Protein 2YJN (pdb70)

InterPro domains:
  IPR002213 UDP-glucuronosyl/UDP-glucosyltransferase [cd03784] (1-407)
  IPR010610 Erythromycin biosynthesis protein CIII-like, C-terminal domain [PF06722] (270-413)
  IPR030953 Glycosyltransferase, activator-dependent family [TIGR04516] (1-418)
  IPR048284 Erythromycin biosynthesis protein CIII-like, N-terminal domain [PF21036] (22-255)
  IPR050426 Glycosyltransferase 28 [PTHR48050] (201-407)

Structure (mmCIF, N/CA/C/O backbone):
data_2YJN
#
_entry.id   2YJN
#
_cell.length_a   141.891
_cell.length_b   141.891
_cell.length_c   141.891
_cell.angle_alpha   90.00
_cell.angle_beta   90.00
_cell.angle_gamma   90.00
#
_symmetry.space_group_name_H-M   'P 2 3'
#
loop_
_entity.id
_entity.type
_entity.pdbx_description
1 polymer GLYCOSYLTRANSFERASE
2 polymer 'DTDP-4-KETO-6-DEOXY-HEXOSE 3,4-ISOMERASE'
#
loop_
_atom_site.group_PDB
_atom_site.id
_atom_site.type_symbol
_atom_site.label_atom_id
_atom_site.label_alt_id
_atom_site.label_comp_id
_atom_site.label_asym_id
_atom_site.label_entity_id
_atom_site.label_seq_id
_atom_site.pdbx_PDB_ins_code
_atom_site.Cartn_x
_atom_site.Cartn_y
_atom_site.Cartn_z
_atom_site.occupancy
_atom_site.B_iso_or_equiv
_atom_site.auth_seq_id
_atom_site.auth_comp_id
_atom_site.auth_asym_id
_atom_site.auth_atom_id
_atom_site.pdbx_PDB_model_num
ATOM 1 N N . SER A 1 19 ? 71.233 -47.679 -82.526 1.00 115.69 19 SER A N 1
ATOM 2 C CA . SER A 1 19 ? 71.504 -46.980 -83.787 1.00 119.39 19 SER A CA 1
ATOM 3 C C . SER A 1 19 ? 71.113 -45.500 -83.720 1.00 119.98 19 SER A C 1
ATOM 4 O O . SER A 1 19 ? 70.036 -45.157 -83.211 1.00 116.18 19 SER A O 1
ATOM 6 N N . HIS A 1 20 ? 71.991 -44.645 -84.298 1.00 76.11 20 HIS A N 1
ATOM 7 C CA . HIS A 1 20 ? 71.921 -43.182 -84.394 1.00 73.79 20 HIS A CA 1
ATOM 8 C C . HIS A 1 20 ? 70.631 -42.662 -85.089 1.00 70.47 20 HIS A C 1
ATOM 9 O O . HIS A 1 20 ? 70.236 -43.139 -86.160 1.00 72.13 20 HIS A O 1
ATOM 16 N N . MET A 1 21 ? 70.008 -41.653 -84.452 1.00 61.64 21 MET A N 1
ATOM 17 C CA . MET A 1 21 ? 68.771 -41.001 -84.868 1.00 58.44 21 MET A CA 1
ATOM 18 C C . MET A 1 21 ? 68.871 -39.497 -84.898 1.00 57.98 21 MET A C 1
ATOM 19 O O . MET A 1 21 ? 69.651 -38.903 -84.150 1.00 55.68 21 MET A O 1
ATOM 24 N N . ARG A 1 22 ? 67.993 -38.892 -85.725 1.00 55.87 22 ARG A N 1
ATOM 25 C CA . ARG A 1 22 ? 67.765 -37.467 -85.899 1.00 52.74 22 ARG A CA 1
ATOM 26 C C . ARG A 1 22 ? 66.403 -37.182 -85.258 1.00 54.60 22 ARG A C 1
ATOM 27 O O . ARG A 1 22 ? 65.373 -37.615 -85.776 1.00 54.20 22 ARG A O 1
ATOM 35 N N . VAL A 1 23 ? 66.406 -36.569 -84.071 1.00 54.51 23 VAL A N 1
ATOM 36 C CA . VAL A 1 23 ? 65.167 -36.338 -83.345 1.00 50.14 23 VAL A CA 1
ATOM 37 C C . VAL A 1 23 ? 64.848 -34.848 -83.349 1.00 55.96 23 VAL A C 1
ATOM 38 O O . VAL A 1 23 ? 65.724 -34.014 -83.085 1.00 58.56 23 VAL A O 1
ATOM 42 N N . VAL A 1 24 ? 63.581 -34.520 -83.647 1.00 42.83 24 VAL A N 1
ATOM 43 C CA . VAL A 1 24 ? 63.073 -33.153 -83.610 1.00 41.81 24 VAL A CA 1
ATOM 44 C C . VAL A 1 24 ? 62.128 -33.069 -82.441 1.00 43.62 24 VAL A C 1
ATOM 45 O O . VAL A 1 24 ? 61.311 -33.968 -82.230 1.00 41.62 24 VAL A O 1
ATOM 49 N N . PHE A 1 25 ? 62.262 -31.999 -81.675 1.00 42.04 25 PHE A N 1
ATOM 50 C CA . PHE A 1 25 ? 61.401 -31.647 -80.564 1.00 41.42 25 PHE A CA 1
ATOM 51 C C . PHE A 1 25 ? 60.749 -30.358 -80.913 1.00 51.02 25 PHE A C 1
ATOM 52 O O . PHE A 1 25 ? 61.449 -29.402 -81.279 1.00 53.11 25 PHE A O 1
ATOM 60 N N . SER A 1 26 ? 59.421 -30.304 -80.831 1.00 49.84 26 SER A N 1
ATOM 61 C CA . SER A 1 26 ? 58.756 -29.054 -81.141 1.00 51.89 26 SER A CA 1
ATOM 62 C C . SER A 1 26 ? 57.799 -28.634 -80.041 1.00 58.53 26 SER A C 1
ATOM 63 O O . SER A 1 26 ? 57.006 -29.431 -79.545 1.00 58.26 26 SER A O 1
ATOM 66 N N . SER A 1 27 ? 57.894 -27.357 -79.672 1.00 54.65 27 SER A N 1
ATOM 67 C CA . SER A 1 27 ? 57.028 -26.675 -78.713 1.00 55.57 27 SER A CA 1
ATOM 68 C C . SER A 1 27 ? 56.557 -25.332 -79.319 1.00 58.73 27 SER A C 1
ATOM 69 O O . SER A 1 27 ? 57.092 -24.866 -80.328 1.00 57.55 27 SER A O 1
ATOM 72 N N . MET A 1 28 ? 55.472 -24.820 -78.769 1.00 60.24 28 MET A N 1
ATOM 73 C CA . MET A 1 28 ? 54.911 -23.554 -79.177 1.00 61.89 28 MET A CA 1
ATOM 74 C C . MET A 1 28 ? 55.684 -22.536 -78.417 1.00 64.46 28 MET A C 1
ATOM 75 O O . MET A 1 28 ? 56.368 -22.878 -77.487 1.00 62.74 28 MET A O 1
ATOM 80 N N . ALA A 1 29 ? 55.573 -21.276 -78.771 1.00 63.48 29 ALA A N 1
ATOM 81 C CA . ALA A 1 29 ? 56.469 -20.327 -78.185 1.00 64.95 29 ALA A CA 1
ATOM 82 C C . ALA A 1 29 ? 56.058 -19.979 -76.792 1.00 73.50 29 ALA A C 1
ATOM 83 O O . ALA A 1 29 ? 55.721 -18.849 -76.512 1.00 77.64 29 ALA A O 1
ATOM 85 N N . SER A 1 30 ? 56.107 -20.965 -75.908 1.00 63.72 30 SER A N 1
ATOM 86 C CA . SER A 1 30 ? 55.883 -20.711 -74.501 1.00 66.11 30 SER A CA 1
ATOM 87 C C . SER A 1 30 ? 56.907 -21.366 -73.581 1.00 69.40 30 SER A C 1
ATOM 88 O O . SER A 1 30 ? 57.074 -22.567 -73.577 1.00 64.92 30 SER A O 1
ATOM 91 N N . LYS A 1 31 ? 57.547 -20.552 -72.764 1.00 70.69 31 LYS A N 1
ATOM 92 C CA . LYS A 1 31 ? 58.542 -20.978 -71.774 1.00 71.76 31 LYS A CA 1
ATOM 93 C C . LYS A 1 31 ? 57.881 -22.002 -70.866 1.00 79.94 31 LYS A C 1
ATOM 94 O O . LYS A 1 31 ? 58.498 -23.000 -70.522 1.00 80.07 31 LYS A O 1
ATOM 100 N N . SER A 1 32 ? 56.597 -21.789 -70.554 1.00 83.89 32 SER A N 1
ATOM 101 C CA . SER A 1 32 ? 55.760 -22.659 -69.726 1.00 87.08 32 SER A CA 1
ATOM 102 C C . SER A 1 32 ? 55.559 -24.060 -70.337 1.00 88.61 32 SER A C 1
ATOM 103 O O . SER A 1 32 ? 55.228 -24.988 -69.594 1.00 92.12 32 SER A O 1
ATOM 106 N N . HIS A 1 33 ? 55.722 -24.205 -71.680 1.00 73.38 33 HIS A N 1
ATOM 107 C CA . HIS A 1 33 ? 55.491 -25.459 -72.399 1.00 68.95 33 HIS A CA 1
ATOM 108 C C . HIS A 1 33 ? 56.759 -26.227 -72.824 1.00 68.01 33 HIS A C 1
ATOM 109 O O . HIS A 1 33 ? 56.761 -27.469 -72.770 1.00 66.92 33 HIS A O 1
ATOM 116 N N . LEU A 1 34 ? 57.818 -25.500 -73.262 1.00 66.25 34 LEU A N 1
ATOM 117 C CA . LEU A 1 34 ? 59.078 -26.087 -73.715 1.00 60.79 34 LEU A CA 1
ATOM 118 C C . LEU A 1 34 ? 59.669 -26.990 -72.639 1.00 63.68 34 LEU A C 1
ATOM 119 O O . LEU A 1 34 ? 59.977 -28.143 -72.932 1.00 60.47 34 LEU A O 1
ATOM 124 N N . PHE A 1 35 ? 59.759 -26.467 -71.387 1.00 52.80 35 PHE A N 1
ATOM 125 C CA . PHE A 1 35 ? 60.331 -27.074 -70.175 1.00 53.77 35 PHE A CA 1
ATOM 126 C C . PHE A 1 35 ? 59.992 -28.555 -69.975 1.00 60.31 35 PHE A C 1
ATOM 127 O O . PHE A 1 35 ? 60.827 -29.302 -69.470 1.00 62.30 35 PHE A O 1
ATOM 13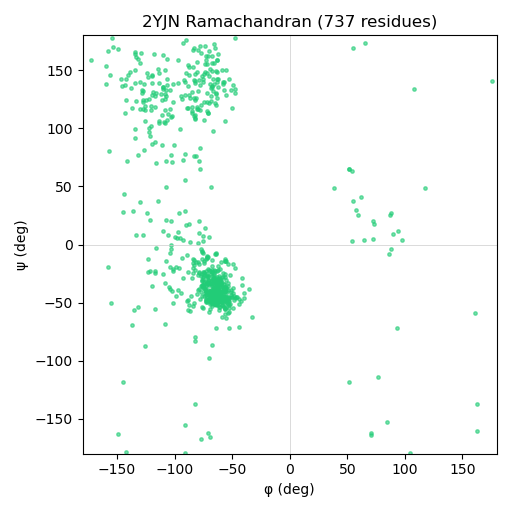5 N N . GLY A 1 36 ? 58.796 -28.968 -70.366 1.00 74.27 36 GLY A N 1
ATOM 136 C CA . GLY A 1 36 ? 58.369 -30.354 -70.217 1.00 73.78 36 GLY A CA 1
ATOM 137 C C . GLY A 1 36 ? 59.029 -31.341 -71.162 1.00 72.28 36 GLY A C 1
ATOM 138 O O . GLY A 1 36 ? 58.878 -32.554 -70.989 1.00 72.48 36 GLY A O 1
ATOM 139 N N . LEU A 1 37 ? 59.750 -30.825 -72.166 1.00 51.98 37 LEU A N 1
ATOM 140 C CA . LEU A 1 37 ? 60.450 -31.599 -73.180 1.00 47.24 37 LEU A CA 1
ATOM 141 C C . LEU A 1 37 ? 61.938 -31.636 -72.938 1.00 47.55 37 LEU A C 1
ATOM 142 O O . LEU A 1 37 ? 62.630 -32.495 -73.500 1.00 45.75 37 LEU A O 1
ATOM 147 N N . VAL A 1 38 ? 62.445 -30.683 -72.144 1.00 41.70 38 VAL A N 1
ATOM 148 C CA . VAL A 1 38 ? 63.879 -30.467 -71.979 1.00 41.06 38 VAL A CA 1
ATOM 149 C C . VAL A 1 38 ? 64.647 -31.717 -71.510 1.00 42.60 38 VAL A C 1
ATOM 150 O O . VAL A 1 38 ? 65.575 -32.098 -72.229 1.00 39.17 38 VAL A O 1
ATOM 154 N N . PRO A 1 39 ? 64.305 -32.383 -70.376 1.00 50.57 39 PRO A N 1
ATOM 155 C CA . PRO A 1 39 ? 65.112 -33.536 -69.943 1.00 50.23 39 PRO A CA 1
ATOM 156 C C . PRO A 1 39 ? 65.133 -34.710 -70.946 1.00 52.64 39 PRO A C 1
ATOM 157 O O . PRO A 1 39 ? 66.172 -35.379 -71.045 1.00 53.10 39 PRO A O 1
ATOM 161 N N . LEU A 1 40 ? 64.033 -34.937 -71.710 1.00 44.29 40 LEU A N 1
ATOM 162 C CA . LEU A 1 40 ? 64.012 -36.009 -72.705 1.00 41.14 40 LEU A CA 1
ATOM 163 C C . LEU A 1 40 ? 64.841 -35.625 -73.933 1.00 44.43 40 LEU A C 1
ATOM 164 O O . LEU A 1 40 ? 65.460 -36.513 -74.518 1.00 43.66 40 LEU A O 1
ATOM 169 N N . ALA A 1 41 ? 64.871 -34.324 -74.329 1.00 39.25 41 ALA A N 1
ATOM 170 C CA . ALA A 1 41 ? 65.734 -33.896 -75.454 1.00 38.89 41 ALA A CA 1
ATOM 171 C C . ALA A 1 41 ? 67.227 -34.228 -75.140 1.00 43.98 41 ALA A C 1
ATOM 172 O O . ALA A 1 41 ? 67.912 -34.911 -75.918 1.00 41.93 41 ALA A O 1
ATOM 174 N N . TRP A 1 42 ? 67.658 -33.840 -73.921 1.00 40.57 42 TRP A N 1
ATOM 175 C CA . TRP A 1 42 ? 68.996 -34.053 -73.414 1.00 41.98 42 TRP A CA 1
ATOM 176 C C . TRP A 1 42 ? 69.304 -35.535 -73.257 1.00 43.67 42 TRP A C 1
ATOM 177 O O . TRP A 1 42 ? 70.450 -35.938 -73.493 1.00 42.32 42 TRP A O 1
ATOM 188 N N . ALA A 1 43 ? 68.262 -36.342 -72.922 1.00 45.05 43 ALA A N 1
ATOM 189 C CA . ALA A 1 43 ? 68.327 -37.802 -72.778 1.00 44.38 43 ALA A CA 1
ATOM 190 C C . ALA A 1 43 ? 68.774 -38.440 -74.087 1.00 45.93 43 ALA A C 1
ATOM 191 O O . ALA A 1 43 ? 69.700 -39.262 -74.085 1.00 45.81 43 ALA A O 1
ATOM 193 N N . PHE A 1 44 ? 68.155 -38.001 -75.206 1.00 40.53 44 PHE A N 1
ATOM 194 C CA . PHE A 1 44 ? 68.463 -38.453 -76.560 1.00 40.20 44 PHE A CA 1
ATOM 195 C C . PHE A 1 44 ? 69.875 -38.111 -77.031 1.00 47.29 44 PHE A C 1
ATOM 196 O O . PHE A 1 44 ? 70.589 -38.985 -77.545 1.00 47.89 44 PHE A O 1
ATOM 204 N N . ARG A 1 45 ? 70.291 -36.852 -76.790 1.00 46.41 45 ARG A N 1
ATOM 205 C CA . ARG A 1 45 ? 71.621 -36.364 -77.148 1.00 48.67 45 ARG A CA 1
ATOM 206 C C . ARG A 1 45 ? 72.788 -37.008 -76.365 1.00 54.14 45 ARG A C 1
ATOM 207 O O . ARG A 1 45 ? 73.880 -37.185 -76.910 1.00 56.18 45 ARG A O 1
ATOM 215 N N . ALA A 1 46 ? 72.504 -37.428 -75.108 1.00 39.91 46 ALA A N 1
ATOM 216 C CA . ALA A 1 46 ? 73.470 -38.097 -74.233 1.00 41.16 46 ALA A CA 1
ATOM 217 C C . ALA A 1 46 ? 73.606 -39.508 -74.712 1.00 43.84 46 ALA A C 1
ATOM 218 O O . ALA A 1 46 ? 74.665 -40.109 -74.502 1.00 44.25 46 ALA A O 1
ATOM 220 N N . ALA A 1 47 ? 72.546 -40.039 -75.386 1.00 42.48 47 ALA A N 1
ATOM 221 C CA . ALA A 1 47 ? 72.517 -41.387 -76.016 1.00 41.51 47 ALA A CA 1
ATOM 222 C C . ALA A 1 47 ? 73.332 -41.390 -77.338 1.00 46.19 47 ALA A C 1
ATOM 223 O O . ALA A 1 47 ? 73.544 -42.443 -77.933 1.00 45.18 47 ALA A O 1
ATOM 225 N N . GLY A 1 48 ? 73.770 -40.196 -77.751 1.00 50.33 48 GLY A N 1
ATOM 226 C CA . GLY A 1 48 ? 74.563 -39.949 -78.941 1.00 51.79 48 GLY A CA 1
ATOM 227 C C . GLY A 1 48 ? 73.734 -39.584 -80.154 1.00 57.83 48 GLY A C 1
ATOM 228 O O . GLY A 1 48 ? 74.255 -39.583 -81.276 1.00 61.41 48 GLY A O 1
ATOM 229 N N . HIS A 1 49 ? 72.440 -39.299 -79.962 1.00 37.65 49 HIS A N 1
ATOM 230 C CA . HIS A 1 49 ? 71.597 -38.933 -81.097 1.00 37.94 49 HIS A CA 1
ATOM 231 C C . HIS A 1 49 ? 71.638 -37.409 -81.379 1.00 43.75 49 HIS A C 1
ATOM 232 O O . HIS A 1 49 ? 71.909 -36.622 -80.470 1.00 42.35 49 HIS A O 1
ATOM 239 N N . GLU A 1 50 ? 71.360 -37.012 -82.640 1.00 44.16 50 GLU A N 1
ATOM 240 C CA . GLU A 1 50 ? 71.257 -35.623 -83.110 1.00 44.31 50 GLU A CA 1
ATOM 241 C C . GLU A 1 50 ? 69.852 -35.086 -82.741 1.00 45.31 50 GLU A C 1
ATOM 242 O O . GLU A 1 50 ? 68.837 -35.635 -83.194 1.00 41.59 50 GLU A O 1
ATOM 248 N N . VAL A 1 51 ? 69.807 -34.050 -81.872 1.00 49.32 51 VAL A N 1
ATOM 249 C CA . VAL A 1 51 ? 68.577 -33.444 -81.352 1.00 46.83 51 VAL A CA 1
ATOM 250 C C . VAL A 1 51 ? 68.524 -31.953 -81.668 1.00 54.50 51 VAL A C 1
ATOM 251 O O . VAL A 1 51 ? 69.432 -31.211 -81.276 1.00 56.70 51 VAL A O 1
ATOM 255 N N . ARG A 1 52 ? 67.425 -31.518 -82.328 1.00 46.01 52 ARG A N 1
ATOM 256 C CA . ARG A 1 52 ? 67.153 -30.121 -82.695 1.00 47.61 52 ARG A CA 1
ATOM 257 C C . ARG A 1 52 ? 65.766 -29.713 -82.219 1.00 50.24 52 ARG A C 1
ATOM 258 O O . ARG A 1 52 ? 64.810 -30.428 -82.499 1.00 50.02 52 ARG A O 1
ATOM 266 N N . VAL A 1 53 ? 65.646 -28.577 -81.524 1.00 51.74 53 VAL A N 1
ATOM 267 C CA . VAL A 1 53 ? 64.355 -28.055 -81.041 1.00 50.03 53 VAL A CA 1
ATOM 268 C C . VAL A 1 53 ? 63.814 -27.036 -82.050 1.00 55.98 53 VAL A C 1
ATOM 269 O O . VAL A 1 53 ? 64.248 -25.865 -82.059 1.00 58.80 53 VAL A O 1
ATOM 273 N N . VAL A 1 54 ? 62.878 -27.480 -82.899 1.00 47.36 54 VAL A N 1
ATOM 274 C CA . VAL A 1 54 ? 62.303 -26.628 -83.938 1.00 49.01 54 VAL A CA 1
ATOM 275 C C . VAL A 1 54 ? 61.083 -25.879 -83.372 1.00 50.83 54 VAL A C 1
ATOM 276 O O . VAL A 1 54 ? 60.101 -26.498 -82.950 1.00 48.20 54 VAL A O 1
ATOM 280 N N . ALA A 1 55 ? 61.180 -24.532 -83.341 1.00 44.20 55 ALA A N 1
ATOM 281 C CA . ALA A 1 55 ? 60.148 -23.635 -82.812 1.00 43.23 55 ALA A CA 1
ATOM 282 C C . ALA A 1 55 ? 60.230 -22.239 -83.457 1.00 51.33 55 ALA A C 1
ATOM 283 O O . ALA A 1 55 ? 61.134 -21.965 -84.243 1.00 54.50 55 ALA A O 1
ATOM 285 N N . SER A 1 56 ? 59.304 -21.345 -83.089 1.00 65.94 56 SER A N 1
ATOM 286 C CA . SER A 1 56 ? 59.255 -19.961 -83.565 1.00 68.18 56 SER A CA 1
ATOM 287 C C . SER A 1 56 ? 60.408 -19.097 -82.944 1.00 72.44 56 SER A C 1
ATOM 288 O O . SER A 1 56 ? 60.768 -19.300 -81.776 1.00 69.50 56 SER A O 1
ATOM 291 N N . PRO A 1 57 ? 60.948 -18.085 -83.687 1.00 71.57 57 PRO A N 1
ATOM 292 C CA . PRO A 1 57 ? 62.034 -17.236 -83.144 1.00 72.83 57 PRO A CA 1
ATOM 293 C C . PRO A 1 57 ? 61.931 -16.776 -81.678 1.00 75.67 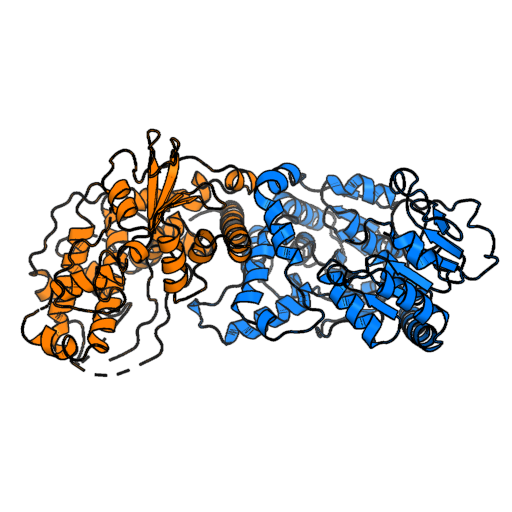57 PRO A C 1
ATOM 294 O O . PRO A 1 57 ? 62.986 -16.549 -81.080 1.00 76.01 57 PRO A O 1
ATOM 298 N N . ALA A 1 58 ? 60.697 -16.620 -81.113 1.00 64.98 58 ALA A N 1
ATOM 299 C CA . ALA A 1 58 ? 60.478 -16.179 -79.727 1.00 64.34 58 ALA A CA 1
ATOM 300 C C . ALA A 1 58 ? 61.054 -17.169 -78.706 1.00 68.13 58 ALA A C 1
ATOM 301 O O . ALA A 1 58 ? 61.708 -16.755 -77.733 1.00 69.33 58 ALA A O 1
ATOM 303 N N . LEU A 1 59 ? 60.857 -18.480 -78.954 1.00 62.21 59 LEU A N 1
ATOM 304 C CA . LEU A 1 59 ? 61.290 -19.502 -78.016 1.00 59.13 59 LEU A CA 1
ATOM 305 C C . LEU A 1 59 ? 62.822 -19.747 -78.045 1.00 62.57 59 LEU A C 1
ATOM 306 O O . LEU A 1 59 ? 63.325 -20.432 -77.152 1.00 61.32 59 LEU A O 1
ATOM 311 N N . THR A 1 60 ? 63.567 -19.130 -78.987 1.00 55.25 60 THR A N 1
ATOM 312 C CA . THR A 1 60 ? 65.022 -19.345 -79.146 1.00 55.85 60 THR A CA 1
ATOM 313 C C . THR A 1 60 ? 65.857 -19.139 -77.862 1.00 59.65 60 THR A C 1
ATOM 314 O O . THR A 1 60 ? 66.606 -20.047 -77.526 1.00 57.56 60 THR A O 1
ATOM 318 N N . GLU A 1 61 ? 65.731 -18.003 -77.150 1.00 59.04 61 GLU A N 1
ATOM 319 C CA . GLU A 1 61 ? 66.491 -17.742 -75.913 1.00 61.27 61 GLU A CA 1
ATOM 320 C C . GLU A 1 61 ? 66.298 -18.843 -74.842 1.00 65.39 61 GLU A C 1
ATOM 321 O O . GLU A 1 61 ? 67.248 -19.220 -74.147 1.00 66.55 61 GLU A O 1
ATOM 327 N N . ASP A 1 62 ? 65.079 -19.364 -74.742 1.00 61.27 62 ASP A N 1
ATOM 328 C CA . ASP A 1 62 ? 64.680 -20.373 -73.775 1.00 60.57 62 ASP A CA 1
ATOM 329 C C . ASP A 1 62 ? 65.224 -21.737 -74.154 1.00 61.17 62 ASP A C 1
ATOM 330 O O . ASP A 1 62 ? 65.544 -22.535 -73.269 1.00 61.31 62 ASP A O 1
ATOM 335 N N . ILE A 1 63 ? 65.356 -22.000 -75.462 1.00 58.01 63 ILE A N 1
ATOM 336 C CA . ILE A 1 63 ? 65.907 -23.257 -75.952 1.00 54.84 63 ILE A CA 1
ATOM 337 C C . ILE A 1 63 ? 67.378 -23.273 -75.611 1.00 61.91 63 ILE A C 1
ATOM 338 O O . ILE A 1 63 ? 67.830 -24.221 -74.974 1.00 62.56 63 ILE A O 1
ATOM 343 N N . THR A 1 64 ? 68.111 -22.197 -75.978 1.00 50.93 64 THR A N 1
ATOM 344 C CA . THR A 1 64 ? 69.542 -22.071 -75.719 1.00 52.94 64 THR A CA 1
ATOM 345 C C . THR A 1 64 ? 69.818 -22.020 -74.224 1.00 60.03 64 THR A C 1
ATOM 346 O O . THR A 1 64 ? 70.839 -22.551 -73.792 1.00 62.53 64 THR A O 1
ATOM 350 N N . ALA A 1 65 ? 68.907 -21.441 -73.426 1.00 60.20 65 ALA A N 1
ATOM 351 C CA . ALA A 1 65 ? 69.084 -21.429 -71.972 1.00 61.92 65 ALA A CA 1
ATOM 352 C C . ALA A 1 65 ? 68.863 -22.842 -71.346 1.00 64.43 65 ALA A C 1
ATOM 353 O O . ALA A 1 65 ? 69.148 -23.024 -70.155 1.00 68.34 65 ALA A O 1
ATOM 355 N N . ALA A 1 66 ? 68.358 -23.830 -72.139 1.00 44.59 66 ALA A N 1
ATOM 356 C CA . ALA A 1 66 ? 68.157 -25.213 -71.685 1.00 41.75 66 ALA A CA 1
ATOM 357 C C . ALA A 1 66 ? 69.344 -26.088 -72.138 1.00 43.45 66 ALA A C 1
ATOM 358 O O . ALA A 1 66 ? 69.372 -27.316 -71.937 1.00 39.68 66 ALA A O 1
ATOM 360 N N . GLY A 1 67 ? 70.334 -25.409 -72.721 1.00 44.22 67 GLY A N 1
ATOM 361 C CA . GLY A 1 67 ? 71.550 -26.017 -73.247 1.00 44.21 67 GLY A CA 1
ATOM 362 C C . GLY A 1 67 ? 71.300 -26.787 -74.520 1.00 44.61 67 GLY A C 1
ATOM 363 O O . GLY A 1 67 ? 72.127 -27.614 -74.915 1.00 43.80 67 GLY A O 1
ATOM 364 N N . LEU A 1 68 ? 70.176 -26.479 -75.192 1.00 47.22 68 LEU A N 1
ATOM 365 C CA . LEU A 1 68 ? 69.760 -27.161 -76.412 1.00 46.65 68 LEU A CA 1
ATOM 366 C C . LEU A 1 68 ? 69.958 -26.299 -77.670 1.00 54.54 68 LEU A C 1
ATOM 367 O O . LEU A 1 68 ? 70.111 -25.069 -77.580 1.00 55.83 68 LEU A O 1
ATOM 372 N N . THR A 1 69 ? 70.016 -26.990 -78.840 1.00 47.25 69 THR A N 1
ATOM 373 C CA . THR A 1 69 ? 70.219 -26.385 -80.148 1.00 49.44 69 THR A CA 1
ATOM 374 C C . THR A 1 69 ? 68.856 -25.971 -80.679 1.00 51.51 69 THR A C 1
ATOM 375 O O . THR A 1 69 ? 67.920 -26.776 -80.731 1.00 47.43 69 THR A O 1
ATOM 379 N N . ALA A 1 70 ? 68.744 -24.689 -81.046 1.00 56.13 70 ALA A N 1
ATOM 380 C CA . ALA A 1 70 ? 67.494 -24.156 -81.567 1.00 54.81 70 ALA A CA 1
ATOM 381 C C . ALA A 1 70 ? 67.551 -24.044 -83.056 1.00 60.90 70 ALA A C 1
ATOM 382 O O . ALA A 1 70 ? 68.588 -23.662 -83.633 1.00 64.94 70 ALA A O 1
ATOM 384 N N . VAL A 1 71 ? 66.429 -24.422 -83.682 1.00 44.00 71 VAL A N 1
ATOM 385 C CA . VAL A 1 71 ? 66.210 -24.293 -85.112 1.00 45.77 71 VAL A CA 1
ATOM 386 C C . VAL A 1 71 ? 65.010 -23.385 -85.213 1.00 49.06 71 VAL A C 1
ATOM 387 O O . VAL A 1 71 ? 63.883 -23.876 -85.141 1.00 44.41 71 VAL A O 1
ATOM 391 N N . PRO A 1 72 ? 65.223 -22.042 -85.205 1.00 63.44 72 PRO A N 1
ATOM 392 C CA . PRO A 1 72 ? 64.078 -21.129 -85.294 1.00 63.76 72 PRO A CA 1
ATOM 393 C C . PRO A 1 72 ? 63.579 -21.071 -86.742 1.00 72.52 72 PRO A C 1
ATOM 394 O O . PRO A 1 72 ? 64.348 -20.778 -87.663 1.00 76.98 72 PRO A O 1
ATOM 398 N N . VAL A 1 73 ? 62.312 -21.457 -86.941 1.00 54.24 73 VAL A N 1
ATOM 399 C CA . VAL A 1 73 ? 61.678 -21.503 -88.249 1.00 58.11 73 VAL A CA 1
ATOM 400 C C . VAL A 1 73 ? 60.483 -20.586 -88.270 1.00 64.78 73 VAL A C 1
ATOM 401 O O . VAL A 1 73 ? 59.772 -20.451 -87.269 1.00 60.91 73 VAL A O 1
ATOM 405 N N . GLY A 1 74 ? 60.273 -19.972 -89.429 1.00 71.50 74 GLY A N 1
ATOM 406 C CA . GLY A 1 74 ? 59.187 -19.033 -89.650 1.00 73.31 74 GLY A CA 1
ATOM 407 C C . GLY A 1 74 ? 59.402 -17.727 -88.917 1.00 76.65 74 GLY A C 1
ATOM 408 O O . GLY A 1 74 ? 60.522 -17.417 -88.495 1.00 74.82 74 GLY A O 1
ATOM 409 N N . THR A 1 75 ? 58.318 -16.963 -88.757 1.00 105.03 75 THR A N 1
ATOM 410 C CA . THR A 1 75 ? 58.318 -15.646 -88.117 1.00 104.61 75 THR A CA 1
ATOM 411 C C . THR A 1 75 ? 57.429 -15.661 -86.857 1.00 105.16 75 THR A C 1
ATOM 412 O O . THR A 1 75 ? 56.618 -16.575 -86.676 1.00 101.64 75 THR A O 1
ATOM 416 N N . ASP A 1 76 ? 57.597 -14.646 -85.991 1.00 103.56 76 ASP A N 1
ATOM 417 C CA . ASP A 1 76 ? 56.843 -14.506 -84.746 1.00 99.57 76 ASP A CA 1
ATOM 418 C C . ASP A 1 76 ? 55.379 -14.088 -85.003 1.00 105.66 76 ASP A C 1
ATOM 419 O O . ASP A 1 76 ? 55.053 -13.606 -86.089 1.00 110.45 76 ASP A O 1
ATOM 424 N N . VAL A 1 77 ? 54.505 -14.287 -83.996 1.00 105.77 77 VAL A N 1
ATOM 425 C CA . VAL A 1 77 ? 53.077 -13.934 -84.028 1.00 105.69 77 VAL A CA 1
ATOM 426 C C . VAL A 1 77 ? 52.839 -12.776 -83.020 1.00 106.06 77 VAL A C 1
ATOM 427 O O . VAL A 1 77 ? 53.294 -12.848 -81.878 1.00 102.43 77 VAL A O 1
ATOM 431 N N . ASP A 1 78 ? 52.173 -11.701 -83.470 1.00 95.95 78 ASP A N 1
ATOM 432 C CA . ASP A 1 78 ? 51.880 -10.525 -82.649 1.00 95.19 78 ASP A CA 1
ATOM 433 C C . ASP A 1 78 ? 50.684 -10.810 -81.707 1.00 95.35 78 ASP A C 1
ATOM 434 O O . ASP A 1 78 ? 49.544 -10.443 -82.017 1.00 97.22 78 ASP A O 1
ATOM 439 N N . LEU A 1 79 ? 50.954 -11.456 -80.556 1.00 76.61 79 LEU A N 1
ATOM 440 C CA . LEU A 1 79 ? 49.931 -11.751 -79.554 1.00 74.64 79 LEU A CA 1
ATOM 441 C C . LEU A 1 79 ? 49.487 -10.466 -78.858 1.00 77.66 79 LEU A C 1
ATOM 442 O O . LEU A 1 79 ? 48.288 -10.280 -78.654 1.00 78.27 79 LEU A O 1
ATOM 447 N N . VAL A 1 80 ? 50.447 -9.565 -78.521 1.00 83.47 80 VAL A N 1
ATOM 448 C CA . VAL A 1 80 ? 50.202 -8.288 -77.815 1.00 83.79 80 VAL A CA 1
ATOM 449 C C . VAL A 1 80 ? 49.045 -7.520 -78.434 1.00 89.01 80 VAL A C 1
ATOM 450 O O . VAL A 1 80 ? 48.189 -7.033 -77.696 1.00 89.42 80 VAL A O 1
ATOM 454 N N . ASP A 1 81 ? 49.016 -7.415 -79.778 1.00 78.10 81 ASP A N 1
ATOM 455 C CA . ASP A 1 81 ? 47.951 -6.721 -80.504 1.00 79.73 81 ASP A CA 1
ATOM 456 C C . ASP A 1 81 ? 46.672 -7.556 -80.470 1.00 78.11 81 ASP A C 1
ATOM 457 O O . ASP A 1 81 ? 45.618 -7.023 -80.110 1.00 77.17 81 ASP A O 1
ATOM 462 N N . PHE A 1 82 ? 46.771 -8.867 -80.795 1.00 73.23 82 PHE A N 1
ATOM 463 C CA . PHE A 1 82 ? 45.620 -9.763 -80.766 1.00 71.38 82 PHE A CA 1
ATOM 464 C C . PHE A 1 82 ? 44.965 -9.797 -79.378 1.00 75.63 82 PHE A C 1
ATOM 465 O O . PHE A 1 82 ? 43.738 -9.726 -79.287 1.00 76.14 82 PHE A O 1
ATOM 473 N N . MET A 1 83 ? 45.778 -9.925 -78.314 1.00 65.03 83 MET A N 1
ATOM 474 C CA . MET A 1 83 ? 45.282 -10.023 -76.952 1.00 65.60 83 MET A CA 1
ATOM 475 C C . MET A 1 83 ? 44.609 -8.747 -76.486 1.00 74.15 83 MET A C 1
ATOM 476 O O . MET A 1 83 ? 43.510 -8.844 -75.932 1.00 76.24 83 MET A O 1
ATOM 481 N N . THR A 1 84 ? 45.220 -7.556 -76.745 1.00 66.60 84 THR A N 1
ATOM 482 C CA . THR A 1 84 ? 44.665 -6.256 -76.330 1.00 68.81 84 THR A CA 1
ATOM 483 C C . THR A 1 84 ? 43.287 -6.005 -76.911 1.00 72.50 84 THR A C 1
ATOM 484 O O . THR A 1 84 ? 42.452 -5.455 -76.211 1.00 74.15 84 THR A O 1
ATOM 488 N N . HIS A 1 85 ? 43.036 -6.430 -78.156 1.00 80.64 85 HIS A N 1
ATOM 489 C CA . HIS A 1 85 ? 41.777 -6.161 -78.852 1.00 82.30 85 HIS A CA 1
ATOM 490 C C . HIS A 1 85 ? 40.813 -7.345 -78.965 1.00 86.03 85 HIS A C 1
ATOM 491 O O . HIS A 1 85 ? 39.609 -7.112 -78.917 1.00 86.87 85 HIS A O 1
ATOM 498 N N . ALA A 1 86 ? 41.303 -8.585 -79.153 1.00 78.26 86 ALA A N 1
ATOM 499 C CA . ALA A 1 86 ? 40.401 -9.716 -79.340 1.00 77.53 86 ALA A CA 1
ATOM 500 C C . ALA A 1 86 ? 40.496 -10.786 -78.239 1.00 82.74 86 ALA A C 1
ATOM 501 O O . ALA A 1 86 ? 39.482 -11.131 -77.626 1.00 83.22 86 ALA A O 1
ATOM 503 N N . GLY A 1 87 ? 41.698 -11.307 -78.025 1.00 86.91 87 GLY A N 1
ATOM 504 C CA . GLY A 1 87 ? 41.971 -12.425 -77.131 1.00 85.59 87 GLY A CA 1
ATOM 505 C C . GLY A 1 87 ? 41.636 -12.333 -75.659 1.00 91.26 87 GLY A C 1
ATOM 506 O O . GLY A 1 87 ? 41.307 -13.363 -75.066 1.00 91.25 87 GLY A O 1
ATOM 507 N N . HIS A 1 88 ? 41.748 -11.133 -75.038 1.00 71.55 88 HIS A N 1
ATOM 508 C CA . HIS A 1 88 ? 41.537 -10.977 -73.593 1.00 72.92 88 HIS A CA 1
ATOM 509 C C . HIS A 1 88 ? 40.235 -11.643 -73.111 1.00 79.58 88 HIS A C 1
ATOM 510 O O . HIS A 1 88 ? 40.264 -12.353 -72.106 1.00 79.13 88 HIS A O 1
ATOM 517 N N . ASP A 1 89 ? 39.133 -11.497 -73.876 1.00 72.77 89 ASP A N 1
ATOM 518 C CA . ASP A 1 89 ? 37.829 -12.086 -73.562 1.00 74.96 89 ASP A CA 1
ATOM 519 C C . ASP A 1 89 ? 37.882 -13.607 -73.505 1.00 76.71 89 ASP A C 1
ATOM 520 O O . ASP A 1 89 ? 37.098 -14.210 -72.777 1.00 79.00 89 ASP A O 1
ATOM 525 N N . ILE A 1 90 ? 38.787 -14.223 -74.275 1.00 70.13 90 ILE A N 1
ATOM 526 C CA . ILE A 1 90 ? 38.931 -15.683 -74.346 1.00 67.94 90 ILE A CA 1
ATOM 527 C C . ILE A 1 90 ? 39.637 -16.197 -73.073 1.00 71.77 90 ILE A C 1
ATOM 528 O O . ILE A 1 90 ? 39.418 -17.346 -72.665 1.00 70.03 90 ILE A O 1
ATOM 533 N N . ILE A 1 91 ? 40.415 -15.310 -72.408 1.00 77.68 91 ILE A N 1
ATOM 534 C CA . ILE A 1 91 ? 41.058 -15.609 -71.123 1.00 77.98 91 ILE A CA 1
ATOM 535 C C . ILE A 1 91 ? 39.905 -15.655 -70.096 1.00 87.57 91 ILE A C 1
ATOM 536 O O . ILE A 1 91 ? 39.855 -16.565 -69.271 1.00 89.24 91 ILE A O 1
ATOM 541 N N . ASP A 1 92 ? 38.918 -14.744 -70.245 1.00 72.45 92 ASP A N 1
ATOM 542 C CA . ASP A 1 92 ? 37.718 -14.705 -69.404 1.00 75.83 92 ASP A CA 1
ATOM 543 C C . ASP A 1 92 ? 36.779 -15.882 -69.705 1.00 76.14 92 ASP A C 1
ATOM 544 O O . ASP A 1 92 ? 36.027 -16.297 -68.829 1.00 74.95 92 ASP A O 1
ATOM 549 N N . TYR A 1 93 ? 36.809 -16.398 -70.942 1.00 77.30 93 TYR A N 1
ATOM 550 C CA . TYR A 1 93 ? 35.975 -17.518 -71.378 1.00 75.03 93 TYR A CA 1
ATOM 551 C C . TYR A 1 93 ? 36.506 -18.815 -70.794 1.00 79.90 93 TYR A C 1
ATOM 552 O O . TYR A 1 93 ? 35.713 -19.645 -70.364 1.00 78.29 93 TYR A O 1
ATOM 561 N N . VAL A 1 94 ? 37.842 -19.011 -70.828 1.00 81.04 94 VAL A N 1
ATOM 562 C CA . VAL A 1 94 ? 38.504 -20.243 -70.390 1.00 79.66 94 VAL A CA 1
ATOM 563 C C . VAL A 1 94 ? 38.306 -20.474 -68.888 1.00 88.58 94 VAL A C 1
ATOM 564 O O . VAL A 1 94 ? 37.904 -21.579 -68.519 1.00 87.45 94 VAL A O 1
ATOM 568 N N . ARG A 1 95 ? 38.522 -19.438 -68.038 1.00 91.31 95 ARG A N 1
ATOM 569 C CA . ARG A 1 95 ? 38.392 -19.534 -66.573 1.00 93.03 95 ARG A CA 1
ATOM 570 C C . ARG A 1 95 ? 36.996 -20.024 -66.116 1.00 98.75 95 ARG A C 1
ATOM 571 O O . ARG A 1 95 ? 36.844 -20.458 -64.964 1.00 99.14 95 ARG A O 1
ATOM 579 N N . SER A 1 96 ? 36.008 -20.012 -67.029 1.00 102.57 96 SER A N 1
ATOM 580 C CA . SER A 1 96 ? 34.662 -20.473 -66.736 1.00 102.83 96 SER A CA 1
ATOM 581 C C . SER A 1 96 ? 34.605 -22.011 -66.693 1.00 104.92 96 SER A C 1
ATOM 582 O O . SER A 1 96 ? 34.164 -22.544 -65.676 1.00 105.77 96 SER A O 1
ATOM 585 N N . LEU A 1 97 ? 35.060 -22.710 -67.770 1.00 98.63 97 LEU A N 1
ATOM 586 C CA . LEU A 1 97 ? 35.081 -24.184 -67.920 1.00 97.31 97 LEU A CA 1
ATOM 587 C C . LEU A 1 97 ? 35.652 -24.923 -66.680 1.00 101.69 97 LEU A C 1
ATOM 588 O O . LEU A 1 97 ? 36.748 -24.571 -66.242 1.00 102.54 97 LEU A O 1
ATOM 593 N N . ASP A 1 98 ? 34.948 -25.963 -66.150 1.00 81.59 98 ASP A N 1
ATOM 594 C CA . ASP A 1 98 ? 35.401 -26.748 -64.981 1.00 82.13 98 ASP A CA 1
ATOM 595 C C . ASP A 1 98 ? 35.032 -28.245 -65.128 1.00 86.07 98 ASP A C 1
ATOM 596 O O . ASP A 1 98 ? 33.843 -28.587 -65.118 1.00 85.20 98 ASP A O 1
ATOM 598 N N . PHE A 1 99 ? 36.055 -29.136 -65.263 1.00 102.22 99 PHE A N 1
ATOM 599 C CA . PHE A 1 99 ? 35.826 -30.574 -65.477 1.00 102.01 99 PHE A CA 1
ATOM 600 C C . PHE A 1 99 ? 35.988 -31.474 -64.237 1.00 109.68 99 PHE A C 1
ATOM 601 O O . PHE A 1 99 ? 35.417 -32.575 -64.216 1.00 109.71 99 PHE A O 1
ATOM 603 N N . SER A 1 100 ? 36.752 -31.011 -63.217 1.00 120.05 100 SER A N 1
ATOM 604 C CA . SER A 1 100 ? 37.091 -31.726 -61.969 1.00 122.04 100 SER A CA 1
ATOM 605 C C . SER A 1 100 ? 35.884 -32.394 -61.251 1.00 128.91 100 SER A C 1
ATOM 606 O O . SER A 1 100 ? 36.104 -33.311 -60.451 1.00 130.61 100 SER A O 1
ATOM 609 N N . GLU A 1 101 ? 34.633 -31.946 -61.537 1.00 144.12 101 GLU A N 1
ATOM 610 C CA . GLU A 1 101 ? 33.412 -32.455 -60.890 1.00 145.51 101 GLU A CA 1
ATOM 611 C C . GLU A 1 101 ? 32.533 -33.346 -61.815 1.00 146.82 101 GLU A C 1
ATOM 612 O O . GLU A 1 101 ? 31.638 -34.035 -61.309 1.00 147.89 101 GLU A O 1
ATOM 614 N N . ARG A 1 102 ? 32.781 -33.331 -63.147 1.00 132.97 102 ARG A N 1
ATOM 615 C CA . ARG A 1 102 ? 32.028 -34.091 -64.159 1.00 130.75 102 ARG A CA 1
ATOM 616 C C . ARG A 1 102 ? 30.490 -33.852 -64.030 1.00 134.14 102 ARG A C 1
ATOM 617 O O . ARG A 1 102 ? 29.730 -34.766 -63.698 1.00 135.71 102 ARG A O 1
ATOM 619 N N . ASP A 1 103 ? 30.052 -32.604 -64.273 1.00 116.59 103 ASP A N 1
ATOM 620 C CA . ASP A 1 103 ? 28.636 -32.225 -64.248 1.00 116.12 103 ASP A CA 1
ATOM 621 C C . ASP A 1 103 ? 27.984 -32.630 -65.581 1.00 116.76 103 ASP A C 1
ATOM 622 O O . ASP A 1 103 ? 28.680 -32.602 -66.601 1.00 114.61 103 ASP A O 1
ATOM 624 N N . PRO A 1 104 ? 26.673 -32.991 -65.634 1.00 111.65 104 PRO A N 1
ATOM 625 C CA . PRO A 1 104 ? 26.066 -33.361 -66.930 1.00 108.86 104 PRO A CA 1
ATOM 626 C C . PRO A 1 104 ? 25.934 -32.171 -67.888 1.00 109.54 104 PRO A C 1
ATOM 627 O O . PRO A 1 104 ? 25.915 -32.350 -69.117 1.00 106.56 104 PRO A O 1
ATOM 631 N N . ALA A 1 105 ? 25.863 -30.956 -67.306 1.00 93.20 105 ALA A N 1
ATOM 632 C CA . ALA A 1 105 ? 25.722 -29.668 -67.986 1.00 91.95 105 ALA A CA 1
ATOM 633 C C . ALA A 1 105 ? 26.921 -29.338 -68.892 1.00 91.99 105 ALA A C 1
ATOM 634 O O . ALA A 1 105 ? 26.754 -28.693 -69.928 1.00 90.65 105 ALA A O 1
ATOM 636 N N . THR A 1 106 ? 28.119 -29.769 -68.493 1.00 99.52 106 THR A N 1
ATOM 637 C CA . THR A 1 106 ? 29.358 -29.529 -69.230 1.00 97.08 106 THR A CA 1
ATOM 638 C C . THR A 1 106 ? 29.547 -30.555 -70.357 1.00 97.36 106 THR A C 1
ATOM 639 O O . THR A 1 106 ? 30.398 -30.373 -71.224 1.00 95.13 106 THR A O 1
ATOM 643 N N . LEU A 1 107 ? 28.764 -31.633 -70.341 1.00 80.22 107 LEU A N 1
ATOM 644 C CA . LEU A 1 107 ? 28.901 -32.704 -71.317 1.00 77.86 107 LEU A CA 1
ATOM 645 C C . LEU A 1 107 ? 27.808 -32.622 -72.388 1.00 81.28 107 LEU A C 1
ATOM 646 O O . LEU A 1 107 ? 27.550 -33.595 -73.102 1.00 79.88 107 LEU A O 1
ATOM 651 N N . THR A 1 108 ? 27.198 -31.439 -72.536 1.00 78.05 108 THR A N 1
ATOM 652 C CA . THR A 1 108 ? 26.210 -31.233 -73.586 1.00 77.06 108 THR A CA 1
ATOM 653 C C . THR A 1 108 ? 26.954 -30.935 -74.855 1.00 80.03 108 THR A C 1
ATOM 654 O O . THR A 1 108 ? 28.007 -30.289 -74.807 1.00 79.65 108 THR A O 1
ATOM 658 N N . TRP A 1 109 ? 26.399 -31.377 -75.991 1.00 80.53 109 TRP A N 1
ATOM 659 C CA . TRP A 1 109 ? 26.933 -31.112 -77.320 1.00 78.25 109 TRP A CA 1
ATOM 660 C C . TRP A 1 109 ? 27.202 -29.613 -77.532 1.00 83.48 109 TRP A C 1
ATOM 661 O O . TRP A 1 109 ? 28.252 -29.257 -78.058 1.00 83.31 109 TRP A O 1
ATOM 672 N N . GLU A 1 110 ? 26.246 -28.753 -77.131 1.00 67.67 110 GLU A N 1
ATOM 673 C CA . GLU A 1 110 ? 26.333 -27.305 -77.250 1.00 68.75 110 GLU A CA 1
ATOM 674 C C . GLU A 1 110 ? 27.592 -26.768 -76.579 1.00 70.48 110 GLU A C 1
ATOM 675 O O . GLU A 1 110 ? 28.315 -25.975 -77.182 1.00 70.89 110 GLU A O 1
ATOM 681 N N . HIS A 1 111 ? 27.887 -27.256 -75.363 1.00 68.41 111 HIS A N 1
ATOM 682 C CA . HIS A 1 111 ? 29.036 -26.843 -74.547 1.00 66.88 111 HIS A CA 1
ATOM 683 C C . HIS A 1 111 ? 30.376 -27.292 -75.141 1.00 67.63 111 HIS A C 1
ATOM 684 O O . HIS A 1 111 ? 31.319 -26.500 -75.204 1.00 68.06 111 HIS A O 1
ATOM 691 N N . LEU A 1 112 ? 30.462 -28.578 -75.496 1.00 59.71 112 LEU A N 1
ATOM 692 C CA . LEU A 1 112 ? 31.656 -29.231 -75.981 1.00 57.35 112 LEU A CA 1
ATOM 693 C C . LEU A 1 112 ? 32.086 -28.671 -77.339 1.00 62.12 112 LEU A C 1
ATOM 694 O O . LEU A 1 112 ? 33.265 -28.314 -77.492 1.00 61.95 112 LEU A O 1
ATOM 699 N N . LEU A 1 113 ? 31.132 -28.522 -78.296 1.00 61.78 113 LEU A N 1
ATOM 700 C CA . LEU A 1 113 ? 31.391 -27.933 -79.620 1.00 61.00 113 LEU A CA 1
ATOM 701 C C . LEU A 1 113 ? 31.841 -26.478 -79.411 1.00 68.32 113 LEU A C 1
ATOM 702 O O . LEU A 1 113 ? 32.679 -25.982 -80.162 1.00 68.40 113 LEU A O 1
ATOM 707 N N . GLY A 1 114 ? 31.334 -25.853 -78.344 1.00 54.71 114 GLY A N 1
ATOM 708 C CA . GLY A 1 114 ? 31.712 -24.512 -77.928 1.00 56.35 114 GLY A CA 1
ATOM 709 C C . GLY A 1 114 ? 33.211 -24.406 -77.769 1.00 59.13 114 GLY A C 1
ATOM 710 O O . GLY A 1 114 ? 33.841 -23.634 -78.492 1.00 57.28 114 GLY A O 1
ATOM 711 N N . MET A 1 115 ? 33.800 -25.251 -76.884 1.00 74.05 115 MET A N 1
ATOM 712 C CA . MET A 1 115 ? 35.259 -25.341 -76.632 1.00 71.25 115 MET A CA 1
ATOM 713 C C . MET A 1 115 ? 36.008 -25.511 -77.941 1.00 70.67 115 MET A C 1
ATOM 714 O O . MET A 1 115 ? 36.920 -24.744 -78.237 1.00 69.56 115 MET A O 1
ATOM 719 N N . GLN A 1 116 ? 35.572 -26.498 -78.743 1.00 51.46 116 GLN A N 1
ATOM 720 C CA . GLN A 1 116 ? 36.131 -26.842 -80.045 1.00 48.90 116 GLN A CA 1
ATOM 721 C C . GLN A 1 116 ? 36.092 -25.661 -81.018 1.00 50.59 116 GLN A C 1
ATOM 722 O O . GLN A 1 116 ? 37.012 -25.507 -81.801 1.00 49.21 116 GLN A O 1
ATOM 728 N N . THR A 1 117 ? 35.033 -24.847 -80.976 1.00 48.78 117 THR A N 1
ATOM 729 C CA . THR A 1 117 ? 34.855 -23.715 -81.866 1.00 49.46 117 THR A CA 1
ATOM 730 C C . THR A 1 117 ? 35.714 -22.517 -81.455 1.00 55.75 117 THR A C 1
ATOM 731 O O . THR A 1 117 ? 36.163 -21.797 -82.349 1.00 56.44 117 THR A O 1
ATOM 735 N N . VAL A 1 118 ? 35.908 -22.280 -80.131 1.00 61.79 118 VAL A N 1
ATOM 736 C CA . VAL A 1 118 ? 36.655 -21.131 -79.592 1.00 62.01 118 VAL A CA 1
ATOM 737 C C . VAL A 1 118 ? 38.168 -21.436 -79.471 1.00 67.78 118 VAL A C 1
ATOM 738 O O . VAL A 1 118 ? 38.980 -20.630 -79.934 1.00 67.92 118 VAL A O 1
ATOM 742 N N . LEU A 1 119 ? 38.544 -22.560 -78.816 1.00 62.33 119 LEU A N 1
ATOM 743 C CA . LEU A 1 119 ? 39.947 -22.884 -78.551 1.00 59.86 119 LEU A CA 1
ATOM 744 C C . LEU A 1 119 ? 40.722 -23.291 -79.792 1.00 61.62 119 LEU A C 1
ATOM 745 O O . LEU A 1 119 ? 41.930 -23.039 -79.835 1.00 59.81 119 LEU A O 1
ATOM 750 N N . THR A 1 120 ? 40.062 -23.912 -80.784 1.00 57.72 120 THR A N 1
ATOM 751 C CA . THR A 1 120 ? 40.730 -24.297 -82.034 1.00 58.16 120 THR A CA 1
ATOM 752 C C . THR A 1 120 ? 41.389 -23.045 -82.715 1.00 63.75 120 THR A C 1
ATOM 753 O O . THR A 1 120 ? 42.614 -23.047 -82.879 1.00 62.91 120 THR A O 1
ATOM 757 N N . PRO A 1 121 ? 40.658 -21.947 -83.015 1.00 55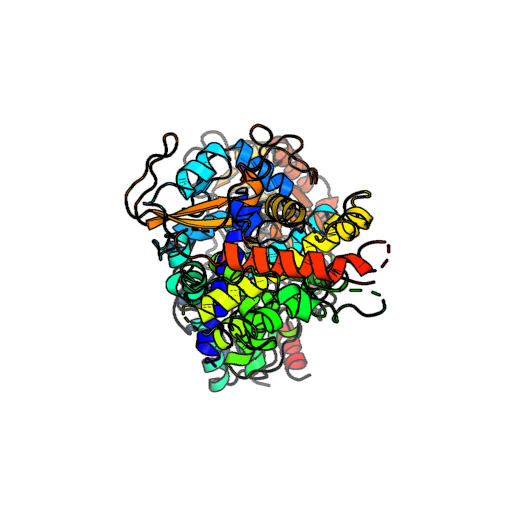.83 121 PRO A N 1
ATOM 758 C CA . PRO A 1 121 ? 41.322 -20.800 -83.644 1.00 57.18 121 PRO A CA 1
ATOM 759 C C . PRO A 1 121 ? 42.094 -19.882 -82.696 1.00 58.43 121 PRO A C 1
ATOM 760 O O . PRO A 1 121 ? 43.168 -19.400 -83.066 1.00 57.14 121 PRO A O 1
ATOM 764 N N . THR A 1 122 ? 41.508 -19.582 -81.520 1.00 62.52 122 THR A N 1
ATOM 765 C CA . THR A 1 122 ? 42.027 -18.605 -80.572 1.00 62.55 122 THR A CA 1
ATOM 766 C C . THR A 1 122 ? 43.197 -19.119 -79.793 1.00 63.61 122 THR A C 1
ATOM 767 O O . THR A 1 122 ? 43.878 -18.328 -79.148 1.00 63.43 122 THR A O 1
ATOM 771 N N . PHE A 1 123 ? 43.463 -20.408 -79.844 1.00 60.45 123 PHE A N 1
ATOM 772 C CA . PHE A 1 123 ? 44.609 -20.875 -79.106 1.00 57.67 123 PHE A CA 1
ATOM 773 C C . PHE A 1 123 ? 45.428 -21.875 -79.918 1.00 60.04 123 PHE A C 1
ATOM 774 O O . PHE A 1 123 ? 46.527 -21.497 -80.313 1.00 60.09 123 PHE A O 1
ATOM 782 N N . TYR A 1 124 ? 44.923 -23.108 -80.190 1.00 46.81 124 TYR A N 1
ATOM 783 C CA . TYR A 1 124 ? 45.729 -24.098 -80.897 1.00 46.58 124 TYR A CA 1
ATOM 784 C C . TYR A 1 124 ? 46.281 -23.543 -82.198 1.00 51.58 124 TYR A C 1
ATOM 785 O O . TYR A 1 124 ? 47.494 -23.490 -82.368 1.00 52.22 124 TYR A O 1
ATOM 794 N N . ALA A 1 125 ? 45.415 -23.095 -83.087 1.00 47.75 125 ALA A N 1
ATOM 795 C CA . ALA A 1 125 ? 45.832 -22.551 -84.364 1.00 49.88 125 ALA A CA 1
ATOM 796 C C . ALA A 1 125 ? 46.447 -21.139 -84.244 1.00 54.20 125 ALA A C 1
ATOM 797 O O . ALA A 1 125 ? 47.067 -20.688 -85.211 1.00 56.35 125 ALA A O 1
ATOM 799 N N . LEU A 1 126 ? 46.282 -20.432 -83.090 1.00 66.36 126 LEU A N 1
ATOM 800 C CA . LEU A 1 126 ? 46.842 -19.076 -82.940 1.00 67.41 126 LEU A CA 1
ATOM 801 C C . LEU A 1 126 ? 48.318 -19.221 -82.824 1.00 73.81 126 LEU A C 1
ATOM 802 O O . LEU A 1 126 ? 49.067 -18.507 -83.487 1.00 77.14 126 LEU A O 1
ATOM 807 N N . MET A 1 127 ? 48.727 -20.224 -82.048 1.00 75.02 127 MET A N 1
ATOM 808 C CA . MET A 1 127 ? 50.082 -20.743 -81.959 1.00 74.86 127 MET A CA 1
ATOM 809 C C . MET A 1 127 ? 50.157 -21.572 -83.236 1.00 84.57 127 MET A C 1
ATOM 810 O O . MET A 1 127 ? 49.265 -21.361 -84.054 1.00 89.30 127 MET A O 1
ATOM 815 N N . SER A 1 128 ? 51.128 -22.458 -83.506 1.00 66.61 128 SER A N 1
ATOM 816 C CA . SER A 1 128 ? 51.070 -23.153 -84.833 1.00 68.21 128 SER A CA 1
ATOM 817 C C . SER A 1 128 ? 50.599 -22.203 -86.007 1.00 75.47 128 SER A C 1
ATOM 818 O O . SER A 1 128 ? 49.663 -22.570 -86.720 1.00 76.20 128 SER A O 1
ATOM 821 N N . PRO A 1 129 ? 51.134 -20.969 -86.209 1.00 62.19 129 PRO A N 1
ATOM 822 C CA . PRO A 1 129 ? 50.649 -20.170 -87.338 1.00 68.20 129 PRO A CA 1
ATOM 823 C C . PRO A 1 129 ? 51.088 -20.600 -88.740 1.00 80.41 129 PRO A C 1
ATOM 824 O O . PRO A 1 129 ? 51.962 -21.478 -88.890 1.00 80.24 129 PRO A O 1
ATOM 828 N N . ASP A 1 130 ? 50.474 -19.978 -89.763 1.00 98.19 130 ASP A N 1
ATOM 829 C CA . ASP A 1 130 ? 50.781 -20.180 -91.188 1.00 101.92 130 ASP A CA 1
ATOM 830 C C . ASP A 1 130 ? 52.286 -20.483 -91.381 1.00 100.86 130 ASP A C 1
ATOM 831 O O . ASP A 1 130 ? 52.679 -21.608 -91.703 1.00 97.91 130 ASP A O 1
ATOM 836 N N . THR A 1 131 ? 53.098 -19.474 -90.995 1.00 65.06 131 THR A N 1
ATOM 837 C CA . THR A 1 131 ? 54.563 -19.439 -91.003 1.00 64.82 131 THR A CA 1
ATOM 838 C C . THR A 1 131 ? 55.384 -20.604 -90.355 1.00 61.06 131 THR A C 1
ATOM 839 O O . THR A 1 131 ? 56.326 -21.105 -90.979 1.00 59.63 131 THR A O 1
ATOM 843 N N . LEU A 1 132 ? 54.985 -21.042 -89.142 1.00 55.63 132 LEU A N 1
ATOM 844 C CA . LEU A 1 132 ? 55.629 -22.099 -88.375 1.00 49.96 132 LEU A CA 1
ATOM 845 C C . LEU A 1 132 ? 55.487 -23.434 -89.048 1.00 59.14 132 LEU A C 1
ATOM 846 O O . LEU A 1 132 ? 56.466 -24.180 -89.141 1.00 58.96 132 LEU A O 1
ATOM 851 N N . ILE A 1 133 ? 54.252 -23.764 -89.470 1.00 63.34 133 ILE A N 1
ATOM 852 C CA . ILE A 1 133 ? 53.941 -25.040 -90.116 1.00 59.59 133 ILE A CA 1
ATOM 853 C C . ILE A 1 133 ? 54.775 -25.174 -91.414 1.00 66.18 133 ILE A C 1
ATOM 854 O O . ILE A 1 133 ? 55.464 -26.189 -91.563 1.00 62.43 133 ILE A O 1
ATOM 859 N N . GLU A 1 134 ? 54.795 -24.128 -92.294 1.00 67.40 134 GLU A N 1
ATOM 860 C CA . GLU A 1 134 ? 55.613 -24.245 -93.501 1.00 69.33 134 GLU A CA 1
ATOM 861 C C . GLU A 1 134 ? 57.091 -24.325 -93.124 1.00 74.01 134 GLU A C 1
ATOM 862 O O . GLU A 1 134 ? 57.829 -25.058 -93.776 1.00 72.40 134 GLU A O 1
ATOM 868 N N . GLY A 1 135 ? 57.466 -23.668 -92.026 1.00 58.17 135 GLY A N 1
ATOM 869 C CA . GLY A 1 135 ? 58.827 -23.644 -91.500 1.00 55.31 135 GLY A CA 1
ATOM 870 C C . GLY A 1 135 ? 59.320 -24.999 -91.051 1.00 58.72 135 GLY A C 1
ATOM 871 O O . GLY A 1 135 ? 60.449 -25.387 -91.362 1.00 57.78 135 GLY A O 1
ATOM 872 N N . MET A 1 136 ? 58.459 -25.733 -90.343 1.00 62.63 136 MET A N 1
ATOM 873 C CA . MET A 1 136 ? 58.736 -27.083 -89.846 1.00 61.56 136 MET A CA 1
ATOM 874 C C . MET A 1 136 ? 58.728 -28.109 -90.963 1.00 63.00 136 MET A C 1
ATOM 875 O O . MET A 1 136 ? 59.594 -28.982 -90.997 1.00 59.90 136 MET A O 1
ATOM 880 N N . VAL A 1 137 ? 57.734 -28.012 -91.872 1.00 66.22 137 VAL A N 1
ATOM 881 C CA . VAL A 1 137 ? 57.593 -28.903 -93.024 1.00 63.00 137 VAL A CA 1
ATOM 882 C C . VAL A 1 137 ? 58.870 -28.781 -93.891 1.00 65.48 137 VAL A C 1
ATOM 883 O O . VAL A 1 137 ? 59.444 -29.810 -94.255 1.00 61.90 137 VAL A O 1
ATOM 887 N N . SER A 1 138 ? 59.377 -27.537 -94.085 1.00 57.45 138 SER A N 1
ATOM 888 C CA . SER A 1 138 ? 60.620 -27.287 -94.798 1.00 57.94 138 SER A CA 1
ATOM 889 C C . SER A 1 138 ? 61.846 -27.953 -94.101 1.00 61.37 138 SER A C 1
ATOM 890 O O . SER A 1 138 ? 62.667 -28.604 -94.762 1.00 58.81 138 SER A O 1
ATOM 893 N N . PHE A 1 139 ? 61.966 -27.785 -92.771 1.00 54.20 139 PHE A N 1
ATOM 894 C CA . PHE A 1 139 ? 63.100 -28.333 -92.043 1.00 51.03 139 PHE A CA 1
ATOM 895 C C . PHE A 1 139 ? 63.066 -29.820 -92.054 1.00 53.35 139 PHE A C 1
ATOM 896 O O . PHE A 1 139 ? 64.095 -30.421 -92.294 1.00 52.07 139 PHE A O 1
ATOM 904 N N . CYS A 1 140 ? 61.914 -30.418 -91.812 1.00 55.12 140 CYS A N 1
ATOM 905 C CA . CYS A 1 140 ? 61.795 -31.866 -91.783 1.00 55.60 140 CYS A CA 1
ATOM 906 C C . CYS A 1 140 ? 62.130 -32.514 -93.141 1.00 57.21 140 CYS A C 1
ATOM 907 O O . CYS A 1 140 ? 62.821 -33.534 -93.176 1.00 54.33 140 CYS A O 1
ATOM 910 N N . ARG A 1 141 ? 61.674 -31.895 -94.250 1.00 65.04 141 ARG A N 1
ATOM 911 C CA . ARG A 1 141 ? 61.933 -32.363 -95.606 1.00 63.04 141 ARG A CA 1
ATOM 912 C C . ARG A 1 141 ? 63.422 -32.353 -95.883 1.00 64.58 141 ARG A C 1
ATOM 913 O O . ARG A 1 141 ? 63.921 -33.207 -96.614 1.00 64.26 141 ARG A O 1
ATOM 921 N N . LYS A 1 142 ? 64.127 -31.380 -95.290 1.00 65.89 142 LYS A N 1
ATOM 922 C CA . LYS A 1 142 ? 65.552 -31.171 -95.484 1.00 65.09 142 LYS A CA 1
ATOM 923 C C . LYS A 1 142 ? 66.409 -31.985 -94.476 1.00 68.50 142 LYS A C 1
ATOM 924 O O . LYS A 1 142 ? 67.266 -32.765 -94.908 1.00 68.87 142 LYS A O 1
ATOM 930 N N . TRP A 1 143 ? 66.187 -31.806 -93.156 1.00 51.30 143 TRP A N 1
ATOM 931 C CA . TRP A 1 143 ? 66.974 -32.479 -92.135 1.00 49.66 143 TRP A CA 1
ATOM 932 C C . TRP A 1 143 ? 66.714 -33.985 -92.064 1.00 53.20 143 TRP A C 1
ATOM 933 O O . TRP A 1 143 ? 67.584 -34.717 -91.603 1.00 52.60 143 TRP A O 1
ATOM 944 N N . ARG A 1 144 ? 65.553 -34.442 -92.547 1.00 57.65 144 ARG A N 1
ATOM 945 C CA . ARG A 1 144 ? 65.120 -35.849 -92.585 1.00 57.03 144 ARG A CA 1
ATOM 946 C C . ARG A 1 144 ? 65.189 -36.520 -91.161 1.00 60.53 144 ARG A C 1
ATOM 947 O O . ARG A 1 144 ? 65.925 -37.510 -90.964 1.00 60.32 144 ARG A O 1
ATOM 955 N N . PRO A 1 145 ? 64.377 -36.014 -90.186 1.00 43.70 145 PRO A N 1
ATOM 956 C CA . PRO A 1 145 ? 64.356 -36.631 -88.855 1.00 39.97 145 PRO A CA 1
ATOM 957 C C . PRO A 1 145 ? 63.798 -38.049 -88.846 1.00 43.90 145 PRO A C 1
ATOM 958 O O . PRO A 1 145 ? 62.996 -38.439 -89.707 1.00 45.99 145 PRO A O 1
ATOM 962 N N . ASP A 1 146 ? 64.202 -38.797 -87.828 1.00 43.76 146 ASP A N 1
ATOM 963 C CA . ASP A 1 146 ? 63.772 -40.163 -87.616 1.00 44.01 146 ASP A CA 1
ATOM 964 C C . ASP A 1 146 ? 62.610 -40.218 -86.644 1.00 46.58 146 ASP A C 1
ATOM 965 O O . ASP A 1 146 ? 61.881 -41.197 -86.644 1.00 47.88 146 ASP A O 1
ATOM 970 N N . LEU A 1 147 ? 62.424 -39.179 -85.838 1.00 46.90 147 LEU A N 1
ATOM 971 C CA . LEU A 1 147 ? 61.372 -39.113 -84.839 1.00 46.53 147 LEU A CA 1
ATOM 972 C C . LEU A 1 147 ? 61.038 -37.659 -84.500 1.00 52.25 147 LEU A C 1
ATOM 973 O O . LEU A 1 147 ? 61.926 -36.803 -84.477 1.00 52.02 147 LEU A O 1
ATOM 978 N N . VAL A 1 148 ? 59.759 -37.381 -84.214 1.00 46.92 148 VAL A N 1
ATOM 979 C CA . VAL A 1 148 ? 59.320 -36.045 -83.823 1.00 45.84 148 VAL A CA 1
ATOM 980 C C . VAL A 1 148 ? 58.577 -36.163 -82.515 1.00 47.60 148 VAL A C 1
ATOM 981 O O . VAL A 1 148 ? 57.531 -36.813 -82.468 1.00 48.67 148 VAL A O 1
ATOM 985 N N . ILE A 1 149 ? 59.128 -35.549 -81.453 1.00 39.75 149 ILE A N 1
ATOM 986 C CA . ILE A 1 149 ? 58.502 -35.491 -80.132 1.00 37.81 149 ILE A CA 1
ATOM 987 C C . ILE A 1 149 ? 58.015 -34.043 -79.954 1.00 46.54 149 ILE A C 1
ATOM 988 O O . ILE A 1 149 ? 58.762 -33.077 -80.194 1.00 45.77 149 ILE A O 1
ATOM 993 N N . TRP A 1 150 ? 56.722 -33.906 -79.607 1.00 48.57 150 TRP A N 1
ATOM 994 C CA . TRP A 1 150 ? 56.057 -32.610 -79.466 1.00 49.16 150 TRP A CA 1
ATOM 995 C C . TRP A 1 150 ? 55.204 -32.485 -78.224 1.00 54.18 150 TRP A C 1
ATOM 996 O O . TRP A 1 150 ? 54.653 -33.476 -77.708 1.00 53.47 150 TRP A O 1
ATOM 1007 N N . GLU A 1 151 ? 55.127 -31.219 -77.751 1.00 38.55 151 GLU A N 1
ATOM 1008 C CA . GLU A 1 151 ? 54.286 -30.692 -76.687 1.00 39.80 151 GLU A CA 1
ATOM 1009 C C . GLU A 1 151 ? 52.841 -30.910 -77.170 1.00 46.92 151 GLU A C 1
ATOM 1010 O O . GLU A 1 151 ? 52.561 -30.693 -78.353 1.00 47.67 151 GLU A O 1
ATOM 1016 N N . PRO A 1 152 ? 51.924 -31.387 -76.315 1.00 47.71 152 PRO A N 1
ATOM 1017 C CA . PRO A 1 152 ? 50.581 -31.772 -76.793 1.00 50.84 152 PRO A CA 1
ATOM 1018 C C . PRO A 1 152 ? 49.732 -30.738 -77.543 1.00 59.07 152 PRO A C 1
ATOM 1019 O O . PRO A 1 152 ? 48.738 -31.157 -78.138 1.00 61.66 152 PRO A O 1
ATOM 1023 N N . LEU A 1 153 ? 50.075 -29.443 -77.556 1.00 53.76 153 LEU A N 1
ATOM 1024 C CA . LEU A 1 153 ? 49.200 -28.505 -78.271 1.00 57.10 153 LEU A CA 1
ATOM 1025 C C . LEU A 1 153 ? 49.907 -27.727 -79.408 1.00 61.61 153 LEU A C 1
ATOM 1026 O O . LEU A 1 153 ? 49.368 -26.711 -79.878 1.00 62.45 153 LEU A O 1
ATOM 1031 N N . THR A 1 154 ? 51.060 -28.265 -79.910 1.00 62.19 154 THR A N 1
ATOM 1032 C CA . THR A 1 154 ? 51.820 -27.678 -81.024 1.00 61.25 154 THR A CA 1
ATOM 1033 C C . THR A 1 154 ? 51.534 -28.511 -82.283 1.00 65.17 154 THR A C 1
ATOM 1034 O O . THR A 1 154 ? 52.385 -29.301 -82.712 1.00 65.04 154 THR A O 1
ATOM 1038 N N . PHE A 1 155 ? 50.343 -28.309 -82.891 1.00 56.03 155 PHE A N 1
ATOM 1039 C CA . PHE A 1 155 ? 49.874 -29.097 -84.041 1.00 56.55 155 PHE A CA 1
ATOM 1040 C C . PHE A 1 155 ? 50.720 -28.952 -85.322 1.00 61.82 155 PHE A C 1
ATOM 1041 O O . PHE A 1 155 ? 50.536 -29.748 -86.244 1.00 63.14 155 PHE A O 1
ATOM 1049 N N . ALA A 1 156 ? 51.702 -28.038 -85.348 1.00 55.06 156 ALA A N 1
ATOM 1050 C CA . ALA A 1 156 ? 52.594 -27.882 -86.502 1.00 55.43 156 ALA A CA 1
ATOM 1051 C C . ALA A 1 156 ? 53.465 -29.139 -86.673 1.00 54.51 156 ALA A C 1
ATOM 1052 O O . ALA A 1 156 ? 53.600 -29.659 -87.783 1.00 53.86 156 ALA A O 1
ATOM 1054 N N . ALA A 1 157 ? 53.987 -29.652 -85.550 1.00 54.04 157 ALA A N 1
ATOM 1055 C CA . ALA A 1 157 ? 54.873 -30.814 -85.509 1.00 52.61 157 ALA A CA 1
ATOM 1056 C C . ALA A 1 157 ? 54.205 -32.096 -86.070 1.00 57.07 157 ALA A C 1
ATOM 1057 O O . ALA A 1 157 ? 54.768 -32.672 -87.015 1.00 56.95 157 ALA A O 1
ATOM 1059 N N . PRO A 1 158 ? 53.006 -32.547 -85.595 1.00 54.15 158 PRO A N 1
ATOM 1060 C CA . PRO A 1 158 ? 52.413 -33.756 -86.200 1.00 54.19 158 PRO A CA 1
ATOM 1061 C C . PRO A 1 158 ? 52.112 -33.551 -87.687 1.00 58.58 158 PRO A C 1
ATOM 1062 O O . PRO A 1 158 ? 52.272 -34.476 -88.458 1.00 55.14 158 PRO A O 1
ATOM 1066 N N . ILE A 1 159 ? 51.740 -32.329 -88.098 1.00 61.06 159 ILE A N 1
ATOM 1067 C CA . ILE A 1 159 ? 51.485 -32.045 -89.509 1.00 62.41 159 ILE A CA 1
ATOM 1068 C C . ILE A 1 159 ? 52.781 -32.273 -90.302 1.00 64.79 159 ILE A C 1
ATOM 1069 O O . ILE A 1 159 ? 52.766 -33.058 -91.267 1.00 63.57 159 ILE A O 1
ATOM 1074 N N . ALA A 1 160 ? 53.898 -31.639 -89.846 1.00 48.82 160 ALA A N 1
ATOM 1075 C CA . ALA A 1 160 ? 55.207 -31.796 -90.460 1.00 46.15 160 ALA A CA 1
ATOM 1076 C C . ALA A 1 160 ? 55.556 -33.270 -90.476 1.00 46.68 160 ALA A C 1
ATOM 1077 O O . ALA A 1 160 ? 55.858 -33.799 -91.541 1.00 46.44 160 ALA A O 1
ATOM 1079 N N . ALA A 1 161 ? 55.372 -33.965 -89.334 1.00 43.32 161 ALA A N 1
ATOM 1080 C CA . ALA A 1 161 ? 55.654 -35.393 -89.232 1.00 40.85 161 ALA A CA 1
ATOM 1081 C C . ALA A 1 161 ? 54.739 -36.226 -90.151 1.00 47.40 161 ALA A C 1
ATOM 1082 O O . ALA A 1 161 ? 55.188 -37.223 -90.697 1.00 47.07 161 ALA A O 1
ATOM 1084 N N . ALA A 1 162 ? 53.483 -35.811 -90.352 1.00 52.06 162 ALA A N 1
ATOM 1085 C CA . ALA A 1 162 ? 52.572 -36.542 -91.226 1.00 53.51 162 ALA A CA 1
ATOM 1086 C C . ALA A 1 162 ? 53.051 -36.424 -92.656 1.00 59.10 162 ALA A C 1
ATOM 1087 O O . ALA A 1 162 ? 53.316 -37.444 -93.282 1.00 58.94 162 ALA A O 1
ATOM 1089 N N . VAL A 1 163 ? 53.271 -35.187 -93.125 1.00 51.27 163 VAL A N 1
ATOM 1090 C CA . VAL A 1 163 ? 53.753 -34.871 -94.473 1.00 51.98 163 VAL A CA 1
ATOM 1091 C C . VAL A 1 163 ? 55.072 -35.631 -94.808 1.00 55.54 163 VAL A C 1
ATOM 1092 O O . VAL A 1 163 ? 55.175 -36.214 -95.882 1.00 55.27 163 VAL A O 1
ATOM 1096 N N . THR A 1 164 ? 56.035 -35.650 -93.878 1.00 58.51 164 THR A N 1
ATOM 1097 C CA . THR A 1 164 ? 57.343 -36.288 -94.031 1.00 57.12 164 THR A CA 1
ATOM 1098 C C . THR A 1 164 ? 57.265 -37.822 -93.839 1.00 60.63 164 THR A C 1
ATOM 1099 O O . THR A 1 164 ? 58.199 -38.544 -94.217 1.00 60.49 164 THR A O 1
ATOM 1103 N N . GLY A 1 165 ? 56.180 -38.301 -93.240 1.00 63.44 165 GLY A N 1
ATOM 1104 C CA . GLY A 1 165 ? 56.019 -39.715 -92.915 1.00 62.83 165 GLY A CA 1
ATOM 1105 C C . GLY A 1 165 ? 56.890 -40.155 -91.744 1.00 64.32 165 GLY A C 1
ATOM 1106 O O . GLY A 1 165 ? 57.125 -41.344 -91.563 1.00 64.38 165 GLY A O 1
ATOM 1107 N N . THR A 1 166 ? 57.381 -39.193 -90.943 1.00 55.22 166 THR A N 1
ATOM 1108 C CA . THR A 1 166 ? 58.247 -39.399 -89.785 1.00 53.06 166 THR A CA 1
ATOM 1109 C C . THR A 1 166 ? 57.424 -39.836 -88.561 1.00 56.79 166 THR A C 1
ATOM 1110 O O . THR A 1 166 ? 56.421 -39.184 -88.227 1.00 58.02 166 THR A O 1
ATOM 1114 N N . PRO A 1 167 ? 57.858 -40.896 -87.836 1.00 47.54 167 PRO A N 1
ATOM 1115 C CA . PRO A 1 167 ? 57.147 -41.270 -86.603 1.00 44.14 167 PRO A CA 1
ATOM 1116 C C . PRO A 1 167 ? 57.103 -40.103 -85.621 1.00 47.59 167 PRO A C 1
ATOM 1117 O O . PRO A 1 167 ? 58.081 -39.359 -85.502 1.00 46.93 167 PRO A O 1
ATOM 1121 N N . HIS A 1 168 ? 55.970 -39.913 -84.951 1.00 43.08 168 HIS A N 1
ATOM 1122 C CA . HIS A 1 168 ? 55.848 -38.831 -83.984 1.00 41.90 168 HIS A CA 1
ATOM 1123 C C . HIS A 1 168 ? 55.099 -39.274 -82.750 1.00 47.22 168 HIS A C 1
ATOM 1124 O O . HIS A 1 168 ? 54.229 -40.147 -82.836 1.00 48.32 168 HIS A O 1
ATOM 1131 N N . ALA A 1 169 ? 55.467 -38.678 -81.591 1.00 49.17 169 ALA A N 1
ATOM 1132 C CA . ALA A 1 169 ? 54.882 -38.959 -80.280 1.00 47.62 169 ALA A CA 1
ATOM 1133 C C . ALA A 1 169 ? 54.715 -37.699 -79.458 1.00 52.35 169 ALA A C 1
ATOM 1134 O O . ALA A 1 169 ? 55.536 -36.778 -79.544 1.00 50.57 169 ALA A O 1
ATOM 1136 N N . ARG A 1 170 ? 53.646 -37.663 -78.648 1.00 42.59 170 ARG A N 1
ATOM 1137 C CA . ARG A 1 170 ? 53.387 -36.537 -77.770 1.00 42.20 170 ARG A CA 1
ATOM 1138 C C . ARG A 1 170 ? 54.098 -36.712 -76.439 1.00 43.41 170 ARG A C 1
ATOM 1139 O O . ARG A 1 170 ? 54.167 -37.833 -75.921 1.00 40.60 170 ARG A O 1
ATOM 1147 N N . LEU A 1 171 ? 54.554 -35.602 -75.836 1.00 43.12 171 LEU A N 1
ATOM 1148 C CA . LEU A 1 171 ? 55.105 -35.706 -74.486 1.00 42.36 171 LEU A CA 1
ATOM 1149 C C . LEU A 1 171 ? 54.290 -34.798 -73.544 1.00 48.44 171 LEU A C 1
ATOM 1150 O O . LEU A 1 171 ? 54.478 -33.584 -73.533 1.00 48.90 171 LEU A O 1
ATOM 1155 N N . LEU A 1 172 ? 53.397 -35.397 -72.757 1.00 49.10 172 LEU A N 1
ATOM 1156 C CA . LEU A 1 172 ? 52.546 -34.656 -71.825 1.00 52.98 172 LEU A CA 1
ATOM 1157 C C . LEU A 1 172 ? 53.307 -34.093 -70.616 1.00 60.50 172 LEU A C 1
ATOM 1158 O O . LEU A 1 172 ? 54.432 -34.495 -70.322 1.00 58.85 172 LEU A O 1
ATOM 1163 N N . TRP A 1 173 ? 52.686 -33.121 -69.943 1.00 71.70 173 TRP A N 1
ATOM 1164 C CA . TRP A 1 173 ? 53.178 -32.611 -68.691 1.00 72.30 173 TRP A CA 1
ATOM 1165 C C . TRP A 1 173 ? 51.962 -32.768 -67.764 1.00 78.32 173 TRP A C 1
ATOM 1166 O O . TRP A 1 173 ? 51.757 -33.882 -67.244 1.00 81.11 173 TRP A O 1
ATOM 1177 N N . GLY A 1 174 ? 51.071 -31.797 -67.703 1.00 49.95 174 GLY A N 1
ATOM 1178 C CA . GLY A 1 174 ? 49.866 -31.994 -66.898 1.00 49.58 174 GLY A CA 1
ATOM 1179 C C . GLY A 1 174 ? 48.855 -32.986 -67.470 1.00 50.42 174 GLY A C 1
ATOM 1180 O O . GLY A 1 174 ? 49.193 -33.739 -68.387 1.00 48.38 174 GLY A O 1
ATOM 1181 N N . PRO A 1 175 ? 47.574 -32.982 -67.010 1.00 58.91 175 PRO A N 1
ATOM 1182 C CA . PRO A 1 175 ? 46.585 -33.936 -67.561 1.00 59.24 175 PRO A CA 1
ATOM 1183 C C . PRO A 1 175 ? 46.224 -33.689 -69.021 1.00 63.76 175 PRO A C 1
ATOM 1184 O O . PRO A 1 175 ? 46.374 -32.566 -69.521 1.00 65.33 175 PRO A O 1
ATOM 1188 N N . ASP A 1 176 ? 45.757 -34.758 -69.700 1.00 48.66 176 ASP A N 1
ATOM 1189 C CA . ASP A 1 176 ? 45.378 -34.723 -71.108 1.00 48.23 176 ASP A CA 1
ATOM 1190 C C . ASP A 1 176 ? 43.904 -34.381 -71.248 1.00 54.22 176 ASP A C 1
ATOM 1191 O O . ASP A 1 176 ? 43.132 -35.129 -71.866 1.00 54.10 176 ASP A O 1
ATOM 1196 N N . ILE A 1 177 ? 43.525 -33.228 -70.656 1.00 50.81 177 ILE A N 1
ATOM 1197 C CA . ILE A 1 177 ? 42.169 -32.694 -70.595 1.00 51.83 177 ILE A CA 1
ATOM 1198 C C . ILE A 1 177 ? 41.591 -32.381 -71.980 1.00 55.23 177 ILE A C 1
ATOM 1199 O O . ILE A 1 177 ? 40.410 -32.655 -72.206 1.00 55.43 177 ILE A O 1
ATOM 1204 N N . THR A 1 178 ? 42.416 -31.865 -72.909 1.00 57.80 178 THR A N 1
ATOM 1205 C CA . THR A 1 178 ? 41.979 -31.567 -74.281 1.00 58.52 178 THR A CA 1
ATOM 1206 C C . THR A 1 178 ? 41.573 -32.856 -74.982 1.00 61.73 178 THR A C 1
ATOM 1207 O O . THR A 1 178 ? 40.524 -32.870 -75.652 1.00 62.81 178 THR A O 1
ATOM 1211 N N . THR A 1 179 ? 42.397 -33.943 -74.815 1.00 52.99 179 THR A N 1
ATOM 1212 C CA . THR A 1 179 ? 42.110 -35.251 -75.411 1.00 50.97 179 THR A CA 1
ATOM 1213 C C . THR A 1 179 ? 40.774 -35.771 -74.883 1.00 51.06 179 THR A C 1
ATOM 1214 O O . THR A 1 179 ? 39.974 -36.239 -75.686 1.00 48.96 179 THR A O 1
ATOM 1218 N N . ARG A 1 180 ? 40.522 -35.653 -73.555 1.00 48.67 180 ARG A N 1
ATOM 1219 C CA . ARG A 1 180 ? 39.287 -36.143 -72.939 1.00 49.41 180 ARG A CA 1
ATOM 1220 C C . ARG A 1 180 ? 38.103 -35.328 -73.431 1.00 58.34 180 ARG A C 1
ATOM 1221 O O . ARG A 1 180 ? 37.085 -35.918 -73.832 1.00 59.01 180 ARG A O 1
ATOM 1229 N N . ALA A 1 181 ? 38.268 -33.980 -73.500 1.00 57.47 181 ALA A N 1
ATOM 1230 C CA . ALA A 1 181 ? 37.230 -33.086 -74.022 1.00 58.91 181 ALA A CA 1
ATOM 1231 C C . ALA A 1 181 ? 36.924 -33.426 -75.480 1.00 65.92 181 ALA A C 1
ATOM 1232 O O . ALA A 1 181 ? 35.755 -33.457 -75.861 1.00 68.25 181 ALA A O 1
ATOM 1234 N N . ARG A 1 182 ? 37.964 -33.732 -76.282 1.00 59.92 182 ARG A N 1
ATOM 1235 C CA . ARG A 1 182 ? 37.778 -34.050 -77.692 1.00 60.06 182 ARG A CA 1
ATOM 1236 C C . ARG A 1 182 ? 37.073 -35.391 -77.862 1.00 61.46 182 ARG A C 1
ATOM 1237 O O . ARG A 1 182 ? 36.121 -35.461 -78.641 1.00 63.65 182 ARG A O 1
ATOM 1245 N N . GLN A 1 183 ? 37.503 -36.426 -77.116 1.00 47.50 183 GLN A N 1
ATOM 1246 C CA . GLN A 1 183 ? 36.933 -37.765 -77.190 1.00 46.68 183 GLN A CA 1
ATOM 1247 C C . GLN A 1 183 ? 35.431 -37.751 -76.904 1.00 55.41 183 GLN A C 1
ATOM 1248 O O . GLN A 1 183 ? 34.678 -38.525 -77.517 1.00 56.60 183 GLN A O 1
ATOM 1254 N N . ASN A 1 184 ? 35.001 -36.836 -76.001 1.00 53.88 184 ASN A N 1
ATOM 1255 C CA . ASN A 1 184 ? 33.607 -36.625 -75.628 1.00 54.35 184 ASN A CA 1
ATOM 1256 C C . ASN A 1 184 ? 32.857 -35.911 -76.744 1.00 60.75 184 ASN A C 1
ATOM 1257 O O . ASN A 1 184 ? 31.695 -36.240 -77.027 1.00 63.55 184 ASN A O 1
ATOM 1262 N N . PHE A 1 185 ? 33.511 -34.908 -77.358 1.00 56.61 185 PHE A N 1
ATOM 1263 C CA . PHE A 1 185 ? 32.928 -34.107 -78.432 1.00 56.89 185 PHE A CA 1
ATOM 1264 C C . PHE A 1 185 ? 32.602 -35.008 -79.625 1.00 59.19 185 PHE A C 1
ATOM 1265 O O . PHE A 1 185 ? 31.469 -34.960 -80.161 1.00 58.43 185 PHE A O 1
ATOM 1273 N N . LEU A 1 186 ? 33.615 -35.854 -80.017 1.00 51.35 186 LEU A N 1
ATOM 1274 C CA . LEU A 1 186 ? 33.468 -36.796 -81.122 1.00 49.99 186 LEU A CA 1
ATOM 1275 C C . LEU A 1 186 ? 32.394 -37.840 -80.777 1.00 56.91 186 LEU A C 1
ATOM 1276 O O . LEU A 1 186 ? 31.612 -38.242 -81.645 1.00 58.34 186 LEU A O 1
ATOM 1281 N N . GLY A 1 187 ? 32.307 -38.169 -79.486 1.00 47.19 187 GLY A N 1
ATOM 1282 C CA . GLY A 1 187 ? 31.344 -39.114 -78.953 1.00 46.17 187 GLY A CA 1
ATOM 1283 C C . GLY A 1 187 ? 29.919 -38.685 -79.133 1.00 53.02 187 GLY A C 1
ATOM 1284 O O . GLY A 1 187 ? 29.029 -39.535 -79.117 1.00 54.10 187 GLY A O 1
ATOM 1285 N N . LEU A 1 188 ? 29.686 -37.373 -79.325 1.00 61.26 188 LEU A N 1
ATOM 1286 C CA . LEU A 1 188 ? 28.319 -36.839 -79.497 1.00 63.57 188 LEU A CA 1
ATOM 1287 C C . LEU A 1 188 ? 27.976 -36.552 -80.945 1.00 70.47 188 LEU A C 1
ATOM 1288 O O . LEU A 1 188 ? 26.793 -36.501 -81.287 1.00 70.23 188 LEU A O 1
ATOM 1293 N N . LEU A 1 189 ? 29.011 -36.386 -81.796 1.00 65.47 189 LEU A N 1
ATOM 1294 C CA . LEU A 1 189 ? 28.863 -36.127 -83.231 1.00 68.12 189 LEU A CA 1
ATOM 1295 C C . LEU A 1 189 ? 27.768 -37.051 -83.898 1.00 74.39 189 LEU A C 1
ATOM 1296 O O . LEU A 1 189 ? 26.869 -36.513 -84.563 1.00 74.15 189 LEU A O 1
ATOM 1301 N N . PRO A 1 190 ? 27.765 -38.397 -83.642 1.00 73.95 190 PRO A N 1
ATOM 1302 C CA . PRO A 1 190 ? 26.761 -39.277 -84.261 1.00 75.51 190 PRO A CA 1
ATOM 1303 C C . PRO A 1 190 ? 25.310 -38.999 -83.899 1.00 83.64 190 PRO A C 1
ATOM 1304 O O . PRO A 1 190 ? 24.448 -39.299 -84.721 1.00 85.41 190 PRO A O 1
ATOM 1308 N N . ASP A 1 191 ? 25.028 -38.461 -82.682 1.00 100.93 191 ASP A N 1
ATOM 1309 C CA . ASP A 1 191 ? 23.659 -38.134 -82.230 1.00 102.14 191 ASP A CA 1
ATOM 1310 C C . ASP A 1 191 ? 23.079 -36.983 -83.042 1.00 108.75 191 ASP A C 1
ATOM 1311 O O . ASP A 1 191 ? 21.871 -36.951 -83.292 1.00 111.65 191 ASP A O 1
ATOM 1316 N N . GLN A 1 192 ? 23.949 -36.045 -83.457 1.00 71.15 192 GLN A N 1
ATOM 1317 C CA . GLN A 1 192 ? 23.586 -34.863 -84.230 1.00 72.27 192 GLN A CA 1
ATOM 1318 C C . GLN A 1 192 ? 23.313 -35.218 -85.700 1.00 77.85 192 GLN A C 1
ATOM 1319 O O . GLN A 1 192 ? 24.018 -36.071 -86.243 1.00 76.23 192 GLN A O 1
ATOM 1325 N N . PRO A 1 193 ? 22.342 -34.550 -86.380 1.00 69.86 193 PRO A N 1
ATOM 1326 C CA . PRO A 1 193 ? 22.123 -34.817 -87.813 1.00 71.52 193 PRO A CA 1
ATOM 1327 C C . PRO A 1 193 ? 23.328 -34.440 -88.677 1.00 76.88 193 PRO A C 1
ATOM 1328 O O . PRO A 1 193 ? 24.074 -33.512 -88.357 1.00 75.71 193 PRO A O 1
ATOM 1332 N N . GLU A 1 194 ? 23.497 -35.172 -89.781 1.00 78.62 194 GLU A N 1
ATOM 1333 C CA . GLU A 1 194 ? 24.567 -35.031 -90.767 1.00 79.79 194 GLU A CA 1
ATOM 1334 C C . GLU A 1 194 ? 24.920 -33.562 -91.075 1.00 85.13 194 GLU A C 1
ATOM 1335 O O . GLU A 1 194 ? 26.101 -33.230 -91.175 1.00 83.96 194 GLU A O 1
ATOM 1341 N N . GLU A 1 195 ? 23.908 -32.694 -91.199 1.00 85.14 195 GLU A N 1
ATOM 1342 C CA . GLU A 1 195 ? 24.100 -31.273 -91.495 1.00 87.41 195 GLU A CA 1
ATOM 1343 C C . GLU A 1 195 ? 24.585 -30.490 -90.256 1.00 90.93 195 GLU A C 1
ATOM 1344 O O . GLU A 1 195 ? 25.435 -29.603 -90.390 1.00 91.82 195 GLU A O 1
ATOM 1350 N N . HIS A 1 196 ? 24.102 -30.856 -89.051 1.00 79.51 196 HIS A N 1
ATOM 1351 C CA . HIS A 1 196 ? 24.489 -30.193 -87.798 1.00 77.03 196 HIS A CA 1
ATOM 1352 C C . HIS A 1 196 ? 25.900 -30.616 -87.324 1.00 76.51 196 HIS A C 1
ATOM 1353 O O . HIS A 1 196 ? 26.397 -30.039 -86.350 1.00 74.90 196 HIS A O 1
ATOM 1360 N N . ARG A 1 197 ? 26.549 -31.589 -88.015 1.00 70.69 197 ARG A N 1
ATOM 1361 C CA . ARG A 1 197 ? 27.902 -32.030 -87.671 1.00 67.78 197 ARG A CA 1
ATOM 1362 C C . ARG A 1 197 ? 28.938 -30.985 -88.097 1.00 75.09 197 ARG A C 1
ATOM 1363 O O . ARG A 1 197 ? 28.742 -30.273 -89.094 1.00 78.30 197 ARG A O 1
ATOM 1371 N N . GLU A 1 198 ? 30.022 -30.877 -87.300 1.00 84.62 198 GLU A N 1
ATOM 1372 C CA . GLU A 1 198 ? 31.132 -29.932 -87.445 1.00 84.61 198 GLU A CA 1
ATOM 1373 C C . GLU A 1 198 ? 32.326 -30.465 -86.680 1.00 86.25 198 GLU A C 1
ATOM 1374 O O . GLU A 1 198 ? 32.119 -31.208 -85.720 1.00 85.44 198 GLU A O 1
ATOM 1380 N N . ASP A 1 199 ? 33.568 -30.099 -87.078 1.00 67.91 199 ASP A N 1
ATOM 1381 C CA . ASP A 1 199 ? 34.812 -30.470 -86.362 1.00 63.30 199 ASP A CA 1
ATOM 1382 C C . ASP A 1 199 ? 35.930 -29.461 -86.719 1.00 62.96 199 ASP A C 1
ATOM 1383 O O . ASP A 1 199 ? 36.769 -29.726 -87.593 1.00 60.14 199 ASP A O 1
ATOM 1388 N N . PRO A 1 200 ? 35.908 -28.279 -86.041 1.00 69.86 200 PRO A N 1
ATOM 1389 C CA . PRO A 1 200 ? 36.898 -27.222 -86.332 1.00 69.86 200 PRO A CA 1
ATOM 1390 C C . PRO A 1 200 ? 38.360 -27.694 -86.379 1.00 72.03 200 PRO A C 1
ATOM 1391 O O . PRO A 1 200 ? 39.065 -27.364 -87.345 1.00 73.13 200 PRO A O 1
ATOM 1395 N N . LEU A 1 201 ? 38.814 -28.472 -85.366 1.00 55.34 201 LEU A N 1
ATOM 1396 C CA . LEU A 1 201 ? 40.197 -28.939 -85.349 1.00 52.89 201 LEU A CA 1
ATOM 1397 C C . LEU A 1 201 ? 40.474 -29.847 -86.569 1.00 55.65 201 LEU A C 1
ATOM 1398 O O . LEU A 1 201 ? 41.516 -29.680 -87.206 1.00 55.27 201 LEU A O 1
ATOM 1403 N N . ALA A 1 202 ? 39.539 -30.765 -86.917 1.00 52.62 202 ALA A N 1
ATOM 1404 C CA . ALA A 1 202 ? 39.726 -31.633 -88.083 1.00 51.68 202 ALA A CA 1
ATOM 1405 C C . ALA A 1 202 ? 39.687 -30.807 -89.373 1.00 56.22 202 ALA A C 1
ATOM 1406 O O . ALA A 1 202 ? 40.607 -30.928 -90.184 1.00 54.57 202 ALA A O 1
ATOM 1408 N N . GLU A 1 203 ? 38.685 -29.908 -89.520 1.00 54.58 203 GLU A N 1
ATOM 1409 C CA . GLU A 1 203 ? 38.568 -29.038 -90.703 1.00 56.97 203 GLU A CA 1
ATOM 1410 C C . GLU A 1 203 ? 39.932 -28.296 -90.904 1.00 59.46 203 GLU A C 1
ATOM 1411 O O . GLU A 1 203 ? 40.501 -28.394 -91.994 1.00 58.90 203 GLU A O 1
ATOM 1417 N N . TRP A 1 204 ? 40.497 -27.683 -89.825 1.00 49.37 204 TRP A N 1
ATOM 1418 C CA . TRP A 1 204 ? 41.757 -26.942 -89.897 1.00 49.38 204 TRP A CA 1
ATOM 1419 C C . TRP A 1 204 ? 42.943 -27.834 -90.319 1.00 53.50 204 TRP A C 1
ATOM 1420 O O . TRP A 1 204 ? 43.593 -27.544 -91.315 1.00 53.58 204 TRP A O 1
ATOM 1431 N N . LEU A 1 205 ? 43.196 -28.912 -89.587 1.00 58.95 205 LEU A N 1
ATOM 1432 C CA . LEU A 1 205 ? 44.279 -29.846 -89.871 1.00 57.74 205 LEU A CA 1
ATOM 1433 C C . LEU A 1 205 ? 44.134 -30.499 -91.258 1.00 60.73 205 LEU A C 1
ATOM 1434 O O . LEU A 1 205 ? 45.145 -30.708 -91.918 1.00 60.17 205 LEU A O 1
ATOM 1439 N N . THR A 1 206 ? 42.896 -30.783 -91.706 1.00 47.06 206 THR A N 1
ATOM 1440 C CA . THR A 1 206 ? 42.623 -31.370 -93.021 1.00 48.29 206 THR A CA 1
ATOM 1441 C C . THR A 1 206 ? 43.025 -30.409 -94.121 1.00 54.44 206 THR A C 1
ATOM 1442 O O . THR A 1 206 ? 43.786 -30.789 -95.005 1.00 51.25 206 THR A O 1
ATOM 1446 N N . TRP A 1 207 ? 42.557 -29.155 -94.050 1.00 64.13 207 TRP A N 1
ATOM 1447 C CA . TRP A 1 207 ? 42.901 -28.187 -95.086 1.00 68.32 207 TRP A CA 1
ATOM 1448 C C . TRP A 1 207 ? 44.377 -27.735 -95.021 1.00 69.87 207 TRP A C 1
ATOM 1449 O O . TRP A 1 207 ? 44.850 -27.131 -95.996 1.00 71.93 207 TRP A O 1
ATOM 1460 N N . THR A 1 208 ? 45.102 -28.084 -93.907 1.00 55.91 208 THR A N 1
ATOM 1461 C CA . THR A 1 208 ? 46.514 -27.794 -93.664 1.00 52.92 208 THR A CA 1
ATOM 1462 C C . THR A 1 208 ? 47.317 -28.895 -94.307 1.00 54.97 208 THR A C 1
ATOM 1463 O O . THR A 1 208 ? 48.308 -28.615 -94.983 1.00 54.17 208 THR A O 1
ATOM 1467 N N . LEU A 1 209 ? 46.883 -30.153 -94.109 1.00 57.28 209 LEU A N 1
ATOM 1468 C CA . LEU A 1 209 ? 47.522 -31.329 -94.689 1.00 54.27 209 LEU A CA 1
ATOM 1469 C C . LEU A 1 209 ? 47.455 -31.252 -96.213 1.00 63.11 209 LEU A C 1
ATOM 1470 O O . LEU A 1 209 ? 48.396 -31.662 -96.890 1.00 61.88 209 LEU A O 1
ATOM 1475 N N . GLU A 1 210 ? 46.372 -30.677 -96.744 1.00 64.51 210 GLU A N 1
ATOM 1476 C CA . GLU A 1 210 ? 46.212 -30.506 -98.175 1.00 66.76 210 GLU A CA 1
ATOM 1477 C C . GLU A 1 210 ? 47.221 -29.504 -98.749 1.00 71.03 210 GLU A C 1
ATOM 1478 O O . GLU A 1 210 ? 47.690 -29.704 -99.869 1.00 70.46 210 GLU A O 1
ATOM 1484 N N . LYS A 1 211 ? 47.559 -28.448 -97.983 1.00 71.99 211 LYS A N 1
ATOM 1485 C CA . LYS A 1 211 ? 48.487 -27.380 -98.376 1.00 73.24 211 LYS A CA 1
ATOM 1486 C C . LYS A 1 211 ? 49.905 -27.911 -98.654 1.00 76.23 211 LYS A C 1
ATOM 1487 O O . LYS A 1 211 ? 50.626 -27.317 -99.465 1.00 77.64 211 LYS A O 1
ATOM 1493 N N . TYR A 1 212 ? 50.298 -29.019 -97.987 1.00 70.98 212 TYR A N 1
ATOM 1494 C CA . TYR A 1 212 ? 51.612 -29.651 -98.151 1.00 67.19 212 TYR A CA 1
ATOM 1495 C C . TYR A 1 212 ? 51.450 -31.008 -98.867 1.00 69.02 212 TYR A C 1
ATOM 1496 O O . TYR A 1 212 ? 52.384 -31.806 -98.941 1.00 66.05 212 TYR A O 1
ATOM 1505 N N . GLY A 1 213 ? 50.257 -31.229 -99.409 1.00 79.80 213 GLY A N 1
ATOM 1506 C CA . GLY A 1 213 ? 49.891 -32.438 -100.133 1.00 79.45 213 GLY A CA 1
ATOM 1507 C C . GLY A 1 213 ? 49.884 -33.710 -99.311 1.00 83.64 213 GLY A C 1
ATOM 1508 O O . GLY A 1 213 ? 49.637 -34.784 -99.866 1.00 84.51 213 GLY A O 1
ATOM 1509 N N . GLY A 1 214 ? 50.133 -33.569 -97.999 1.00 73.47 214 GLY A N 1
ATOM 1510 C CA . GLY A 1 214 ? 50.230 -34.615 -96.982 1.00 70.49 214 GLY A CA 1
ATOM 1511 C C . GLY A 1 214 ? 49.137 -35.661 -96.950 1.00 74.25 214 GLY A C 1
ATOM 1512 O O . GLY A 1 214 ? 48.188 -35.588 -97.734 1.00 76.47 214 GLY A O 1
ATOM 1513 N N . PRO A 1 215 ? 49.235 -36.663 -96.041 1.00 61.57 215 PRO A N 1
ATOM 1514 C CA . PRO A 1 215 ? 48.218 -37.730 -96.004 1.00 61.82 215 PRO A CA 1
ATOM 1515 C C . PRO A 1 215 ? 46.834 -37.254 -95.592 1.00 68.27 215 PRO A C 1
ATOM 1516 O O . PRO A 1 215 ? 46.646 -36.104 -95.178 1.00 69.72 215 PRO A O 1
ATOM 1520 N N . ALA A 1 216 ? 45.863 -38.162 -95.703 1.00 71.97 216 ALA A N 1
ATOM 1521 C CA . ALA A 1 216 ? 44.493 -37.923 -95.287 1.00 73.95 216 ALA A CA 1
ATOM 1522 C C . ALA A 1 216 ? 44.463 -37.672 -93.769 1.00 76.99 216 ALA A C 1
ATOM 1523 O O . ALA A 1 216 ? 45.413 -38.031 -93.067 1.00 74.36 216 ALA A O 1
ATOM 1525 N N . PHE A 1 217 ? 43.409 -37.015 -93.272 1.00 60.18 217 PHE A N 1
ATOM 1526 C CA . PHE A 1 217 ? 43.298 -36.722 -91.848 1.00 58.54 217 PHE A CA 1
ATOM 1527 C C . PHE A 1 217 ? 43.074 -37.998 -91.041 1.00 62.01 217 PHE A C 1
ATOM 1528 O O . PHE A 1 217 ? 42.300 -38.876 -91.432 1.00 61.97 217 PHE A O 1
ATOM 1536 N N . ASP A 1 218 ? 43.766 -38.068 -89.904 1.00 65.98 218 ASP A N 1
ATOM 1537 C CA . ASP A 1 218 ? 43.741 -39.159 -88.946 1.00 63.76 218 ASP A CA 1
ATOM 1538 C C . ASP A 1 218 ? 43.808 -38.595 -87.559 1.00 63.48 218 ASP A C 1
ATOM 1539 O O . ASP A 1 218 ? 44.560 -37.653 -87.341 1.00 61.57 218 ASP A O 1
ATOM 1544 N N . GLU A 1 219 ? 43.090 -39.181 -86.594 1.00 60.56 219 GLU A N 1
ATOM 1545 C CA . GLU A 1 219 ? 43.133 -38.685 -85.205 1.00 59.39 219 GLU A CA 1
ATOM 1546 C C . GLU A 1 219 ? 44.561 -38.736 -84.650 1.00 60.21 219 GLU A C 1
ATOM 1547 O O . GLU A 1 219 ? 44.865 -38.058 -83.668 1.00 59.45 219 GLU A O 1
ATOM 1553 N N . GLU A 1 220 ? 45.441 -39.493 -85.350 1.00 56.99 220 GLU A N 1
ATOM 1554 C CA . GLU A 1 220 ? 46.869 -39.667 -85.119 1.00 54.34 220 GLU A CA 1
ATOM 1555 C C . GLU A 1 220 ? 47.612 -38.333 -85.229 1.00 59.25 220 GLU A C 1
ATOM 1556 O O . GLU A 1 220 ? 48.714 -38.226 -84.721 1.00 58.66 220 GLU A O 1
ATOM 1562 N N . VAL A 1 221 ? 47.037 -37.329 -85.906 1.00 51.65 221 VAL A N 1
ATOM 1563 C CA . VAL A 1 221 ? 47.630 -35.994 -86.040 1.00 51.90 221 VAL A CA 1
ATOM 1564 C C . VAL A 1 221 ? 47.262 -35.164 -84.768 1.00 54.72 221 VAL A C 1
ATOM 1565 O O . VAL A 1 221 ? 47.972 -34.238 -84.423 1.00 54.25 221 VAL A O 1
ATOM 1569 N N . VAL A 1 222 ? 46.170 -35.501 -84.080 1.00 58.46 222 VAL A N 1
ATOM 1570 C CA . VAL A 1 222 ? 45.671 -34.788 -82.892 1.00 58.33 222 VAL A CA 1
ATOM 1571 C C . VAL A 1 222 ? 46.379 -35.345 -81.628 1.00 61.38 222 VAL A C 1
ATOM 1572 O O . VAL A 1 222 ? 46.989 -34.586 -80.871 1.00 60.36 222 VAL A O 1
ATOM 1576 N N . VAL A 1 223 ? 46.271 -36.666 -81.397 1.00 60.73 223 VAL A N 1
ATOM 1577 C CA . VAL A 1 223 ? 47.013 -37.414 -80.364 1.00 58.22 223 VAL A CA 1
ATOM 1578 C C . VAL A 1 223 ? 48.250 -37.908 -81.112 1.00 62.11 223 VAL A C 1
ATOM 1579 O O . VAL A 1 223 ? 48.290 -37.711 -82.328 1.00 65.18 223 VAL A O 1
ATOM 1583 N N . GLY A 1 224 ? 49.234 -38.520 -80.479 1.00 49.92 224 GLY A N 1
ATOM 1584 C CA . GLY A 1 224 ? 50.372 -38.938 -81.308 1.00 47.92 224 GLY A CA 1
ATOM 1585 C C . GLY A 1 224 ? 50.236 -40.345 -81.854 1.00 51.95 224 GLY A C 1
ATOM 1586 O O . GLY A 1 224 ? 49.127 -40.857 -81.981 1.00 54.87 224 GLY A O 1
ATOM 1587 N N . GLN A 1 225 ? 51.356 -40.993 -82.163 1.00 52.45 225 GLN A N 1
ATOM 1588 C CA . GLN A 1 225 ? 51.358 -42.412 -82.533 1.00 51.77 225 GLN A CA 1
ATOM 1589 C C . GLN A 1 225 ? 51.486 -43.214 -81.225 1.00 54.27 225 GLN A C 1
ATOM 1590 O O . GLN A 1 225 ? 51.110 -44.389 -81.141 1.00 53.94 225 GLN A O 1
ATOM 1596 N N . TRP A 1 226 ? 52.044 -42.533 -80.214 1.00 49.23 226 TRP A N 1
ATOM 1597 C CA . TRP A 1 226 ? 52.158 -42.903 -78.817 1.00 47.45 226 TRP A CA 1
ATOM 1598 C C . TRP A 1 226 ? 52.346 -41.595 -78.005 1.00 51.39 226 TRP A C 1
ATOM 1599 O O . TRP A 1 226 ? 52.517 -40.500 -78.566 1.00 48.45 226 TRP A O 1
ATOM 1610 N N . THR A 1 227 ? 52.194 -41.711 -76.689 1.00 56.15 227 THR A N 1
ATOM 1611 C CA . THR A 1 227 ? 52.224 -40.580 -75.770 1.00 56.70 227 THR A CA 1
ATOM 1612 C C . THR A 1 227 ? 53.086 -40.970 -74.629 1.00 58.35 227 THR A C 1
ATOM 1613 O O . THR A 1 227 ? 52.981 -42.107 -74.191 1.00 58.33 227 THR A O 1
ATOM 1617 N N . ILE A 1 228 ? 53.931 -40.037 -74.140 1.00 50.52 228 ILE A N 1
ATOM 1618 C CA . ILE A 1 228 ? 54.822 -40.204 -72.977 1.00 47.05 228 ILE A CA 1
ATOM 1619 C C . ILE A 1 228 ? 54.263 -39.302 -71.862 1.00 53.71 228 ILE A C 1
ATOM 1620 O O . ILE A 1 228 ? 54.017 -38.116 -72.101 1.00 53.69 228 ILE A O 1
ATOM 1625 N N . ASP A 1 229 ? 53.978 -39.891 -70.686 1.00 44.87 229 ASP A N 1
ATOM 1626 C CA . ASP A 1 229 ? 53.444 -39.169 -69.536 1.00 48.58 229 ASP A CA 1
ATOM 1627 C C . ASP A 1 229 ? 54.280 -39.408 -68.258 1.00 51.67 229 ASP A C 1
ATOM 1628 O O . ASP A 1 229 ? 54.301 -40.527 -67.736 1.00 51.23 229 ASP A O 1
ATOM 1633 N N . PRO A 1 230 ? 54.908 -38.349 -67.695 1.00 55.87 230 PRO A N 1
ATOM 1634 C CA . PRO A 1 230 ? 55.655 -38.519 -66.436 1.00 55.35 230 PRO A CA 1
ATOM 1635 C C . PRO A 1 230 ? 54.763 -38.636 -65.176 1.00 60.89 230 PRO A C 1
ATOM 1636 O O . PRO A 1 230 ? 55.298 -38.683 -64.056 1.00 61.77 230 PRO A O 1
ATOM 1640 N N . ALA A 1 231 ? 53.425 -38.718 -65.349 1.00 52.33 231 ALA A N 1
ATOM 1641 C CA . ALA A 1 231 ? 52.458 -38.805 -64.253 1.00 52.59 231 ALA A CA 1
ATOM 1642 C C . ALA A 1 231 ? 52.162 -40.263 -63.871 1.00 58.09 231 ALA A C 1
ATOM 1643 O O . ALA A 1 231 ? 52.071 -41.101 -64.770 1.00 57.80 231 ALA A O 1
ATOM 1645 N N . PRO A 1 232 ? 52.025 -40.598 -62.551 1.00 71.24 232 PRO A N 1
ATOM 1646 C CA . PRO A 1 232 ? 51.733 -41.995 -62.164 1.00 71.36 232 PRO A CA 1
ATOM 1647 C C . PRO A 1 232 ? 50.451 -42.497 -62.790 1.00 79.23 232 PRO A C 1
ATOM 1648 O O . PRO A 1 232 ? 49.475 -41.740 -62.899 1.00 80.90 232 PRO A O 1
ATOM 1652 N N . ALA A 1 233 ? 50.475 -43.771 -63.233 1.00 69.57 233 ALA A N 1
ATOM 1653 C CA . ALA A 1 233 ? 49.394 -44.468 -63.929 1.00 67.58 233 ALA A CA 1
ATOM 1654 C C . ALA A 1 233 ? 48.003 -44.154 -63.374 1.00 70.50 233 ALA A C 1
ATOM 1655 O O . ALA A 1 233 ? 47.106 -43.861 -64.162 1.00 69.18 233 ALA A O 1
ATOM 1657 N N . ALA A 1 234 ? 47.834 -44.179 -62.034 1.00 62.44 234 ALA A N 1
ATOM 1658 C CA . ALA A 1 234 ? 46.550 -43.955 -61.357 1.00 64.47 234 ALA A CA 1
ATOM 1659 C C . ALA A 1 234 ? 45.961 -42.529 -61.533 1.00 71.41 234 ALA A C 1
ATOM 1660 O O . ALA A 1 234 ? 44.726 -42.405 -61.515 1.00 73.96 234 ALA A O 1
ATOM 1662 N N . ILE A 1 235 ? 46.801 -41.471 -61.697 1.00 56.27 235 ILE A N 1
ATOM 1663 C CA . ILE A 1 235 ? 46.254 -40.114 -61.844 1.00 56.31 235 ILE A CA 1
ATOM 1664 C C . ILE A 1 235 ? 46.119 -39.712 -63.353 1.00 59.26 235 ILE A C 1
ATOM 1665 O O . ILE A 1 235 ? 45.737 -38.581 -63.682 1.00 60.65 235 ILE A O 1
ATOM 1670 N N . ARG A 1 236 ? 46.390 -40.643 -64.252 1.00 55.95 236 ARG A N 1
ATOM 1671 C CA . ARG A 1 236 ? 46.228 -40.391 -65.677 1.00 54.00 236 ARG A CA 1
ATOM 1672 C C . ARG A 1 236 ? 44.769 -40.606 -66.080 1.00 60.05 236 ARG A C 1
ATOM 1673 O O . ARG A 1 236 ? 44.151 -41.558 -65.592 1.00 60.10 236 ARG A O 1
ATOM 1681 N N . LEU A 1 237 ? 44.231 -39.757 -66.994 1.00 59.41 237 LEU A N 1
ATOM 1682 C CA . LEU A 1 237 ? 42.855 -39.881 -67.507 1.00 59.69 237 LEU A CA 1
ATOM 1683 C C . LEU A 1 237 ? 42.761 -41.077 -68.474 1.00 64.77 237 LEU A C 1
ATOM 1684 O O . LEU A 1 237 ? 43.742 -41.372 -69.185 1.00 63.82 237 LEU A O 1
ATOM 1689 N N . ASP A 1 238 ? 41.587 -41.743 -68.524 1.00 67.29 238 ASP A N 1
ATOM 1690 C CA . ASP A 1 238 ? 41.369 -42.880 -69.434 1.00 66.80 238 ASP A CA 1
ATOM 1691 C C . ASP A 1 238 ? 41.018 -42.390 -70.822 1.00 70.19 238 ASP A C 1
ATOM 1692 O O . ASP A 1 238 ? 39.916 -41.873 -71.028 1.00 71.42 238 ASP A O 1
ATOM 1694 N N . THR A 1 239 ? 41.974 -42.550 -71.771 1.00 63.40 239 THR A N 1
ATOM 1695 C CA . THR A 1 239 ? 41.878 -42.149 -73.181 1.00 61.89 239 THR A CA 1
ATOM 1696 C C . THR A 1 239 ? 42.107 -43.356 -74.134 1.00 64.48 239 THR A C 1
ATOM 1697 O O . THR A 1 239 ? 41.665 -43.329 -75.288 1.00 64.48 239 THR A O 1
ATOM 1701 N N . GLY A 1 240 ? 42.800 -44.383 -73.642 1.00 60.04 240 GLY A N 1
ATOM 1702 C CA . GLY A 1 240 ? 43.085 -45.602 -74.394 1.00 59.36 240 GLY A CA 1
ATOM 1703 C C . GLY A 1 240 ? 44.321 -45.551 -75.271 1.00 63.62 240 GLY A C 1
ATOM 1704 O O . GLY A 1 240 ? 44.755 -46.581 -75.807 1.00 63.93 240 GLY A O 1
ATOM 1705 N N . LEU A 1 241 ? 44.909 -44.353 -75.393 1.00 54.99 241 LEU A N 1
ATOM 1706 C CA . LEU A 1 241 ? 46.094 -44.060 -76.188 1.00 53.13 241 LEU A CA 1
ATOM 1707 C C . LEU A 1 241 ? 47.376 -44.814 -75.700 1.00 55.76 241 LEU A C 1
ATOM 1708 O O . LEU A 1 241 ? 47.557 -45.008 -74.492 1.00 56.01 241 LEU A O 1
ATOM 1713 N N . LYS A 1 242 ? 48.238 -45.264 -76.652 1.00 53.08 242 LYS A N 1
ATOM 1714 C CA . LYS A 1 242 ? 49.492 -45.989 -76.368 1.00 50.44 242 LYS A CA 1
ATOM 1715 C C . LYS A 1 242 ? 50.346 -45.152 -75.460 1.00 49.98 242 LYS A C 1
ATOM 1716 O O . LYS A 1 242 ? 50.886 -44.140 -75.891 1.00 48.70 242 LYS A O 1
ATOM 1722 N N . THR A 1 243 ? 50.438 -45.530 -74.199 1.00 48.89 243 THR A N 1
ATOM 1723 C CA . THR A 1 243 ? 51.204 -44.716 -73.276 1.00 48.57 243 THR A CA 1
ATOM 1724 C C . THR A 1 243 ? 52.555 -45.324 -72.882 1.00 50.93 243 THR A C 1
ATOM 1725 O O . THR A 1 243 ? 52.680 -46.506 -72.565 1.00 54.18 243 THR A O 1
ATOM 1729 N N . VAL A 1 244 ? 53.548 -44.483 -72.859 1.00 36.36 244 VAL A N 1
ATOM 1730 C CA . VAL A 1 244 ? 54.851 -44.829 -72.368 1.00 34.09 244 VAL A CA 1
ATOM 1731 C C . VAL A 1 244 ? 55.064 -44.008 -71.114 1.00 42.29 244 VAL A C 1
ATOM 1732 O O . VAL A 1 244 ? 55.295 -42.805 -71.207 1.00 41.63 244 VAL A O 1
ATOM 1736 N N . GLY A 1 245 ? 54.958 -44.645 -69.955 1.00 46.44 245 GLY A N 1
ATOM 1737 C CA . GLY A 1 245 ? 55.215 -43.957 -68.701 1.00 49.50 245 GLY A CA 1
ATOM 1738 C C . GLY A 1 245 ? 56.695 -43.629 -68.586 1.00 55.55 245 GLY A C 1
ATOM 1739 O O . GLY A 1 245 ? 57.539 -44.330 -69.157 1.00 53.29 245 GLY A O 1
ATOM 1740 N N . MET A 1 246 ? 57.024 -42.548 -67.876 1.00 54.09 246 MET A N 1
ATOM 1741 C CA . MET A 1 246 ? 58.397 -42.104 -67.748 1.00 50.66 246 MET A CA 1
ATOM 1742 C C . MET A 1 246 ? 58.676 -41.560 -66.369 1.00 56.75 246 MET A C 1
ATOM 1743 O O . MET A 1 246 ? 57.872 -40.794 -65.860 1.00 61.08 246 MET A O 1
ATOM 1748 N N . ARG A 1 247 ? 59.826 -41.904 -65.767 1.00 61.29 247 ARG A N 1
ATOM 1749 C CA . ARG A 1 247 ? 60.199 -41.309 -64.491 1.00 62.00 247 ARG A CA 1
ATOM 1750 C C . ARG A 1 247 ? 60.498 -39.814 -64.751 1.00 64.76 247 ARG A C 1
ATOM 1751 O O . ARG A 1 247 ? 61.284 -39.475 -65.652 1.00 61.42 247 ARG A O 1
ATOM 1759 N N . TYR A 1 248 ? 59.774 -38.937 -64.023 1.00 54.38 248 TYR A N 1
ATOM 1760 C CA . TYR A 1 248 ? 59.881 -37.485 -64.100 1.00 52.03 248 TYR A CA 1
ATOM 1761 C C . TYR A 1 248 ? 61.216 -36.976 -63.607 1.00 53.27 248 TYR A C 1
ATOM 1762 O O . TYR A 1 248 ? 61.665 -37.372 -62.528 1.00 54.66 248 TYR A O 1
ATOM 1771 N N . VAL A 1 249 ? 61.842 -36.082 -64.387 1.00 48.08 249 VAL A N 1
ATOM 1772 C CA . VAL A 1 249 ? 63.062 -35.390 -63.992 1.00 45.79 249 VAL A CA 1
ATOM 1773 C C . VAL A 1 249 ? 62.790 -33.887 -64.269 1.00 56.15 249 VAL A C 1
ATOM 1774 O O . VAL A 1 249 ? 62.442 -33.527 -65.388 1.00 56.66 249 VAL A O 1
ATOM 1778 N N . ASP A 1 250 ? 62.795 -33.053 -63.216 1.00 54.12 250 ASP A N 1
ATOM 1779 C CA . ASP A 1 250 ? 62.464 -31.622 -63.273 1.00 56.19 250 ASP A CA 1
ATOM 1780 C C . ASP A 1 250 ? 63.465 -30.825 -64.061 1.00 55.89 250 ASP A C 1
ATOM 1781 O O . ASP A 1 250 ? 64.656 -31.113 -64.036 1.00 52.63 250 ASP A O 1
ATOM 1786 N N . TYR A 1 251 ? 62.928 -29.839 -64.793 1.00 50.86 251 TYR A N 1
ATOM 1787 C CA . TYR A 1 251 ? 63.523 -28.720 -65.506 1.00 47.36 251 TYR A CA 1
ATOM 1788 C C . TYR A 1 251 ? 62.586 -27.530 -65.341 1.00 56.53 251 TYR A C 1
ATOM 1789 O O . TYR A 1 251 ? 61.398 -27.642 -65.666 1.00 58.95 251 TYR A O 1
ATOM 1798 N N . ASN A 1 252 ? 63.096 -26.406 -64.830 1.00 60.89 252 ASN A N 1
ATOM 1799 C CA . ASN A 1 252 ? 62.258 -25.215 -64.715 1.00 65.23 252 ASN A CA 1
ATOM 1800 C C . ASN A 1 252 ? 63.050 -23.930 -64.985 1.00 68.18 252 ASN A C 1
ATOM 1801 O O . ASN A 1 252 ? 62.854 -22.923 -64.309 1.00 71.65 252 ASN A O 1
ATOM 1806 N N . GLY A 1 253 ? 63.884 -23.961 -66.010 1.00 54.72 253 GLY A N 1
ATOM 1807 C CA . GLY A 1 253 ? 64.672 -22.811 -66.401 1.00 52.85 253 GLY A CA 1
ATOM 1808 C C . GLY A 1 253 ? 65.958 -22.680 -65.621 1.00 57.33 253 GLY A C 1
ATOM 1809 O O . GLY A 1 253 ? 66.503 -23.679 -65.141 1.00 56.33 253 GLY A O 1
ATOM 1810 N N . PRO A 1 254 ? 66.468 -21.435 -65.477 1.00 75.00 254 PRO A N 1
ATOM 1811 C CA . PRO A 1 254 ? 67.741 -21.229 -64.758 1.00 73.10 254 PRO A CA 1
ATOM 1812 C C . PRO A 1 254 ? 67.567 -21.463 -63.245 1.00 80.15 254 PRO A C 1
ATOM 1813 O O . PRO A 1 254 ? 66.843 -20.714 -62.574 1.00 84.92 254 PRO A O 1
ATOM 1817 N N . SER A 1 255 ? 68.211 -22.527 -62.722 1.00 62.50 255 SER A N 1
ATOM 1818 C CA . SER A 1 255 ? 68.127 -22.872 -61.303 1.00 64.64 255 SER A CA 1
ATOM 1819 C C . SER A 1 255 ? 69.460 -22.578 -60.590 1.00 63.88 255 SER A C 1
ATOM 1820 O O . SER A 1 255 ? 70.534 -23.064 -60.984 1.00 59.66 255 SER A O 1
ATOM 1823 N N . VAL A 1 256 ? 69.396 -21.785 -59.527 1.00 61.22 256 VAL A N 1
ATOM 1824 C CA . VAL A 1 256 ? 70.618 -21.500 -58.778 1.00 57.87 256 VAL A CA 1
ATOM 1825 C C . VAL A 1 256 ? 70.309 -21.831 -57.312 1.00 66.73 256 VAL A C 1
ATOM 1826 O O . VAL A 1 256 ? 69.333 -21.318 -56.753 1.00 73.21 256 VAL A O 1
ATOM 1830 N N . VAL A 1 257 ? 71.122 -22.709 -56.703 1.00 60.46 257 VAL A N 1
ATOM 1831 C CA . VAL A 1 257 ? 70.883 -23.095 -55.323 1.00 63.73 257 VAL A CA 1
ATOM 1832 C C . VAL A 1 257 ? 71.462 -22.031 -54.381 1.00 68.79 257 VAL A C 1
ATOM 1833 O O . VAL A 1 257 ? 72.650 -21.707 -54.473 1.00 64.42 257 VAL A O 1
ATOM 1837 N N . PRO A 1 258 ? 70.661 -21.493 -53.445 1.00 54.21 258 PRO A N 1
ATOM 1838 C CA . PRO A 1 258 ? 71.229 -20.543 -52.489 1.00 57.12 258 PRO A CA 1
ATOM 1839 C C . PRO A 1 258 ? 71.956 -21.298 -51.379 1.00 65.21 258 PRO A C 1
ATOM 1840 O O . PRO A 1 258 ? 71.678 -22.480 -51.150 1.00 66.16 258 PRO A O 1
ATOM 1844 N N . GLU A 1 259 ? 72.909 -20.617 -50.706 1.00 56.01 259 GLU A N 1
ATOM 1845 C CA . GLU A 1 259 ? 73.755 -21.176 -49.646 1.00 56.41 259 GLU A CA 1
ATOM 1846 C C . GLU A 1 259 ? 72.911 -21.697 -48.481 1.00 65.97 259 GLU A C 1
ATOM 1847 O O . GLU A 1 259 ? 73.275 -22.712 -47.893 1.00 65.59 259 GLU A O 1
ATOM 1853 N N . TRP A 1 260 ? 71.756 -21.055 -48.200 1.00 70.61 260 TRP A N 1
ATOM 1854 C CA . TRP A 1 260 ? 70.846 -21.465 -47.123 1.00 70.00 260 TRP A CA 1
ATOM 1855 C C . TRP A 1 260 ? 70.197 -22.844 -47.360 1.00 70.65 260 TRP A C 1
ATOM 1856 O O . TRP A 1 260 ? 69.766 -23.485 -46.393 1.00 69.55 260 TRP A O 1
ATOM 1867 N N . LEU A 1 261 ? 70.097 -23.280 -48.626 1.00 72.53 261 LEU A N 1
ATOM 1868 C CA . LEU A 1 261 ? 69.472 -24.552 -48.949 1.00 68.72 261 LEU A CA 1
ATOM 1869 C C . LEU A 1 261 ? 70.492 -25.695 -48.956 1.00 71.70 261 LEU A C 1
ATOM 1870 O O . LEU A 1 261 ? 70.190 -26.772 -49.474 1.00 67.97 261 LEU A O 1
ATOM 1875 N N . HIS A 1 262 ? 71.675 -25.496 -48.358 1.00 76.51 262 HIS A N 1
ATOM 1876 C CA . HIS A 1 262 ? 72.670 -26.569 -48.359 1.00 76.20 262 HIS A CA 1
ATOM 1877 C C . HIS A 1 262 ? 72.350 -27.389 -47.109 1.00 82.24 262 HIS A C 1
ATOM 1878 O O . HIS A 1 262 ? 72.272 -28.616 -47.171 1.00 80.58 262 HIS A O 1
ATOM 1885 N N . ASP A 1 263 ? 72.168 -26.707 -45.982 1.00 113.06 263 ASP A N 1
ATOM 1886 C CA . ASP A 1 263 ? 71.808 -27.386 -44.721 1.00 115.80 263 ASP A CA 1
ATOM 1887 C C . ASP A 1 263 ? 70.536 -28.145 -44.572 1.00 117.69 263 ASP A C 1
ATOM 1888 O O . ASP A 1 263 ? 69.550 -27.735 -45.188 1.00 112.60 263 ASP A O 1
ATOM 1893 N N . GLU A 1 264 ? 70.557 -29.279 -43.843 1.00 95.40 264 GLU A N 1
ATOM 1894 C CA . GLU A 1 264 ? 69.438 -30.184 -43.578 1.00 95.24 264 GLU A CA 1
ATOM 1895 C C . GLU A 1 264 ? 68.587 -29.260 -42.686 1.00 94.55 264 GLU A C 1
ATOM 1896 O O . GLU A 1 264 ? 69.158 -28.593 -41.819 1.00 95.18 264 GLU A O 1
ATOM 1902 N N . PRO A 1 265 ? 67.243 -29.193 -42.875 1.00 98.24 265 PRO A N 1
ATOM 1903 C CA . PRO A 1 265 ? 66.426 -28.305 -42.022 1.00 96.17 265 PRO A CA 1
ATOM 1904 C C . PRO A 1 265 ? 66.446 -28.687 -40.531 1.00 103.70 265 PRO A C 1
ATOM 1905 O O . PRO A 1 265 ? 66.769 -29.828 -40.171 1.00 107.20 265 PRO A O 1
ATOM 1909 N N . GLU A 1 266 ? 66.119 -27.713 -39.663 1.00 117.40 266 GLU A N 1
ATOM 1910 C CA . GLU A 1 266 ? 66.065 -27.919 -38.213 1.00 120.19 266 GLU A CA 1
ATOM 1911 C C . GLU A 1 266 ? 64.718 -28.534 -37.878 1.00 121.33 266 GLU A C 1
ATOM 1912 O O . GLU A 1 266 ? 64.625 -29.759 -37.744 1.00 124.37 266 GLU A O 1
ATOM 1918 N N . ARG A 1 267 ? 63.668 -27.697 -37.824 1.00 93.97 267 ARG A N 1
ATOM 1919 C CA . ARG A 1 267 ? 62.287 -28.112 -37.599 1.00 89.98 267 ARG A CA 1
ATOM 1920 C C . ARG A 1 267 ? 61.682 -28.559 -38.930 1.00 86.54 267 ARG A C 1
ATOM 1921 O O . ARG A 1 267 ? 62.287 -28.300 -39.978 1.00 84.32 267 ARG A O 1
ATOM 1929 N N . ARG A 1 268 ? 60.487 -29.200 -38.901 1.00 77.61 268 ARG A N 1
ATOM 1930 C CA . ARG A 1 268 ? 59.809 -29.649 -40.126 1.00 73.37 268 ARG A CA 1
ATOM 1931 C C . ARG A 1 268 ? 59.441 -28.418 -40.999 1.00 73.35 268 ARG A C 1
ATOM 1932 O O . ARG A 1 268 ? 59.222 -27.316 -40.487 1.00 72.18 268 ARG A O 1
ATOM 1940 N N . ARG A 1 269 ? 59.450 -28.628 -42.322 1.00 79.10 269 ARG A N 1
ATOM 1941 C CA . ARG A 1 269 ? 59.302 -27.605 -43.338 1.00 76.02 269 ARG A CA 1
ATOM 1942 C C . ARG A 1 269 ? 58.105 -27.800 -44.254 1.00 75.38 269 ARG A C 1
ATOM 1943 O O . ARG A 1 269 ? 57.815 -28.912 -44.694 1.00 74.31 269 ARG A O 1
ATOM 1951 N N . VAL A 1 270 ? 57.430 -26.688 -44.553 1.00 72.63 270 VAL A N 1
ATOM 1952 C CA . VAL A 1 270 ? 56.295 -26.587 -45.473 1.00 69.58 270 VAL A CA 1
ATOM 1953 C C . VAL A 1 270 ? 56.660 -25.479 -46.426 1.00 74.42 270 VAL A C 1
ATOM 1954 O O . VAL A 1 270 ? 56.931 -24.373 -45.973 1.00 76.56 270 VAL A O 1
ATOM 1958 N N . CYS A 1 271 ? 56.702 -25.734 -47.717 1.00 78.51 271 CYS A N 1
ATOM 1959 C CA . CYS A 1 271 ? 57.023 -24.607 -48.565 1.00 80.21 271 CYS A CA 1
ATOM 1960 C C . CYS A 1 271 ? 55.815 -24.142 -49.346 1.00 83.26 271 CYS A C 1
ATOM 1961 O O . CYS A 1 271 ? 55.098 -24.961 -49.939 1.00 81.21 271 CYS A O 1
ATOM 1964 N N . LEU A 1 272 ? 55.557 -22.820 -49.279 1.00 78.76 272 LEU A N 1
ATOM 1965 C CA . LEU A 1 272 ? 54.440 -22.165 -49.938 1.00 78.22 272 LEU A CA 1
ATOM 1966 C C . LEU A 1 272 ? 54.867 -21.435 -51.233 1.00 81.74 272 LEU A C 1
ATOM 1967 O O . LEU A 1 272 ? 55.783 -20.615 -51.207 1.00 82.81 272 LEU A O 1
ATOM 1972 N N . THR A 1 273 ? 54.235 -21.798 -52.367 1.00 79.42 273 THR A N 1
ATOM 1973 C CA . THR A 1 273 ? 54.521 -21.257 -53.707 1.00 80.99 273 THR A CA 1
ATOM 1974 C C . THR A 1 273 ? 53.261 -20.617 -54.345 1.00 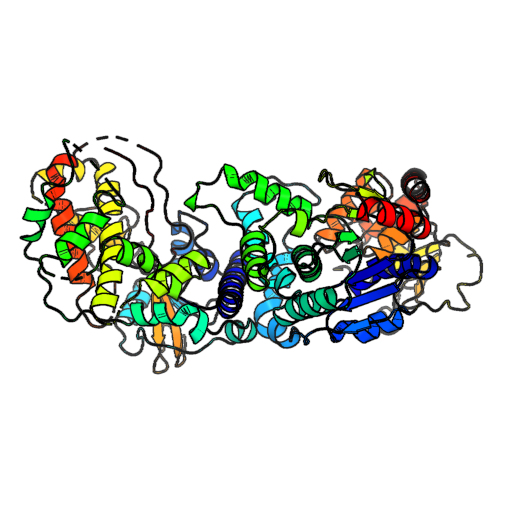87.98 273 THR A C 1
ATOM 1975 O O . THR A 1 273 ? 52.404 -21.334 -54.884 1.00 85.46 273 THR A O 1
ATOM 1979 N N . LEU A 1 274 ? 53.180 -19.255 -54.287 1.00 89.56 274 LEU A N 1
ATOM 1980 C CA . LEU A 1 274 ? 52.108 -18.375 -54.804 1.00 110.70 274 LEU A CA 1
ATOM 1981 C C . LEU A 1 274 ? 50.712 -18.745 -54.267 1.00 127.87 274 LEU A C 1
ATOM 1982 O O . LEU A 1 274 ? 50.569 -19.448 -53.263 1.00 84.54 274 LEU A O 1
ATOM 1987 N N . GLN A 1 285 ? 45.142 -15.024 -54.985 1.00 108.98 285 GLN A N 1
ATOM 1988 C CA . GLN A 1 285 ? 43.888 -15.610 -54.522 1.00 112.19 285 GLN A CA 1
ATOM 1989 C C . GLN A 1 285 ? 42.831 -14.501 -54.347 1.00 122.52 285 GLN A C 1
ATOM 1990 O O . GLN A 1 285 ? 42.701 -13.645 -55.228 1.00 123.66 285 GLN A O 1
ATOM 1992 N N . VAL A 1 286 ? 42.053 -14.546 -53.239 1.00 108.89 286 VAL A N 1
ATOM 1993 C CA . VAL A 1 286 ? 41.042 -13.551 -52.808 1.00 115.62 286 VAL A CA 1
ATOM 1994 C C . VAL A 1 286 ? 41.295 -13.282 -51.289 1.00 120.78 286 VAL A C 1
ATOM 1995 O O . VAL A 1 286 ? 40.515 -12.589 -50.624 1.00 125.81 286 VAL A O 1
ATOM 1999 N N . SER A 1 287 ? 42.423 -13.843 -50.772 1.00 112.10 287 SER A N 1
ATOM 2000 C CA . SER A 1 287 ? 42.875 -13.796 -49.380 1.00 113.07 287 SER A CA 1
ATOM 2001 C C . SER A 1 287 ? 43.837 -12.622 -49.081 1.00 117.58 287 SER A C 1
ATOM 2002 O O . SER A 1 287 ? 44.313 -12.493 -47.945 1.00 118.34 287 SER A O 1
ATOM 2005 N N . ILE A 1 288 ? 44.079 -11.750 -50.092 1.00 167.14 288 ILE A N 1
ATOM 2006 C CA . ILE A 1 288 ? 44.924 -10.537 -50.059 1.00 166.98 288 ILE A CA 1
ATOM 2007 C C . ILE A 1 288 ? 46.387 -10.859 -49.645 1.00 165.77 288 ILE A C 1
ATOM 2008 O O . ILE A 1 288 ? 47.066 -9.993 -49.069 1.00 167.14 288 ILE A O 1
ATOM 2010 N N . GLU A 1 289 ? 46.864 -12.108 -49.968 1.00 135.18 289 GLU A N 1
ATOM 2011 C CA . GLU A 1 289 ? 48.197 -12.665 -49.676 1.00 129.93 289 GLU A CA 1
ATOM 2012 C C . GLU A 1 289 ? 48.535 -12.580 -48.171 1.00 134.94 289 GLU A C 1
ATOM 2013 O O . GLU A 1 289 ? 49.619 -12.997 -47.770 1.00 132.86 289 GLU A O 1
ATOM 2015 N N . GLU A 1 290 ? 47.575 -12.082 -47.346 1.00 111.51 290 GLU A N 1
ATOM 2016 C CA . GLU A 1 290 ? 47.618 -11.953 -45.885 1.00 114.55 290 GLU A CA 1
ATOM 2017 C C . GLU A 1 290 ? 47.409 -13.328 -45.243 1.00 117.20 290 GLU A C 1
ATOM 2018 O O . GLU A 1 290 ? 47.360 -13.450 -44.016 1.00 119.76 290 GLU A O 1
ATOM 2020 N N . LEU A 1 291 ? 47.297 -14.365 -46.116 1.00 108.40 291 LEU A N 1
ATOM 2021 C CA . LEU A 1 291 ? 47.131 -15.795 -45.849 1.00 106.26 291 LEU A CA 1
ATOM 2022 C C . LEU A 1 291 ? 48.383 -16.379 -45.211 1.00 106.71 291 LEU A C 1
ATOM 2023 O O . LEU A 1 291 ? 48.326 -17.475 -44.659 1.00 106.47 291 LEU A O 1
ATOM 2028 N N . LEU A 1 292 ? 49.526 -15.675 -45.343 1.00 103.91 292 LEU A N 1
ATOM 2029 C CA . LEU A 1 292 ? 50.811 -16.047 -44.749 1.00 102.35 292 LEU A CA 1
ATOM 2030 C C . LEU A 1 292 ? 50.679 -16.216 -43.211 1.00 111.09 292 LEU A C 1
ATOM 2031 O O . LEU A 1 292 ? 51.287 -17.126 -42.643 1.00 110.30 292 LEU A O 1
ATOM 2036 N N . GLY A 1 293 ? 49.847 -15.373 -42.583 1.00 93.66 293 GLY A N 1
ATOM 2037 C CA . GLY A 1 293 ? 49.522 -15.441 -41.161 1.00 99.01 293 GLY A CA 1
ATOM 2038 C C . GLY A 1 293 ? 48.749 -16.699 -40.797 1.00 99.96 293 GLY A C 1
ATOM 2039 O O . GLY A 1 293 ? 48.886 -17.207 -39.682 1.00 98.36 293 GLY A O 1
ATOM 2040 N N . ALA A 1 294 ? 47.941 -17.223 -41.750 1.00 119.79 294 ALA A N 1
ATOM 2041 C CA . ALA A 1 294 ? 47.163 -18.458 -41.594 1.00 115.18 294 ALA A CA 1
ATOM 2042 C C . ALA A 1 294 ? 48.103 -19.683 -41.561 1.00 111.89 294 ALA A C 1
ATOM 2043 O O . ALA A 1 294 ? 47.970 -20.528 -40.671 1.00 109.39 294 ALA A O 1
ATOM 2045 N N . VAL A 1 295 ? 49.092 -19.743 -42.488 1.00 108.78 295 VAL A N 1
ATOM 2046 C CA . VAL A 1 295 ? 50.091 -20.820 -42.516 1.00 103.06 295 VAL A CA 1
ATOM 2047 C C . VAL A 1 295 ? 51.110 -20.597 -41.367 1.00 109.48 295 VAL A C 1
ATOM 2048 O O . VAL A 1 295 ? 51.846 -21.510 -41.009 1.00 107.26 295 VAL A O 1
ATOM 2052 N N . GLY A 1 296 ? 51.130 -19.400 -40.800 1.00 97.72 296 GLY A N 1
ATOM 2053 C CA . GLY A 1 296 ? 52.008 -19.077 -39.686 1.00 100.48 296 GLY A CA 1
ATOM 2054 C C . GLY A 1 296 ? 51.548 -19.692 -38.378 1.00 105.93 296 GLY A C 1
ATOM 2055 O O . GLY A 1 296 ? 52.359 -19.904 -37.470 1.00 106.89 296 GLY A O 1
ATOM 2056 N N . ASP A 1 297 ? 50.229 -19.981 -38.271 1.00 130.20 297 ASP A N 1
ATOM 2057 C CA . ASP A 1 297 ? 49.623 -20.619 -37.095 1.00 129.09 297 ASP A CA 1
ATOM 2058 C C . ASP A 1 297 ? 49.923 -22.153 -37.103 1.00 123.82 297 ASP A C 1
ATOM 2059 O O . ASP A 1 297 ? 49.592 -22.857 -36.150 1.00 123.07 297 ASP A O 1
ATOM 2061 N N . VAL A 1 298 ? 50.588 -22.639 -38.165 1.00 89.92 298 VAL A N 1
ATOM 2062 C CA . VAL A 1 298 ? 51.030 -24.018 -38.341 1.00 84.24 298 VAL A CA 1
ATOM 2063 C C . VAL A 1 298 ? 52.353 -24.183 -37.591 1.00 85.65 298 VAL A C 1
ATOM 2064 O O . VAL A 1 298 ? 53.180 -23.266 -37.625 1.00 86.92 298 VAL A O 1
ATOM 2068 N N . ASP A 1 299 ? 52.546 -25.352 -36.922 1.00 89.65 299 ASP A N 1
ATOM 2069 C CA . ASP A 1 299 ? 53.760 -25.708 -36.177 1.00 89.28 299 ASP A CA 1
ATOM 2070 C C . ASP A 1 299 ? 54.810 -26.272 -37.132 1.00 89.88 299 ASP A C 1
ATOM 2071 O O . ASP A 1 299 ? 54.990 -27.493 -37.195 1.00 87.57 299 ASP A O 1
ATOM 2073 N N . ALA A 1 300 ? 55.473 -25.372 -37.910 1.00 75.94 300 ALA A N 1
ATOM 2074 C CA . ALA A 1 300 ? 56.509 -25.691 -38.911 1.00 73.13 300 ALA A CA 1
ATOM 2075 C C . ALA A 1 300 ? 57.186 -24.441 -39.479 1.00 77.23 300 ALA A C 1
ATOM 2076 O O . ALA A 1 300 ? 56.616 -23.356 -39.451 1.00 78.66 300 ALA A O 1
ATOM 2078 N N . GLU A 1 301 ? 58.395 -24.622 -40.029 1.00 74.14 301 GLU A N 1
ATOM 2079 C CA . GLU A 1 301 ? 59.171 -23.616 -40.750 1.00 77.13 301 GLU A CA 1
ATOM 2080 C C . GLU A 1 301 ? 58.518 -23.450 -42.127 1.00 78.94 301 GLU A C 1
ATOM 2081 O O . GLU A 1 301 ? 58.358 -24.441 -42.850 1.00 74.44 301 GLU A O 1
ATOM 2087 N N . ILE A 1 302 ? 58.094 -22.232 -42.476 1.00 77.28 302 ILE A N 1
ATOM 2088 C CA . ILE A 1 302 ? 57.446 -22.023 -43.771 1.00 75.09 302 ILE A CA 1
ATOM 2089 C C . ILE A 1 302 ? 58.434 -21.347 -44.734 1.00 83.96 302 ILE A C 1
ATOM 2090 O O . ILE A 1 302 ? 59.106 -20.388 -44.352 1.00 88.98 302 ILE A O 1
ATOM 2095 N N . ILE A 1 303 ? 58.544 -21.865 -45.967 1.00 69.07 303 ILE A N 1
ATOM 2096 C CA . ILE A 1 303 ? 59.421 -21.277 -46.978 1.00 68.17 303 ILE A CA 1
ATOM 2097 C C . ILE A 1 303 ? 58.518 -20.740 -48.076 1.00 68.07 303 ILE A C 1
ATOM 2098 O O . ILE A 1 303 ? 57.881 -21.513 -48.789 1.00 62.94 303 ILE A O 1
ATOM 2103 N N . ALA A 1 304 ? 58.391 -19.412 -48.132 1.00 69.62 304 ALA A N 1
ATOM 2104 C CA . ALA A 1 304 ? 57.558 -18.709 -49.096 1.00 68.27 304 ALA A CA 1
ATOM 2105 C C . ALA A 1 304 ? 58.399 -18.294 -50.278 1.00 75.80 304 ALA A C 1
ATOM 2106 O O . ALA A 1 304 ? 59.439 -17.658 -50.108 1.00 79.74 304 ALA A O 1
ATOM 2108 N N . THR A 1 305 ? 57.950 -18.652 -51.480 1.00 83.66 305 THR A N 1
ATOM 2109 C CA . THR A 1 305 ? 58.636 -18.389 -52.750 1.00 84.73 305 THR A CA 1
ATOM 2110 C C . THR A 1 305 ? 58.412 -16.925 -53.204 1.00 92.23 305 THR A C 1
ATOM 2111 O O . THR A 1 305 ? 58.606 -16.604 -54.376 1.00 92.55 305 THR A O 1
ATOM 2115 N N . PHE A 1 306 ? 58.045 -16.034 -52.283 1.00 101.21 306 PHE A N 1
ATOM 2116 C CA . PHE A 1 306 ? 57.770 -14.643 -52.636 1.00 104.03 306 PHE A CA 1
ATOM 2117 C C . PHE A 1 306 ? 59.018 -13.779 -52.508 1.00 113.86 306 PHE A C 1
ATOM 2118 O O . PHE A 1 306 ? 59.818 -13.963 -51.584 1.00 115.21 306 PHE A O 1
ATOM 2126 N N . ASP A 1 307 ? 59.168 -12.834 -53.457 1.00 128.65 307 ASP A N 1
ATOM 2127 C CA . ASP A 1 307 ? 60.250 -11.851 -53.501 1.00 134.01 307 ASP A CA 1
ATOM 2128 C C . ASP A 1 307 ? 59.936 -10.711 -52.512 1.00 143.16 307 ASP A C 1
ATOM 2129 O O . ASP A 1 307 ? 58.801 -10.617 -52.032 1.00 141.04 307 ASP A O 1
ATOM 2131 N N . ALA A 1 308 ? 60.928 -9.842 -52.208 1.00 166.33 308 ALA A N 1
ATOM 2132 C CA . ALA A 1 308 ? 60.741 -8.687 -51.309 1.00 170.50 308 ALA A CA 1
ATOM 2133 C C . ALA A 1 308 ? 59.764 -7.665 -51.924 1.00 175.21 308 ALA A C 1
ATOM 2134 O O . ALA A 1 308 ? 59.148 -6.878 -51.196 1.00 176.76 308 ALA A O 1
ATOM 2136 N N . GLN A 1 309 ? 59.620 -7.713 -53.269 1.00 137.43 309 GLN A N 1
ATOM 2137 C CA . GLN A 1 309 ? 58.719 -6.889 -54.068 1.00 137.63 309 GLN A CA 1
ATOM 2138 C C . GLN A 1 309 ? 57.269 -7.344 -53.874 1.00 137.75 309 GLN A C 1
ATOM 2139 O O . GLN A 1 309 ? 56.403 -6.510 -53.593 1.00 139.03 309 GLN A O 1
ATOM 2141 N N . GLN A 1 310 ? 57.019 -8.673 -54.005 1.00 113.87 310 GLN A N 1
ATOM 2142 C CA . GLN A 1 310 ? 55.709 -9.327 -53.875 1.00 110.06 310 GLN A CA 1
ATOM 2143 C C . GLN A 1 310 ? 55.105 -9.180 -52.464 1.00 114.26 310 GLN A C 1
ATOM 2144 O O . GLN A 1 310 ? 53.881 -9.191 -52.328 1.00 112.61 310 GLN A O 1
ATOM 2146 N N . LEU A 1 311 ? 55.964 -9.036 -51.430 1.00 144.98 311 LEU A N 1
ATOM 2147 C CA . LEU A 1 311 ? 55.566 -8.903 -50.026 1.00 146.69 311 LEU A CA 1
ATOM 2148 C C . LEU A 1 311 ? 55.922 -7.510 -49.453 1.00 155.74 311 LEU A C 1
ATOM 2149 O O . LEU A 1 311 ? 56.278 -7.397 -48.278 1.00 157.85 311 LEU A O 1
ATOM 2151 N N . GLU A 1 312 ? 55.778 -6.453 -50.275 1.00 111.13 312 GLU A N 1
ATOM 2152 C CA . GLU A 1 312 ? 56.057 -5.062 -49.889 1.00 116.67 312 GLU A CA 1
ATOM 2153 C C . GLU A 1 312 ? 54.995 -4.492 -48.912 1.00 124.33 312 GLU A C 1
ATOM 2154 O O . GLU A 1 312 ? 55.300 -3.576 -48.139 1.00 127.96 312 GLU A O 1
ATOM 2156 N N . GLY A 1 313 ? 53.778 -5.045 -48.963 1.00 179.61 313 GLY A N 1
ATOM 2157 C CA . GLY A 1 313 ? 52.647 -4.641 -48.129 1.00 182.84 313 GLY A CA 1
ATOM 2158 C C . GLY A 1 313 ? 52.468 -5.420 -46.836 1.00 187.51 313 GLY A C 1
ATOM 2159 O O . GLY A 1 313 ? 51.933 -4.872 -45.864 1.00 191.59 313 GLY A O 1
ATOM 2160 N N . VAL A 1 314 ? 52.900 -6.710 -46.815 1.00 160.30 314 VAL A N 1
ATOM 2161 C CA . VAL A 1 314 ? 52.820 -7.597 -45.647 1.00 160.25 314 VAL A CA 1
ATOM 2162 C C . VAL A 1 314 ? 53.715 -7.054 -44.520 1.00 169.15 314 VAL A C 1
ATOM 2163 O O . VAL A 1 314 ? 54.918 -6.865 -44.733 1.00 168.85 314 VAL A O 1
ATOM 2165 N N . ALA A 1 315 ? 53.121 -6.771 -43.336 1.00 149.67 315 ALA A N 1
ATOM 2166 C CA . ALA A 1 315 ? 53.857 -6.191 -42.207 1.00 154.71 315 ALA A CA 1
ATOM 2167 C C . ALA A 1 315 ? 53.828 -7.040 -40.910 1.00 160.37 315 ALA A C 1
ATOM 2168 O O . ALA A 1 315 ? 54.720 -6.870 -40.071 1.00 163.85 315 ALA A O 1
ATOM 2170 N N . ASN A 1 316 ? 52.823 -7.924 -40.731 1.00 156.78 316 ASN A N 1
ATOM 2171 C CA . ASN A 1 316 ? 52.706 -8.737 -39.509 1.00 158.64 316 ASN A CA 1
ATOM 2172 C C . ASN A 1 316 ? 52.668 -10.256 -39.793 1.00 154.79 316 ASN A C 1
ATOM 2173 O O . ASN A 1 316 ? 52.830 -11.056 -38.866 1.00 156.01 316 ASN A O 1
ATOM 2175 N N . ILE A 1 317 ? 52.479 -10.639 -41.069 1.00 136.77 317 ILE A N 1
ATOM 2176 C CA . ILE A 1 317 ? 52.370 -12.025 -41.544 1.00 130.99 317 ILE A CA 1
ATOM 2177 C C . ILE A 1 317 ? 53.603 -12.920 -41.202 1.00 131.23 317 ILE A C 1
ATOM 2178 O O . ILE A 1 317 ? 53.390 -14.084 -40.825 1.00 129.40 317 ILE A O 1
ATOM 2180 N N . PRO A 1 318 ? 54.877 -12.453 -41.300 1.00 134.91 318 PRO A N 1
ATOM 2181 C CA . PRO A 1 318 ? 55.990 -13.370 -41.004 1.00 133.34 318 PRO A CA 1
ATOM 2182 C C . PRO A 1 318 ? 56.229 -13.574 -39.504 1.00 139.27 318 PRO A C 1
ATOM 2183 O O . PRO A 1 318 ? 56.122 -12.611 -38.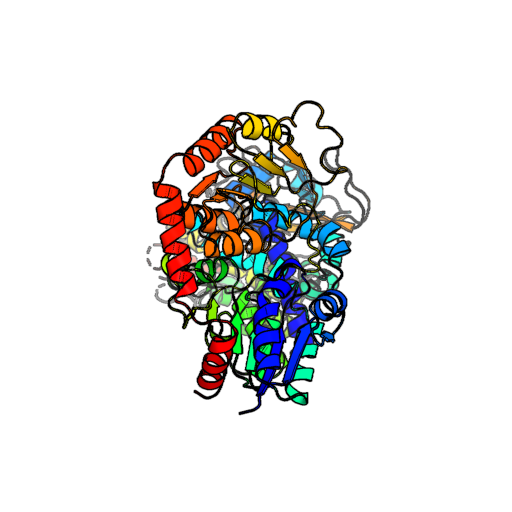736 1.00 144.68 318 PRO A O 1
ATOM 2187 N N . ASP A 1 319 ? 56.558 -14.827 -39.093 1.00 104.96 319 ASP A N 1
ATOM 2188 C CA . ASP A 1 319 ? 56.920 -15.210 -37.713 1.00 109.34 319 ASP A CA 1
ATOM 2189 C C . ASP A 1 319 ? 57.801 -16.473 -37.712 1.00 106.33 319 ASP A C 1
ATOM 2190 O O . ASP A 1 319 ? 58.861 -16.499 -37.084 1.00 107.74 319 ASP A O 1
ATOM 2195 N N . ASN A 1 320 ? 57.345 -17.511 -38.428 1.00 131.29 320 ASN A N 1
ATOM 2196 C CA . ASN A 1 320 ? 58.016 -18.793 -38.653 1.00 125.02 320 ASN A CA 1
ATOM 2197 C C . ASN A 1 320 ? 58.298 -18.901 -40.154 1.00 125.57 320 ASN A C 1
ATOM 2198 O O . ASN A 1 320 ? 58.891 -19.876 -40.637 1.00 121.89 320 ASN A O 1
ATOM 2203 N N . VAL A 1 321 ? 57.831 -17.864 -40.879 1.00 93.00 321 VAL A N 1
ATOM 2204 C CA . VAL A 1 321 ? 57.872 -17.675 -42.322 1.00 86.77 321 VAL A CA 1
ATOM 2205 C C . VAL A 1 321 ? 59.234 -17.133 -42.767 1.00 93.63 321 VAL A C 1
ATOM 2206 O O . VAL A 1 321 ? 59.819 -16.265 -42.118 1.00 98.64 321 VAL A O 1
ATOM 2210 N N . ARG A 1 322 ? 59.710 -17.673 -43.894 1.00 90.74 322 ARG A N 1
ATOM 2211 C CA . ARG A 1 322 ? 60.927 -17.312 -44.613 1.00 92.24 322 ARG A CA 1
ATOM 2212 C C . ARG A 1 322 ? 60.559 -16.978 -46.071 1.00 92.56 322 ARG A C 1
ATOM 2213 O O . ARG A 1 322 ? 59.934 -17.800 -46.741 1.00 87.58 322 ARG A O 1
ATOM 2221 N N . THR A 1 323 ? 60.917 -15.779 -46.547 1.00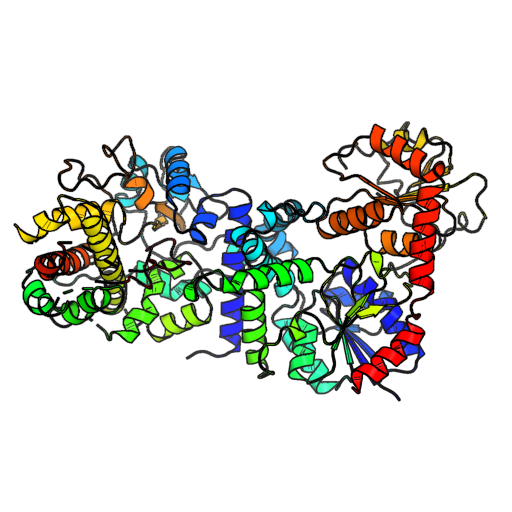 83.07 323 THR A N 1
ATOM 2222 C CA . THR A 1 323 ? 60.674 -15.332 -47.921 1.00 80.95 323 THR A CA 1
ATOM 2223 C C . THR A 1 323 ? 61.998 -15.414 -48.674 1.00 88.22 323 THR A C 1
ATOM 2224 O O . THR A 1 323 ? 62.953 -14.734 -48.286 1.00 94.07 323 THR A O 1
ATOM 2228 N N . VAL A 1 324 ? 62.092 -16.264 -49.714 1.00 97.85 324 VAL A N 1
ATOM 2229 C CA . VAL A 1 324 ? 63.380 -16.419 -50.406 1.00 101.06 324 VAL A CA 1
ATOM 2230 C C . VAL A 1 324 ? 63.348 -16.227 -51.945 1.00 102.87 324 VAL A C 1
ATOM 2231 O O . VAL A 1 324 ? 64.378 -16.438 -52.602 1.00 105.29 324 VAL A O 1
ATOM 2235 N N . GLY A 1 325 ? 62.218 -15.786 -52.490 1.00 112.70 325 GLY A N 1
ATOM 2236 C CA . GLY A 1 325 ? 62.070 -15.580 -53.928 1.00 111.05 325 GLY A CA 1
ATOM 2237 C C . GLY A 1 325 ? 62.035 -16.908 -54.660 1.00 110.63 325 GLY A C 1
ATOM 2238 O O . GLY A 1 325 ? 61.835 -17.955 -54.025 1.00 108.03 325 GLY A O 1
ATOM 2239 N N . PHE A 1 326 ? 62.236 -16.872 -55.998 1.00 82.39 326 PHE A N 1
ATOM 2240 C CA A PHE A 1 326 ? 62.205 -18.088 -56.801 0.50 79.28 326 PHE A CA 1
ATOM 2241 C CA B PHE A 1 326 ? 62.247 -18.063 -56.869 0.50 79.63 326 PHE A CA 1
ATOM 2242 C C . PHE A 1 326 ? 63.502 -18.876 -56.593 1.00 85.64 326 PHE A C 1
ATOM 2243 O O . PHE A 1 326 ? 64.603 -18.344 -56.739 1.00 91.15 326 PHE A O 1
ATOM 2258 N N . VAL A 1 327 ? 63.345 -20.136 -56.156 1.00 89.69 327 VAL A N 1
ATOM 2259 C CA . VAL A 1 327 ? 64.446 -21.053 -55.838 1.00 91.84 327 VAL A CA 1
ATOM 2260 C C . VAL A 1 327 ? 64.207 -22.391 -56.577 1.00 93.78 327 VAL A C 1
ATOM 2261 O O . VAL A 1 327 ? 63.066 -22.600 -57.008 1.00 90.42 327 VAL A O 1
ATOM 2265 N N . PRO A 1 328 ? 65.202 -23.322 -56.725 1.00 79.92 328 PRO A N 1
ATOM 2266 C CA . PRO A 1 328 ? 64.920 -24.589 -57.438 1.00 76.47 328 PRO A CA 1
ATOM 2267 C C . PRO A 1 328 ? 63.999 -25.507 -56.638 1.00 75.61 328 PRO A C 1
ATOM 2268 O O . PRO A 1 328 ? 64.341 -25.847 -55.509 1.00 77.21 328 PRO A O 1
ATOM 2272 N N . MET A 1 329 ? 62.830 -25.885 -57.210 1.00 67.64 329 MET A N 1
ATOM 2273 C CA A MET A 1 329 ? 61.906 -26.751 -56.480 0.50 63.78 329 MET A CA 1
ATOM 2274 C CA B MET A 1 329 ? 61.849 -26.779 -56.578 0.50 63.81 329 MET A CA 1
ATOM 2275 C C . MET A 1 329 ? 62.503 -28.139 -56.298 1.00 65.65 329 MET A C 1
ATOM 2276 O O . MET A 1 329 ? 62.378 -28.690 -55.200 1.00 62.93 329 MET A O 1
ATOM 2285 N N . HIS A 1 330 ? 63.228 -28.663 -57.319 1.00 63.30 330 HIS A N 1
ATOM 2286 C CA . HIS A 1 330 ? 63.902 -29.968 -57.260 1.00 59.73 330 HIS A CA 1
ATOM 2287 C C . HIS A 1 330 ? 65.025 -30.022 -56.194 1.00 60.70 330 HIS A C 1
ATOM 2288 O O . HIS A 1 330 ? 65.562 -31.095 -55.920 1.00 58.91 330 HIS A O 1
ATOM 2295 N N . ALA A 1 331 ? 65.351 -28.878 -55.589 1.00 55.85 331 ALA A N 1
ATOM 2296 C CA . ALA A 1 331 ? 66.327 -28.804 -54.527 1.00 55.86 331 ALA A CA 1
ATOM 2297 C C . ALA A 1 331 ? 65.647 -28.494 -53.192 1.00 58.91 331 ALA A C 1
ATOM 2298 O O . ALA A 1 331 ? 66.178 -28.881 -52.156 1.00 59.49 331 ALA A O 1
ATOM 2300 N N . LEU A 1 332 ? 64.459 -27.841 -53.210 1.00 49.20 332 LEU A N 1
ATOM 2301 C CA . LEU A 1 332 ? 63.706 -27.453 -52.002 1.00 50.42 332 LEU A CA 1
ATOM 2302 C C . LEU A 1 332 ? 62.726 -28.565 -51.542 1.00 51.90 332 LEU A C 1
ATOM 2303 O O . LEU A 1 332 ? 62.698 -28.924 -50.359 1.00 50.67 332 LEU A O 1
ATOM 2308 N N . LEU A 1 333 ? 61.930 -29.101 -52.484 1.00 56.91 333 LEU A N 1
ATOM 2309 C CA . LEU A 1 333 ? 60.944 -30.137 -52.199 1.00 54.46 333 LEU A CA 1
ATOM 2310 C C . LEU A 1 333 ? 61.547 -31.372 -51.533 1.00 57.02 333 LEU A C 1
ATOM 2311 O O . LEU A 1 333 ? 60.958 -31.797 -50.544 1.00 55.08 333 LEU A O 1
ATOM 2316 N N . PRO A 1 334 ? 62.751 -31.887 -51.909 1.00 56.55 334 PRO A N 1
ATOM 2317 C CA . PRO A 1 334 ? 63.332 -33.006 -51.141 1.00 56.91 334 PRO A CA 1
ATOM 2318 C C . PRO A 1 334 ? 63.460 -32.756 -49.623 1.00 62.15 334 PRO A C 1
ATOM 2319 O O . PRO A 1 334 ? 63.655 -33.727 -48.894 1.00 61.22 334 PRO A O 1
ATOM 2323 N N . THR A 1 335 ? 63.371 -31.471 -49.152 1.00 51.34 335 THR A N 1
ATOM 2324 C CA . THR A 1 335 ? 63.513 -31.093 -47.731 1.00 53.29 335 THR A CA 1
ATOM 2325 C C . THR A 1 335 ? 62.192 -30.716 -47.052 1.00 56.72 335 THR A C 1
ATOM 2326 O O . THR A 1 335 ? 62.218 -30.254 -45.912 1.00 57.47 335 THR A O 1
ATOM 2330 N N . CYS A 1 336 ? 61.050 -30.920 -47.721 1.00 61.12 336 CYS A N 1
ATOM 2331 C CA . CYS A 1 336 ? 59.750 -30.544 -47.173 1.00 60.36 336 CYS A CA 1
ATOM 2332 C C . CYS A 1 336 ? 58.884 -31.718 -46.782 1.00 60.83 336 CYS A C 1
ATOM 2333 O O . CYS A 1 336 ? 58.712 -32.652 -47.559 1.00 58.05 336 CYS A O 1
ATOM 2336 N N . ALA A 1 337 ? 58.269 -31.602 -45.593 1.00 73.98 337 ALA A N 1
ATOM 2337 C CA . ALA A 1 337 ? 57.276 -32.517 -45.029 1.00 71.59 337 ALA A CA 1
ATOM 2338 C C . ALA A 1 337 ? 55.953 -32.362 -45.779 1.00 71.83 337 ALA A C 1
ATOM 2339 O O . ALA A 1 337 ? 55.202 -33.330 -45.866 1.00 70.92 337 ALA A O 1
ATOM 2341 N N . ALA A 1 338 ? 55.659 -31.134 -46.289 1.00 51.65 338 ALA A N 1
ATOM 2342 C CA . ALA A 1 338 ? 54.462 -30.811 -47.079 1.00 49.87 338 ALA A CA 1
ATOM 2343 C C . ALA A 1 338 ? 54.730 -29.629 -48.015 1.00 54.34 338 ALA A C 1
ATOM 2344 O O . ALA A 1 338 ? 55.790 -28.996 -47.923 1.00 54.05 338 ALA A O 1
ATOM 2346 N N . THR A 1 339 ? 53.770 -29.360 -48.944 1.00 56.34 339 THR A N 1
ATOM 2347 C CA . THR A 1 339 ? 53.840 -28.272 -49.939 1.00 56.83 339 THR A CA 1
ATOM 2348 C C . THR A 1 339 ? 52.450 -27.670 -50.266 1.00 59.33 339 THR A C 1
ATOM 2349 O O . THR A 1 339 ? 51.444 -28.392 -50.343 1.00 56.61 339 THR A O 1
ATOM 2353 N N . VAL A 1 340 ? 52.431 -26.330 -50.460 1.00 45.19 340 VAL A N 1
ATOM 2354 C CA . VAL A 1 340 ? 51.264 -25.524 -50.844 1.00 46.21 340 VAL A CA 1
ATOM 2355 C C . VAL A 1 340 ? 51.615 -24.837 -52.164 1.00 49.84 340 VAL A C 1
ATOM 2356 O O . VAL A 1 340 ? 52.560 -24.054 -52.195 1.00 48.66 340 VAL A O 1
ATOM 2360 N N . HIS A 1 341 ? 50.900 -25.157 -53.258 1.00 55.01 341 HIS A N 1
ATOM 2361 C CA . HIS A 1 341 ? 51.171 -24.555 -54.575 1.00 55.14 341 HIS A CA 1
ATOM 2362 C C . HIS A 1 341 ? 49.892 -24.431 -55.460 1.00 59.80 341 HIS A C 1
ATOM 2363 O O . HIS A 1 341 ? 48.829 -25.001 -55.163 1.00 59.91 341 HIS A O 1
ATOM 2370 N N . HIS A 1 342 ? 50.048 -23.666 -56.553 1.00 66.87 342 HIS A N 1
ATOM 2371 C CA A HIS A 1 342 ? 49.052 -23.320 -57.564 0.50 68.99 342 HIS A CA 1
ATOM 2372 C CA B HIS A 1 342 ? 48.958 -23.355 -57.473 0.50 68.54 342 HIS A CA 1
ATOM 2373 C C . HIS A 1 342 ? 48.528 -24.531 -58.373 1.00 72.74 342 HIS A C 1
ATOM 2374 O O . HIS A 1 342 ? 47.502 -24.424 -59.067 1.00 75.79 342 HIS A O 1
ATOM 2387 N N . GLY A 1 343 ? 49.242 -25.647 -58.318 1.00 57.58 343 GLY A N 1
ATOM 2388 C CA . GLY A 1 343 ? 48.857 -26.825 -59.088 1.00 57.61 343 GLY A CA 1
ATOM 2389 C C . GLY A 1 343 ? 49.559 -27.036 -60.418 1.00 61.36 343 GLY A C 1
ATOM 2390 O O . GLY A 1 343 ? 49.221 -27.983 -61.140 1.00 59.65 343 GLY A O 1
ATOM 2391 N N . GLY A 1 344 ? 50.534 -26.165 -60.723 1.00 64.82 344 GLY A N 1
ATOM 2392 C CA . GLY A 1 344 ? 51.371 -26.214 -61.919 1.00 64.70 344 GLY A CA 1
ATOM 2393 C C . GLY A 1 344 ? 52.089 -27.548 -62.068 1.00 66.64 344 GLY A C 1
ATOM 2394 O O . GLY A 1 344 ? 52.353 -28.210 -61.052 1.00 63.14 344 GLY A O 1
ATOM 2395 N N . PRO A 1 345 ? 52.380 -27.999 -63.330 1.00 71.95 345 PRO A N 1
ATOM 2396 C CA . PRO A 1 345 ? 53.017 -29.327 -63.519 1.00 70.84 345 PRO A CA 1
ATOM 2397 C C . PRO A 1 345 ? 54.360 -29.491 -62.796 1.00 74.21 345 PRO A C 1
ATOM 2398 O O . PRO A 1 345 ? 54.561 -30.504 -62.126 1.00 72.54 345 PRO A O 1
ATOM 2402 N N . GLY A 1 346 ? 55.227 -28.486 -62.892 1.00 59.29 346 GLY A N 1
ATOM 2403 C CA . GLY A 1 346 ? 56.538 -28.509 -62.259 1.00 59.79 346 GLY A CA 1
ATOM 2404 C C . GLY A 1 346 ? 56.461 -28.763 -60.773 1.00 62.12 346 GLY A C 1
ATOM 2405 O O . GLY A 1 346 ? 57.155 -29.639 -60.263 1.00 61.17 346 GLY A O 1
ATOM 2406 N N . SER A 1 347 ? 55.574 -28.024 -60.086 1.00 62.69 347 SER A N 1
ATOM 2407 C CA . SER A 1 347 ? 55.337 -28.165 -58.651 1.00 61.93 347 SER A CA 1
ATOM 2408 C C . SER A 1 347 ? 54.674 -29.522 -58.346 1.00 63.50 347 SER A C 1
ATOM 2409 O O . SER A 1 347 ? 55.168 -30.268 -57.496 1.00 62.46 347 SER A O 1
ATOM 2412 N N . TRP A 1 348 ? 53.597 -29.860 -59.083 1.00 65.29 348 TRP A N 1
ATOM 2413 C CA . TRP A 1 348 ? 52.910 -31.124 -58.910 1.00 64.10 348 TRP A CA 1
ATOM 2414 C C . TRP A 1 348 ? 53.892 -32.299 -59.074 1.00 67.72 348 TRP A C 1
ATOM 2415 O O . TRP A 1 348 ? 54.127 -33.041 -58.113 1.00 68.44 348 TRP A O 1
ATOM 2426 N N . HIS A 1 349 ? 54.468 -32.453 -60.274 1.00 58.87 349 HIS A N 1
ATOM 2427 C CA . HIS A 1 349 ? 55.343 -33.565 -60.573 1.00 57.05 349 HIS A CA 1
ATOM 2428 C C . HIS A 1 349 ? 56.538 -33.669 -59.613 1.00 60.30 349 HIS A C 1
ATOM 2429 O O . HIS A 1 349 ? 56.824 -34.771 -59.137 1.00 59.24 349 HIS A O 1
ATOM 2436 N N . THR A 1 350 ? 57.216 -32.541 -59.316 1.00 52.48 350 THR A N 1
ATOM 2437 C CA . THR A 1 350 ? 58.402 -32.551 -58.451 1.00 52.92 350 THR A CA 1
ATOM 2438 C C . THR A 1 350 ? 57.980 -33.033 -57.042 1.00 54.07 350 THR A C 1
ATOM 2439 O O . THR A 1 350 ? 58.556 -33.996 -56.526 1.00 53.16 350 THR A O 1
ATOM 2443 N N . ALA A 1 351 ? 56.926 -32.444 -56.477 1.00 46.58 351 ALA A N 1
ATOM 2444 C CA . ALA A 1 351 ? 56.457 -32.890 -55.180 1.00 45.19 351 ALA A CA 1
ATOM 2445 C C . ALA A 1 351 ? 56.050 -34.382 -55.213 1.00 47.87 351 ALA A C 1
ATOM 2446 O O . ALA A 1 351 ? 56.420 -35.146 -54.311 1.00 47.64 351 ALA A O 1
ATOM 2448 N N . ALA A 1 352 ? 55.329 -34.792 -56.269 1.00 45.35 352 ALA A N 1
ATOM 2449 C CA . ALA A 1 352 ? 54.818 -36.156 -56.421 1.00 44.53 352 ALA A CA 1
ATOM 2450 C C . ALA A 1 352 ? 55.959 -37.223 -56.337 1.00 49.36 352 ALA A C 1
ATOM 2451 O O . ALA A 1 352 ? 55.848 -38.149 -55.530 1.00 49.92 352 ALA A O 1
ATOM 2453 N N . ILE A 1 353 ? 57.074 -37.028 -57.094 1.00 47.08 353 ILE A N 1
ATOM 2454 C CA . ILE A 1 353 ? 58.261 -37.904 -57.184 1.00 46.90 353 ILE A CA 1
ATOM 2455 C C . ILE A 1 353 ? 59.024 -37.915 -55.849 1.00 50.55 353 ILE A C 1
ATOM 2456 O O . ILE A 1 353 ? 59.799 -38.837 -55.590 1.00 51.41 353 ILE A O 1
ATOM 2461 N N . HIS A 1 354 ? 58.829 -36.888 -55.025 1.00 43.23 354 HIS A N 1
ATOM 2462 C CA . HIS A 1 354 ? 59.522 -36.804 -53.754 1.00 44.73 354 HIS A CA 1
ATOM 2463 C C . HIS A 1 354 ? 58.630 -37.267 -52.572 1.00 48.84 354 HIS A C 1
ATOM 2464 O O . HIS A 1 354 ? 59.044 -37.193 -51.413 1.00 48.84 354 HIS A O 1
ATOM 2471 N N . GLY A 1 355 ? 57.442 -37.787 -52.889 1.00 52.82 355 GLY A N 1
ATOM 2472 C CA . GLY A 1 355 ? 56.467 -38.263 -51.909 1.00 52.81 355 GLY A CA 1
ATOM 2473 C C . GLY A 1 355 ? 56.017 -37.193 -50.929 1.00 56.61 355 GLY A C 1
ATOM 2474 O O . GLY A 1 355 ? 55.585 -37.511 -49.811 1.00 56.25 355 GLY A O 1
ATOM 2475 N N . VAL A 1 356 ? 56.115 -35.909 -51.358 1.00 59.51 356 VAL A N 1
ATOM 2476 C CA . VAL A 1 356 ? 55.754 -34.736 -50.552 1.00 59.36 356 VAL A CA 1
ATOM 2477 C C . VAL A 1 356 ? 54.232 -34.446 -50.657 1.00 61.79 356 VAL A C 1
ATOM 2478 O O . VAL A 1 356 ? 53.784 -34.036 -51.745 1.00 61.74 356 VAL A O 1
ATOM 2482 N N . PRO A 1 357 ? 53.452 -34.613 -49.534 1.00 47.78 357 PRO A N 1
ATOM 2483 C CA . PRO A 1 357 ? 52.010 -34.289 -49.537 1.00 47.44 357 PRO A CA 1
ATOM 2484 C C . PRO A 1 357 ? 51.712 -32.868 -50.027 1.00 53.69 357 PRO A C 1
ATOM 2485 O O . PRO A 1 357 ? 52.460 -31.928 -49.721 1.00 55.33 357 PRO A O 1
ATOM 2489 N N . GLN A 1 358 ? 50.619 -32.710 -50.781 1.00 38.51 358 GLN A N 1
ATOM 2490 C CA . GLN A 1 358 ? 50.306 -31.441 -51.414 1.00 40.28 358 GLN A CA 1
ATOM 2491 C C . GLN A 1 358 ? 48.985 -30.779 -51.012 1.00 48.53 358 GLN A C 1
ATOM 2492 O O . GLN A 1 358 ? 47.968 -31.435 -50.803 1.00 48.80 358 GLN A O 1
ATOM 2498 N N . VAL A 1 359 ? 49.003 -29.446 -50.982 1.00 55.92 359 VAL A N 1
ATOM 2499 C CA . VAL A 1 359 ? 47.817 -28.631 -50.756 1.00 59.51 359 VAL A CA 1
ATOM 2500 C C . VAL A 1 359 ? 47.727 -27.752 -51.983 1.00 65.44 359 VAL A C 1
ATOM 2501 O O . VAL A 1 359 ? 48.424 -26.745 -52.074 1.00 66.79 359 VAL A O 1
ATOM 2505 N N . ILE A 1 360 ? 46.968 -28.196 -52.977 1.00 57.10 360 ILE A N 1
ATOM 2506 C CA . ILE A 1 360 ? 46.878 -27.465 -54.229 1.00 57.93 360 ILE A CA 1
ATOM 2507 C C . ILE A 1 360 ? 45.838 -26.359 -54.199 1.00 67.04 360 ILE A C 1
ATOM 2508 O O . ILE A 1 360 ? 44.710 -26.592 -53.764 1.00 68.24 360 ILE A O 1
ATOM 2513 N N . LEU A 1 361 ? 46.232 -25.148 -54.649 1.00 65.78 361 LEU A N 1
ATOM 2514 C CA . LEU A 1 361 ? 45.345 -23.994 -54.814 1.00 69.06 361 LEU A CA 1
ATOM 2515 C C . LEU A 1 361 ? 45.030 -23.642 -56.279 1.00 73.88 361 LEU A C 1
ATOM 2516 O O . LEU A 1 361 ? 45.616 -22.701 -56.838 1.00 71.60 361 LEU A O 1
ATOM 2521 N N . PRO A 1 362 ? 44.192 -24.498 -56.937 1.00 62.88 362 PRO A N 1
ATOM 2522 C CA . PRO A 1 362 ? 43.950 -24.342 -58.387 1.00 64.21 362 PRO A CA 1
ATOM 2523 C C . PRO A 1 362 ? 43.089 -23.152 -58.828 1.00 77.93 362 PRO A C 1
ATOM 2524 O O . PRO A 1 362 ? 42.249 -22.656 -58.070 1.00 80.97 362 PRO A O 1
ATOM 2528 N N . ASP A 1 363 ? 43.309 -22.723 -60.093 1.00 87.41 363 ASP A N 1
ATOM 2529 C CA A ASP A 1 363 ? 42.642 -21.592 -60.739 0.50 92.86 363 ASP A CA 1
ATOM 2530 C CA B ASP A 1 363 ? 42.574 -21.617 -60.722 0.50 92.81 363 ASP A CA 1
ATOM 2531 C C . ASP A 1 363 ? 42.338 -21.893 -62.229 1.00 100.56 363 ASP A C 1
ATOM 2532 O O . ASP A 1 363 ? 41.560 -21.179 -62.873 1.00 105.53 363 ASP A O 1
ATOM 2541 N N . GLY A 1 364 ? 42.960 -22.952 -62.757 1.00 94.22 364 GLY A N 1
ATOM 2542 C CA . GLY A 1 364 ? 42.819 -23.391 -64.146 1.00 96.67 364 GLY A CA 1
ATOM 2543 C C . GLY A 1 364 ? 42.055 -24.694 -64.312 1.00 103.62 364 GLY A C 1
ATOM 2544 O O . GLY A 1 364 ? 41.872 -25.436 -63.342 1.00 99.40 364 GLY A O 1
ATOM 2545 N N . TRP A 1 365 ? 41.594 -24.977 -65.547 1.00 87.17 365 TRP A N 1
ATOM 2546 C CA . TRP A 1 365 ? 40.840 -26.191 -65.886 1.00 86.06 365 TRP A CA 1
ATOM 2547 C C . TRP A 1 365 ? 41.767 -27.390 -65.702 1.00 79.27 365 TRP A C 1
ATOM 2548 O O . TRP A 1 365 ? 41.404 -28.359 -65.031 1.00 73.33 365 TRP A O 1
ATOM 2559 N N . ASP A 1 366 ? 42.998 -27.259 -66.214 1.00 95.87 366 ASP A N 1
ATOM 2560 C CA . ASP A 1 366 ? 44.073 -28.253 -66.136 1.00 88.59 366 ASP A CA 1
ATOM 2561 C C . ASP A 1 366 ? 44.495 -28.535 -64.692 1.00 80.61 366 ASP A C 1
ATOM 2562 O O . ASP A 1 366 ? 44.770 -29.690 -64.371 1.00 75.98 366 ASP A O 1
ATOM 2567 N N . THR A 1 367 ? 44.537 -27.499 -63.828 1.00 66.00 367 THR A N 1
ATOM 2568 C CA . THR A 1 367 ? 44.990 -27.675 -62.445 1.00 60.84 367 THR A CA 1
ATOM 2569 C C . THR A 1 367 ? 43.898 -28.309 -61.547 1.00 58.87 367 THR A C 1
ATOM 2570 O O . THR A 1 367 ? 44.198 -29.267 -60.823 1.00 53.37 367 THR A O 1
ATOM 2574 N N . GLY A 1 368 ? 42.663 -27.809 -61.629 1.00 63.51 368 GLY A N 1
ATOM 2575 C CA . GLY A 1 368 ? 41.533 -28.360 -60.887 1.00 61.23 368 GLY A CA 1
ATOM 2576 C C . GLY A 1 368 ? 41.370 -29.859 -61.100 1.00 61.03 368 GLY A C 1
ATOM 2577 O O . GLY A 1 368 ? 41.362 -30.610 -60.127 1.00 58.33 368 GLY A O 1
ATOM 2578 N N . VAL A 1 369 ? 41.274 -30.309 -62.377 1.00 55.75 369 VAL A N 1
ATOM 2579 C CA . VAL A 1 369 ? 41.134 -31.721 -62.759 1.00 53.75 369 VAL A CA 1
ATOM 2580 C C . VAL A 1 369 ? 42.201 -32.560 -62.017 1.00 54.18 369 VAL A C 1
ATOM 2581 O O . VAL A 1 369 ? 41.843 -33.512 -61.313 1.00 52.55 369 VAL A O 1
ATOM 2585 N N . ARG A 1 370 ? 43.488 -32.179 -62.145 1.00 48.99 370 ARG A N 1
ATOM 2586 C CA . ARG A 1 370 ? 44.592 -32.898 -61.511 1.00 46.06 370 ARG A CA 1
ATOM 2587 C C . ARG A 1 370 ? 44.517 -32.800 -59.980 1.00 50.21 370 ARG A C 1
ATOM 2588 O O . ARG A 1 370 ? 44.690 -33.822 -59.314 1.00 47.18 370 ARG A O 1
ATOM 2596 N N . ALA A 1 371 ? 44.236 -31.588 -59.430 1.00 59.09 371 ALA A N 1
ATOM 2597 C CA . ALA A 1 371 ? 44.102 -31.372 -57.983 1.00 59.41 371 ALA A CA 1
ATOM 2598 C C . ALA A 1 371 ? 43.030 -32.325 -57.393 1.00 65.86 371 ALA A C 1
ATOM 2599 O O . ALA A 1 371 ? 43.228 -32.893 -56.305 1.00 65.39 371 ALA A O 1
ATOM 2601 N N . GLN A 1 372 ? 41.921 -32.530 -58.149 1.00 58.36 372 GLN A N 1
ATOM 2602 C CA . GLN A 1 372 ? 40.853 -33.427 -57.761 1.00 59.04 372 GLN A CA 1
ATOM 2603 C C . GLN A 1 372 ? 41.348 -34.869 -57.797 1.00 63.02 372 GLN A C 1
ATOM 2604 O O . GLN A 1 372 ? 41.141 -35.575 -56.813 1.00 63.05 372 GLN A O 1
ATOM 2610 N N . ARG A 1 373 ? 42.046 -35.290 -58.882 1.00 68.87 373 ARG A N 1
ATOM 2611 C CA . ARG A 1 373 ? 42.575 -36.661 -59.011 1.00 68.89 373 ARG A CA 1
ATOM 2612 C C . ARG A 1 373 ? 43.503 -37.025 -57.845 1.00 71.97 373 ARG A C 1
ATOM 2613 O O . ARG A 1 373 ? 43.339 -38.110 -57.280 1.00 73.20 373 ARG A O 1
ATOM 2621 N N . THR A 1 374 ? 44.459 -36.121 -57.487 1.00 56.55 374 THR A N 1
ATOM 2622 C CA . THR A 1 374 ? 45.456 -36.326 -56.421 1.00 55.51 374 THR A CA 1
ATOM 2623 C C . THR A 1 374 ? 44.788 -36.359 -55.019 1.00 59.89 374 THR A C 1
ATOM 2624 O O . THR A 1 374 ? 45.257 -37.102 -54.164 1.00 59.05 374 THR A O 1
ATOM 2628 N N . GLN A 1 375 ? 43.709 -35.588 -54.795 1.00 73.39 375 GLN A N 1
ATOM 2629 C CA . GLN A 1 375 ? 42.970 -35.602 -53.521 1.00 76.20 375 GLN A CA 1
ATOM 2630 C C . GLN A 1 375 ? 42.223 -36.966 -53.355 1.00 84.88 375 GLN A C 1
ATOM 2631 O O . GLN A 1 375 ? 42.261 -37.544 -52.266 1.00 87.55 375 GLN A O 1
ATOM 2637 N N . GLU A 1 376 ? 41.579 -37.473 -54.447 1.00 72.74 376 GLU A N 1
ATOM 2638 C CA . GLU A 1 376 ? 40.856 -38.754 -54.517 1.00 74.93 376 GLU A CA 1
ATOM 2639 C C . GLU A 1 376 ? 41.758 -39.920 -54.142 1.00 79.85 376 GLU A C 1
ATOM 2640 O O . GLU A 1 376 ? 41.283 -40.922 -53.604 1.00 83.85 376 GLU A O 1
ATOM 2646 N N . PHE A 1 377 ? 43.050 -39.814 -54.498 1.00 70.25 377 PHE A N 1
ATOM 2647 C CA . PHE A 1 377 ? 44.078 -40.825 -54.260 1.00 70.99 377 PHE A CA 1
ATOM 2648 C C . PHE A 1 377 ? 44.605 -40.707 -52.828 1.00 77.29 377 PHE A C 1
ATOM 2649 O O . PHE A 1 377 ? 45.121 -41.676 -52.269 1.00 80.15 377 PHE A O 1
ATOM 2657 N N . GLY A 1 378 ? 44.434 -39.531 -52.238 1.00 68.63 378 GLY A N 1
ATOM 2658 C CA . GLY A 1 378 ? 44.843 -39.270 -50.867 1.00 70.47 378 GLY A CA 1
ATOM 2659 C C . GLY A 1 378 ? 46.270 -38.803 -50.738 1.00 71.31 378 GLY A C 1
ATOM 2660 O O . GLY A 1 378 ? 46.897 -39.004 -49.700 1.00 71.27 378 GLY A O 1
ATOM 2661 N N . ALA A 1 379 ? 46.795 -38.178 -51.774 1.00 71.27 379 ALA A N 1
ATOM 2662 C CA . ALA A 1 379 ? 48.142 -37.650 -51.716 1.00 68.02 379 ALA A CA 1
ATOM 2663 C C . ALA A 1 379 ? 48.093 -36.160 -51.363 1.00 72.87 379 ALA A C 1
ATOM 2664 O O . ALA A 1 379 ? 49.110 -35.475 -51.445 1.00 72.13 379 ALA A O 1
ATOM 2666 N N . GLY A 1 380 ? 46.920 -35.673 -50.963 1.00 60.04 380 GLY A N 1
ATOM 2667 C CA . GLY A 1 380 ? 46.756 -34.278 -50.582 1.00 60.28 380 GLY A CA 1
ATOM 2668 C C . GLY A 1 380 ? 45.350 -33.712 -50.521 1.00 65.41 380 GLY A C 1
ATOM 2669 O O . GLY A 1 380 ? 44.367 -34.448 -50.394 1.00 66.93 380 GLY A O 1
ATOM 2670 N N . ILE A 1 381 ? 45.269 -32.376 -50.571 1.00 65.82 381 ILE A N 1
ATOM 2671 C CA . ILE A 1 381 ? 44.030 -31.607 -50.490 1.00 67.62 381 ILE A CA 1
ATOM 2672 C C . ILE A 1 381 ? 43.928 -30.644 -51.682 1.00 70.61 381 ILE A C 1
ATOM 2673 O O . ILE A 1 381 ? 44.913 -30.008 -52.067 1.00 70.24 381 ILE A O 1
ATOM 2678 N N . ALA A 1 382 ? 42.730 -30.542 -52.252 1.00 68.40 382 ALA A N 1
ATOM 2679 C CA . ALA A 1 382 ? 42.448 -29.644 -53.352 1.00 68.22 382 ALA A CA 1
ATOM 2680 C C . ALA A 1 382 ? 41.574 -28.508 -52.827 1.00 77.40 382 ALA A C 1
ATOM 2681 O O . ALA A 1 382 ? 40.460 -28.736 -52.331 1.00 78.96 382 ALA A O 1
ATOM 2683 N N . LEU A 1 383 ? 42.117 -27.290 -52.863 1.00 87.22 383 LEU A N 1
ATOM 2684 C CA . LEU A 1 383 ? 41.405 -26.126 -52.368 1.00 92.11 383 LEU A CA 1
ATOM 2685 C C . LEU A 1 383 ? 41.148 -25.122 -53.494 1.00 101.01 383 LEU A C 1
ATOM 2686 O O . LEU A 1 383 ? 41.966 -24.210 -53.651 1.00 104.01 383 LEU A O 1
ATOM 2691 N N . PRO A 1 384 ? 40.011 -25.234 -54.256 1.00 90.39 384 PRO A N 1
ATOM 2692 C CA . PRO A 1 384 ? 39.727 -24.253 -55.333 1.00 93.15 384 PRO A CA 1
ATOM 2693 C C . PRO A 1 384 ? 39.836 -22.819 -54.819 1.00 100.69 384 PRO A C 1
ATOM 2694 O O . PRO A 1 384 ? 39.353 -22.520 -53.725 1.00 102.40 384 PRO A O 1
ATOM 2698 N N . VAL A 1 385 ? 40.535 -21.959 -55.582 1.00 66.65 385 VAL A N 1
ATOM 2699 C CA . VAL A 1 385 ? 40.801 -20.579 -55.200 1.00 71.36 385 VAL A CA 1
ATOM 2700 C C . VAL A 1 385 ? 39.501 -19.728 -55.159 1.00 85.25 385 VAL A C 1
ATOM 2701 O O . VAL A 1 385 ? 39.429 -18.888 -54.259 1.00 88.54 385 VAL A O 1
ATOM 2705 N N . PRO A 1 386 ? 38.443 -19.920 -55.997 1.00 106.15 386 PRO A N 1
ATOM 2706 C CA . PRO A 1 386 ? 37.255 -19.061 -55.843 1.00 112.56 386 PRO A CA 1
ATOM 2707 C C . PRO A 1 386 ? 36.579 -19.297 -54.480 1.00 115.32 386 PRO A C 1
ATOM 2708 O O . PRO A 1 386 ? 36.165 -18.332 -53.821 1.00 120.95 386 PRO A O 1
ATOM 2712 N N . GLU A 1 387 ? 36.532 -20.575 -54.039 1.00 91.88 387 GLU A N 1
ATOM 2713 C CA . GLU A 1 387 ? 35.908 -20.993 -52.783 1.00 91.23 387 GLU A CA 1
ATOM 2714 C C . GLU A 1 387 ? 36.840 -20.843 -51.552 1.00 93.50 387 GLU A C 1
ATOM 2715 O O . GLU A 1 387 ? 36.339 -20.837 -50.420 1.00 95.61 387 GLU A O 1
ATOM 2721 N N . LEU A 1 388 ? 38.169 -20.688 -51.781 1.00 75.34 388 LEU A N 1
ATOM 2722 C CA . LEU A 1 388 ? 39.242 -20.601 -50.783 1.00 74.33 388 LEU A CA 1
ATOM 2723 C C . LEU A 1 388 ? 38.985 -19.634 -49.624 1.00 86.20 388 LEU A C 1
ATOM 2724 O O . LEU A 1 388 ? 38.609 -18.479 -49.834 1.00 92.98 388 LEU A O 1
ATOM 2729 N N . THR A 1 389 ? 39.263 -20.128 -48.396 1.00 112.36 389 THR A N 1
ATOM 2730 C CA . THR A 1 389 ? 39.148 -19.430 -47.109 1.00 118.01 389 THR A CA 1
ATOM 2731 C C . THR A 1 389 ? 40.451 -19.605 -46.298 1.00 118.46 389 THR A C 1
ATOM 2732 O O . THR A 1 389 ? 40.984 -20.723 -46.274 1.00 112.35 389 THR A O 1
ATOM 2736 N N . PRO A 1 390 ? 40.955 -18.560 -45.580 1.00 106.35 390 PRO A N 1
ATOM 2737 C CA . PRO A 1 390 ? 42.185 -18.733 -44.775 1.00 101.61 390 PRO A CA 1
ATOM 2738 C C . PRO A 1 390 ? 42.086 -19.838 -43.711 1.00 101.84 390 PRO A C 1
ATOM 2739 O O . PRO A 1 390 ? 43.113 -20.438 -43.382 1.00 95.67 390 PRO A O 1
ATOM 2743 N N . ASP A 1 391 ? 40.856 -20.125 -43.205 1.00 107.31 391 ASP A N 1
ATOM 2744 C CA . ASP A 1 391 ? 40.587 -21.200 -42.243 1.00 105.55 391 ASP A CA 1
ATOM 2745 C C . ASP A 1 391 ? 40.882 -22.564 -42.898 1.00 103.82 391 ASP A C 1
ATOM 2746 O O . ASP A 1 391 ? 41.541 -23.411 -42.284 1.00 99.32 391 ASP A O 1
ATOM 2748 N N . GLN A 1 392 ? 40.442 -22.738 -44.178 1.00 106.59 392 GLN A N 1
ATOM 2749 C CA . GLN A 1 392 ? 40.653 -23.939 -44.998 1.00 100.59 392 GLN A CA 1
ATOM 2750 C C . GLN A 1 392 ? 42.106 -24.299 -45.162 1.00 97.72 392 GLN A C 1
ATOM 2751 O O . GLN A 1 392 ? 42.444 -25.471 -45.045 1.00 93.04 392 GLN A O 1
ATOM 2757 N N . LEU A 1 393 ? 42.961 -23.286 -45.439 1.00 99.48 393 LEU A N 1
ATOM 2758 C CA . LEU A 1 393 ? 44.406 -23.437 -45.621 1.00 94.96 393 LEU A CA 1
ATOM 2759 C C . LEU A 1 393 ? 45.114 -23.891 -44.340 1.00 96.93 393 LEU A C 1
ATOM 2760 O O . LEU A 1 393 ? 45.850 -24.883 -44.383 1.00 92.37 393 LEU A O 1
ATOM 2765 N N . ARG A 1 394 ? 44.868 -23.178 -43.205 1.00 88.88 394 ARG A N 1
ATOM 2766 C CA . ARG A 1 394 ? 45.456 -23.479 -41.897 1.00 87.69 394 ARG A CA 1
ATOM 2767 C C . ARG A 1 394 ? 45.102 -24.916 -41.529 1.00 88.72 394 ARG A C 1
ATOM 2768 O O . ARG A 1 394 ? 45.989 -25.666 -41.108 1.00 85.27 394 ARG A O 1
ATOM 2770 N N . GLU A 1 395 ? 43.820 -25.307 -41.729 1.00 87.87 395 GLU A N 1
ATOM 2771 C CA . GLU A 1 395 ? 43.342 -26.660 -41.438 1.00 86.36 395 GLU A CA 1
ATOM 2772 C C . GLU A 1 395 ? 43.991 -27.674 -42.384 1.00 84.33 395 GLU A C 1
ATOM 2773 O O . GLU A 1 395 ? 44.481 -28.707 -41.921 1.00 82.58 395 GLU A O 1
ATOM 2775 N N . SER A 1 396 ? 44.037 -27.358 -43.692 1.00 77.94 396 SER A N 1
ATOM 2776 C CA . SER A 1 396 ? 44.619 -28.239 -44.693 1.00 72.77 396 SER A CA 1
ATOM 2777 C C . SER A 1 396 ? 46.110 -28.464 -44.447 1.00 73.02 396 SER A C 1
ATOM 2778 O O . SER A 1 396 ? 46.534 -29.621 -44.455 1.00 70.62 396 SER A O 1
ATOM 2781 N N . VAL A 1 397 ? 46.889 -27.397 -44.155 1.00 69.71 397 VAL A N 1
ATOM 2782 C CA . VAL A 1 397 ? 48.329 -27.551 -43.880 1.00 66.69 397 VAL A CA 1
ATOM 2783 C C . VAL A 1 397 ? 48.519 -28.423 -42.627 1.00 69.46 397 VAL A C 1
ATOM 2784 O O . VAL A 1 397 ? 49.391 -29.292 -42.626 1.00 65.98 397 VAL A O 1
ATOM 2788 N N . LYS A 1 398 ? 47.669 -28.218 -41.594 1.00 69.55 398 LYS A N 1
ATOM 2789 C CA . LYS A 1 398 ? 47.683 -28.985 -40.343 1.00 69.87 398 LYS A CA 1
ATOM 2790 C C . LYS A 1 398 ? 47.335 -30.451 -40.602 1.00 73.51 398 LYS A C 1
ATOM 2791 O O . LYS A 1 398 ? 47.922 -31.340 -39.982 1.00 71.65 398 LYS A O 1
ATOM 2793 N N . ARG A 1 399 ? 46.407 -30.696 -41.555 1.00 79.91 399 ARG A N 1
ATOM 2794 C CA . ARG A 1 399 ? 45.920 -32.026 -41.910 1.00 79.51 399 ARG A CA 1
ATOM 2795 C C . ARG A 1 399 ? 47.019 -32.866 -42.572 1.00 80.15 399 ARG A C 1
ATOM 2796 O O . ARG A 1 399 ? 47.234 -33.993 -42.134 1.00 79.38 399 ARG A O 1
ATOM 2798 N N . VAL A 1 400 ? 47.732 -32.324 -43.584 1.00 76.61 400 VAL A N 1
ATOM 2799 C CA . VAL A 1 400 ? 48.801 -33.062 -44.290 1.00 73.70 400 VAL A CA 1
ATOM 2800 C C . VAL A 1 400 ? 49.985 -33.369 -43.355 1.00 77.09 400 VAL A C 1
ATOM 2801 O O . VAL A 1 400 ? 50.502 -34.491 -43.396 1.00 76.00 400 VAL A O 1
ATOM 2805 N N . LEU A 1 401 ? 50.368 -32.409 -42.489 1.00 70.92 401 LEU A N 1
ATOM 2806 C CA . LEU A 1 401 ? 51.458 -32.582 -41.524 1.00 71.00 401 LEU A CA 1
ATOM 2807 C C . LEU A 1 401 ? 51.160 -33.629 -40.450 1.00 79.55 401 LEU A C 1
ATOM 2808 O O . LEU A 1 401 ? 52.089 -34.325 -40.038 1.00 79.59 401 LEU A O 1
ATOM 2813 N N . ASP A 1 402 ? 49.898 -33.725 -39.973 1.00 80.37 402 ASP A N 1
ATOM 2814 C CA . ASP A 1 402 ? 49.541 -34.613 -38.862 1.00 83.66 402 ASP A CA 1
ATOM 2815 C C . ASP A 1 402 ? 48.954 -35.971 -39.255 1.00 90.32 402 ASP A C 1
ATOM 2816 O O . ASP A 1 402 ? 49.265 -36.945 -38.575 1.00 92.17 402 ASP A O 1
ATOM 2821 N N . ASP A 1 403 ? 48.097 -36.051 -40.294 1.00 91.70 403 ASP A N 1
ATOM 2822 C CA . ASP A 1 403 ? 47.509 -37.332 -40.723 1.00 93.07 403 ASP A CA 1
ATOM 2823 C C . ASP A 1 403 ? 48.530 -38.150 -41.530 1.00 92.80 403 ASP A C 1
ATOM 2824 O O . ASP A 1 403 ? 48.922 -37.732 -42.636 1.00 90.42 403 ASP A O 1
ATOM 2829 N N . PRO A 1 404 ? 48.951 -39.332 -41.008 1.00 79.10 404 PRO A N 1
ATOM 2830 C CA . PRO A 1 404 ? 49.933 -40.158 -41.734 1.00 76.68 404 PRO A CA 1
ATOM 2831 C C . PRO A 1 404 ? 49.435 -40.722 -43.084 1.00 77.88 404 PRO A C 1
ATOM 2832 O O . PRO A 1 404 ? 50.237 -41.289 -43.823 1.00 74.87 404 PRO A O 1
ATOM 2836 N N . ALA A 1 405 ? 48.126 -40.556 -43.393 1.00 74.53 405 ALA A N 1
ATOM 2837 C CA . ALA A 1 405 ? 47.456 -41.017 -44.606 1.00 74.80 405 ALA A CA 1
ATOM 2838 C C . ALA A 1 405 ? 47.917 -40.247 -45.838 1.00 75.47 405 ALA A C 1
ATOM 2839 O O . ALA A 1 405 ? 48.217 -40.863 -46.869 1.00 74.91 405 ALA A O 1
ATOM 2841 N N . HIS A 1 406 ? 47.966 -38.907 -45.747 1.00 68.04 406 HIS A N 1
ATOM 2842 C CA . HIS A 1 406 ? 48.394 -38.072 -46.862 1.00 64.56 406 HIS A CA 1
ATOM 2843 C C . HIS A 1 406 ? 49.805 -38.410 -47.277 1.00 62.65 406 HIS A C 1
ATOM 2844 O O . HIS A 1 406 ? 50.054 -38.508 -48.478 1.00 61.59 406 HIS A O 1
ATOM 2851 N N . ARG A 1 407 ? 50.708 -38.654 -46.299 1.00 67.10 407 ARG A N 1
ATOM 2852 C CA . ARG A 1 407 ? 52.076 -39.079 -46.581 1.00 63.87 407 ARG A CA 1
ATOM 2853 C C . ARG A 1 407 ? 52.058 -40.434 -47.296 1.00 66.73 407 ARG A C 1
ATOM 2854 O O . ARG A 1 407 ? 52.660 -40.549 -48.359 1.00 65.50 407 ARG A O 1
ATOM 2862 N N . ALA A 1 408 ? 51.311 -41.425 -46.751 1.00 56.63 408 ALA A N 1
ATOM 2863 C CA . ALA A 1 408 ? 51.133 -42.781 -47.289 1.00 58.62 408 ALA A CA 1
ATOM 2864 C C . ALA A 1 408 ? 50.626 -42.758 -48.735 1.00 63.08 408 ALA A C 1
ATOM 2865 O O . ALA A 1 408 ? 51.080 -43.564 -49.555 1.00 63.31 408 ALA A O 1
ATOM 2867 N N . GLY A 1 409 ? 49.683 -41.851 -49.021 1.00 60.18 409 GLY A N 1
ATOM 2868 C CA . GLY A 1 409 ? 49.141 -41.662 -50.358 1.00 59.43 409 GLY A CA 1
ATOM 2869 C C . GLY A 1 409 ? 50.230 -41.165 -51.281 1.00 60.60 409 GLY A C 1
ATOM 2870 O O . GLY A 1 409 ? 50.495 -41.760 -52.332 1.00 59.98 409 GLY A O 1
ATOM 2871 N N . ALA A 1 410 ? 50.912 -40.096 -50.838 1.00 59.44 410 ALA A N 1
ATOM 2872 C CA . ALA A 1 410 ? 52.022 -39.475 -51.541 1.00 57.40 410 ALA A CA 1
ATOM 2873 C C . ALA A 1 410 ? 53.172 -40.479 -51.751 1.00 62.40 410 ALA A C 1
ATOM 2874 O O . ALA A 1 410 ? 53.867 -40.411 -52.776 1.00 62.16 410 ALA A O 1
ATOM 2876 N N . ALA A 1 411 ? 53.325 -41.435 -50.802 1.00 55.28 411 ALA A N 1
ATOM 2877 C CA . ALA A 1 411 ? 54.321 -42.502 -50.845 1.00 55.68 411 ALA A CA 1
ATOM 2878 C C . ALA A 1 411 ? 54.021 -43.478 -51.995 1.00 63.16 411 ALA A C 1
ATOM 2879 O O . ALA A 1 411 ? 54.947 -43.874 -52.700 1.00 63.17 411 ALA A O 1
ATOM 2881 N N . ARG A 1 412 ? 52.730 -43.830 -52.210 1.00 58.35 412 ARG A N 1
ATOM 2882 C CA . ARG A 1 412 ? 52.295 -44.711 -53.299 1.00 59.88 412 ARG A CA 1
ATOM 2883 C C . ARG A 1 412 ? 52.574 -44.058 -54.663 1.00 63.81 412 ARG A C 1
ATOM 2884 O O . ARG A 1 412 ? 53.193 -44.685 -55.526 1.00 63.54 412 ARG A O 1
ATOM 2892 N N . 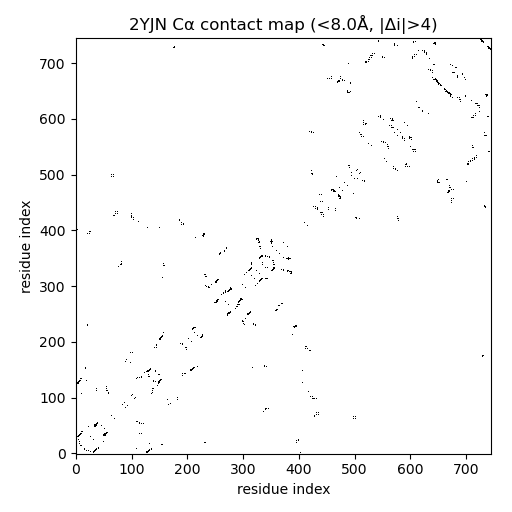MET A 1 413 ? 52.148 -42.784 -54.841 1.00 56.44 413 MET A N 1
ATOM 2893 C CA . MET A 1 413 ? 52.389 -42.023 -56.066 1.00 54.18 413 MET A CA 1
ATOM 2894 C C . MET A 1 413 ? 53.884 -42.028 -56.410 1.00 56.76 413 MET A C 1
ATOM 2895 O O . MET A 1 413 ? 54.255 -42.410 -57.516 1.00 56.29 413 MET A O 1
ATOM 2900 N N . ARG A 1 414 ? 54.737 -41.675 -55.431 1.00 50.64 414 ARG A N 1
ATOM 2901 C CA . ARG A 1 414 ? 56.191 -41.633 -55.572 1.00 51.04 414 ARG A CA 1
ATOM 2902 C C . ARG A 1 414 ? 56.712 -42.980 -56.083 1.00 59.49 414 ARG A C 1
ATOM 2903 O O . ARG A 1 414 ? 57.458 -43.016 -57.066 1.00 59.53 414 ARG A O 1
ATOM 2911 N N . ASP A 1 415 ? 56.259 -44.078 -55.444 1.00 56.81 415 ASP A N 1
ATOM 2912 C CA . ASP A 1 415 ? 56.658 -45.441 -55.748 1.00 58.22 415 ASP A CA 1
ATOM 2913 C C . ASP A 1 415 ? 56.217 -45.835 -57.138 1.00 60.34 415 ASP A C 1
ATOM 2914 O O . ASP A 1 415 ? 56.980 -46.507 -57.821 1.00 61.45 415 ASP A O 1
ATOM 2919 N N . ASP A 1 416 ? 55.041 -45.364 -57.593 1.00 65.07 416 ASP A N 1
ATOM 2920 C CA . ASP A 1 416 ? 54.552 -45.619 -58.954 1.00 64.94 416 ASP A CA 1
ATOM 2921 C C . ASP A 1 416 ? 55.488 -45.004 -59.993 1.00 66.97 416 ASP A C 1
ATOM 2922 O O . ASP A 1 416 ? 55.876 -45.660 -60.962 1.00 66.99 416 ASP A O 1
ATOM 2927 N N . MET A 1 417 ? 55.854 -43.736 -59.755 1.00 53.60 417 MET A N 1
ATOM 2928 C CA . MET A 1 417 ? 56.712 -42.926 -60.589 1.00 52.72 417 MET A CA 1
ATOM 2929 C C . MET A 1 417 ? 58.146 -43.471 -60.676 1.00 57.95 417 MET A C 1
ATOM 2930 O O . MET A 1 417 ? 58.698 -43.526 -61.782 1.00 58.76 417 MET A O 1
ATOM 2935 N N . LEU A 1 418 ? 58.726 -43.933 -59.554 1.00 51.93 418 LEU A N 1
ATOM 2936 C CA . LEU A 1 418 ? 60.094 -44.476 -59.557 1.00 55.33 418 LEU A CA 1
ATOM 2937 C C . LEU A 1 418 ? 60.173 -45.843 -60.228 1.00 62.25 418 LEU A C 1
ATOM 2938 O O . LEU A 1 418 ? 61.273 -46.296 -60.529 1.00 67.35 418 LEU A O 1
ATOM 2943 N N . ALA A 1 419 ? 59.015 -46.490 -60.487 1.00 56.95 419 ALA A N 1
ATOM 2944 C CA . ALA A 1 419 ? 58.903 -47.785 -61.171 1.00 56.21 419 ALA A CA 1
ATOM 2945 C C . ALA A 1 419 ? 58.790 -47.625 -62.710 1.00 58.05 419 ALA A C 1
ATOM 2946 O O . ALA A 1 419 ? 58.847 -48.617 -63.434 1.00 58.73 419 ALA A O 1
ATOM 2948 N N . GLU A 1 420 ? 58.615 -46.379 -63.198 1.00 53.19 420 GLU A N 1
ATOM 2949 C CA . GLU A 1 420 ? 58.553 -46.049 -64.619 1.00 52.60 420 GLU A CA 1
ATOM 2950 C C . GLU A 1 420 ? 59.974 -45.812 -65.141 1.00 56.51 420 GLU A C 1
ATOM 2951 O O . GLU A 1 420 ? 60.836 -45.444 -64.332 1.00 58.24 420 GLU A O 1
ATOM 2957 N N . PRO A 1 421 ? 60.263 -46.039 -66.455 1.00 46.64 421 PRO A N 1
ATOM 2958 C CA . PRO A 1 421 ? 61.641 -45.857 -66.937 1.00 47.06 421 PRO A CA 1
ATOM 2959 C C . PRO A 1 421 ? 62.107 -44.403 -66.910 1.00 48.91 421 PRO A C 1
ATOM 2960 O O . PRO A 1 421 ? 61.292 -43.503 -67.051 1.00 48.29 421 PRO A O 1
ATOM 2964 N N . SER A 1 422 ? 63.420 -44.175 -66.708 1.00 39.06 422 SER A N 1
ATOM 2965 C CA . SER A 1 422 ? 64.001 -42.837 -66.711 1.00 38.15 422 SER A CA 1
ATOM 2966 C C . SER A 1 422 ? 64.033 -42.313 -68.135 1.00 41.54 422 SER A C 1
ATOM 2967 O O . SER A 1 422 ? 64.030 -43.127 -69.075 1.00 40.22 422 SER A O 1
ATOM 2970 N N . PRO A 1 423 ? 64.119 -40.979 -68.351 1.00 45.76 423 PRO A N 1
ATOM 2971 C CA . PRO A 1 423 ? 64.189 -40.468 -69.731 1.00 44.04 423 PRO A CA 1
ATOM 2972 C C . PRO A 1 423 ? 65.296 -41.148 -70.543 1.00 47.42 423 PRO A C 1
ATOM 2973 O O . PRO A 1 423 ? 65.154 -41.318 -71.742 1.00 45.25 423 PRO A O 1
ATOM 2977 N N . ALA A 1 424 ? 66.336 -41.635 -69.860 1.00 38.32 424 ALA A N 1
ATOM 2978 C CA . ALA A 1 424 ? 67.459 -42.386 -70.415 1.00 40.00 424 ALA A CA 1
ATOM 2979 C C . ALA A 1 424 ? 66.983 -43.677 -71.053 1.00 43.44 424 ALA A C 1
ATOM 2980 O O . ALA A 1 424 ? 67.365 -43.961 -72.193 1.00 43.36 424 ALA A O 1
ATOM 2982 N N . GLU A 1 425 ? 66.135 -44.449 -70.321 1.00 49.42 425 GLU A N 1
ATOM 2983 C CA . GLU A 1 425 ? 65.533 -45.714 -70.771 1.00 48.00 425 GLU A CA 1
ATOM 2984 C C . GLU A 1 425 ? 64.457 -45.473 -71.824 1.00 49.75 425 GLU A C 1
ATOM 2985 O O . GLU A 1 425 ? 64.258 -46.319 -72.694 1.00 51.42 425 GLU A O 1
ATOM 2991 N N . VAL A 1 426 ? 63.739 -44.359 -71.725 1.00 42.99 426 VAL A N 1
ATOM 2992 C CA . VAL A 1 426 ? 62.665 -44.023 -72.659 1.00 42.07 426 VAL A CA 1
ATOM 2993 C C . VAL A 1 426 ? 63.241 -43.796 -74.061 1.00 45.36 426 VAL A C 1
ATOM 2994 O O . VAL A 1 426 ? 62.516 -43.933 -75.047 1.00 46.61 426 VAL A O 1
ATOM 2998 N N . VAL A 1 427 ? 64.535 -43.473 -74.159 1.00 42.51 427 VAL A N 1
ATOM 2999 C CA . VAL A 1 427 ? 65.165 -43.230 -75.466 1.00 40.87 427 VAL A CA 1
ATOM 3000 C C . VAL A 1 427 ? 65.110 -44.542 -76.310 1.00 47.25 427 VAL A C 1
ATOM 3001 O O . VAL A 1 427 ? 64.728 -44.508 -77.486 1.00 47.48 427 VAL A O 1
ATOM 3005 N N . GLY A 1 428 ? 65.402 -45.670 -75.664 1.00 49.10 428 GLY A N 1
ATOM 3006 C CA . GLY A 1 428 ? 65.352 -46.969 -76.308 1.00 49.87 428 GLY A CA 1
ATOM 3007 C C . GLY A 1 428 ? 63.943 -47.370 -76.685 1.00 56.10 428 GLY A C 1
ATOM 3008 O O . GLY A 1 428 ? 63.745 -47.986 -77.733 1.00 59.52 428 GLY A O 1
ATOM 3009 N N . ILE A 1 429 ? 62.947 -47.025 -75.840 1.00 37.70 429 ILE A N 1
ATOM 3010 C CA . ILE A 1 429 ? 61.545 -47.359 -76.091 1.00 37.67 429 ILE A CA 1
ATOM 3011 C C . ILE A 1 429 ? 61.073 -46.543 -77.300 1.00 48.24 429 ILE A C 1
ATOM 3012 O O . ILE A 1 429 ? 60.381 -47.078 -78.154 1.00 51.61 429 ILE A O 1
ATOM 3017 N N . CYS A 1 430 ? 61.503 -45.288 -77.408 1.00 43.75 430 CYS A N 1
ATOM 3018 C CA . CYS A 1 430 ? 61.153 -44.484 -78.554 1.00 48.11 430 CYS A CA 1
ATOM 3019 C C . CYS A 1 430 ? 61.832 -45.060 -79.776 1.00 50.79 430 CYS A C 1
ATOM 3020 O O . CYS A 1 430 ? 61.152 -45.390 -80.747 1.00 53.48 430 CYS A O 1
ATOM 3023 N N . GLU A 1 431 ? 63.159 -45.278 -79.685 1.00 49.25 431 GLU A N 1
ATOM 3024 C CA . GLU A 1 431 ? 63.984 -45.854 -80.739 1.00 48.02 431 GLU A CA 1
ATOM 3025 C C . GLU A 1 431 ? 63.283 -47.066 -81.362 1.00 50.50 431 GLU A C 1
ATOM 3026 O O . GLU A 1 431 ? 63.089 -47.091 -82.572 1.00 51.29 431 GLU A O 1
ATOM 3032 N N . GLU A 1 432 ? 62.832 -48.014 -80.517 1.00 41.83 432 GLU A N 1
ATOM 3033 C CA . GLU A 1 432 ? 62.141 -49.239 -80.912 1.00 44.19 432 GLU A CA 1
ATOM 3034 C C . GLU A 1 432 ? 60.794 -48.947 -81.544 1.00 49.77 432 GLU A C 1
ATOM 3035 O O . GLU A 1 432 ? 60.491 -49.514 -82.596 1.00 51.69 432 GLU A O 1
ATOM 3041 N N . LEU A 1 433 ? 59.983 -48.062 -80.898 1.00 38.87 433 LEU A N 1
ATOM 3042 C CA . LEU A 1 433 ? 58.646 -47.683 -81.348 1.00 42.26 433 LEU A CA 1
ATOM 3043 C C . LEU A 1 433 ? 58.700 -47.028 -82.688 1.00 47.28 433 LEU A C 1
ATOM 3044 O O . LEU A 1 433 ? 57.935 -47.414 -83.568 1.00 50.58 433 LEU A O 1
ATOM 3049 N N . ALA A 1 434 ? 59.677 -46.112 -82.871 1.00 49.97 434 ALA A N 1
ATOM 3050 C CA . ALA A 1 434 ? 59.972 -45.372 -84.107 1.00 50.93 434 ALA A CA 1
ATOM 3051 C C . ALA A 1 434 ? 60.164 -46.309 -85.265 1.00 59.37 434 ALA A C 1
ATOM 3052 O O . ALA A 1 434 ? 59.761 -45.949 -86.362 1.00 64.47 434 ALA A O 1
ATOM 3054 N N . ALA A 1 435 ? 60.768 -47.513 -85.034 1.00 51.02 435 ALA A N 1
ATOM 3055 C CA . ALA A 1 435 ? 60.966 -48.535 -86.062 1.00 53.07 435 ALA A CA 1
ATOM 3056 C C . ALA A 1 435 ? 59.650 -49.262 -86.352 1.00 69.81 435 ALA A C 1
ATOM 3057 O O . ALA A 1 435 ? 59.211 -49.281 -87.498 1.00 72.59 435 ALA A O 1
ATOM 3059 N N . GLY A 1 436 ? 59.013 -49.798 -85.307 1.00 78.68 436 GLY A N 1
ATOM 3060 C CA . GLY A 1 436 ? 57.749 -50.529 -85.380 1.00 112.93 436 GLY A CA 1
ATOM 3061 C C . GLY A 1 436 ? 57.696 -51.752 -84.480 1.00 138.83 436 GLY A C 1
ATOM 3062 O O . GLY A 1 436 ? 58.166 -51.732 -83.336 1.00 95.42 436 GLY A O 1
ATOM 3063 N N . HIS B 2 20 ? 37.436 -22.224 -108.134 1.00 137.73 20 HIS B N 1
ATOM 3064 C CA . HIS B 2 20 ? 38.879 -22.117 -108.334 1.00 136.33 20 HIS B CA 1
ATOM 3065 C C . HIS B 2 20 ? 39.522 -21.113 -107.356 1.00 136.86 20 HIS B C 1
ATOM 3066 O O . HIS B 2 20 ? 39.069 -19.966 -107.250 1.00 136.93 20 HIS B O 1
ATOM 3073 N N . MET B 2 21 ? 40.603 -21.570 -106.674 1.00 129.85 21 MET B N 1
ATOM 3074 C CA . MET B 2 21 ? 41.473 -20.849 -105.734 1.00 127.41 21 MET B CA 1
ATOM 3075 C C . MET B 2 21 ? 42.506 -21.812 -105.113 1.00 128.50 21 MET B C 1
ATOM 3076 O O . MET B 2 21 ? 42.186 -22.966 -104.801 1.00 127.27 21 MET B O 1
ATOM 3081 N N . THR B 2 22 ? 43.746 -21.309 -104.945 1.00 133.03 22 THR B N 1
ATOM 3082 C CA . THR B 2 22 ? 44.911 -22.019 -104.404 1.00 131.85 22 THR B CA 1
ATOM 3083 C C . THR B 2 22 ? 44.641 -22.533 -102.992 1.00 132.13 22 THR B C 1
ATOM 3084 O O . THR B 2 22 ? 43.875 -21.909 -102.257 1.00 130.26 22 THR B O 1
ATOM 3088 N N . THR B 2 23 ? 45.288 -23.663 -102.616 1.00 115.55 23 THR B N 1
ATOM 3089 C CA . THR B 2 23 ? 45.149 -24.303 -101.299 1.00 113.81 23 THR B CA 1
ATOM 3090 C C . THR B 2 23 ? 45.840 -23.462 -100.188 1.00 116.12 23 THR B C 1
ATOM 3091 O O . THR B 2 23 ? 45.621 -23.724 -98.998 1.00 114.00 23 THR B O 1
ATOM 3095 N N . THR B 2 24 ? 46.633 -22.436 -100.587 1.00 94.93 24 THR B N 1
ATOM 3096 C CA . THR B 2 24 ? 47.349 -21.516 -99.699 1.00 95.28 24 THR B CA 1
ATOM 3097 C C . THR B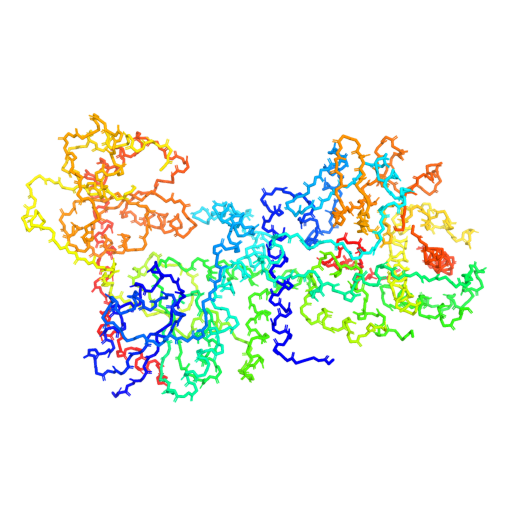 2 24 ? 46.412 -20.393 -99.235 1.00 95.68 24 THR B C 1
ATOM 3098 O O . THR B 2 24 ? 46.348 -20.129 -98.037 1.00 94.46 24 THR B O 1
ATOM 3102 N N . ASP B 2 25 ? 45.708 -19.728 -100.171 1.00 85.25 25 ASP B N 1
ATOM 3103 C CA . ASP B 2 25 ? 44.793 -18.632 -99.846 1.00 84.59 25 ASP B CA 1
ATOM 3104 C C . ASP B 2 25 ? 43.553 -19.211 -99.170 1.00 83.81 25 ASP B C 1
ATOM 3105 O O . ASP B 2 25 ? 42.987 -18.583 -98.276 1.00 82.34 25 ASP B O 1
ATOM 3110 N N . ARG B 2 26 ? 43.173 -20.437 -99.580 1.00 71.91 26 ARG B N 1
ATOM 3111 C CA . ARG B 2 26 ? 42.110 -21.290 -99.023 1.00 69.93 26 ARG B CA 1
ATOM 3112 C C . ARG B 2 26 ? 42.360 -21.472 -97.510 1.00 72.71 26 ARG B C 1
ATOM 3113 O O . ARG B 2 26 ? 41.478 -21.202 -96.696 1.00 70.87 26 ARG B O 1
ATOM 3121 N N . ALA B 2 27 ? 43.609 -21.865 -97.161 1.00 68.62 27 ALA B N 1
ATOM 3122 C CA . ALA B 2 27 ? 44.152 -22.059 -95.812 1.00 66.62 27 ALA B CA 1
ATOM 3123 C C . ALA B 2 27 ? 44.052 -20.784 -94.981 1.00 69.39 27 ALA B C 1
ATOM 3124 O O . ALA B 2 27 ? 43.676 -20.834 -93.809 1.00 66.42 27 ALA B O 1
ATOM 3126 N N . GLY B 2 28 ? 44.378 -19.657 -95.617 1.00 73.77 28 GLY B N 1
ATOM 3127 C CA . GLY B 2 28 ? 44.329 -18.325 -95.023 1.00 73.08 28 GLY B CA 1
ATOM 3128 C C . GLY B 2 28 ? 42.908 -17.889 -94.765 1.00 76.30 28 GLY B C 1
ATOM 3129 O O . GLY B 2 28 ? 42.621 -17.323 -93.709 1.00 74.71 28 GLY B O 1
ATOM 3130 N N . LEU B 2 29 ? 42.007 -18.189 -95.726 1.00 69.68 29 LEU B N 1
ATOM 3131 C CA . LEU B 2 29 ? 40.584 -17.882 -95.628 1.00 68.89 29 LEU B CA 1
ATOM 3132 C C . LEU B 2 29 ? 39.946 -18.719 -94.517 1.00 71.07 29 LEU B C 1
ATOM 3133 O O . LEU B 2 29 ? 39.256 -18.167 -93.662 1.00 70.77 29 LEU B O 1
ATOM 3138 N N . GLY B 2 30 ? 40.183 -20.023 -94.543 1.00 64.83 30 GLY B N 1
ATOM 3139 C CA . GLY B 2 30 ? 39.656 -20.928 -93.537 1.00 64.89 30 GLY B CA 1
ATOM 3140 C C . GLY B 2 30 ? 40.000 -20.478 -92.134 1.00 70.52 30 GLY B C 1
ATOM 3141 O O . GLY B 2 30 ? 39.117 -20.401 -91.267 1.00 70.62 30 GLY B O 1
ATOM 3142 N N . ARG B 2 31 ? 41.283 -20.099 -91.934 1.00 61.42 31 ARG B N 1
ATOM 3143 C CA . ARG B 2 31 ? 41.792 -19.610 -90.662 1.00 60.30 31 ARG B CA 1
ATOM 3144 C C . ARG B 2 31 ? 41.001 -18.356 -90.199 1.00 65.19 31 ARG B C 1
ATOM 3145 O O . ARG B 2 31 ? 40.642 -18.259 -89.022 1.00 65.85 31 ARG B O 1
ATOM 3153 N N . GLN B 2 32 ? 40.665 -17.452 -91.142 1.00 70.57 32 GLN B N 1
ATOM 3154 C CA . GLN B 2 32 ? 39.917 -16.220 -90.883 1.00 69.77 32 GLN B CA 1
ATOM 3155 C C . GLN B 2 32 ? 38.476 -16.515 -90.495 1.00 72.53 32 GLN B C 1
ATOM 3156 O O . GLN B 2 32 ? 37.973 -15.928 -89.526 1.00 72.69 32 GLN B O 1
ATOM 3162 N N . LEU B 2 33 ? 37.798 -17.383 -91.270 1.00 70.51 33 LEU B N 1
ATOM 3163 C CA . LEU B 2 33 ? 36.408 -17.727 -90.992 1.00 70.37 33 LEU B CA 1
ATOM 3164 C C . LEU B 2 33 ? 36.315 -18.368 -89.595 1.00 76.38 33 LEU B C 1
ATOM 3165 O O . LEU B 2 33 ? 35.403 -18.044 -88.815 1.00 78.89 33 LEU B O 1
ATOM 3170 N N . GLN B 2 34 ? 37.296 -19.239 -89.269 1.00 61.35 34 GLN B N 1
ATOM 3171 C CA . GLN B 2 34 ? 37.341 -19.946 -87.997 1.00 60.28 34 GLN B CA 1
ATOM 3172 C C . GLN B 2 34 ? 37.667 -19.023 -86.825 1.00 64.75 34 GLN B C 1
ATOM 3173 O O . GLN B 2 34 ? 37.191 -19.291 -85.726 1.00 65.38 34 GLN B O 1
ATOM 3179 N N . MET B 2 35 ? 38.450 -17.946 -87.050 1.00 60.54 35 MET B N 1
ATOM 3180 C CA . MET B 2 35 ? 38.811 -16.997 -85.992 1.00 61.20 35 MET B CA 1
ATOM 3181 C C . MET B 2 35 ? 37.593 -16.145 -85.599 1.00 67.40 35 MET B C 1
ATOM 3182 O O . MET B 2 35 ? 37.282 -16.054 -84.411 1.00 68.29 35 MET B O 1
ATOM 3187 N N . ILE B 2 36 ? 36.893 -15.551 -86.590 1.00 69.24 36 ILE B N 1
ATOM 3188 C CA . ILE B 2 36 ? 35.722 -14.714 -86.329 1.00 69.67 36 ILE B CA 1
ATOM 3189 C C . ILE B 2 36 ? 34.670 -15.516 -85.549 1.00 73.17 36 ILE B C 1
ATOM 3190 O O . ILE B 2 36 ? 34.271 -15.075 -84.464 1.00 74.84 36 ILE B O 1
ATOM 3195 N N . ARG B 2 37 ? 34.275 -16.707 -86.068 1.00 58.51 37 ARG B N 1
ATOM 3196 C CA . ARG B 2 37 ? 33.312 -17.598 -85.410 1.00 57.83 37 ARG B CA 1
ATOM 3197 C C . ARG B 2 37 ? 33.786 -17.960 -83.956 1.00 61.33 37 ARG B C 1
ATOM 3198 O O . ARG B 2 37 ? 32.985 -17.955 -83.014 1.00 60.54 37 ARG B O 1
ATOM 3206 N N . GLY B 2 38 ? 35.083 -18.214 -83.801 1.00 58.10 38 GLY B N 1
ATOM 3207 C CA . GLY B 2 38 ? 35.683 -18.520 -82.510 1.00 56.08 38 GLY B CA 1
ATOM 3208 C C . GLY B 2 38 ? 35.488 -17.391 -81.523 1.00 61.06 38 GLY B C 1
ATOM 3209 O O . GLY B 2 38 ? 35.072 -17.625 -80.384 1.00 59.97 38 GLY B O 1
ATOM 3210 N N . LEU B 2 39 ? 35.733 -16.151 -81.991 1.00 55.25 39 LEU B N 1
ATOM 3211 C CA . LEU B 2 39 ? 35.579 -14.947 -81.189 1.00 56.55 39 LEU B CA 1
ATOM 3212 C C . LEU B 2 39 ? 34.083 -14.651 -80.972 1.00 64.64 39 LEU B C 1
ATOM 3213 O O . LEU B 2 39 ? 33.703 -14.337 -79.846 1.00 67.20 39 LEU B O 1
ATOM 3218 N N . HIS B 2 40 ? 33.227 -14.847 -82.002 1.00 56.32 40 HIS B N 1
ATOM 3219 C CA . HIS B 2 40 ? 31.779 -14.694 -81.865 1.00 57.77 40 HIS B CA 1
ATOM 3220 C C . HIS B 2 40 ? 31.256 -15.601 -80.774 1.00 62.65 40 HIS B C 1
ATOM 3221 O O . HIS B 2 40 ? 30.494 -15.143 -79.937 1.00 65.40 40 HIS B O 1
ATOM 3228 N N . TRP B 2 41 ? 31.679 -16.872 -80.754 1.00 53.33 41 TRP B N 1
ATOM 3229 C CA . TRP B 2 41 ? 31.208 -17.812 -79.751 1.00 51.80 41 TRP B CA 1
ATOM 3230 C C . TRP B 2 41 ? 31.727 -17.447 -78.356 1.00 55.47 41 TRP B C 1
ATOM 3231 O O . TRP B 2 41 ? 30.960 -17.501 -77.393 1.00 55.69 41 TRP B O 1
ATOM 3242 N N . GLY B 2 42 ? 33.011 -17.094 -78.263 1.00 61.96 42 GLY B N 1
ATOM 3243 C CA . GLY B 2 42 ? 33.656 -16.706 -77.013 1.00 63.66 42 GLY B CA 1
ATOM 3244 C C . GLY B 2 42 ? 32.958 -15.523 -76.371 1.00 72.47 42 GLY B C 1
ATOM 3245 O O . GLY B 2 42 ? 32.545 -15.601 -75.210 1.00 73.58 42 GLY B O 1
ATOM 3246 N N . TYR B 2 43 ? 32.759 -14.443 -77.166 1.00 69.60 43 TYR B N 1
ATOM 3247 C CA . TYR B 2 43 ? 32.066 -13.216 -76.765 1.00 71.32 43 TYR B CA 1
ATOM 3248 C C . TYR B 2 43 ? 30.636 -13.548 -76.345 1.00 76.97 43 TYR B C 1
ATOM 3249 O O . TYR B 2 43 ? 30.181 -13.099 -75.295 1.00 79.41 43 TYR B O 1
ATOM 3258 N N . GLY B 2 44 ? 29.981 -14.380 -77.152 1.00 67.45 44 GLY B N 1
ATOM 3259 C CA . GLY B 2 44 ? 28.614 -14.847 -76.952 1.00 68.90 44 GLY B CA 1
ATOM 3260 C C . GLY B 2 44 ? 28.403 -15.646 -75.683 1.00 73.65 44 GLY B C 1
ATOM 3261 O O . GLY B 2 44 ? 27.486 -15.349 -74.905 1.00 76.06 44 GLY B O 1
ATOM 3262 N N . SER B 2 45 ? 29.261 -16.665 -75.465 1.00 79.41 45 SER B N 1
ATOM 3263 C CA . SER B 2 45 ? 29.187 -17.511 -74.278 1.00 78.84 45 SER B CA 1
ATOM 3264 C C . SER B 2 45 ? 29.456 -16.679 -73.023 1.00 92.15 45 SER B C 1
ATOM 3265 O O . SER B 2 45 ? 28.805 -16.908 -72.001 1.00 94.65 45 SER B O 1
ATOM 3268 N N . ASN B 2 46 ? 30.347 -15.662 -73.134 1.00 77.32 46 ASN B N 1
ATOM 3269 C CA . ASN B 2 46 ? 30.696 -14.746 -72.051 1.00 84.28 46 ASN B CA 1
ATOM 3270 C C . ASN B 2 46 ? 29.532 -13.831 -71.649 1.00 92.03 46 ASN B C 1
ATOM 3271 O O . ASN B 2 46 ? 29.535 -13.349 -70.518 1.00 96.37 46 ASN B O 1
ATOM 3276 N N . GLY B 2 47 ? 28.563 -13.593 -72.538 1.00 86.35 47 GLY B N 1
ATOM 3277 C CA . GLY B 2 47 ? 27.424 -12.746 -72.183 1.00 89.42 47 GLY B CA 1
ATOM 3278 C C . GLY B 2 47 ? 26.590 -12.135 -73.292 1.00 91.32 47 GLY B C 1
ATOM 3279 O O . GLY B 2 47 ? 25.371 -12.326 -73.321 1.00 92.22 47 GLY B O 1
ATOM 3280 N N . ASP B 2 48 ? 27.235 -11.342 -74.169 1.00 87.38 48 ASP B N 1
ATOM 3281 C CA . ASP B 2 48 ? 26.649 -10.619 -75.305 1.00 84.97 48 ASP B CA 1
ATOM 3282 C C . ASP B 2 48 ? 25.772 -11.553 -76.208 1.00 86.88 48 ASP B C 1
ATOM 3283 O O . ASP B 2 48 ? 26.277 -12.527 -76.765 1.00 83.28 48 ASP B O 1
ATOM 3288 N N . PRO B 2 49 ? 24.447 -11.294 -76.325 1.00 91.80 49 PRO B N 1
ATOM 3289 C CA . PRO B 2 49 ? 23.573 -12.228 -77.060 1.00 90.70 49 PRO B CA 1
ATOM 3290 C C . PRO B 2 49 ? 23.650 -12.151 -78.582 1.00 90.66 49 PRO B C 1
ATOM 3291 O O . PRO B 2 49 ? 23.339 -13.159 -79.234 1.00 89.68 49 PRO B O 1
ATOM 3295 N N . TYR B 2 50 ? 24.015 -10.981 -79.148 1.00 85.08 50 TYR B N 1
ATOM 3296 C CA . TYR B 2 50 ? 24.122 -10.796 -80.593 1.00 81.68 50 TYR B CA 1
ATOM 3297 C C . TYR B 2 50 ? 25.155 -11.785 -81.235 1.00 85.53 50 TYR B C 1
ATOM 3298 O O . TYR B 2 50 ? 24.769 -12.453 -82.203 1.00 85.54 50 TYR B O 1
ATOM 3307 N N . PRO B 2 51 ? 26.413 -11.961 -80.740 1.00 83.99 51 PRO B N 1
ATOM 3308 C CA . PRO B 2 51 ? 27.303 -12.930 -81.391 1.00 81.13 51 PRO B CA 1
ATOM 3309 C C . PRO B 2 51 ? 26.895 -14.395 -81.128 1.00 86.31 51 PRO B C 1
ATOM 3310 O O . PRO B 2 51 ? 27.183 -15.243 -81.966 1.00 84.31 51 PRO B O 1
ATOM 3314 N N . MET B 2 52 ? 26.217 -14.702 -79.999 1.00 72.19 52 MET B N 1
ATOM 3315 C CA . MET B 2 52 ? 25.796 -16.086 -79.735 1.00 68.44 52 MET B CA 1
ATOM 3316 C C . MET B 2 52 ? 24.683 -16.473 -80.724 1.00 69.77 52 MET B C 1
ATOM 3317 O O . MET B 2 52 ? 24.611 -17.634 -81.170 1.00 64.19 52 MET B O 1
ATOM 3322 N N . LEU B 2 53 ? 23.854 -15.465 -81.099 1.00 75.46 53 LEU B N 1
ATOM 3323 C CA . LEU B 2 53 ? 22.802 -15.584 -82.105 1.00 75.32 53 LEU B CA 1
ATOM 3324 C C . LEU B 2 53 ? 23.448 -15.781 -83.474 1.00 78.44 53 LEU B C 1
ATOM 3325 O O . LEU B 2 53 ? 23.051 -16.674 -84.223 1.00 76.40 53 LEU B O 1
ATOM 3330 N N . LEU B 2 54 ? 24.506 -14.992 -83.753 1.00 58.04 54 LEU B N 1
ATOM 3331 C CA . LEU B 2 54 ? 25.287 -15.037 -84.984 1.00 55.03 54 LEU B CA 1
ATOM 3332 C C . LEU B 2 54 ? 25.872 -16.414 -85.274 1.00 59.56 54 LEU B C 1
ATOM 3333 O O . LEU B 2 54 ? 26.088 -16.728 -86.434 1.00 55.52 54 LEU B O 1
ATOM 3338 N N . CYS B 2 55 ? 26.133 -17.224 -84.241 1.00 66.94 55 CYS B N 1
ATOM 3339 C CA . CYS B 2 55 ? 26.663 -18.581 -84.410 1.00 69.75 55 CYS B CA 1
ATOM 3340 C C . CYS B 2 55 ? 25.547 -19.518 -84.872 1.00 77.42 55 CYS B C 1
ATOM 3341 O O . CYS B 2 55 ? 25.801 -20.475 -85.610 1.00 76.17 55 CYS B O 1
ATOM 3344 N N . GLY B 2 56 ? 24.324 -19.223 -84.430 1.00 84.05 56 GLY B N 1
ATOM 3345 C CA . GLY B 2 56 ? 23.140 -20.001 -84.762 1.00 85.78 56 GLY B CA 1
ATOM 3346 C C . GLY B 2 56 ? 23.214 -21.480 -84.435 1.00 94.24 56 GLY B C 1
ATOM 3347 O O . GLY B 2 56 ? 22.675 -22.298 -85.181 1.00 93.80 56 GLY B O 1
ATOM 3348 N N . HIS B 2 57 ? 23.851 -21.823 -83.301 1.00 77.26 57 HIS B N 1
ATOM 3349 C CA . HIS B 2 57 ? 23.988 -23.179 -82.780 1.00 81.74 57 HIS B CA 1
ATOM 3350 C C . HIS B 2 57 ? 22.612 -23.760 -82.327 1.00 92.54 57 HIS B C 1
ATOM 3351 O O . HIS B 2 57 ? 22.439 -24.983 -82.259 1.00 95.47 57 HIS B O 1
ATOM 3358 N N . ASP B 2 58 ? 21.654 -22.871 -82.010 1.00 111.53 58 ASP B N 1
ATOM 3359 C CA . ASP B 2 58 ? 20.288 -23.198 -81.597 1.00 114.45 58 ASP B CA 1
ATOM 3360 C C . ASP B 2 58 ? 19.346 -23.117 -82.774 1.00 115.37 58 ASP B C 1
ATOM 3361 O O . ASP B 2 58 ? 19.647 -22.424 -83.749 1.00 111.67 58 ASP B O 1
ATOM 3366 N N . ASP B 2 59 ? 18.188 -23.791 -82.677 1.00 110.41 59 ASP B N 1
ATOM 3367 C CA . ASP B 2 59 ? 17.141 -23.720 -83.689 1.00 107.38 59 ASP B CA 1
ATOM 3368 C C . ASP B 2 59 ? 16.063 -22.722 -83.229 1.00 110.55 59 ASP B C 1
ATOM 3369 O O . ASP B 2 59 ? 15.313 -22.207 -84.060 1.00 108.18 59 ASP B O 1
ATOM 3374 N N . ASP B 2 60 ? 16.009 -22.421 -81.913 1.00 96.67 60 ASP B N 1
ATOM 3375 C CA . ASP B 2 60 ? 15.039 -21.480 -81.355 1.00 96.76 60 ASP B CA 1
ATOM 3376 C C . ASP B 2 60 ? 15.741 -20.188 -80.878 1.00 97.80 60 ASP B C 1
ATOM 3377 O O . ASP B 2 60 ? 16.460 -20.209 -79.869 1.00 99.97 60 ASP B O 1
ATOM 3382 N N . PRO B 2 61 ? 15.488 -19.049 -81.570 1.00 80.22 61 PRO B N 1
ATOM 3383 C CA . PRO B 2 61 ? 16.154 -17.792 -81.203 1.00 77.75 61 PRO B CA 1
ATOM 3384 C C . PRO B 2 61 ? 15.278 -16.802 -80.428 1.00 82.21 61 PRO B C 1
ATOM 3385 O O . PRO B 2 61 ? 15.738 -15.714 -80.077 1.00 79.54 61 PRO B O 1
ATOM 3389 N N . GLN B 2 62 ? 14.013 -17.181 -80.172 1.00 103.67 62 GLN B N 1
ATOM 3390 C CA . GLN B 2 62 ? 12.972 -16.348 -79.561 1.00 105.02 62 GLN B CA 1
ATOM 3391 C C . GLN B 2 62 ? 13.203 -15.766 -78.166 1.00 112.69 62 GLN B C 1
ATOM 3392 O O . GLN B 2 62 ? 12.671 -14.699 -77.882 1.00 112.82 62 GLN B O 1
ATOM 3398 N N . ARG B 2 63 ? 14.009 -16.423 -77.325 1.00 107.41 63 ARG B N 1
ATOM 3399 C CA . ARG B 2 63 ? 14.374 -15.902 -76.007 1.00 110.40 63 ARG B CA 1
ATOM 3400 C C . ARG B 2 63 ? 15.428 -14.767 -76.106 1.00 112.31 63 ARG B C 1
ATOM 3401 O O . ARG B 2 63 ? 15.335 -13.771 -75.385 1.00 113.37 63 ARG B O 1
ATOM 3409 N N . ARG B 2 64 ? 16.367 -14.897 -77.082 1.00 100.27 64 ARG B N 1
ATOM 3410 C CA . ARG B 2 64 ? 17.428 -13.920 -77.374 1.00 96.55 64 ARG B CA 1
ATOM 3411 C C . ARG B 2 64 ? 16.771 -12.689 -77.972 1.00 96.85 64 ARG B C 1
ATOM 3412 O O . ARG B 2 64 ? 17.247 -11.581 -77.738 1.00 95.50 64 ARG B O 1
ATOM 3420 N N . TYR B 2 65 ? 15.696 -12.878 -78.757 1.00 84.67 65 TYR B N 1
ATOM 3421 C CA . TYR B 2 65 ? 14.965 -11.780 -79.379 1.00 81.91 65 TYR B CA 1
ATOM 3422 C C . TYR B 2 65 ? 14.188 -10.972 -78.334 1.00 89.99 65 TYR B C 1
ATOM 3423 O O . TYR B 2 65 ? 14.043 -9.761 -78.496 1.00 88.51 65 TYR B O 1
ATOM 3432 N N . ARG B 2 66 ? 13.690 -11.641 -77.269 1.00 105.45 66 ARG B N 1
ATOM 3433 C CA . ARG B 2 66 ? 12.967 -10.997 -76.169 1.00 108.27 66 ARG B CA 1
ATOM 3434 C C . ARG B 2 66 ? 13.944 -10.089 -75.430 1.00 112.51 66 ARG B C 1
ATOM 3435 O O . ARG B 2 66 ? 13.643 -8.916 -75.228 1.00 112.32 66 ARG B O 1
ATOM 3443 N N . SER B 2 67 ? 15.139 -10.623 -75.104 1.00 83.60 67 SER B N 1
ATOM 3444 C CA . SER B 2 67 ? 16.235 -9.934 -74.423 1.00 83.48 67 SER B CA 1
ATOM 3445 C C . SER B 2 67 ? 16.765 -8.754 -75.262 1.00 84.10 67 SER B C 1
ATOM 3446 O O . SER B 2 67 ? 17.158 -7.727 -74.701 1.00 83.52 67 SER B O 1
ATOM 3449 N N . MET B 2 68 ? 16.773 -8.904 -76.594 1.00 82.96 68 MET B N 1
ATOM 3450 C CA . MET B 2 68 ? 17.249 -7.866 -77.503 1.00 80.55 68 MET B CA 1
ATOM 3451 C C . MET B 2 68 ? 16.238 -6.729 -77.600 1.00 86.22 68 MET B C 1
ATOM 3452 O O . MET B 2 68 ? 16.638 -5.565 -77.687 1.00 84.92 68 MET B O 1
ATOM 3457 N N . ARG B 2 69 ? 14.930 -7.070 -77.586 1.00 122.09 69 ARG B N 1
ATOM 3458 C CA . ARG B 2 69 ? 13.826 -6.111 -77.612 1.00 122.41 69 ARG B CA 1
ATOM 3459 C C . ARG B 2 69 ? 13.735 -5.391 -76.277 1.00 130.12 69 ARG B C 1
ATOM 3460 O O . ARG B 2 69 ? 13.571 -4.167 -76.255 1.00 130.25 69 ARG B O 1
ATOM 3468 N N . GLU B 2 70 ? 13.841 -6.159 -75.161 1.00 109.78 70 GLU B N 1
ATOM 3469 C CA . GLU B 2 70 ? 13.819 -5.663 -73.781 1.00 112.38 70 GLU B CA 1
ATOM 3470 C C . GLU B 2 70 ? 14.830 -4.504 -73.619 1.00 114.00 70 GLU B C 1
ATOM 3471 O O . GLU B 2 70 ? 14.480 -3.470 -73.041 1.00 115.15 70 GLU B O 1
ATOM 3477 N N . SER B 2 71 ? 16.049 -4.666 -74.186 1.00 105.05 71 SER B N 1
ATOM 3478 C CA . SER B 2 71 ? 17.110 -3.663 -74.165 1.00 102.60 71 SER B CA 1
ATOM 3479 C C . SER B 2 71 ? 16.793 -2.489 -75.107 1.00 102.00 71 SER B C 1
ATOM 3480 O O . SER B 2 71 ? 17.042 -1.341 -74.736 1.00 101.79 71 SER B O 1
ATOM 3483 N N . GLY B 2 72 ? 16.259 -2.785 -76.298 1.00 88.16 72 GLY B N 1
ATOM 3484 C CA . GLY B 2 72 ? 15.905 -1.780 -77.302 1.00 85.60 72 GLY B CA 1
ATOM 3485 C C . GLY B 2 72 ? 17.013 -1.522 -78.301 1.00 85.26 72 GLY B C 1
ATOM 3486 O O . GLY B 2 72 ? 16.889 -1.884 -79.474 1.00 82.82 72 GLY B O 1
ATOM 3487 N N . VAL B 2 73 ? 18.089 -0.851 -77.832 1.00 91.28 73 VAL B N 1
ATOM 3488 C CA . VAL B 2 73 ? 19.350 -0.560 -78.537 1.00 88.46 73 VAL B CA 1
ATOM 3489 C C . VAL B 2 73 ? 20.483 -0.789 -77.533 1.00 92.91 73 VAL B C 1
ATOM 3490 O O . VAL B 2 73 ? 20.389 -0.381 -76.373 1.00 94.07 73 VAL B O 1
ATOM 3494 N N . ARG B 2 74 ? 21.530 -1.475 -77.982 1.00 89.77 74 ARG B N 1
ATOM 3495 C CA . ARG B 2 74 ? 22.714 -1.828 -77.201 1.00 90.02 74 ARG B CA 1
ATOM 3496 C C . ARG B 2 74 ? 23.779 -2.111 -78.240 1.00 89.32 74 ARG B C 1
ATOM 3497 O O . ARG B 2 74 ? 23.465 -2.733 -79.251 1.00 86.71 74 ARG B O 1
ATOM 3505 N N . ARG B 2 75 ? 25.018 -1.658 -78.038 1.00 105.33 75 ARG B N 1
ATOM 3506 C CA . ARG B 2 75 ? 26.029 -2.029 -79.026 1.00 103.06 75 ARG B CA 1
ATOM 3507 C C . ARG B 2 75 ? 26.771 -3.272 -78.446 1.00 106.82 75 ARG B C 1
ATOM 3508 O O . ARG B 2 75 ? 26.977 -3.356 -77.230 1.00 108.92 75 ARG B O 1
ATOM 3516 N N . SER B 2 76 ? 27.068 -4.269 -79.304 1.00 77.44 76 SER B N 1
ATOM 3517 C CA . SER B 2 76 ? 27.701 -5.544 -78.911 1.00 77.50 76 SER B CA 1
ATOM 3518 C C . SER B 2 76 ? 29.182 -5.458 -78.461 1.00 81.70 76 SER B C 1
ATOM 3519 O O . SER B 2 76 ? 29.697 -4.366 -78.178 1.00 81.86 76 SER B O 1
ATOM 3521 N N . ARG B 2 77 ? 29.854 -6.627 -78.387 1.00 64.06 77 ARG B N 1
ATOM 3522 C CA . ARG B 2 77 ? 31.273 -6.719 -78.073 1.00 65.62 77 ARG B CA 1
ATOM 3523 C C . ARG B 2 77 ? 32.030 -6.302 -79.317 1.00 68.50 77 ARG B C 1
ATOM 3524 O O . ARG B 2 77 ? 33.080 -5.678 -79.230 1.00 69.38 77 ARG B O 1
ATOM 3532 N N . THR B 2 78 ? 31.477 -6.633 -80.455 1.00 77.63 78 THR B N 1
ATOM 3533 C CA . THR B 2 78 ? 31.982 -6.057 -81.646 1.00 78.65 78 THR B CA 1
ATOM 3534 C C . THR B 2 78 ? 31.387 -4.684 -81.622 1.00 87.05 78 THR B C 1
ATOM 3535 O O . THR B 2 78 ? 30.562 -4.391 -80.769 1.00 87.98 78 THR B O 1
ATOM 3539 N N . GLU B 2 79 ? 31.824 -3.828 -82.520 1.00 119.50 79 GLU B N 1
ATOM 3540 C CA . GLU B 2 79 ? 31.359 -2.454 -82.558 1.00 119.23 79 GLU B CA 1
ATOM 3541 C C . GLU B 2 79 ? 29.836 -2.218 -82.664 1.00 120.07 79 GLU B C 1
ATOM 3542 O O . GLU B 2 79 ? 29.245 -1.276 -82.163 1.00 119.45 79 GLU B O 1
ATOM 3548 N N . THR B 2 80 ? 29.236 -3.192 -83.322 1.00 96.49 80 THR B N 1
ATOM 3549 C CA . THR B 2 80 ? 27.852 -3.159 -83.751 1.00 95.25 80 THR B CA 1
ATOM 3550 C C . THR B 2 80 ? 26.684 -2.783 -82.851 1.00 98.27 80 THR B C 1
ATOM 3551 O O . THR B 2 80 ? 26.628 -3.174 -81.693 1.00 96.57 80 THR B O 1
ATOM 3555 N N . TRP B 2 81 ? 25.772 -1.983 -83.407 1.00 89.40 81 TRP B N 1
ATOM 3556 C CA . TRP B 2 81 ? 24.552 -1.532 -82.709 1.00 90.26 81 TRP B CA 1
ATOM 3557 C C . TRP B 2 81 ? 23.391 -2.478 -83.024 1.00 91.85 81 TRP B C 1
ATOM 3558 O O . TRP B 2 81 ? 23.107 -2.749 -84.194 1.00 91.80 81 TRP B O 1
ATOM 3569 N N . VAL B 2 82 ? 22.755 -3.016 -81.973 1.00 63.94 82 VAL B N 1
ATOM 3570 C CA . VAL B 2 82 ? 21.699 -4.032 -82.071 1.00 63.06 82 VAL B CA 1
ATOM 3571 C C . VAL B 2 82 ? 20.342 -3.391 -81.768 1.00 67.42 82 VAL B C 1
ATOM 3572 O O . VAL B 2 82 ? 20.028 -3.064 -80.617 1.00 67.29 82 VAL B O 1
ATOM 3576 N N . VAL B 2 83 ? 19.545 -3.228 -82.827 1.00 87.48 83 VAL B N 1
ATOM 3577 C CA . VAL B 2 83 ? 18.249 -2.571 -82.779 1.00 89.99 83 VAL B CA 1
ATOM 3578 C C . VAL B 2 83 ? 17.138 -3.600 -82.963 1.00 97.59 83 VAL B C 1
ATOM 3579 O O . VAL B 2 83 ? 16.919 -4.075 -84.080 1.00 97.02 83 VAL B O 1
ATOM 3583 N N . ALA B 2 84 ? 16.437 -3.941 -81.867 1.00 97.67 84 ALA B N 1
ATOM 3584 C CA . ALA B 2 84 ? 15.344 -4.915 -81.909 1.00 96.85 84 ALA B CA 1
ATOM 3585 C C . ALA B 2 84 ? 14.011 -4.273 -81.523 1.00 103.30 84 ALA B C 1
ATOM 3586 O O . ALA B 2 84 ? 12.970 -4.813 -81.905 1.00 103.56 84 ALA B O 1
ATOM 3588 N N . ASP B 2 85 ? 14.019 -3.136 -80.781 1.00 91.48 85 ASP B N 1
ATOM 3589 C CA . ASP B 2 85 ? 12.770 -2.453 -80.438 1.00 92.81 85 ASP B CA 1
ATOM 3590 C C . ASP B 2 85 ? 12.132 -1.974 -81.737 1.00 96.06 85 ASP B C 1
ATOM 3591 O O . ASP B 2 85 ? 12.780 -1.247 -82.488 1.00 96.53 85 ASP B O 1
ATOM 3596 N N . HIS B 2 86 ? 10.892 -2.445 -82.025 1.00 90.00 86 HIS B N 1
ATOM 3597 C CA . HIS B 2 86 ? 10.118 -2.144 -83.238 1.00 90.40 86 HIS B CA 1
ATOM 3598 C C . HIS B 2 86 ? 10.084 -0.629 -83.520 1.00 98.92 86 HIS B C 1
ATOM 3599 O O . HIS B 2 86 ? 10.160 -0.227 -84.685 1.00 100.06 86 HIS B O 1
ATOM 3606 N N . ALA B 2 87 ? 9.991 0.196 -82.456 1.00 87.59 87 ALA B N 1
ATOM 3607 C CA . ALA B 2 87 ? 9.986 1.653 -82.532 1.00 91.74 87 ALA B CA 1
ATOM 3608 C C . ALA B 2 87 ? 11.300 2.182 -83.149 1.00 97.93 87 ALA B C 1
ATOM 3609 O O . ALA B 2 87 ? 11.251 2.912 -84.140 1.00 97.96 87 ALA B O 1
ATOM 3611 N N . THR B 2 88 ? 12.463 1.773 -82.592 1.00 97.90 88 THR B N 1
ATOM 3612 C CA . THR B 2 88 ? 13.794 2.158 -83.084 1.00 94.02 88 THR B CA 1
ATOM 3613 C C . THR B 2 88 ? 14.169 1.383 -84.381 1.00 96.78 88 THR B C 1
ATOM 3614 O O . THR B 2 88 ? 14.945 1.907 -85.191 1.00 94.86 88 THR B O 1
ATOM 3618 N N . ALA B 2 89 ? 13.648 0.133 -84.558 1.00 78.72 89 ALA B N 1
ATOM 3619 C CA . ALA B 2 89 ? 13.895 -0.718 -85.737 1.00 77.62 89 ALA B CA 1
ATOM 3620 C C . ALA B 2 89 ? 13.367 -0.043 -86.996 1.00 83.77 89 ALA B C 1
ATOM 3621 O O . ALA B 2 89 ? 14.084 0.037 -87.994 1.00 82.39 89 ALA B O 1
ATOM 3623 N N . ARG B 2 90 ? 12.128 0.498 -86.916 1.00 109.19 90 ARG B N 1
ATOM 3624 C CA . ARG B 2 90 ? 11.482 1.227 -88.003 1.00 113.29 90 ARG B CA 1
ATOM 3625 C C . ARG B 2 90 ? 12.198 2.554 -88.204 1.00 115.25 90 ARG B C 1
ATOM 3626 O O . ARG B 2 90 ? 12.432 2.954 -89.346 1.00 115.84 90 ARG B O 1
ATOM 3634 N N . GLN B 2 91 ? 12.582 3.204 -87.087 1.00 103.03 91 GLN B N 1
ATOM 3635 C CA . GLN B 2 91 ? 13.278 4.486 -87.053 1.00 101.70 91 GLN B CA 1
ATOM 3636 C C . GLN B 2 91 ? 14.548 4.450 -87.926 1.00 105.50 91 GLN B C 1
ATOM 3637 O O . GLN B 2 91 ? 14.728 5.333 -88.769 1.00 107.23 91 GLN B O 1
ATOM 3643 N N . VAL B 2 92 ? 15.380 3.401 -87.776 1.00 109.22 92 VAL B N 1
ATOM 3644 C CA . VAL B 2 92 ? 16.624 3.298 -88.524 1.00 107.57 92 VAL B CA 1
ATOM 3645 C C . VAL B 2 92 ? 16.397 2.790 -89.971 1.00 116.35 92 VAL B C 1
ATOM 3646 O O . VAL B 2 92 ? 17.034 3.325 -90.882 1.00 116.93 92 VAL B O 1
ATOM 3650 N N . LEU B 2 93 ? 15.481 1.816 -90.190 1.00 103.16 93 LEU B N 1
ATOM 3651 C CA . LEU B 2 93 ? 15.182 1.285 -91.531 1.00 107.94 93 LEU B CA 1
ATOM 3652 C C . LEU B 2 93 ? 14.674 2.373 -92.481 1.00 117.45 93 LEU B C 1
ATOM 3653 O O . LEU B 2 93 ? 14.921 2.290 -93.688 1.00 120.64 93 LEU B O 1
ATOM 3658 N N . ASP B 2 94 ? 13.967 3.386 -91.924 1.00 120.42 94 ASP B N 1
ATOM 3659 C CA . ASP B 2 94 ? 13.388 4.522 -92.639 1.00 124.47 94 ASP B CA 1
ATOM 3660 C C . ASP B 2 94 ? 14.396 5.654 -92.838 1.00 125.82 94 ASP B C 1
ATOM 3661 O O . ASP B 2 94 ? 14.273 6.407 -93.807 1.00 129.26 94 ASP B O 1
ATOM 3666 N N . ASP B 2 95 ? 15.376 5.786 -91.922 1.00 118.16 95 ASP B N 1
ATOM 3667 C CA . ASP B 2 95 ? 16.419 6.812 -92.010 1.00 118.93 95 ASP B CA 1
ATOM 3668 C C . ASP B 2 95 ? 17.335 6.507 -93.221 1.00 126.01 95 ASP B C 1
ATOM 3669 O O . ASP B 2 95 ? 17.686 5.337 -93.425 1.00 126.55 95 ASP B O 1
ATOM 3674 N N . PRO B 2 96 ? 17.695 7.513 -94.055 1.00 100.72 96 PRO B N 1
ATOM 3675 C CA . PRO B 2 96 ? 18.490 7.219 -95.262 1.00 104.43 96 PRO B CA 1
ATOM 3676 C C . PRO B 2 96 ? 20.001 7.097 -95.058 1.00 106.01 96 PRO B C 1
ATOM 3677 O O . PRO B 2 96 ? 20.658 6.573 -95.957 1.00 108.74 96 PRO B O 1
ATOM 3681 N N . ALA B 2 97 ? 20.554 7.603 -93.928 1.00 133.05 97 ALA B N 1
ATOM 3682 C CA . ALA B 2 97 ? 21.995 7.552 -93.616 1.00 132.30 97 ALA B CA 1
ATOM 3683 C C . ALA B 2 97 ? 22.483 6.107 -93.486 1.00 135.07 97 ALA B C 1
ATOM 3684 O O . ALA B 2 97 ? 23.580 5.765 -93.948 1.00 136.04 97 ALA B O 1
ATOM 3686 N N . PHE B 2 98 ? 21.643 5.272 -92.845 1.00 85.39 98 PHE B N 1
ATOM 3687 C CA . PHE B 2 98 ? 21.834 3.852 -92.646 1.00 83.67 98 PHE B CA 1
ATOM 3688 C C . PHE B 2 98 ? 21.619 3.187 -94.012 1.00 91.55 98 PHE B C 1
ATOM 3689 O O . PHE B 2 98 ? 20.535 3.310 -94.591 1.00 91.77 98 PHE B O 1
ATOM 3691 N N . THR B 2 99 ? 22.692 2.585 -94.568 1.00 125.91 99 THR B N 1
ATOM 3692 C CA . THR B 2 99 ? 22.705 1.954 -95.897 1.00 130.36 99 THR B CA 1
ATOM 3693 C C . THR B 2 99 ? 23.398 0.568 -95.836 1.00 135.17 99 THR B C 1
ATOM 3694 O O . THR B 2 99 ? 24.054 0.260 -94.842 1.00 132.60 99 THR B O 1
ATOM 3698 N N . ARG B 2 100 ? 23.231 -0.266 -96.894 1.00 103.43 100 ARG B N 1
ATOM 3699 C CA . ARG B 2 100 ? 23.790 -1.632 -96.991 1.00 103.29 100 ARG B CA 1
ATOM 3700 C C . ARG B 2 100 ? 25.202 -1.680 -97.652 1.00 112.13 100 ARG B C 1
ATOM 3701 O O . ARG B 2 100 ? 25.567 -2.693 -98.261 1.00 112.89 100 ARG B O 1
ATOM 3709 N N . ALA B 2 101 ? 25.992 -0.598 -97.512 1.00 110.17 101 ALA B N 1
ATOM 3710 C CA . ALA B 2 101 ? 27.332 -0.472 -98.097 1.00 113.41 101 ALA B CA 1
ATOM 3711 C C . ALA B 2 101 ? 28.445 -0.978 -97.160 1.00 115.23 101 ALA B C 1
ATOM 3712 O O . ALA B 2 101 ? 28.173 -1.366 -96.021 1.00 111.07 101 ALA B O 1
ATOM 3714 N N . THR B 2 102 ? 29.703 -0.972 -97.661 1.00 141.51 102 THR B N 1
ATOM 3715 C CA . THR B 2 102 ? 30.913 -1.375 -96.936 1.00 139.17 102 THR B CA 1
ATOM 3716 C C . THR B 2 102 ? 31.224 -0.304 -95.872 1.00 139.13 102 THR B C 1
ATOM 3717 O O . THR B 2 102 ? 31.561 0.840 -96.212 1.00 140.28 102 THR B O 1
ATOM 3721 N N . GLY B 2 103 ? 31.096 -0.689 -94.606 1.00 99.97 103 GLY B N 1
ATOM 3722 C CA . GLY B 2 103 ? 31.369 0.197 -93.481 1.00 97.56 103 GLY B CA 1
ATOM 3723 C C . GLY B 2 103 ? 32.844 0.280 -93.141 1.00 100.89 103 GLY B C 1
ATOM 3724 O O . GLY B 2 103 ? 33.699 0.354 -94.032 1.00 103.08 103 GLY B O 1
ATOM 3725 N N . ARG B 2 104 ? 33.145 0.254 -91.840 1.00 110.19 104 ARG B N 1
ATOM 3726 C CA . ARG B 2 104 ? 34.501 0.313 -91.299 1.00 109.89 104 ARG B CA 1
ATOM 3727 C C . ARG B 2 104 ? 34.916 -0.992 -90.595 1.00 110.66 104 ARG B C 1
ATOM 3728 O O . ARG B 2 104 ? 34.060 -1.670 -90.012 1.00 108.17 104 ARG B O 1
ATOM 3736 N N . THR B 2 105 ? 36.221 -1.342 -90.653 1.00 89.81 105 THR B N 1
ATOM 3737 C CA . THR B 2 105 ? 36.716 -2.554 -89.985 1.00 89.06 105 THR B CA 1
ATOM 3738 C C . THR B 2 105 ? 36.939 -2.326 -88.467 1.00 90.94 105 THR B C 1
ATOM 3739 O O . THR B 2 105 ? 37.749 -1.470 -88.089 1.00 91.56 105 THR B O 1
ATOM 3743 N N . PRO B 2 106 ? 36.217 -3.068 -87.590 1.00 77.61 106 PRO B N 1
ATOM 3744 C CA . PRO B 2 106 ? 36.421 -2.895 -86.144 1.00 79.06 106 PRO B CA 1
ATOM 3745 C C . PRO B 2 106 ? 37.799 -3.456 -85.756 1.00 84.68 106 PRO B C 1
ATOM 3746 O O . PRO B 2 106 ? 38.249 -4.439 -86.356 1.00 83.46 106 PRO B O 1
ATOM 3750 N N . GLU B 2 107 ? 38.469 -2.819 -84.769 1.00 108.98 107 GLU B N 1
ATOM 3751 C CA . GLU B 2 107 ? 39.816 -3.186 -84.309 1.00 107.68 107 GLU B CA 1
ATOM 3752 C C . GLU B 2 107 ? 39.978 -4.662 -83.965 1.00 108.73 107 GLU B C 1
ATOM 3753 O O . GLU B 2 107 ? 41.030 -5.219 -84.290 1.00 109.25 107 GLU B O 1
ATOM 3759 N N . TRP B 2 108 ? 38.966 -5.301 -83.327 1.00 79.73 108 TRP B N 1
ATOM 3760 C CA . TRP B 2 108 ? 39.101 -6.711 -82.941 1.00 76.00 108 TRP B CA 1
ATOM 3761 C C . TRP B 2 108 ? 39.307 -7.606 -84.160 1.00 79.64 108 TRP B C 1
ATOM 3762 O O . TRP B 2 108 ? 40.168 -8.482 -84.096 1.00 78.24 108 TRP B O 1
ATOM 3773 N N . MET B 2 109 ? 38.596 -7.331 -85.283 1.00 73.06 109 MET B N 1
ATOM 3774 C CA . MET B 2 109 ? 38.676 -8.113 -86.517 1.00 71.51 109 MET B CA 1
ATOM 3775 C C . MET B 2 109 ? 40.037 -8.019 -87.206 1.00 75.93 109 MET B C 1
ATOM 3776 O O . MET B 2 109 ? 40.594 -9.066 -87.556 1.00 76.34 109 MET B O 1
ATOM 3781 N N . ARG B 2 110 ? 40.575 -6.795 -87.406 1.00 73.39 110 ARG B N 1
ATOM 3782 C CA . ARG B 2 110 ? 41.882 -6.636 -88.051 1.00 73.82 110 ARG B CA 1
ATOM 3783 C C . ARG B 2 110 ? 42.995 -7.155 -87.154 1.00 76.48 110 ARG B C 1
ATOM 3784 O O . ARG B 2 110 ? 44.002 -7.650 -87.666 1.00 75.77 110 ARG B O 1
ATOM 3792 N N . ALA B 2 111 ? 42.804 -7.048 -85.822 1.00 74.41 111 ALA B N 1
ATOM 3793 C CA . ALA B 2 111 ? 43.747 -7.542 -84.823 1.00 71.90 111 ALA B CA 1
ATOM 3794 C C . ALA B 2 111 ? 43.719 -9.068 -84.801 1.00 74.95 111 ALA B C 1
ATOM 3795 O O . ALA B 2 111 ? 44.754 -9.698 -84.594 1.00 72.73 111 ALA B O 1
ATOM 3797 N N . ALA B 2 112 ? 42.518 -9.652 -85.054 1.00 91.31 112 ALA B N 1
ATOM 3798 C CA . ALA B 2 112 ? 42.279 -11.086 -85.165 1.00 89.46 112 ALA B CA 1
ATOM 3799 C C . ALA B 2 112 ? 42.894 -11.605 -86.462 1.00 97.00 112 ALA B C 1
ATOM 3800 O O . ALA B 2 112 ? 43.154 -12.804 -86.587 1.00 95.91 112 ALA B O 1
ATOM 3802 N N . GLY B 2 113 ? 43.114 -10.688 -87.407 1.00 68.75 113 GLY B N 1
ATOM 3803 C CA . GLY B 2 113 ? 43.699 -10.957 -88.715 1.00 70.95 113 GLY B CA 1
ATOM 3804 C C . GLY B 2 113 ? 42.685 -11.367 -89.761 1.00 76.09 113 GLY B C 1
ATOM 3805 O O . GLY B 2 113 ? 43.028 -12.068 -90.720 1.00 75.20 113 GLY B O 1
ATOM 3806 N N . ALA B 2 114 ? 41.427 -10.949 -89.575 1.00 83.62 114 ALA B N 1
ATOM 3807 C CA . ALA B 2 114 ? 40.358 -11.301 -90.491 1.00 81.56 114 ALA B CA 1
ATOM 3808 C C . ALA B 2 114 ? 39.546 -10.064 -90.864 1.00 87.39 114 ALA B C 1
ATOM 3809 O O . ALA B 2 114 ? 38.451 -9.856 -90.320 1.00 85.76 114 ALA B O 1
ATOM 3811 N N . PRO B 2 115 ? 40.081 -9.201 -91.776 1.00 87.85 115 PRO B N 1
ATOM 3812 C CA . PRO B 2 115 ? 39.306 -8.018 -92.190 1.00 86.76 115 PRO B CA 1
ATOM 3813 C C . PRO B 2 115 ? 38.054 -8.470 -92.941 1.00 88.88 115 PRO B C 1
ATOM 3814 O O . PRO B 2 115 ? 38.128 -9.445 -93.700 1.00 87.99 115 PRO B O 1
ATOM 3818 N N . PRO B 2 116 ? 36.881 -7.848 -92.694 1.00 90.07 116 PRO B N 1
ATOM 3819 C CA . PRO B 2 116 ? 35.657 -8.313 -93.371 1.00 89.45 116 PRO B CA 1
ATOM 3820 C C . PRO B 2 116 ? 35.800 -8.194 -94.885 1.00 95.56 116 PRO B C 1
ATOM 3821 O O . PRO B 2 116 ? 35.296 -9.048 -95.615 1.00 96.12 116 PRO B O 1
ATOM 3825 N N . ALA B 2 117 ? 36.607 -7.211 -95.333 1.00 80.01 117 ALA B N 1
ATOM 3826 C CA . ALA B 2 117 ? 36.934 -6.938 -96.733 1.00 82.87 117 ALA B CA 1
ATOM 3827 C C . ALA B 2 117 ? 37.510 -8.170 -97.432 1.00 87.76 117 ALA B C 1
ATOM 3828 O O . ALA B 2 117 ? 37.585 -8.179 -98.661 1.00 90.42 117 ALA B O 1
ATOM 3830 N N . GLU B 2 118 ? 37.916 -9.200 -96.640 1.00 81.50 118 GLU B N 1
ATOM 3831 C CA . GLU B 2 118 ? 38.522 -10.447 -97.094 1.00 81.79 118 GLU B CA 1
ATOM 3832 C C . GLU B 2 118 ? 37.554 -11.649 -96.945 1.00 84.08 118 GLU B C 1
ATOM 3833 O O . GLU B 2 118 ? 37.108 -12.168 -97.973 1.00 85.91 118 GLU B O 1
ATOM 3835 N N . TRP B 2 119 ? 37.220 -12.080 -95.693 1.00 71.40 119 TRP B N 1
ATOM 3836 C CA . TRP B 2 119 ? 36.353 -13.249 -95.431 1.00 69.35 119 TRP B CA 1
ATOM 3837 C C . TRP B 2 119 ? 34.863 -13.031 -95.788 1.00 71.54 119 TRP B C 1
ATOM 3838 O O . TRP B 2 119 ? 34.181 -14.010 -96.130 1.00 70.46 119 TRP B O 1
ATOM 3849 N N . ALA B 2 120 ? 34.407 -11.785 -95.751 1.00 71.46 120 ALA B N 1
ATOM 3850 C CA . ALA B 2 120 ? 33.016 -11.466 -96.050 1.00 70.55 120 ALA B CA 1
ATOM 3851 C C . ALA B 2 120 ? 32.686 -10.853 -97.398 1.00 78.17 120 ALA B C 1
ATOM 3852 O O . ALA B 2 120 ? 31.525 -10.730 -97.739 1.00 77.27 120 ALA B O 1
ATOM 3854 N N . GLN B 2 121 ? 33.684 -10.506 -98.184 1.00 80.20 121 GLN B N 1
ATOM 3855 C CA . GLN B 2 121 ? 33.489 -9.548 -99.247 1.00 86.15 121 GLN B CA 1
ATOM 3856 C C . GLN B 2 121 ? 32.482 -9.808 -100.352 1.00 95.49 121 GLN B C 1
ATOM 3857 O O . GLN B 2 121 ? 31.717 -8.915 -100.683 1.00 95.73 121 GLN B O 1
ATOM 3859 N N . PRO B 2 122 ? 32.448 -10.994 -100.927 1.00 134.36 122 PRO B N 1
ATOM 3860 C CA . PRO B 2 122 ? 31.496 -11.217 -102.013 1.00 138.89 122 PRO B CA 1
ATOM 3861 C C . PRO B 2 122 ? 30.082 -11.109 -101.492 1.00 141.53 122 PRO B C 1
ATOM 3862 O O . PRO B 2 122 ? 29.210 -10.501 -102.077 1.00 143.94 122 PRO B O 1
ATOM 3866 N N . PHE B 2 123 ? 29.891 -11.707 -100.337 1.00 105.45 123 PHE B N 1
ATOM 3867 C CA . PHE B 2 123 ? 28.607 -11.834 -99.672 1.00 102.03 123 PHE B CA 1
ATOM 3868 C C . PHE B 2 123 ? 27.983 -10.476 -99.270 1.00 105.34 123 PHE B C 1
ATOM 3869 O O . PHE B 2 123 ? 26.769 -10.315 -99.400 1.00 105.81 123 PHE B O 1
ATOM 3877 N N . ARG B 2 124 ? 28.794 -9.495 -98.842 1.00 101.47 124 ARG B N 1
ATOM 3878 C CA . ARG B 2 124 ? 28.273 -8.178 -98.461 1.00 99.45 124 ARG B CA 1
ATOM 3879 C C . ARG B 2 124 ? 27.869 -7.354 -99.715 1.00 110.02 124 ARG B C 1
ATOM 3880 O O . ARG B 2 124 ? 27.005 -6.471 -99.619 1.00 109.05 124 ARG B O 1
ATOM 3888 N N . ASP B 2 125 ? 28.458 -7.679 -100.894 1.00 95.77 125 ASP B N 1
ATOM 3889 C CA . ASP B 2 125 ? 28.108 -7.034 -102.168 1.00 101.92 125 ASP B CA 1
ATOM 3890 C C . ASP B 2 125 ? 26.760 -7.572 -102.651 1.00 105.96 125 ASP B C 1
ATOM 3891 O O . ASP B 2 125 ? 26.044 -6.860 -103.347 1.00 108.67 125 ASP B O 1
ATOM 3896 N N . VAL B 2 126 ? 26.426 -8.831 -102.274 1.00 82.69 126 VAL B N 1
ATOM 3897 C CA . VAL B 2 126 ? 25.164 -9.506 -102.592 1.00 84.59 126 VAL B CA 1
ATOM 3898 C C . VAL B 2 126 ? 24.053 -8.818 -101.817 1.00 87.70 126 VAL B C 1
ATOM 3899 O O . VAL B 2 126 ? 23.034 -8.446 -102.408 1.00 91.74 126 VAL B O 1
ATOM 3903 N N . HIS B 2 127 ? 24.262 -8.620 -100.495 1.00 98.86 127 HIS B N 1
ATOM 3904 C CA . HIS B 2 127 ? 23.310 -7.920 -99.630 1.00 95.35 127 HIS B CA 1
ATOM 3905 C C . HIS B 2 127 ? 23.011 -6.530 -100.208 1.00 103.85 127 HIS B C 1
ATOM 3906 O O . HIS B 2 127 ? 21.846 -6.158 -100.344 1.00 104.28 127 HIS B O 1
ATOM 3913 N N . ALA B 2 128 ? 24.074 -5.830 -100.644 1.00 121.27 128 ALA B N 1
ATOM 3914 C CA . ALA B 2 128 ? 24.047 -4.503 -101.246 1.00 124.85 128 ALA B CA 1
ATOM 3915 C C . ALA B 2 128 ? 23.331 -4.469 -102.605 1.00 136.84 128 ALA B C 1
ATOM 3916 O O . ALA B 2 128 ? 22.835 -3.405 -102.968 1.00 139.59 128 ALA B O 1
ATOM 3918 N N . ALA B 2 129 ? 23.285 -5.598 -103.357 1.00 95.97 129 ALA B N 1
ATOM 3919 C CA . ALA B 2 129 ? 22.676 -5.653 -104.697 1.00 104.83 129 ALA B CA 1
ATOM 3920 C C . ALA B 2 129 ? 21.173 -5.363 -104.725 1.00 110.93 129 ALA B C 1
ATOM 3921 O O . ALA B 2 129 ? 20.438 -5.786 -103.833 1.00 104.71 129 ALA B O 1
ATOM 3923 N N . SER B 2 130 ? 20.737 -4.615 -105.759 1.00 140.02 130 SER B N 1
ATOM 3924 C CA . SER B 2 130 ? 19.346 -4.214 -105.996 1.00 142.58 130 SER B CA 1
ATOM 3925 C C . SER B 2 130 ? 18.797 -4.738 -107.331 1.00 149.39 130 SER B C 1
ATOM 3926 O O . SER B 2 130 ? 19.446 -4.545 -108.364 1.00 151.23 130 SER B O 1
ATOM 3929 N N . TRP B 2 131 ? 17.616 -5.400 -107.315 1.00 148.65 131 TRP B N 1
ATOM 3930 C CA . TRP B 2 131 ? 16.978 -5.936 -108.527 1.00 148.55 131 TRP B CA 1
ATOM 3931 C C . TRP B 2 131 ? 15.849 -4.989 -108.989 1.00 154.39 131 TRP B C 1
ATOM 3932 O O . TRP B 2 131 ? 14.679 -5.176 -108.629 1.00 152.94 131 TRP B O 1
ATOM 3943 N N . GLU B 2 132 ? 16.215 -3.962 -109.778 1.00 143.06 132 GLU B N 1
ATOM 3944 C CA . GLU B 2 132 ? 15.259 -2.987 -110.297 1.00 144.14 132 GLU B CA 1
ATOM 3945 C C . GLU B 2 132 ? 14.787 -3.452 -111.691 1.00 150.77 132 GLU B C 1
ATOM 3946 O O . GLU B 2 132 ? 15.158 -2.871 -112.716 1.00 151.64 132 GLU B O 1
ATOM 3952 N N . GLY B 2 133 ? 13.961 -4.495 -111.691 1.00 128.39 133 GLY B N 1
ATOM 3953 C CA . GLY B 2 133 ? 13.416 -5.094 -112.893 1.00 127.07 133 GLY B CA 1
ATOM 3954 C C . GLY B 2 133 ? 11.932 -5.308 -112.707 1.00 132.91 133 GLY B C 1
ATOM 3955 O O . GLY B 2 133 ? 11.436 -5.289 -111.593 1.00 134.51 133 GLY B O 1
ATOM 3956 N N . GLU B 2 134 ? 11.203 -5.479 -113.796 1.00 141.62 134 GLU B N 1
ATOM 3957 C CA . GLU B 2 134 ? 9.770 -5.645 -113.675 1.00 142.21 134 GLU B CA 1
ATOM 3958 C C . GLU B 2 134 ? 9.465 -6.904 -112.917 1.00 143.27 134 GLU B C 1
ATOM 3959 O O . GLU B 2 134 ? 9.946 -7.967 -113.262 1.00 137.86 134 GLU B O 1
ATOM 3961 N N . VAL B 2 135 ? 8.607 -6.791 -111.916 1.00 173.23 135 VAL B N 1
ATOM 3962 C CA . VAL B 2 135 ? 8.250 -7.941 -111.119 1.00 170.35 135 VAL B CA 1
ATOM 3963 C C . VAL B 2 135 ? 6.901 -8.435 -111.531 1.00 175.57 135 VAL B C 1
ATOM 3964 O O . VAL B 2 135 ? 5.892 -7.814 -111.242 1.00 179.21 135 VAL B O 1
ATOM 3966 N N . PRO B 2 136 ? 6.873 -9.594 -112.163 1.00 171.66 136 PRO B N 1
ATOM 3967 C CA . PRO B 2 136 ? 5.598 -10.128 -112.596 1.00 171.37 136 PRO B CA 1
ATOM 3968 C C . PRO B 2 136 ? 4.965 -10.820 -111.432 1.00 174.81 136 PRO B C 1
ATOM 3969 O O . PRO B 2 136 ? 5.449 -11.854 -111.009 1.00 170.46 136 PRO B O 1
ATOM 3973 N N . ASP B 2 137 ? 3.880 -10.247 -110.938 1.00 180.08 137 ASP B N 1
ATOM 3974 C CA . ASP B 2 137 ? 3.156 -10.766 -109.788 1.00 178.99 137 ASP B CA 1
ATOM 3975 C C . ASP B 2 137 ? 1.876 -11.343 -110.317 1.00 181.11 137 ASP B C 1
ATOM 3976 O O . ASP B 2 137 ? 0.906 -11.523 -109.595 1.00 178.18 137 ASP B O 1
ATOM 3978 N N . VAL B 2 138 ? 1.889 -11.645 -111.600 1.00 195.21 138 VAL B N 1
ATOM 3979 C CA . VAL B 2 138 ? 0.680 -11.934 -112.321 1.00 195.14 138 VAL B CA 1
ATOM 3980 C C . VAL B 2 138 ? -0.069 -13.076 -111.687 1.00 194.84 138 VAL B C 1
ATOM 3981 O O . VAL B 2 138 ? -1.296 -13.078 -111.658 1.00 195.27 138 VAL B O 1
ATOM 3983 N N . GLY B 2 139 ? 0.654 -14.058 -111.190 1.00 144.27 139 GLY B N 1
ATOM 3984 C CA . GLY B 2 139 ? -0.007 -15.209 -110.625 1.00 140.03 139 GLY B CA 1
ATOM 3985 C C . GLY B 2 139 ? -0.194 -16.104 -111.815 1.00 140.57 139 GLY B C 1
ATOM 3986 O O . GLY B 2 139 ? -0.649 -17.236 -111.724 1.00 137.75 139 GLY B O 1
ATOM 3987 N N . GLU B 2 140 ? 0.196 -15.573 -112.957 1.00 192.43 140 GLU B N 1
ATOM 3988 C CA . GLU B 2 140 ? 0.281 -16.388 -114.174 1.00 190.97 140 GLU B CA 1
ATOM 3989 C C . GLU B 2 140 ? 1.319 -17.489 -113.950 1.00 189.61 140 GLU B C 1
ATOM 3990 O O . GLU B 2 140 ? 1.332 -18.496 -114.663 1.00 188.94 140 GLU B O 1
ATOM 3996 N N . LEU B 2 141 ? 2.185 -17.271 -112.938 1.00 133.98 141 LEU B N 1
ATOM 3997 C CA . LEU B 2 141 ? 3.239 -18.167 -112.479 1.00 129.61 141 LEU B CA 1
ATOM 3998 C C . LEU B 2 141 ? 2.634 -19.432 -111.877 1.00 129.24 141 LEU B C 1
ATOM 3999 O O . LEU B 2 141 ? 3.054 -20.530 -112.240 1.00 127.34 141 LEU B O 1
ATOM 4004 N N . ALA B 2 142 ? 1.591 -19.274 -111.024 1.00 127.75 142 ALA B N 1
ATOM 4005 C CA . ALA B 2 142 ? 0.856 -20.354 -110.347 1.00 125.22 142 ALA B CA 1
ATOM 4006 C C . ALA B 2 142 ? 0.267 -21.399 -111.328 1.00 129.49 142 ALA B C 1
ATOM 4007 O O . ALA B 2 142 ? -0.128 -22.485 -110.884 1.00 127.33 142 ALA B O 1
ATOM 4009 N N . GLU B 2 143 ? 0.224 -21.074 -112.652 1.00 183.28 143 GLU B N 1
ATOM 4010 C CA . GLU B 2 143 ? -0.232 -21.971 -113.723 1.00 184.27 143 GLU B CA 1
ATOM 4011 C C . GLU B 2 143 ? 0.823 -23.060 -113.949 1.00 186.51 143 GLU B C 1
ATOM 4012 O O . GLU B 2 143 ? 0.479 -24.246 -113.973 1.00 186.54 143 GLU B O 1
ATOM 4014 N N . SER B 2 144 ? 2.115 -22.654 -114.067 1.00 142.39 144 SER B N 1
ATOM 4015 C CA . SER B 2 144 ? 3.264 -23.550 -114.243 1.00 140.19 144 SER B CA 1
ATOM 4016 C C . SER B 2 144 ? 3.511 -24.352 -112.974 1.00 138.74 144 SER B C 1
ATOM 4017 O O . SER B 2 144 ? 3.751 -25.559 -113.044 1.00 137.76 144 SER B O 1
ATOM 4019 N N . PHE B 2 145 ? 3.396 -23.677 -111.815 1.00 130.61 145 PHE B N 1
ATOM 4020 C CA . PHE B 2 145 ? 3.621 -24.216 -110.475 1.00 127.45 145 PHE B CA 1
ATOM 4021 C C . PHE B 2 145 ? 2.577 -25.281 -110.036 1.00 130.36 145 PHE B C 1
ATOM 4022 O O . PHE B 2 145 ? 2.840 -25.995 -109.063 1.00 127.90 145 PHE B O 1
ATOM 4024 N N . ALA B 2 146 ? 1.432 -25.415 -110.756 1.00 132.15 146 ALA B N 1
ATOM 4025 C CA . ALA B 2 146 ? 0.348 -26.362 -110.430 1.00 131.10 146 ALA B CA 1
ATOM 4026 C C . ALA B 2 146 ? 0.814 -27.852 -110.404 1.00 133.33 146 ALA B C 1
ATOM 4027 O O . ALA B 2 146 ? 0.754 -28.487 -109.345 1.00 130.41 146 ALA B O 1
ATOM 4029 N N . GLY B 2 147 ? 1.286 -28.370 -111.540 1.00 143.80 147 GLY B N 1
ATOM 4030 C CA . GLY B 2 147 ? 1.750 -29.751 -111.670 1.00 143.62 147 GLY B CA 1
ATOM 4031 C C . GLY B 2 147 ? 3.146 -29.994 -111.129 1.00 143.05 147 GLY B C 1
ATOM 4032 O O . GLY B 2 147 ? 4.095 -30.195 -111.897 1.00 144.11 147 GLY B O 1
ATOM 4033 N N . LEU B 2 148 ? 3.281 -29.976 -109.798 1.00 109.40 148 LEU B N 1
ATOM 4034 C CA . LEU B 2 148 ? 4.561 -30.188 -109.144 1.00 106.04 148 LEU B CA 1
ATOM 4035 C C . LEU B 2 148 ? 4.438 -31.216 -108.018 1.00 107.48 148 LEU B C 1
ATOM 4036 O O . LEU B 2 148 ? 5.175 -32.206 -108.026 1.00 106.91 148 LEU B O 1
ATOM 4041 N N . LEU B 2 149 ? 3.496 -31.014 -107.077 1.00 120.28 149 LEU B N 1
ATOM 4042 C CA . LEU B 2 149 ? 3.277 -31.959 -105.983 1.00 117.99 149 LEU B CA 1
ATOM 4043 C C . LEU B 2 149 ? 2.434 -33.152 -106.491 1.00 123.62 149 LEU B C 1
ATOM 4044 O O . LEU B 2 149 ? 1.303 -32.943 -106.935 1.00 125.19 149 LEU B O 1
ATOM 4046 N N . PRO B 2 150 ? 2.973 -34.394 -106.492 1.00 120.57 150 PRO B N 1
ATOM 4047 C CA . PRO B 2 150 ? 2.178 -35.535 -106.991 1.00 123.27 150 PRO B CA 1
ATOM 4048 C C . PRO B 2 150 ? 1.123 -36.012 -105.981 1.00 124.53 150 PRO B C 1
ATOM 4049 O O . PRO B 2 150 ? 1.192 -35.653 -104.803 1.00 120.88 150 PRO B O 1
ATOM 4053 N N . GLY B 2 151 ? 0.165 -36.812 -106.453 1.00 110.47 151 GLY B N 1
ATOM 4054 C CA . GLY B 2 151 ? -0.917 -37.351 -105.635 1.00 130.71 151 GLY B CA 1
ATOM 4055 C C . GLY B 2 151 ? -0.465 -38.365 -104.602 1.00 135.33 151 GLY B C 1
ATOM 4056 O O . GLY B 2 151 ? -1.040 -38.452 -103.514 1.00 90.26 151 GLY B O 1
ATOM 4057 N N . LEU B 2 158 ? 10.079 -31.091 -98.987 1.00 111.69 158 LEU B N 1
ATOM 4058 C CA . LEU B 2 158 ? 9.686 -30.033 -99.923 1.00 108.21 158 LEU B CA 1
ATOM 4059 C C . LEU B 2 158 ? 10.833 -29.044 -100.214 1.00 109.55 158 LEU B C 1
ATOM 4060 O O . LEU B 2 158 ? 10.784 -28.360 -101.237 1.00 106.12 158 LEU B O 1
ATOM 4062 N N . VAL B 2 159 ? 11.869 -28.999 -99.332 1.00 122.52 159 VAL B N 1
ATOM 4063 C CA . VAL B 2 159 ? 13.038 -28.099 -99.395 1.00 119.83 159 VAL B CA 1
ATOM 4064 C C . VAL B 2 159 ? 13.650 -28.032 -100.814 1.00 125.16 159 VAL B C 1
ATOM 4065 O O . VAL B 2 159 ? 13.938 -26.934 -101.294 1.00 122.98 159 VAL B O 1
ATOM 4069 N N . GLY B 2 160 ? 13.828 -29.175 -101.463 1.00 93.07 160 GLY B N 1
ATOM 4070 C CA . GLY B 2 160 ? 14.440 -29.204 -102.785 1.00 92.45 160 GLY B CA 1
ATOM 4071 C C . GLY B 2 160 ? 13.565 -29.719 -103.899 1.00 96.78 160 GLY B C 1
ATOM 4072 O O . GLY B 2 160 ? 13.805 -29.387 -105.062 1.00 95.16 160 GLY B O 1
ATOM 4073 N N . ASP B 2 161 ? 12.567 -30.547 -103.553 1.00 116.07 161 ASP B N 1
ATOM 4074 C CA . ASP B 2 161 ? 11.665 -31.158 -104.524 1.00 117.17 161 ASP B CA 1
ATOM 4075 C C . ASP B 2 161 ? 10.477 -30.223 -104.924 1.00 121.47 161 ASP B C 1
ATOM 4076 O O . ASP B 2 161 ? 9.882 -30.433 -105.989 1.00 121.12 161 ASP B O 1
ATOM 4078 N N . PHE B 2 162 ? 10.145 -29.197 -104.098 1.00 117.26 162 PHE B N 1
ATOM 4079 C CA . PHE B 2 162 ? 9.034 -28.286 -104.397 1.00 116.00 162 PHE B CA 1
ATOM 4080 C C . PHE B 2 162 ? 9.397 -26.817 -104.159 1.00 117.59 162 PHE B C 1
ATOM 4081 O O . PHE B 2 162 ? 9.242 -26.006 -105.070 1.00 116.30 162 PHE B O 1
ATOM 4089 N N . ALA B 2 163 ? 9.832 -26.478 -102.934 1.00 104.37 163 ALA B N 1
ATOM 4090 C CA . ALA B 2 163 ? 10.184 -25.124 -102.505 1.00 101.07 163 ALA B CA 1
ATOM 4091 C C . ALA B 2 163 ? 11.292 -24.498 -103.362 1.00 103.26 163 ALA B C 1
ATOM 4092 O O . ALA B 2 163 ? 11.133 -23.364 -103.806 1.00 100.88 163 ALA B O 1
ATOM 4094 N N . TRP B 2 164 ? 12.398 -25.229 -103.597 1.00 101.54 164 TRP B N 1
ATOM 4095 C CA . TRP B 2 164 ? 13.518 -24.717 -104.381 1.00 100.58 164 TRP B CA 1
ATOM 4096 C C . TRP B 2 164 ? 13.196 -24.822 -105.872 1.00 104.70 164 TRP B C 1
ATOM 4097 O O . TRP B 2 164 ? 13.858 -24.178 -106.694 1.00 104.06 164 TRP B O 1
ATOM 4108 N N . GLN B 2 165 ? 12.167 -25.609 -106.219 1.00 121.47 165 GLN B N 1
ATOM 4109 C CA . GLN B 2 165 ? 11.738 -25.788 -107.603 1.00 121.50 165 GLN B CA 1
ATOM 4110 C C . GLN B 2 165 ? 10.946 -24.558 -108.092 1.00 121.72 165 GLN B C 1
ATOM 4111 O O . GLN B 2 165 ? 11.058 -24.168 -109.255 1.00 122.37 165 GLN B O 1
ATOM 4117 N N . VAL B 2 166 ? 10.169 -23.946 -107.178 1.00 101.10 166 VAL B N 1
ATOM 4118 C CA . VAL B 2 166 ? 9.351 -22.750 -107.387 1.00 98.38 166 VAL B CA 1
ATOM 4119 C C . VAL B 2 166 ? 10.172 -21.526 -107.911 1.00 101.86 166 VAL B C 1
ATOM 4120 O O . VAL B 2 166 ? 9.795 -21.017 -108.961 1.00 101.05 166 VAL B O 1
ATOM 4124 N N . PRO B 2 167 ? 11.284 -21.046 -107.279 1.00 93.11 167 PRO B N 1
ATOM 4125 C CA . PRO B 2 167 ? 11.976 -19.869 -107.829 1.00 93.64 167 PRO B CA 1
ATOM 4126 C C . PRO B 2 167 ? 12.635 -20.105 -109.189 1.00 102.74 167 PRO B C 1
ATOM 4127 O O . PRO B 2 167 ? 12.561 -19.219 -110.036 1.00 104.03 167 PRO B O 1
ATOM 4131 N N . VAL B 2 168 ? 13.257 -21.287 -109.402 1.00 111.08 168 VAL B N 1
ATOM 4132 C CA . VAL B 2 168 ? 13.956 -21.646 -110.644 1.00 113.55 168 VAL B CA 1
ATOM 4133 C C . VAL B 2 168 ? 13.022 -21.533 -111.876 1.00 121.32 168 VAL B C 1
ATOM 4134 O O . VAL B 2 168 ? 13.306 -20.726 -112.768 1.00 122.76 168 VAL B O 1
ATOM 4136 N N . GLN B 2 169 ? 11.899 -22.300 -111.894 1.00 124.48 169 GLN B N 1
ATOM 4137 C CA . GLN B 2 169 ? 10.912 -22.328 -112.984 1.00 126.30 169 GLN B CA 1
ATOM 4138 C C . GLN B 2 169 ? 10.184 -20.984 -113.134 1.00 132.53 169 GLN B C 1
ATOM 4139 O O . GLN B 2 169 ? 9.768 -20.633 -114.243 1.00 134.43 169 GLN B O 1
ATOM 4141 N N . GLY B 2 170 ? 10.050 -20.258 -112.020 1.00 131.63 170 GLY B N 1
ATOM 4142 C CA . GLY B 2 170 ? 9.412 -18.946 -111.956 1.00 131.63 170 GLY B CA 1
ATOM 4143 C C . GLY B 2 170 ? 10.249 -17.841 -112.570 1.00 136.18 170 GLY B C 1
ATOM 4144 O O . GLY B 2 170 ? 9.733 -17.042 -113.355 1.00 138.70 170 GLY B O 1
ATOM 4145 N N . MET B 2 171 ? 11.550 -17.788 -112.219 1.00 112.49 171 MET B N 1
ATOM 4146 C CA . MET B 2 171 ? 12.499 -16.803 -112.741 1.00 113.21 171 MET B CA 1
ATOM 4147 C C . MET B 2 171 ? 12.839 -17.115 -114.195 1.00 120.90 171 MET B C 1
ATOM 4148 O O . MET B 2 171 ? 13.253 -16.213 -114.931 1.00 123.51 171 MET B O 1
ATOM 4153 N N . THR B 2 172 ? 12.659 -18.394 -114.603 1.00 114.72 172 THR B N 1
ATOM 4154 C CA . THR B 2 172 ? 12.849 -18.857 -115.977 1.00 117.40 172 THR B CA 1
ATOM 4155 C C . THR B 2 172 ? 11.713 -18.306 -116.853 1.00 123.69 172 THR B C 1
ATOM 4156 O O . THR B 2 172 ? 11.945 -18.020 -118.028 1.00 127.13 172 THR B O 1
ATOM 4158 N N . ALA B 2 173 ? 10.493 -18.136 -116.260 1.00 146.00 173 ALA B N 1
ATOM 4159 C CA . ALA B 2 173 ? 9.269 -17.579 -116.878 1.00 147.17 173 ALA B CA 1
ATOM 4160 C C . ALA B 2 173 ? 8.977 -16.151 -116.326 1.00 147.61 173 ALA B C 1
ATOM 4161 O O . ALA B 2 173 ? 7.854 -15.849 -115.897 1.00 145.23 173 ALA B O 1
ATOM 4163 N N . VAL B 2 174 ? 10.028 -15.291 -116.338 1.00 121.06 174 VAL B N 1
ATOM 4164 C CA . VAL B 2 174 ? 10.047 -13.903 -115.861 1.00 123.70 174 VAL B CA 1
ATOM 4165 C C . VAL B 2 174 ? 9.172 -13.007 -116.762 1.00 199.01 174 VAL B C 1
ATOM 4166 O O . VAL B 2 174 ? 8.907 -13.337 -117.917 1.00 179.88 174 VAL B O 1
ATOM 4170 N N . VAL B 2 180 ? 20.719 -18.720 -114.112 1.00 94.70 180 VAL B N 1
ATOM 4171 C CA . VAL B 2 180 ? 19.835 -19.004 -112.984 1.00 92.79 180 VAL B CA 1
ATOM 4172 C C . VAL B 2 180 ? 19.595 -20.561 -112.849 1.00 97.41 180 VAL B C 1
ATOM 4173 O O . VAL B 2 180 ? 18.460 -21.031 -112.661 1.00 96.29 180 VAL B O 1
ATOM 4177 N N . LEU B 2 181 ? 20.708 -21.340 -112.891 1.00 91.27 181 LEU B N 1
ATOM 4178 C CA . LEU B 2 181 ? 20.688 -22.802 -112.772 1.00 91.76 181 LEU B CA 1
ATOM 4179 C C . LEU B 2 181 ? 20.455 -23.260 -111.320 1.00 91.87 181 LEU B C 1
ATOM 4180 O O . LEU B 2 181 ? 20.973 -22.640 -110.391 1.00 88.50 181 LEU B O 1
ATOM 4182 N N . ARG B 2 182 ? 19.682 -24.359 -111.148 1.00 111.77 182 ARG B N 1
ATOM 4183 C CA . ARG B 2 182 ? 19.294 -24.992 -109.878 1.00 110.14 182 ARG B CA 1
ATOM 4184 C C . ARG B 2 182 ? 20.478 -25.113 -108.901 1.00 112.76 182 ARG B C 1
ATOM 4185 O O . ARG B 2 182 ? 20.525 -24.377 -107.906 1.00 110.51 182 ARG B O 1
ATOM 4193 N N . GLY B 2 183 ? 21.422 -26.010 -109.214 1.00 107.45 183 GLY B N 1
ATOM 4194 C CA . GLY B 2 183 ? 22.613 -26.266 -108.407 1.00 105.50 183 GLY B CA 1
ATOM 4195 C C . GLY B 2 183 ? 23.446 -25.040 -108.078 1.00 107.33 183 GLY B C 1
ATOM 4196 O O . GLY B 2 183 ? 23.944 -24.924 -106.954 1.00 104.75 183 GLY B O 1
ATOM 4197 N N . ALA B 2 184 ? 23.587 -24.107 -109.057 1.00 95.79 184 ALA B N 1
ATOM 4198 C CA . ALA B 2 184 ? 24.346 -22.858 -108.927 1.00 94.27 184 ALA B CA 1
ATOM 4199 C C . ALA B 2 184 ? 23.764 -21.971 -107.821 1.00 95.31 184 ALA B C 1
ATOM 4200 O O . ALA B 2 184 ? 24.513 -21.514 -106.951 1.00 93.38 184 ALA B O 1
ATOM 4202 N N . ALA B 2 185 ? 22.426 -21.765 -107.838 1.00 82.41 185 ALA B N 1
ATOM 4203 C CA . ALA B 2 185 ? 21.698 -20.969 -106.855 1.00 79.88 185 ALA B CA 1
ATOM 4204 C C . ALA B 2 185 ? 21.752 -21.611 -105.475 1.00 81.56 185 ALA B C 1
ATOM 4205 O O . ALA B 2 185 ? 21.895 -20.898 -104.483 1.00 79.46 185 ALA B O 1
ATOM 4207 N N . TRP B 2 186 ? 21.685 -22.957 -105.422 1.00 87.65 186 TRP B N 1
ATOM 4208 C CA . TRP B 2 186 ? 21.757 -23.767 -104.202 1.00 85.85 186 TRP B CA 1
ATOM 4209 C C . TRP B 2 186 ? 23.117 -23.607 -103.472 1.00 89.64 186 TRP B C 1
ATOM 4210 O O . TRP B 2 186 ? 23.152 -23.624 -102.244 1.00 86.55 186 TRP B O 1
ATOM 4221 N N . ASP B 2 187 ? 24.224 -23.487 -104.224 1.00 116.01 187 ASP B N 1
ATOM 4222 C CA . ASP B 2 187 ? 25.565 -23.312 -103.650 1.00 115.68 187 ASP B CA 1
ATOM 4223 C C . ASP B 2 187 ? 25.738 -21.914 -103.064 1.00 118.87 187 ASP B C 1
ATOM 4224 O O . ASP B 2 187 ? 26.433 -21.750 -102.057 1.00 117.90 187 ASP B O 1
ATOM 4229 N N . ALA B 2 188 ? 25.135 -20.910 -103.719 1.00 98.10 188 ALA B N 1
ATOM 4230 C CA . ALA B 2 188 ? 25.214 -19.508 -103.312 1.00 96.55 188 ALA B CA 1
ATOM 4231 C C . ALA B 2 188 ? 24.243 -19.130 -102.191 1.00 96.91 188 ALA B C 1
ATOM 4232 O O . ALA B 2 188 ? 24.435 -18.102 -101.549 1.00 95.11 188 ALA B O 1
ATOM 4234 N N . ARG B 2 189 ? 23.240 -19.993 -101.927 1.00 91.87 189 ARG B N 1
ATOM 4235 C CA . ARG B 2 189 ? 22.154 -19.834 -100.951 1.00 89.54 189 ARG B CA 1
ATOM 4236 C C . ARG B 2 189 ? 22.594 -19.414 -99.524 1.00 89.08 189 ARG B C 1
ATOM 4237 O O . ARG B 2 189 ? 21.781 -18.899 -98.757 1.00 88.45 189 ARG B O 1
ATOM 4245 N N . VAL B 2 190 ? 23.872 -19.573 -99.209 1.00 68.43 190 VAL B N 1
ATOM 4246 C CA . VAL B 2 190 ? 24.409 -19.273 -97.884 1.00 66.10 190 VAL B CA 1
ATOM 4247 C C . VAL B 2 190 ? 24.966 -17.840 -97.850 1.00 68.51 190 VAL B C 1
ATOM 4248 O O . VAL B 2 190 ? 25.262 -17.341 -96.759 1.00 66.07 190 VAL B O 1
ATOM 4252 N N . SER B 2 191 ? 25.102 -17.187 -99.029 1.00 71.40 191 SER B N 1
ATOM 4253 C CA . SER B 2 191 ? 25.688 -15.845 -99.208 1.00 71.44 191 SER B CA 1
ATOM 4254 C C . SER B 2 191 ? 25.158 -14.776 -98.253 1.00 76.13 191 SER B C 1
ATOM 4255 O O . SER B 2 191 ? 25.953 -14.011 -97.692 1.00 74.53 191 SER B O 1
ATOM 4258 N N . LEU B 2 192 ? 23.834 -14.724 -98.046 1.00 90.25 192 LEU B N 1
ATOM 4259 C CA . LEU B 2 192 ? 23.300 -13.692 -97.168 1.00 89.76 192 LEU B CA 1
ATOM 4260 C C . LEU B 2 192 ? 23.446 -14.035 -95.666 1.00 94.04 192 LEU B C 1
ATOM 4261 O O . LEU B 2 192 ? 23.067 -13.219 -94.827 1.00 93.64 192 LEU B O 1
ATOM 4266 N N . ASP B 2 193 ? 24.055 -15.179 -95.326 1.00 80.93 193 ASP B N 1
ATOM 4267 C CA . ASP B 2 193 ? 24.359 -15.508 -93.929 1.00 79.83 193 ASP B CA 1
ATOM 4268 C C . ASP B 2 193 ? 25.819 -15.254 -93.705 1.00 82.84 193 ASP B C 1
ATOM 4269 O O . ASP B 2 193 ? 26.214 -14.712 -92.669 1.00 80.94 193 ASP B O 1
ATOM 4274 N N . ALA B 2 194 ? 26.612 -15.622 -94.732 1.00 73.04 194 ALA B N 1
ATOM 4275 C CA . ALA B 2 194 ? 28.061 -15.528 -94.813 1.00 72.73 194 ALA B CA 1
ATOM 4276 C C . ALA B 2 194 ? 28.578 -14.088 -94.620 1.00 75.31 194 ALA B C 1
ATOM 4277 O O . ALA B 2 194 ? 29.720 -13.909 -94.193 1.00 74.70 194 ALA B O 1
ATOM 4279 N N . GLN B 2 195 ? 27.732 -13.082 -94.913 1.00 68.07 195 GLN B N 1
ATOM 4280 C CA . GLN B 2 195 ? 28.026 -11.647 -94.782 1.00 67.28 195 GLN B CA 1
ATOM 4281 C C . GLN B 2 195 ? 28.198 -11.215 -93.310 1.00 67.55 195 GLN B C 1
ATOM 4282 O O . GLN B 2 195 ? 28.902 -10.245 -93.044 1.00 66.58 195 GLN B O 1
ATOM 4288 N N . LEU B 2 196 ? 27.555 -11.934 -92.369 1.00 72.42 196 LEU B N 1
ATOM 4289 C CA . LEU B 2 196 ? 27.615 -11.675 -90.923 1.00 70.64 196 LEU B CA 1
ATOM 4290 C C . LEU B 2 196 ? 28.180 -12.845 -90.138 1.00 69.77 196 LEU B C 1
ATOM 4291 O O . LEU B 2 196 ? 28.853 -12.630 -89.136 1.00 67.43 196 LEU B O 1
ATOM 4296 N N . SER B 2 197 ? 27.874 -14.077 -90.577 1.00 75.15 197 SER B N 1
ATOM 4297 C CA . SER B 2 197 ? 28.284 -15.316 -89.928 1.00 74.11 197 SER B CA 1
ATOM 4298 C C . SER B 2 197 ? 29.201 -16.156 -90.814 1.00 76.63 197 SER B C 1
ATOM 4299 O O . SER B 2 197 ? 28.760 -16.648 -91.859 1.00 76.43 197 SER B O 1
ATOM 4302 N N . PRO B 2 198 ? 30.450 -16.415 -90.378 1.00 64.29 198 PRO B N 1
ATOM 4303 C CA . PRO B 2 198 ? 31.335 -17.262 -91.191 1.00 64.02 198 PRO B CA 1
ATOM 4304 C C . PRO B 2 198 ? 30.808 -18.699 -91.318 1.00 67.80 198 PRO B C 1
ATOM 4305 O O . PRO B 2 198 ? 30.403 -19.321 -90.325 1.00 66.67 198 PRO B O 1
ATOM 4309 N N . GLN B 2 199 ? 30.747 -19.186 -92.566 1.00 64.39 199 GLN B N 1
ATOM 4310 C CA . GLN B 2 199 ? 30.342 -20.551 -92.902 1.00 63.68 199 GLN B CA 1
ATOM 4311 C C . GLN B 2 199 ? 31.594 -21.437 -92.926 1.00 69.31 199 GLN B C 1
ATOM 4312 O O . GLN B 2 199 ? 32.717 -20.950 -92.693 1.00 67.82 199 GLN B O 1
ATOM 4318 N N . GLN B 2 200 ? 31.408 -22.738 -93.240 1.00 77.97 200 GLN B N 1
ATOM 4319 C CA . GLN B 2 200 ? 32.515 -23.685 -93.357 1.00 77.31 200 GLN B CA 1
ATOM 4320 C C . GLN B 2 200 ? 33.373 -23.305 -94.579 1.00 81.30 200 GLN B C 1
ATOM 4321 O O . GLN B 2 200 ? 32.910 -22.523 -95.431 1.00 81.04 200 GLN B O 1
ATOM 4327 N N . LEU B 2 201 ? 34.630 -23.810 -94.644 1.00 64.32 201 LEU B N 1
ATOM 4328 C CA . LEU B 2 201 ? 35.519 -23.460 -95.749 1.00 64.37 201 LEU B CA 1
ATOM 4329 C C . LEU B 2 201 ? 35.000 -23.965 -97.091 1.00 73.32 201 LEU B C 1
ATOM 4330 O O . LEU B 2 201 ? 35.022 -23.198 -98.055 1.00 74.45 201 LEU B O 1
ATOM 4335 N N . ALA B 2 202 ? 34.530 -25.236 -97.158 1.00 87.66 202 ALA B N 1
ATOM 4336 C CA . ALA B 2 202 ? 33.978 -25.819 -98.390 1.00 88.94 202 ALA B CA 1
ATOM 4337 C C . ALA B 2 202 ? 32.678 -25.116 -98.784 1.00 93.12 202 ALA B C 1
ATOM 4338 O O . ALA B 2 202 ? 32.434 -24.891 -99.968 1.00 94.87 202 ALA B O 1
ATOM 4340 N N . VAL B 2 203 ? 31.859 -24.759 -97.783 1.00 70.70 203 VAL B N 1
ATOM 4341 C CA . VAL B 2 203 ? 30.579 -24.098 -97.981 1.00 70.46 203 VAL B CA 1
ATOM 4342 C C . VAL B 2 203 ? 30.854 -22.685 -98.505 1.00 76.39 203 VAL B C 1
ATOM 4343 O O . VAL B 2 203 ? 30.238 -22.288 -99.499 1.00 77.69 203 VAL B O 1
ATOM 4347 N N . THR B 2 204 ? 31.833 -21.968 -97.908 1.00 70.44 204 THR B N 1
ATOM 4348 C CA . THR B 2 204 ? 32.194 -20.622 -98.364 1.00 70.69 204 THR B CA 1
ATOM 4349 C C . THR B 2 204 ? 32.780 -20.708 -99.769 1.00 76.64 204 THR B C 1
ATOM 4350 O O . THR B 2 204 ? 32.438 -19.883 -100.608 1.00 77.06 204 THR B O 1
ATOM 4354 N N . GLU B 2 205 ? 33.612 -21.736 -100.027 1.00 64.84 205 GLU B N 1
ATOM 4355 C CA . GLU B 2 205 ? 34.289 -21.998 -101.297 1.00 66.25 205 GLU B CA 1
ATOM 4356 C C . GLU B 2 205 ? 33.285 -22.222 -102.451 1.00 71.68 205 GLU B C 1
ATOM 4357 O O . GLU B 2 205 ? 33.425 -21.608 -103.515 1.00 72.19 205 GLU B O 1
ATOM 4363 N N . ALA B 2 206 ? 32.277 -23.078 -102.224 1.00 69.62 206 ALA B N 1
ATOM 4364 C CA . ALA B 2 206 ? 31.272 -23.453 -103.208 1.00 71.54 206 ALA B CA 1
ATOM 4365 C C . ALA B 2 206 ? 30.377 -22.288 -103.607 1.00 79.24 206 ALA B C 1
ATOM 4366 O O . ALA B 2 206 ? 29.904 -22.263 -104.753 1.00 81.23 206 ALA B O 1
ATOM 4368 N N . ALA B 2 207 ? 30.123 -21.338 -102.667 1.00 91.32 207 ALA B N 1
ATOM 4369 C CA . ALA B 2 207 ? 29.289 -20.157 -102.915 1.00 91.74 207 ALA B CA 1
ATOM 4370 C C . ALA B 2 207 ? 29.997 -19.214 -103.883 1.00 98.94 207 ALA B C 1
ATOM 4371 O O . ALA B 2 207 ? 29.453 -18.955 -104.953 1.00 100.09 207 ALA B O 1
ATOM 4373 N N . VAL B 2 208 ? 31.241 -18.791 -103.553 1.00 80.19 208 VAL B N 1
ATOM 4374 C CA . VAL B 2 208 ? 32.098 -17.890 -104.335 1.00 81.27 208 VAL B CA 1
ATOM 4375 C C . VAL B 2 208 ? 32.217 -18.359 -105.797 1.00 88.16 208 VAL B C 1
ATOM 4376 O O . VAL B 2 208 ? 32.168 -17.529 -106.711 1.00 88.50 208 VAL B O 1
ATOM 4380 N N . ALA B 2 209 ? 32.345 -19.683 -106.007 1.00 116.89 209 ALA B N 1
ATOM 4381 C CA . ALA B 2 209 ? 32.456 -20.300 -107.337 1.00 117.63 209 ALA B CA 1
ATOM 4382 C C . ALA B 2 209 ? 31.106 -20.327 -108.100 1.00 122.75 209 ALA B C 1
ATOM 4383 O O . ALA B 2 209 ? 31.104 -20.352 -109.337 1.00 122.11 209 ALA B O 1
ATOM 4385 N N . ALA B 2 210 ? 29.977 -20.321 -107.368 1.00 91.67 210 ALA B N 1
ATOM 4386 C CA . ALA B 2 210 ? 28.638 -20.355 -107.969 1.00 92.77 210 ALA B CA 1
ATOM 4387 C C . ALA B 2 210 ? 27.948 -18.986 -107.966 1.00 94.85 210 ALA B C 1
ATOM 4388 O O . ALA B 2 210 ? 26.862 -18.856 -108.530 1.00 95.49 210 ALA B O 1
ATOM 4390 N N . LEU B 2 211 ? 28.592 -17.970 -107.365 1.00 92.94 211 LEU B N 1
ATOM 4391 C CA . LEU B 2 211 ? 28.073 -16.612 -107.253 1.00 91.56 211 LEU B CA 1
ATOM 4392 C C . LEU B 2 211 ? 28.379 -15.772 -108.522 1.00 96.85 211 LEU B C 1
ATOM 4393 O O . LEU B 2 211 ? 29.561 -15.499 -108.797 1.00 96.35 211 LEU B O 1
ATOM 4398 N N . PRO B 2 212 ? 27.314 -15.354 -109.286 1.00 96.83 212 PRO B N 1
ATOM 4399 C CA . PRO B 2 212 ? 27.535 -14.548 -110.509 1.00 100.11 212 PRO B CA 1
ATOM 4400 C C . PRO B 2 212 ? 28.017 -13.127 -110.222 1.00 134.81 212 PRO B C 1
ATOM 4401 O O . PRO B 2 212 ? 27.535 -12.485 -109.291 1.00 98.33 212 PRO B O 1
ATOM 4405 N N . PRO B 2 215 ? 25.294 -8.742 -109.968 1.00 116.01 215 PRO B N 1
ATOM 4406 C CA . PRO B 2 215 ? 24.412 -7.589 -110.161 1.00 116.33 215 PRO B CA 1
ATOM 4407 C C . PRO B 2 215 ? 22.957 -7.977 -109.868 1.00 120.01 215 PRO B C 1
ATOM 4408 O O . PRO B 2 215 ? 22.649 -8.308 -108.719 1.00 118.83 215 PRO B O 1
ATOM 4412 N N . ALA B 2 216 ? 22.077 -7.960 -110.902 1.00 117.56 216 ALA B N 1
ATOM 4413 C CA . ALA B 2 216 ? 20.668 -8.339 -110.824 1.00 116.08 216 ALA B CA 1
ATOM 4414 C C . ALA B 2 216 ? 20.530 -9.838 -110.612 1.00 118.91 216 ALA B C 1
ATOM 4415 O O . ALA B 2 216 ? 19.778 -10.258 -109.735 1.00 116.88 216 ALA B O 1
ATOM 4417 N N . LEU B 2 217 ? 21.271 -10.639 -111.410 1.00 127.01 217 LEU B N 1
ATOM 4418 C CA . LEU B 2 217 ? 21.318 -12.098 -111.342 1.00 127.08 217 LEU B CA 1
ATOM 4419 C C . LEU B 2 217 ? 21.805 -12.543 -109.958 1.00 130.77 217 LEU B C 1
ATOM 4420 O O . LEU B 2 217 ? 21.258 -13.492 -109.387 1.00 130.79 217 LEU B O 1
ATOM 4422 N N . ARG B 2 218 ? 22.824 -11.832 -109.418 1.00 112.46 218 ARG B N 1
ATOM 4423 C CA . ARG B 2 218 ? 23.385 -12.038 -108.083 1.00 110.44 218 ARG B CA 1
ATOM 4424 C C . ARG B 2 218 ? 22.255 -11.859 -107.058 1.00 111.91 218 ARG B C 1
ATOM 4425 O O . ARG B 2 218 ? 21.993 -12.771 -106.277 1.00 110.52 218 ARG B O 1
ATOM 4433 N N . ALA B 2 219 ? 21.528 -10.724 -107.144 1.00 109.00 219 ALA B N 1
ATOM 4434 C CA . ALA B 2 219 ? 20.380 -10.385 -106.304 1.00 107.58 219 ALA B CA 1
ATOM 4435 C C . ALA B 2 219 ? 19.201 -11.354 -106.464 1.00 109.27 219 ALA B C 1
ATOM 4436 O O . ALA B 2 219 ? 18.439 -11.555 -105.514 1.00 108.02 219 ALA B O 1
ATOM 4438 N N . LEU B 2 220 ? 19.058 -11.951 -107.667 1.00 100.79 220 LEU B N 1
ATOM 4439 C CA . LEU B 2 220 ? 18.003 -12.916 -107.975 1.00 99.70 220 LEU B CA 1
ATOM 4440 C C . LEU B 2 220 ? 18.278 -14.259 -107.308 1.00 103.29 220 LEU B C 1
ATOM 4441 O O . LEU B 2 220 ? 17.344 -14.906 -106.831 1.00 102.48 220 LEU B O 1
ATOM 4446 N N . PHE B 2 221 ? 19.566 -14.649 -107.237 1.00 105.40 221 PHE B N 1
ATOM 4447 C CA . PHE B 2 221 ? 20.022 -15.875 -106.574 1.00 105.25 221 PHE B CA 1
ATOM 4448 C C . PHE B 2 221 ? 19.600 -15.782 -105.102 1.00 107.78 221 PHE B C 1
ATOM 4449 O O . PHE B 2 221 ? 19.023 -16.730 -104.571 1.00 106.87 221 PHE B O 1
ATOM 4457 N N . ALA B 2 222 ? 19.836 -14.601 -104.477 1.00 97.74 222 ALA B N 1
ATOM 4458 C CA . ALA B 2 222 ? 19.502 -14.275 -103.087 1.00 96.54 222 ALA B CA 1
ATOM 4459 C C . ALA B 2 222 ? 17.991 -14.412 -102.837 1.00 98.81 222 ALA B C 1
ATOM 4460 O O . ALA B 2 222 ? 17.597 -15.099 -101.892 1.00 98.11 222 ALA B O 1
ATOM 4462 N N . GLY B 2 223 ? 17.178 -13.817 -103.718 1.00 92.12 223 GLY B N 1
ATOM 4463 C CA . GLY B 2 223 ? 15.721 -13.886 -103.659 1.00 91.32 223 GLY B CA 1
ATOM 4464 C C . GLY B 2 223 ? 15.164 -15.291 -103.809 1.00 94.66 223 GLY B C 1
ATOM 4465 O O . GLY B 2 223 ? 14.104 -15.605 -103.257 1.00 93.06 223 GLY B O 1
ATOM 4466 N N . ALA B 2 224 ? 15.887 -16.150 -104.563 1.00 109.06 224 ALA B N 1
ATOM 4467 C CA . ALA B 2 224 ? 15.540 -17.556 -104.785 1.00 109.73 224 ALA B CA 1
ATOM 4468 C C . ALA B 2 224 ? 15.500 -18.338 -103.471 1.00 112.93 224 ALA B C 1
ATOM 4469 O O . ALA B 2 224 ? 14.547 -19.087 -103.247 1.00 113.14 224 ALA B O 1
ATOM 4471 N N . GLU B 2 225 ? 16.503 -18.114 -102.581 1.00 105.77 225 GLU B N 1
ATOM 4472 C CA . GLU B 2 225 ? 16.565 -18.737 -101.260 1.00 104.49 225 GLU B CA 1
ATOM 4473 C C . GLU B 2 225 ? 15.589 -18.077 -100.286 1.00 105.74 225 GLU B C 1
ATOM 4474 O O . GLU B 2 225 ? 15.076 -18.734 -99.376 1.00 105.14 225 GLU B O 1
ATOM 4480 N N . MET B 2 226 ? 15.331 -16.768 -100.487 1.00 97.16 226 MET B N 1
ATOM 4481 C CA . MET B 2 226 ? 14.384 -16.006 -99.675 1.00 95.66 226 MET B CA 1
ATOM 4482 C C . MET B 2 226 ? 13.004 -16.620 -99.906 1.00 97.79 226 MET B C 1
ATOM 4483 O O . MET B 2 226 ? 12.311 -16.924 -98.933 1.00 97.37 226 MET B O 1
ATOM 4488 N N . THR B 2 227 ? 12.656 -16.877 -101.195 1.00 85.20 227 THR B N 1
ATOM 4489 C CA . THR B 2 227 ? 11.399 -17.485 -101.631 1.00 84.37 227 THR B CA 1
ATOM 4490 C C . THR B 2 227 ? 11.294 -18.921 -101.153 1.00 88.40 227 THR B C 1
ATOM 4491 O O . THR B 2 227 ? 10.236 -19.325 -100.672 1.00 87.05 227 THR B O 1
ATOM 4493 N N . ALA B 2 228 ? 12.408 -19.679 -101.267 1.00 94.61 228 ALA B N 1
ATOM 4494 C CA . ALA B 2 228 ? 12.518 -21.095 -100.921 1.00 96.11 228 ALA B CA 1
ATOM 4495 C C . ALA B 2 228 ? 12.096 -21.404 -99.482 1.00 101.03 228 ALA B C 1
ATOM 4496 O O . ALA B 2 228 ? 11.225 -22.256 -99.311 1.00 102.81 228 ALA B O 1
ATOM 4498 N N . ASN B 2 229 ? 12.664 -20.718 -98.460 1.00 104.41 229 ASN B N 1
ATOM 4499 C CA . ASN B 2 229 ? 12.296 -20.983 -97.058 1.00 103.88 229 ASN B CA 1
ATOM 4500 C C . ASN B 2 229 ? 10.905 -20.451 -96.729 1.00 106.43 229 ASN B C 1
ATOM 4501 O O . ASN B 2 229 ? 10.250 -20.999 -95.838 1.00 106.95 229 ASN B O 1
ATOM 4506 N N . THR B 2 230 ? 10.451 -19.398 -97.444 1.00 95.39 230 THR B N 1
ATOM 4507 C CA . THR B 2 230 ? 9.115 -18.824 -97.263 1.00 94.43 230 THR B CA 1
ATOM 4508 C C . THR B 2 230 ? 8.075 -19.920 -97.583 1.00 96.95 230 THR B C 1
ATOM 4509 O O . THR B 2 230 ? 7.163 -20.131 -96.781 1.00 95.70 230 THR B O 1
ATOM 4513 N N . VAL B 2 231 ? 8.285 -20.670 -98.692 1.00 101.22 231 VAL B N 1
ATOM 4514 C CA . VAL B 2 231 ? 7.409 -21.768 -99.124 1.00 102.25 231 VAL B CA 1
ATOM 4515 C C . VAL B 2 231 ? 7.360 -22.858 -98.039 1.00 108.42 231 VAL B C 1
ATOM 4516 O O . VAL B 2 231 ? 6.274 -23.329 -97.705 1.00 108.80 231 VAL B O 1
ATOM 4520 N N . VAL B 2 232 ? 8.530 -23.226 -97.479 1.00 120.12 232 VAL B N 1
ATOM 4521 C CA . VAL B 2 232 ? 8.675 -24.268 -96.446 1.00 121.06 232 VAL B CA 1
ATOM 4522 C C . VAL B 2 232 ? 7.957 -23.853 -95.151 1.00 125.60 232 VAL B C 1
ATOM 4523 O O . VAL B 2 232 ? 7.159 -24.636 -94.630 1.00 127.53 232 VAL B O 1
ATOM 4527 N N . ASP B 2 233 ? 8.241 -22.636 -94.644 1.00 93.65 233 ASP B N 1
ATOM 4528 C CA . ASP B 2 233 ? 7.677 -22.139 -93.396 1.00 92.30 233 ASP B CA 1
ATOM 4529 C C . ASP B 2 233 ? 6.180 -21.979 -93.488 1.00 92.16 233 ASP B C 1
ATOM 4530 O O . ASP B 2 233 ? 5.491 -22.332 -92.534 1.00 91.55 233 ASP B O 1
ATOM 4535 N N . ALA B 2 234 ? 5.678 -21.521 -94.652 1.00 86.31 234 ALA B N 1
ATOM 4536 C CA . ALA B 2 234 ? 4.250 -21.340 -94.927 1.00 85.19 234 ALA B CA 1
ATOM 4537 C C . ALA B 2 234 ? 3.500 -22.681 -94.913 1.00 88.06 234 ALA B C 1
ATOM 4538 O O . ALA B 2 234 ? 2.521 -22.812 -94.178 1.00 87.24 234 ALA B O 1
ATOM 4540 N N . VAL B 2 235 ? 3.983 -23.681 -95.678 1.00 83.53 235 VAL B N 1
ATOM 4541 C CA . VAL B 2 235 ? 3.391 -25.025 -95.741 1.00 85.59 235 VAL B CA 1
ATOM 4542 C C . VAL B 2 235 ? 3.478 -25.685 -94.325 1.00 93.03 235 VAL B C 1
ATOM 4543 O O . VAL B 2 235 ? 2.570 -26.429 -93.942 1.00 93.54 235 VAL B O 1
ATOM 4547 N N . LEU B 2 236 ? 4.534 -25.351 -93.540 1.00 120.79 236 LEU B N 1
ATOM 4548 C CA . LEU B 2 236 ? 4.744 -25.863 -92.176 1.00 122.18 236 LEU B CA 1
ATOM 4549 C C . LEU B 2 236 ? 3.735 -25.248 -91.190 1.00 125.98 236 LEU B C 1
ATOM 4550 O O . LEU B 2 236 ? 3.215 -25.963 -90.325 1.00 126.91 236 LEU B O 1
ATOM 4552 N N . ALA B 2 237 ? 3.460 -23.927 -91.334 1.00 104.02 237 ALA B N 1
ATOM 4553 C CA . ALA B 2 237 ? 2.514 -23.177 -90.502 1.00 102.91 237 ALA B CA 1
ATOM 4554 C C . ALA B 2 237 ? 1.081 -23.549 -90.843 1.00 106.26 237 ALA B C 1
ATOM 4555 O O . ALA B 2 237 ? 0.264 -23.668 -89.932 1.00 106.72 237 ALA B O 1
ATOM 4557 N N . VAL B 2 238 ? 0.778 -23.739 -92.150 1.00 94.12 238 VAL B N 1
ATOM 4558 C CA . VAL B 2 238 ? -0.544 -24.134 -92.661 1.00 94.62 238 VAL B CA 1
ATOM 4559 C C . VAL B 2 238 ? -0.887 -25.523 -92.103 1.00 101.83 238 VAL B C 1
ATOM 4560 O O . VAL B 2 238 ? -2.008 -25.732 -91.637 1.00 101.28 238 VAL B O 1
ATOM 4564 N N . SER B 2 239 ? 0.117 -26.439 -92.110 1.00 117.76 239 SER B N 1
ATOM 4565 C CA . SER B 2 239 ? 0.065 -27.833 -91.652 1.00 120.84 239 SER B CA 1
ATOM 4566 C C . SER B 2 239 ? -0.412 -27.973 -90.197 1.00 127.24 239 SER B C 1
ATOM 4567 O O . SER B 2 239 ? -1.130 -28.931 -89.891 1.00 129.02 239 SER B O 1
ATOM 4570 N N . ALA B 2 240 ? -0.017 -27.027 -89.315 1.00 148.40 240 ALA B N 1
ATOM 4571 C CA . ALA B 2 240 ? -0.385 -27.029 -87.897 1.00 149.91 240 ALA B CA 1
ATOM 4572 C C . ALA B 2 240 ? -1.774 -26.397 -87.647 1.00 156.30 240 ALA B C 1
ATOM 4573 O O . ALA B 2 240 ? -2.618 -27.031 -87.002 1.00 157.38 240 ALA B O 1
ATOM 4575 N N . GLU B 2 241 ? -2.007 -25.160 -88.154 1.00 171.14 241 GLU B N 1
ATOM 4576 C CA . GLU B 2 241 ? -3.268 -24.426 -87.994 1.00 171.79 241 GLU B CA 1
ATOM 4577 C C . GLU B 2 241 ? -4.453 -25.234 -88.568 1.00 178.97 241 GLU B C 1
ATOM 4578 O O . GLU B 2 241 ? -4.290 -25.880 -89.610 1.00 178.79 241 GLU B O 1
ATOM 4580 N N . PRO B 2 242 ? -5.625 -25.266 -87.878 1.00 184.87 242 PRO B N 1
ATOM 4581 C CA . PRO B 2 242 ? -6.754 -26.057 -88.405 1.00 186.32 242 PRO B CA 1
ATOM 4582 C C . PRO B 2 242 ? -7.473 -25.355 -89.557 1.00 189.83 242 PRO B C 1
ATOM 4583 O O . PRO B 2 242 ? -7.835 -26.008 -90.538 1.00 190.02 242 PRO B O 1
ATOM 4587 N N . GLY B 2 243 ? -7.653 -24.041 -89.428 1.00 175.59 243 GLY B N 1
ATOM 4588 C CA . GLY B 2 243 ? -8.306 -23.206 -90.425 1.00 174.51 243 GLY B CA 1
ATOM 4589 C C . GLY B 2 243 ? -7.539 -23.160 -91.728 1.00 177.73 243 GLY B C 1
ATOM 4590 O O . GLY B 2 243 ? -7.947 -23.805 -92.700 1.00 178.23 243 GLY B O 1
ATOM 4591 N N . LEU B 2 244 ? -6.376 -22.455 -91.721 1.00 175.42 244 LEU B N 1
ATOM 4592 C CA . LEU B 2 244 ? -5.459 -22.225 -92.846 1.00 173.49 244 LEU B CA 1
ATOM 4593 C C . LEU B 2 244 ? -5.348 -23.421 -93.806 1.00 178.21 244 LEU B C 1
ATOM 4594 O O . LEU B 2 244 ? -5.309 -23.209 -95.019 1.00 177.45 244 LEU B O 1
ATOM 4596 N N . ALA B 2 245 ? -5.348 -24.663 -93.257 1.00 178.14 245 ALA B N 1
ATOM 4597 C CA . ALA B 2 245 ? -5.243 -25.942 -93.972 1.00 179.62 245 ALA B CA 1
ATOM 4598 C C . ALA B 2 245 ? -6.279 -26.087 -95.106 1.00 182.67 245 ALA B C 1
ATOM 4599 O O . ALA B 2 245 ? -5.898 -26.014 -96.276 1.00 182.18 245 ALA B O 1
ATOM 4601 N N . GLU B 2 246 ? -7.567 -26.274 -94.767 1.00 130.43 246 GLU B N 1
ATOM 4602 C CA . GLU B 2 246 ? -8.633 -26.429 -95.755 1.00 130.89 246 GLU B CA 1
ATOM 4603 C C . GLU B 2 246 ? -9.148 -25.063 -96.259 1.00 132.34 246 GLU B C 1
ATOM 4604 O O . GLU B 2 246 ? -9.853 -25.021 -97.270 1.00 132.19 246 GLU B O 1
ATOM 4606 N N . ARG B 2 247 ? -8.779 -23.955 -95.575 1.00 126.62 247 ARG B N 1
ATOM 4607 C CA . ARG B 2 247 ? -9.209 -22.593 -95.925 1.00 124.80 247 ARG B CA 1
ATOM 4608 C C . ARG B 2 247 ? -8.468 -22.046 -97.147 1.00 129.65 247 ARG B C 1
ATOM 4609 O O . ARG B 2 247 ? -9.081 -21.334 -97.949 1.00 128.15 247 ARG B O 1
ATOM 4617 N N . ILE B 2 248 ? -7.154 -22.355 -97.277 1.00 150.36 248 ILE B N 1
ATOM 4618 C CA . ILE B 2 248 ? -6.313 -21.915 -98.399 1.00 150.28 248 ILE B CA 1
ATOM 4619 C C . ILE B 2 248 ? -6.864 -22.459 -99.732 1.00 157.97 248 ILE B C 1
ATOM 4620 O O . ILE B 2 248 ? -6.808 -21.759 -100.746 1.00 157.68 248 ILE B O 1
ATOM 4622 N N . ALA B 2 249 ? -7.437 -23.677 -99.708 1.00 149.51 249 ALA B N 1
ATOM 4623 C CA . ALA B 2 249 ? -8.043 -24.335 -100.863 1.00 151.82 249 ALA B CA 1
ATOM 4624 C C . ALA B 2 249 ? -9.318 -23.610 -101.341 1.00 155.89 249 ALA B C 1
ATOM 4625 O O . ALA B 2 249 ? -9.610 -23.643 -102.539 1.00 156.88 249 ALA B O 1
ATOM 4627 N N . ASP B 2 250 ? -10.066 -22.957 -100.416 1.00 158.48 250 ASP B N 1
ATOM 4628 C CA . ASP B 2 250 ? -11.312 -22.241 -100.724 1.00 157.83 250 ASP B CA 1
ATOM 4629 C C . ASP B 2 250 ? -11.065 -21.027 -101.630 1.00 159.52 250 ASP B C 1
ATOM 4630 O O . ASP B 2 250 ? -11.774 -20.875 -102.628 1.00 159.85 250 ASP B O 1
ATOM 4632 N N . ASP B 2 251 ? -10.063 -20.181 -101.292 1.00 125.66 251 ASP B N 1
ATOM 4633 C CA . ASP B 2 251 ? -9.702 -18.989 -102.065 1.00 123.67 251 ASP B CA 1
ATOM 4634 C C . ASP B 2 251 ? -8.160 -18.908 -102.247 1.00 126.92 251 ASP B C 1
ATOM 4635 O O . ASP B 2 251 ? -7.452 -18.356 -101.394 1.00 124.63 251 ASP B O 1
ATOM 4637 N N . PRO B 2 252 ? -7.622 -19.480 -103.352 1.00 144.77 252 PRO B N 1
ATOM 4638 C CA . PRO B 2 252 ? -6.168 -19.435 -103.569 1.00 148.96 252 PRO B CA 1
ATOM 4639 C C . PRO B 2 252 ? -5.741 -18.108 -104.209 1.00 190.75 252 PRO B C 1
ATOM 4640 O O . PRO B 2 252 ? -5.176 -18.057 -105.303 1.00 158.61 252 PRO B O 1
ATOM 4644 N N . ALA B 2 255 ? -3.531 -17.875 -98.603 1.00 135.76 255 ALA B N 1
ATOM 4645 C CA . ALA B 2 255 ? -3.701 -16.686 -99.444 1.00 135.96 255 ALA B CA 1
ATOM 4646 C C . ALA B 2 255 ? -2.522 -15.697 -99.241 1.00 136.66 255 ALA B C 1
ATOM 4647 O O . ALA B 2 255 ? -1.604 -16.008 -98.479 1.00 133.94 255 ALA B O 1
ATOM 4649 N N . GLN B 2 256 ? -2.540 -14.517 -99.929 1.00 127.77 256 GLN B N 1
ATOM 4650 C CA . GLN B 2 256 ? -1.505 -13.467 -99.831 1.00 123.85 256 GLN B CA 1
ATOM 4651 C C . GLN B 2 256 ? -1.316 -13.008 -98.358 1.00 123.39 256 GLN B C 1
ATOM 4652 O O . GLN B 2 256 ? -0.230 -12.554 -97.978 1.00 120.05 256 GLN B O 1
ATOM 4658 N N . ARG B 2 257 ? -2.387 -13.190 -97.549 1.00 118.10 257 ARG B N 1
ATOM 4659 C CA . ARG B 2 257 ? -2.526 -12.877 -96.126 1.00 115.35 257 ARG B CA 1
ATOM 4660 C C . ARG B 2 257 ? -1.669 -13.841 -95.294 1.00 117.86 257 ARG B C 1
ATOM 4661 O O . ARG B 2 257 ? -1.014 -13.403 -94.343 1.00 115.71 257 ARG B O 1
ATOM 4669 N N . THR B 2 258 ? -1.652 -15.143 -95.675 1.00 102.20 258 THR B N 1
ATOM 4670 C CA . THR B 2 258 ? -0.841 -16.182 -95.025 1.00 101.24 258 THR B CA 1
ATOM 4671 C C . THR B 2 258 ? 0.645 -15.865 -95.276 1.00 102.77 258 THR B C 1
ATOM 4672 O O . THR B 2 258 ? 1.412 -15.796 -94.322 1.00 99.52 258 THR B O 1
ATOM 4676 N N . VAL B 2 259 ? 1.020 -15.607 -96.549 1.00 102.75 259 VAL B N 1
ATOM 4677 C CA . VAL B 2 259 ? 2.375 -15.237 -96.992 1.00 102.43 259 VAL B CA 1
ATOM 4678 C C . VAL B 2 259 ? 2.833 -13.971 -96.216 1.00 104.08 259 VAL B C 1
ATOM 4679 O O . VAL B 2 259 ? 3.987 -13.910 -95.777 1.00 102.46 259 VAL B O 1
ATOM 4683 N N . ALA B 2 260 ? 1.913 -12.998 -96.009 1.00 99.94 260 ALA B N 1
ATOM 4684 C CA . ALA B 2 260 ? 2.188 -11.778 -95.252 1.00 97.59 260 ALA B CA 1
ATOM 4685 C C . ALA B 2 260 ? 2.503 -12.108 -93.788 1.00 100.94 260 ALA B C 1
ATOM 4686 O O . ALA B 2 260 ? 3.547 -11.693 -93.285 1.00 99.45 260 ALA B O 1
ATOM 4688 N N . GLU B 2 261 ? 1.623 -12.897 -93.130 1.00 114.15 261 GLU B N 1
ATOM 4689 C CA . GLU B 2 261 ? 1.753 -13.304 -91.726 1.00 113.74 261 GLU B CA 1
ATOM 4690 C C . GLU B 2 261 ? 2.987 -14.178 -91.516 1.00 115.21 261 GLU B C 1
ATOM 4691 O O . GLU B 2 261 ? 3.669 -14.000 -90.507 1.00 113.99 261 GLU B O 1
ATOM 4697 N N . VAL B 2 262 ? 3.285 -15.093 -92.460 1.00 109.30 262 VAL B N 1
ATOM 4698 C CA . VAL B 2 262 ? 4.466 -15.970 -92.391 1.00 108.93 262 VAL B CA 1
ATOM 4699 C C . VAL B 2 262 ? 5.762 -15.122 -92.391 1.00 111.29 262 VAL B C 1
ATOM 4700 O O . VAL B 2 262 ? 6.596 -15.302 -91.507 1.00 109.62 262 VAL B O 1
ATOM 4704 N N . LEU B 2 263 ? 5.865 -14.130 -93.298 1.00 97.53 263 LEU B N 1
ATOM 4705 C CA . LEU B 2 263 ? 7.024 -13.248 -93.377 1.00 96.24 263 LEU B CA 1
ATOM 4706 C C . LEU B 2 263 ? 7.094 -12.275 -92.172 1.00 96.68 263 LEU B C 1
ATOM 4707 O O . LEU B 2 263 ? 7.967 -11.404 -92.129 1.00 96.43 263 LEU B O 1
ATOM 4712 N N . ARG B 2 264 ? 6.196 -12.448 -91.186 1.00 81.76 264 ARG B N 1
ATOM 4713 C CA . ARG B 2 264 ? 6.224 -11.644 -89.971 1.00 81.52 264 ARG B CA 1
ATOM 4714 C C . ARG B 2 264 ? 6.872 -12.516 -88.904 1.00 85.70 264 ARG B C 1
ATOM 4715 O O . ARG B 2 264 ? 7.813 -12.073 -88.250 1.00 86.75 264 ARG B O 1
ATOM 4723 N N . LEU B 2 265 ? 6.390 -13.760 -88.748 1.00 91.57 265 LEU B N 1
ATOM 4724 C CA . LEU B 2 265 ? 6.913 -14.708 -87.756 1.00 90.94 265 LEU B CA 1
ATOM 4725 C C . LEU B 2 265 ? 8.224 -15.368 -88.222 1.00 93.03 265 LEU B C 1
ATOM 4726 O O . LEU B 2 265 ? 8.991 -15.868 -87.394 1.00 92.37 265 LEU B O 1
ATOM 4731 N N . HIS B 2 266 ? 8.443 -15.409 -89.556 1.00 77.58 266 HIS B N 1
ATOM 4732 C CA . HIS B 2 266 ? 9.592 -16.018 -90.233 1.00 76.35 266 HIS B CA 1
ATOM 4733 C C . HIS B 2 266 ? 10.019 -15.147 -91.441 1.00 80.38 266 HIS B C 1
ATOM 4734 O O . HIS B 2 266 ? 9.796 -15.562 -92.585 1.00 80.72 266 HIS B O 1
ATOM 4741 N N . PRO B 2 267 ? 10.629 -13.943 -91.221 1.00 85.67 267 PRO B N 1
ATOM 4742 C CA . PRO B 2 267 ? 10.982 -13.066 -92.365 1.00 85.93 267 PRO B CA 1
ATOM 4743 C C . PRO B 2 267 ? 12.042 -13.639 -93.303 1.00 91.49 267 PRO B C 1
ATOM 4744 O O . PRO B 2 267 ? 12.665 -14.654 -92.966 1.00 92.93 267 PRO B O 1
ATOM 4748 N N . ALA B 2 268 ? 12.242 -13.001 -94.489 1.00 74.59 268 ALA B N 1
ATOM 4749 C CA . ALA B 2 268 ? 13.245 -13.432 -95.480 1.00 75.78 268 ALA B CA 1
ATOM 4750 C C . ALA B 2 268 ? 14.641 -13.326 -94.882 1.00 78.82 268 ALA B C 1
ATOM 4751 O O . ALA B 2 268 ? 15.444 -14.253 -95.011 1.00 78.88 268 ALA B O 1
ATOM 4753 N N . LEU B 2 269 ? 14.885 -12.194 -94.175 1.00 101.06 269 LEU B N 1
ATOM 4754 C CA . LEU B 2 269 ? 16.099 -11.818 -93.438 1.00 99.78 269 LEU B CA 1
ATOM 4755 C C . LEU B 2 269 ? 15.697 -11.478 -91.996 1.00 102.23 269 LEU B C 1
ATOM 4756 O O . LEU B 2 269 ? 14.847 -10.606 -91.796 1.00 101.79 269 LEU B O 1
ATOM 4761 N N . HIS B 2 270 ? 16.222 -12.215 -91.006 1.00 78.47 270 HIS B N 1
ATOM 4762 C CA . HIS B 2 270 ? 15.896 -11.965 -89.602 1.00 78.96 270 HIS B CA 1
ATOM 4763 C C . HIS B 2 270 ? 16.699 -10.785 -89.117 1.00 85.28 270 HIS B C 1
ATOM 4764 O O . HIS B 2 270 ? 16.191 -9.965 -88.356 1.00 87.27 270 HIS B O 1
ATOM 4771 N N . LEU B 2 271 ? 17.953 -10.698 -89.574 1.00 80.34 271 LEU B N 1
ATOM 4772 C CA . LEU B 2 271 ? 18.876 -9.618 -89.266 1.00 82.06 271 LEU B CA 1
ATOM 4773 C C . LEU B 2 271 ? 19.050 -8.758 -90.507 1.00 86.61 271 LEU B C 1
ATOM 4774 O O . LEU B 2 271 ? 18.927 -9.263 -91.623 1.00 84.69 271 LEU B O 1
ATOM 4779 N N . GLU B 2 272 ? 19.311 -7.461 -90.322 1.00 96.90 272 GLU B N 1
ATOM 4780 C CA . GLU B 2 272 ? 19.478 -6.528 -91.431 1.00 96.06 272 GLU B CA 1
ATOM 4781 C C . GLU B 2 272 ? 20.700 -5.635 -91.194 1.00 104.59 272 GLU B C 1
ATOM 4782 O O . GLU B 2 272 ? 20.629 -4.652 -90.442 1.00 107.31 272 GLU B O 1
ATOM 4788 N N . ARG B 2 273 ? 21.826 -6.002 -91.851 1.00 83.36 273 ARG B N 1
ATOM 4789 C CA . ARG B 2 273 ? 23.093 -5.281 -91.768 1.00 84.84 273 ARG B CA 1
ATOM 4790 C C . ARG B 2 273 ? 22.997 -3.972 -92.511 1.00 89.22 273 ARG B C 1
ATOM 4791 O O . ARG B 2 273 ? 22.680 -3.944 -93.702 1.00 86.37 273 ARG B O 1
ATOM 4799 N N . ARG B 2 274 ? 23.253 -2.886 -91.789 1.00 113.10 274 ARG B N 1
ATOM 4800 C CA . ARG B 2 274 ? 23.258 -1.518 -92.300 1.00 112.92 274 ARG B CA 1
ATOM 4801 C C . ARG B 2 274 ? 24.500 -0.812 -91.768 1.00 123.23 274 ARG B C 1
ATOM 4802 O O . ARG B 2 274 ? 25.145 -1.312 -90.837 1.00 126.46 274 ARG B O 1
ATOM 4810 N N . THR B 2 275 ? 24.865 0.322 -92.373 1.00 136.83 275 THR B N 1
ATOM 4811 C CA . THR B 2 275 ? 26.017 1.104 -91.924 1.00 140.62 275 THR B CA 1
ATOM 4812 C C . THR B 2 275 ? 25.733 2.613 -92.140 1.00 146.40 275 THR B C 1
ATOM 4813 O O . THR B 2 275 ? 25.154 3.018 -93.159 1.00 141.98 275 THR B O 1
ATOM 4817 N N . ALA B 2 276 ? 26.093 3.420 -91.127 1.00 151.34 276 ALA B N 1
ATOM 4818 C CA . ALA B 2 276 ? 25.877 4.862 -91.119 1.00 152.63 276 ALA B CA 1
ATOM 4819 C C . ALA B 2 276 ? 26.913 5.558 -91.985 1.00 159.45 276 ALA B C 1
ATOM 4820 O O . ALA B 2 276 ? 28.092 5.177 -91.960 1.00 159.99 276 ALA B O 1
ATOM 4822 N N . THR B 2 277 ? 26.464 6.546 -92.783 1.00 144.49 277 THR B N 1
ATOM 4823 C CA . THR B 2 277 ? 27.334 7.338 -93.658 1.00 148.40 277 THR B CA 1
ATOM 4824 C C . THR B 2 277 ? 27.740 8.609 -92.906 1.00 152.63 277 THR B C 1
ATOM 4825 O O . THR B 2 277 ? 28.903 9.018 -92.953 1.00 154.53 277 THR B O 1
ATOM 4829 N N . ALA B 2 278 ? 26.769 9.204 -92.196 1.00 109.67 278 ALA B N 1
ATOM 4830 C CA . ALA B 2 278 ? 26.898 10.376 -91.339 1.00 108.74 278 ALA B CA 1
ATOM 4831 C C . ALA B 2 278 ? 26.409 10.011 -89.944 1.00 109.61 278 ALA B C 1
ATOM 4832 O O . ALA B 2 278 ? 25.515 9.166 -89.822 1.00 107.60 278 ALA B O 1
ATOM 4834 N N . GLU B 2 279 ? 27.000 10.619 -88.895 1.00 141.04 279 GLU B N 1
ATOM 4835 C CA . GLU B 2 279 ? 26.657 10.343 -87.491 1.00 137.80 279 GLU B CA 1
ATOM 4836 C C . GLU B 2 279 ? 25.164 10.535 -87.221 1.00 140.55 279 GLU B C 1
ATOM 4837 O O . GLU B 2 279 ? 24.609 11.564 -87.620 1.00 142.33 279 GLU B O 1
ATOM 4843 N N . VAL B 2 280 ? 24.505 9.525 -86.600 1.00 115.36 280 VAL B N 1
ATOM 4844 C CA . VAL B 2 280 ? 23.063 9.599 -86.315 1.00 115.59 280 VAL B CA 1
ATOM 4845 C C . VAL B 2 280 ? 22.774 9.425 -84.805 1.00 119.73 280 VAL B C 1
ATOM 4846 O O . VAL B 2 280 ? 23.464 8.664 -84.120 1.00 117.12 280 VAL B O 1
ATOM 4850 N N . ARG B 2 281 ? 21.748 10.155 -84.305 1.00 127.39 281 ARG B N 1
ATOM 4851 C CA . ARG B 2 281 ? 21.297 10.132 -82.911 1.00 127.66 281 ARG B CA 1
ATOM 4852 C C . ARG B 2 281 ? 20.018 9.293 -82.786 1.00 133.96 281 ARG B C 1
ATOM 4853 O O . ARG B 2 281 ? 18.958 9.700 -83.277 1.00 136.17 281 ARG B O 1
ATOM 4855 N N . LEU B 2 282 ? 20.134 8.108 -82.153 1.00 130.71 282 LEU B N 1
ATOM 4856 C CA . LEU B 2 282 ? 19.026 7.174 -81.948 1.00 132.07 282 LEU B CA 1
ATOM 4857 C C . LEU B 2 282 ? 18.858 6.899 -80.432 1.00 136.85 282 LEU B C 1
ATOM 4858 O O . LEU B 2 282 ? 19.490 5.988 -79.886 1.00 134.70 282 LEU B O 1
ATOM 4863 N N . GLY B 2 283 ? 17.939 7.619 -79.813 1.00 130.69 283 GLY B N 1
ATOM 4864 C CA . GLY B 2 283 ? 17.664 7.457 -78.404 1.00 132.55 283 GLY B CA 1
ATOM 4865 C C . GLY B 2 283 ? 18.807 7.766 -77.476 1.00 133.77 283 GLY B C 1
ATOM 4866 O O . GLY B 2 283 ? 19.014 7.082 -76.482 1.00 132.51 283 GLY B O 1
ATOM 4867 N N . GLU B 2 284 ? 19.543 8.821 -77.778 1.00 153.88 284 GLU B N 1
ATOM 4868 C CA . GLU B 2 284 ? 20.609 9.200 -76.880 1.00 151.59 284 GLU B CA 1
ATOM 4869 C C . GLU B 2 284 ? 21.905 8.535 -77.227 1.00 149.88 284 GLU B C 1
ATOM 4870 O O . GLU B 2 284 ? 22.858 8.594 -76.461 1.00 148.75 284 GLU B O 1
ATOM 4876 N N . HIS B 2 285 ? 21.935 7.877 -78.371 1.00 116.66 285 HIS B N 1
ATOM 4877 C CA . HIS B 2 285 ? 23.135 7.196 -78.770 1.00 113.32 285 HIS B CA 1
ATOM 4878 C C . HIS B 2 285 ? 23.710 7.783 -80.031 1.00 116.67 285 HIS B C 1
ATOM 4879 O O . HIS B 2 285 ? 23.011 7.984 -81.011 1.00 117.10 285 HIS B O 1
ATOM 4886 N N . VAL B 2 286 ? 25.000 8.067 -79.982 1.00 123.32 286 VAL B N 1
ATOM 4887 C CA . VAL B 2 286 ? 25.727 8.594 -81.128 1.00 122.62 286 VAL B CA 1
ATOM 4888 C C . VAL B 2 286 ? 26.252 7.407 -81.939 1.00 124.69 286 VAL B C 1
ATOM 4889 O O . VAL B 2 286 ? 27.022 6.594 -81.420 1.00 122.77 286 VAL B O 1
ATOM 4893 N N . ILE B 2 287 ? 25.796 7.285 -83.192 1.00 100.94 287 ILE B N 1
ATOM 4894 C CA . ILE B 2 287 ? 26.223 6.230 -84.109 1.00 99.95 287 ILE B CA 1
ATOM 4895 C C . ILE B 2 287 ? 27.161 6.902 -85.121 1.00 106.37 287 ILE B C 1
ATOM 4896 O O . ILE B 2 287 ? 26.732 7.777 -85.876 1.00 108.09 287 ILE B O 1
ATOM 4901 N N . GLY B 2 288 ? 28.440 6.538 -85.061 1.00 114.94 288 GLY B N 1
ATOM 4902 C CA . GLY B 2 288 ? 29.486 7.089 -85.917 1.00 117.20 288 GLY B CA 1
ATOM 4903 C C . GLY B 2 288 ? 29.419 6.672 -87.373 1.00 123.11 288 GLY B C 1
ATOM 4904 O O . GLY B 2 288 ? 28.691 5.736 -87.729 1.00 122.10 288 GLY B O 1
ATOM 4905 N N . GLU B 2 289 ? 30.190 7.377 -88.234 1.00 169.76 289 GLU B N 1
ATOM 4906 C CA . GLU B 2 289 ? 30.263 7.064 -89.664 1.00 172.45 289 GLU B CA 1
ATOM 4907 C C . GLU B 2 289 ? 30.971 5.710 -89.850 1.00 174.19 289 GLU B C 1
ATOM 4908 O O . GLU B 2 289 ? 31.964 5.427 -89.171 1.00 173.56 289 GLU B O 1
ATOM 4914 N N . GLY B 2 290 ? 30.414 4.863 -90.703 1.00 117.96 290 GLY B N 1
ATOM 4915 C CA . GLY B 2 290 ? 30.974 3.541 -90.941 1.00 117.18 290 GLY B CA 1
ATOM 4916 C C . GLY B 2 290 ? 30.784 2.559 -89.795 1.00 114.23 290 GLY B C 1
ATOM 4917 O O . GLY B 2 290 ? 31.310 1.442 -89.857 1.00 113.33 290 GLY B O 1
ATOM 4918 N N . GLU B 2 291 ? 30.040 2.971 -88.734 1.00 99.29 291 GLU B N 1
ATOM 4919 C CA . GLU B 2 291 ? 29.704 2.122 -87.590 1.00 93.99 291 GLU B CA 1
ATOM 4920 C C . GLU B 2 291 ? 28.478 1.265 -87.973 1.00 96.46 291 GLU B C 1
ATOM 4921 O O . GLU B 2 291 ? 27.466 1.800 -88.424 1.00 96.78 291 GLU B O 1
ATOM 4923 N N . GLU B 2 292 ? 28.604 -0.067 -87.861 1.00 81.30 292 GLU B N 1
ATOM 4924 C CA . GLU B 2 292 ? 27.570 -1.026 -88.254 1.00 80.62 292 GLU B CA 1
ATOM 4925 C C . GLU B 2 292 ? 26.408 -1.102 -87.269 1.00 80.50 292 GLU B C 1
ATOM 4926 O O . GLU B 2 292 ? 26.584 -1.099 -86.053 1.00 76.75 292 GLU B O 1
ATOM 4932 N N . VAL B 2 293 ? 25.220 -1.209 -87.831 1.00 94.48 293 VAL B N 1
ATOM 4933 C CA . VAL B 2 293 ? 23.959 -1.351 -87.123 1.00 93.89 293 VAL B CA 1
ATOM 4934 C C . VAL B 2 293 ? 23.246 -2.573 -87.713 1.00 97.71 293 VAL B C 1
ATOM 4935 O O . VAL B 2 293 ? 23.204 -2.733 -88.937 1.00 99.70 293 VAL B O 1
ATOM 4937 N N . VAL B 2 294 ? 22.743 -3.464 -86.864 1.00 66.37 294 VAL B N 1
ATOM 4938 C CA . VAL B 2 294 ? 22.038 -4.629 -87.383 1.00 66.70 294 VAL B CA 1
ATOM 4939 C C . VAL B 2 294 ? 20.620 -4.600 -86.829 1.00 71.29 294 VAL B C 1
ATOM 4940 O O . VAL B 2 294 ? 20.422 -4.606 -85.609 1.00 70.10 294 VAL B O 1
ATOM 4944 N N . VAL B 2 295 ? 19.641 -4.516 -87.741 1.00 74.23 295 VAL B N 1
ATOM 4945 C CA . VAL B 2 295 ? 18.225 -4.442 -87.404 1.00 75.87 295 VAL B CA 1
ATOM 4946 C C . VAL B 2 295 ? 17.715 -5.868 -87.213 1.00 79.24 295 VAL B C 1
ATOM 4947 O O . VAL B 2 295 ? 17.790 -6.674 -88.136 1.00 79.03 295 VAL B O 1
ATOM 4951 N N . VAL B 2 296 ? 17.234 -6.189 -86.007 1.00 68.19 296 VAL B N 1
ATOM 4952 C CA . VAL B 2 296 ? 16.745 -7.535 -85.687 1.00 68.69 296 VAL B CA 1
ATOM 4953 C C . VAL B 2 296 ? 15.227 -7.592 -85.988 1.00 77.03 296 VAL B C 1
ATOM 4954 O O . VAL B 2 296 ? 14.379 -7.511 -85.093 1.00 78.63 296 VAL B O 1
ATOM 4958 N N . VAL B 2 297 ? 14.931 -7.727 -87.289 1.00 86.10 297 VAL B N 1
ATOM 4959 C CA . VAL B 2 297 ? 13.617 -7.720 -87.928 1.00 88.40 297 VAL B CA 1
ATOM 4960 C C . VAL B 2 297 ? 12.679 -8.764 -87.291 1.00 91.66 297 VAL B C 1
ATOM 4961 O O . VAL B 2 297 ? 11.534 -8.406 -86.977 1.00 92.70 297 VAL B O 1
ATOM 4965 N N . ALA B 2 298 ? 13.160 -10.015 -87.068 1.00 86.64 298 ALA B N 1
ATOM 4966 C CA . ALA B 2 298 ? 12.360 -11.109 -86.488 1.00 85.58 298 ALA B CA 1
ATOM 4967 C C . ALA B 2 298 ? 11.910 -10.807 -85.055 1.00 90.96 298 ALA B C 1
ATOM 4968 O O . ALA B 2 298 ? 10.806 -11.227 -84.668 1.00 90.89 298 ALA B O 1
ATOM 4970 N N . ALA B 2 299 ? 12.765 -10.083 -84.274 1.00 94.92 299 ALA B N 1
ATOM 4971 C CA . ALA B 2 299 ? 12.452 -9.628 -82.912 1.00 96.79 299 ALA B CA 1
ATOM 4972 C C . ALA B 2 299 ? 11.382 -8.533 -82.992 1.00 102.07 299 ALA B C 1
ATOM 4973 O O . ALA B 2 299 ? 10.287 -8.700 -82.448 1.00 102.89 299 ALA B O 1
ATOM 4975 N N . ALA B 2 300 ? 11.694 -7.444 -83.741 1.00 93.96 300 ALA B N 1
ATOM 4976 C CA . ALA B 2 300 ? 10.844 -6.296 -84.024 1.00 95.20 300 ALA B CA 1
ATOM 4977 C C . ALA B 2 300 ? 9.447 -6.727 -84.451 1.00 99.05 300 ALA B C 1
ATOM 4978 O O . ALA B 2 300 ? 8.458 -6.188 -83.941 1.00 101.75 300 ALA B O 1
ATOM 4980 N N . ASN B 2 301 ? 9.359 -7.729 -85.350 1.00 74.80 301 ASN B N 1
ATOM 4981 C CA . ASN B 2 301 ? 8.087 -8.226 -85.854 1.00 73.30 301 ASN B CA 1
ATOM 4982 C C . ASN B 2 301 ? 7.268 -9.073 -84.856 1.00 76.91 301 ASN B C 1
ATOM 4983 O O . ASN B 2 301 ? 6.293 -9.715 -85.260 1.00 75.93 301 ASN B O 1
ATOM 4988 N N . ARG B 2 302 ? 7.629 -9.049 -83.561 1.00 76.61 302 ARG B N 1
ATOM 4989 C CA . ARG B 2 302 ? 6.936 -9.798 -82.509 1.00 77.50 302 ARG B CA 1
ATOM 4990 C C . ARG B 2 302 ? 6.920 -8.989 -81.171 1.00 83.58 302 ARG B C 1
ATOM 4991 O O . ARG B 2 302 ? 6.849 -9.570 -80.081 1.00 83.81 302 ARG B O 1
ATOM 4999 N N . ASP B 2 303 ? 6.955 -7.633 -81.284 1.00 98.17 303 ASP B N 1
ATOM 5000 C CA . ASP B 2 303 ? 6.917 -6.702 -80.148 1.00 100.68 303 ASP B CA 1
ATOM 5001 C C . ASP B 2 303 ? 5.518 -6.818 -79.531 1.00 105.89 303 ASP B C 1
ATOM 5002 O O . ASP B 2 303 ? 4.529 -6.722 -80.261 1.00 104.25 303 ASP B O 1
ATOM 5007 N N . PRO B 2 304 ? 5.423 -7.054 -78.196 1.00 115.92 304 PRO B N 1
ATOM 5008 C CA . PRO B 2 304 ? 4.098 -7.203 -77.561 1.00 117.97 304 PRO B CA 1
ATOM 5009 C C . PRO B 2 304 ? 3.267 -5.919 -77.585 1.00 124.31 304 PRO B C 1
ATOM 5010 O O . PRO B 2 304 ? 2.039 -5.990 -77.596 1.00 124.53 304 PRO B O 1
ATOM 5014 N N . GLU B 2 305 ? 3.944 -4.760 -77.604 1.00 124.09 305 GLU B N 1
ATOM 5015 C CA . GLU B 2 305 ? 3.348 -3.430 -77.641 1.00 127.03 305 GLU B CA 1
ATOM 5016 C C . GLU B 2 305 ? 2.878 -3.041 -79.040 1.00 130.20 305 GLU B C 1
ATOM 5017 O O . GLU B 2 305 ? 1.977 -2.209 -79.151 1.00 132.77 305 GLU B O 1
ATOM 5023 N N . VAL B 2 306 ? 3.465 -3.635 -80.101 1.00 110.05 306 VAL B N 1
ATOM 5024 C CA . VAL B 2 306 ? 3.119 -3.302 -81.488 1.00 109.29 306 VAL B CA 1
ATOM 5025 C C . VAL B 2 306 ? 2.115 -4.340 -82.082 1.00 112.17 306 VAL B C 1
ATOM 5026 O O . VAL B 2 306 ? 1.124 -3.925 -82.701 1.00 112.64 306 VAL B O 1
ATOM 5030 N N . PHE B 2 307 ? 2.339 -5.653 -81.854 1.00 101.12 307 PHE B N 1
ATOM 5031 C CA . PHE B 2 307 ? 1.462 -6.715 -82.369 1.00 99.56 307 PHE B CA 1
ATOM 5032 C C . PHE B 2 307 ? 0.727 -7.466 -81.246 1.00 105.57 307 PHE B C 1
ATOM 5033 O O . PHE B 2 307 ? 1.319 -7.769 -80.207 1.00 105.04 307 PHE B O 1
ATOM 5041 N N . ALA B 2 308 ? -0.569 -7.765 -81.471 1.00 131.30 308 ALA B N 1
ATOM 5042 C CA . ALA B 2 308 ? -1.427 -8.524 -80.551 1.00 132.75 308 ALA B CA 1
ATOM 5043 C C . ALA B 2 308 ? -1.189 -10.013 -80.788 1.00 136.52 308 ALA B C 1
ATOM 5044 O O . ALA B 2 308 ? -1.283 -10.453 -81.938 1.00 134.57 308 ALA B O 1
ATOM 5046 N N . GLU B 2 309 ? -0.849 -10.782 -79.714 1.00 148.51 309 GLU B N 1
ATOM 5047 C CA . GLU B 2 309 ? -0.461 -12.214 -79.754 1.00 147.28 309 GLU B CA 1
ATOM 5048 C C . GLU B 2 309 ? 0.655 -12.343 -80.805 1.00 148.64 309 GLU B C 1
ATOM 5049 O O . GLU B 2 309 ? 0.410 -12.892 -81.885 1.00 146.23 309 GLU B O 1
ATOM 5055 N N . PRO B 2 310 ? 1.837 -11.715 -80.572 1.00 124.70 310 PRO B N 1
ATOM 5056 C CA . PRO B 2 310 ? 2.861 -11.675 -81.627 1.00 121.92 310 PRO B CA 1
ATOM 5057 C C . PRO B 2 310 ? 3.423 -13.037 -82.041 1.00 123.25 310 PRO B C 1
ATOM 5058 O O . PRO B 2 310 ? 3.489 -13.303 -83.238 1.00 120.69 310 PRO B O 1
ATOM 5062 N N . ASP B 2 311 ? 3.772 -13.905 -81.082 1.00 117.06 311 ASP B N 1
ATOM 5063 C CA . ASP B 2 311 ? 4.342 -15.222 -81.386 1.00 115.82 311 ASP B CA 1
ATOM 5064 C C . ASP B 2 311 ? 3.263 -16.250 -81.811 1.00 117.47 311 ASP B C 1
ATOM 5065 O O . ASP B 2 311 ? 3.582 -17.436 -81.966 1.00 117.00 311 ASP B O 1
ATOM 5070 N N . ARG B 2 312 ? 2.018 -15.785 -82.057 1.00 108.25 312 ARG B N 1
ATOM 5071 C CA . ARG B 2 312 ? 0.900 -16.622 -82.496 1.00 107.41 312 ARG B CA 1
ATOM 5072 C C . ARG B 2 312 ? 0.570 -16.346 -83.972 1.00 107.07 312 ARG B C 1
ATOM 5073 O O . ARG B 2 312 ? 0.464 -15.186 -84.373 1.00 106.09 312 ARG B O 1
ATOM 5081 N N . LEU B 2 313 ? 0.395 -17.417 -84.769 1.00 109.59 313 LEU B N 1
ATOM 5082 C CA . LEU B 2 313 ? 0.016 -17.323 -86.182 1.00 107.96 313 LEU B CA 1
ATOM 5083 C C . LEU B 2 313 ? -1.486 -16.938 -86.308 1.00 115.99 313 LEU B C 1
ATOM 5084 O O . LEU B 2 313 ? -2.384 -17.747 -86.026 1.00 116.72 313 LEU B O 1
ATOM 5089 N N . ASP B 2 314 ? -1.736 -15.687 -86.717 1.00 134.41 314 ASP B N 1
ATOM 5090 C CA . ASP B 2 314 ? -3.081 -15.167 -86.927 1.00 136.51 314 ASP B CA 1
ATOM 5091 C C . ASP B 2 314 ? -3.155 -14.615 -88.350 1.00 142.26 314 ASP B C 1
ATOM 5092 O O . ASP B 2 314 ? -2.550 -13.584 -88.649 1.00 142.47 314 ASP B O 1
ATOM 5097 N N . VAL B 2 315 ? -3.844 -15.351 -89.240 1.00 122.58 315 VAL B N 1
ATOM 5098 C CA . VAL B 2 315 ? -4.024 -15.018 -90.659 1.00 122.63 315 VAL B CA 1
ATOM 5099 C C . VAL B 2 315 ? -4.883 -13.740 -90.796 1.00 126.77 315 VAL B C 1
ATOM 5100 O O . VAL B 2 315 ? -4.555 -12.874 -91.611 1.00 127.28 315 VAL B O 1
ATOM 5104 N N . ASP B 2 316 ? -5.941 -13.612 -89.981 1.00 127.19 316 ASP B N 1
ATOM 5105 C CA . ASP B 2 316 ? -6.821 -12.449 -90.020 1.00 129.32 316 ASP B CA 1
ATOM 5106 C C . ASP B 2 316 ? -6.503 -11.489 -88.862 1.00 135.70 316 ASP B C 1
ATOM 5107 O O . ASP B 2 316 ? -7.285 -11.362 -87.915 1.00 136.60 316 ASP B O 1
ATOM 5112 N N . ARG B 2 317 ? -5.345 -10.807 -88.949 1.00 169.18 317 ARG B N 1
ATOM 5113 C CA . ARG B 2 317 ? -4.923 -9.844 -87.931 1.00 170.17 317 ARG B CA 1
ATOM 5114 C C . ARG B 2 317 ? -4.774 -8.423 -88.517 1.00 177.80 317 ARG B C 1
ATOM 5115 O O . ARG B 2 317 ? -4.112 -8.244 -89.552 1.00 177.96 317 ARG B O 1
ATOM 5123 N N . PRO B 2 318 ? -5.366 -7.406 -87.831 1.00 143.89 318 PRO B N 1
ATOM 5124 C CA . PRO B 2 318 ? -5.249 -6.010 -88.305 1.00 146.50 318 PRO B CA 1
ATOM 5125 C C . PRO B 2 318 ? -3.809 -5.470 -88.360 1.00 152.06 318 PRO B C 1
ATOM 5126 O O . PRO B 2 318 ? -3.525 -4.572 -89.162 1.00 154.28 318 PRO B O 1
ATOM 5130 N N . ASP B 2 319 ? -2.913 -6.013 -87.497 1.00 115.96 319 ASP B N 1
ATOM 5131 C CA . ASP B 2 319 ? -1.518 -5.604 -87.351 1.00 115.59 319 ASP B CA 1
ATOM 5132 C C . ASP B 2 319 ? -0.695 -5.929 -88.612 1.00 117.33 319 ASP B C 1
ATOM 5133 O O . ASP B 2 319 ? -0.252 -7.063 -88.822 1.00 113.87 319 ASP B O 1
ATOM 5138 N N . ALA B 2 320 ? -0.528 -4.895 -89.459 1.00 96.81 320 ALA B N 1
ATOM 5139 C CA . ALA B 2 320 ? 0.199 -4.924 -90.732 1.00 96.00 320 ALA B CA 1
ATOM 5140 C C . ALA B 2 320 ? 1.313 -3.858 -90.746 1.00 98.60 320 ALA B C 1
ATOM 5141 O O . ALA B 2 320 ? 1.713 -3.375 -91.810 1.00 99.66 320 ALA B O 1
ATOM 5143 N N . ASP B 2 321 ? 1.814 -3.507 -89.548 1.00 120.41 321 ASP B N 1
ATOM 5144 C CA . ASP B 2 321 ? 2.889 -2.535 -89.352 1.00 121.92 321 ASP B CA 1
ATOM 5145 C C . ASP B 2 321 ? 4.261 -3.265 -89.220 1.00 121.54 321 ASP B C 1
ATOM 5146 O O . ASP B 2 321 ? 5.198 -2.749 -88.598 1.00 121.37 321 ASP B O 1
ATOM 5148 N N . ARG B 2 322 ? 4.367 -4.459 -89.843 1.00 99.84 322 ARG B N 1
ATOM 5149 C CA . ARG B 2 322 ? 5.545 -5.315 -89.829 1.00 96.32 322 ARG B CA 1
ATOM 5150 C C . ARG B 2 322 ? 6.672 -4.732 -90.676 1.00 101.27 322 ARG B C 1
ATOM 5151 O O . ARG B 2 322 ? 6.438 -4.342 -91.824 1.00 103.63 322 ARG B O 1
ATOM 5153 N N . ALA B 2 323 ? 7.890 -4.652 -90.098 1.00 95.19 323 ALA B N 1
ATOM 5154 C CA . ALA B 2 323 ? 9.072 -4.145 -90.799 1.00 95.99 323 ALA B CA 1
ATOM 5155 C C . ALA B 2 323 ? 9.701 -5.295 -91.637 1.00 97.52 323 ALA B C 1
ATOM 5156 O O . ALA B 2 323 ? 9.502 -6.469 -91.306 1.00 93.79 323 ALA B O 1
ATOM 5158 N N . LEU B 2 324 ? 10.398 -4.958 -92.752 1.00 98.89 324 LEU B N 1
ATOM 5159 C CA . LEU B 2 324 ? 10.979 -5.941 -93.675 1.00 96.04 324 LEU B CA 1
ATOM 5160 C C . LEU B 2 324 ? 12.273 -5.445 -94.360 1.00 101.59 324 LEU B C 1
ATOM 5161 O O . LEU B 2 324 ? 12.892 -4.485 -93.888 1.00 101.10 324 LEU B O 1
ATOM 5163 N N . SER B 2 325 ? 12.665 -6.138 -95.477 1.00 97.88 325 SER B N 1
ATOM 5164 C CA . SER B 2 325 ? 13.842 -5.993 -96.353 1.00 110.97 325 SER B CA 1
ATOM 5165 C C . SER B 2 325 ? 15.140 -5.975 -95.541 1.00 93.45 325 SER B C 1
ATOM 5166 O O . SER B 2 325 ? 15.552 -4.940 -95.028 1.00 58.32 325 SER B O 1
ATOM 5169 N N . HIS B 2 330 ? 15.621 0.384 -98.398 1.00 85.84 330 HIS B N 1
ATOM 5170 C CA . HIS B 2 330 ? 16.608 -0.069 -99.382 1.00 88.10 330 HIS B CA 1
ATOM 5171 C C . HIS B 2 330 ? 15.996 -0.153 -100.781 1.00 95.83 330 HIS B C 1
ATOM 5172 O O . HIS B 2 330 ? 14.918 -0.746 -100.931 1.00 95.45 330 HIS B O 1
ATOM 5179 N N . PRO B 2 331 ? 16.696 0.382 -101.824 1.00 109.47 331 PRO B N 1
ATOM 5180 C CA . PRO B 2 331 ? 16.131 0.359 -103.192 1.00 113.05 331 PRO B CA 1
ATOM 5181 C C . PRO B 2 331 ? 15.887 -1.042 -103.772 1.00 111.52 331 PRO B C 1
ATOM 5182 O O . PRO B 2 331 ? 16.397 -2.037 -103.263 1.00 106.67 331 PRO B O 1
ATOM 5186 N N . GLY B 2 332 ? 15.096 -1.093 -104.834 1.00 102.20 332 GLY B N 1
ATOM 5187 C CA . GLY B 2 332 ? 14.768 -2.331 -105.526 1.00 99.91 332 GLY B CA 1
ATOM 5188 C C . GLY B 2 332 ? 13.376 -2.852 -105.245 1.00 100.63 332 GLY B C 1
ATOM 5189 O O . GLY B 2 332 ? 12.613 -2.231 -104.496 1.00 99.37 332 GLY B O 1
ATOM 5190 N N . ARG B 2 333 ? 13.045 -4.011 -105.857 1.00 118.52 333 ARG B N 1
ATOM 5191 C CA . ARG B 2 333 ? 11.754 -4.692 -105.712 1.00 116.12 333 ARG B CA 1
ATOM 5192 C C . ARG B 2 333 ? 11.921 -6.222 -105.522 1.00 115.45 333 ARG B C 1
ATOM 5193 O O . ARG B 2 333 ? 11.012 -6.978 -105.888 1.00 113.99 333 ARG B O 1
ATOM 5195 N N . LEU B 2 334 ? 13.060 -6.672 -104.922 1.00 118.99 334 LEU B N 1
ATOM 5196 C CA . LEU B 2 334 ? 13.339 -8.101 -104.690 1.00 115.69 334 LEU B CA 1
ATOM 5197 C C . LEU B 2 334 ? 12.331 -8.732 -103.712 1.00 116.56 334 LEU B C 1
ATOM 5198 O O . LEU B 2 334 ? 11.912 -9.878 -103.925 1.00 115.16 334 LEU B O 1
ATOM 5200 N N . GLU B 2 335 ? 11.934 -7.977 -102.657 1.00 94.97 335 GLU B N 1
ATOM 5201 C CA . GLU B 2 335 ? 10.968 -8.442 -101.658 1.00 91.14 335 GLU B CA 1
ATOM 5202 C C . GLU B 2 335 ? 9.642 -8.675 -102.341 1.00 93.70 335 GLU B C 1
ATOM 5203 O O . GLU B 2 335 ? 9.051 -9.737 -102.153 1.00 91.34 335 GLU B O 1
ATOM 5205 N N . GLU B 2 336 ? 9.240 -7.731 -103.222 1.00 89.61 336 GLU B N 1
ATOM 5206 C CA . GLU B 2 336 ? 8.023 -7.809 -104.034 1.00 91.28 336 GLU B CA 1
ATOM 5207 C C . GLU B 2 336 ? 8.040 -9.038 -104.980 1.00 93.87 336 GLU B C 1
ATOM 5208 O O . GLU B 2 336 ? 6.983 -9.627 -105.236 1.00 92.23 336 GLU B O 1
ATOM 5210 N N . LEU B 2 337 ? 9.248 -9.432 -105.460 1.00 105.12 337 LEU B N 1
ATOM 5211 C CA . LEU B 2 337 ? 9.459 -10.577 -106.352 1.00 104.50 337 LEU B CA 1
ATOM 5212 C C . LEU B 2 337 ? 9.227 -11.904 -105.623 1.00 105.58 337 LEU B C 1
ATOM 5213 O O . LEU B 2 337 ? 8.510 -12.758 -106.152 1.00 104.80 337 LEU B O 1
ATOM 5215 N N . VAL B 2 338 ? 9.825 -12.066 -104.410 1.00 101.32 338 VAL B N 1
ATOM 5216 C CA . VAL B 2 338 ? 9.736 -13.282 -103.586 1.00 99.15 338 VAL B CA 1
ATOM 5217 C C . VAL B 2 338 ? 8.294 -13.502 -103.102 1.00 103.32 338 VAL B C 1
ATOM 5218 O O . VAL B 2 338 ? 7.771 -14.607 -103.256 1.00 103.19 338 VAL B O 1
ATOM 5220 N N . THR B 2 339 ? 7.638 -12.443 -102.570 1.00 98.51 339 THR B N 1
ATOM 5221 C CA . THR B 2 339 ? 6.245 -12.472 -102.081 1.00 97.57 339 THR B CA 1
ATOM 5222 C C . THR B 2 339 ? 5.289 -13.006 -103.171 1.00 102.29 339 THR B C 1
ATOM 5223 O O . THR B 2 339 ? 4.312 -13.687 -102.858 1.00 100.67 339 THR B O 1
ATOM 5227 N N . ALA B 2 340 ? 5.609 -12.708 -104.447 1.00 101.75 340 ALA B N 1
ATOM 5228 C CA . ALA B 2 340 ? 4.863 -13.120 -105.630 1.00 103.28 340 ALA B CA 1
ATOM 5229 C C . ALA B 2 340 ? 5.122 -14.587 -105.959 1.00 105.25 340 ALA B C 1
ATOM 5230 O O . ALA B 2 340 ? 4.178 -15.327 -106.267 1.00 104.77 340 ALA B O 1
ATOM 5232 N N . LEU B 2 341 ? 6.406 -15.005 -105.905 1.00 86.47 341 LEU B N 1
ATOM 5233 C CA . LEU B 2 341 ? 6.814 -16.383 -106.190 1.00 85.30 341 LEU B CA 1
ATOM 5234 C C . LEU B 2 341 ? 6.244 -17.312 -105.115 1.00 88.01 341 LEU B C 1
ATOM 5235 O O . LEU B 2 341 ? 5.745 -18.395 -105.432 1.00 87.88 341 LEU B O 1
ATOM 5237 N N . ALA B 2 342 ? 6.244 -16.840 -103.856 1.00 95.11 342 ALA B N 1
ATOM 5238 C CA . ALA B 2 342 ? 5.708 -17.571 -102.714 1.00 93.89 342 ALA B CA 1
ATOM 5239 C C . ALA B 2 342 ? 4.172 -17.575 -102.744 1.00 97.09 342 ALA B C 1
ATOM 5240 O O . ALA B 2 342 ? 3.587 -18.613 -102.431 1.00 96.45 342 ALA B O 1
ATOM 5242 N N . THR B 2 343 ? 3.527 -16.434 -103.136 1.00 96.06 343 THR B N 1
ATOM 5243 C CA . THR B 2 343 ? 2.061 -16.318 -103.214 1.00 96.62 343 THR B CA 1
ATOM 5244 C C . THR B 2 343 ? 1.507 -17.281 -104.278 1.00 102.12 343 THR B C 1
ATOM 5245 O O . THR B 2 343 ? 0.570 -18.040 -103.991 1.00 100.95 343 THR B O 1
ATOM 5247 N N . ALA B 2 344 ? 2.134 -17.281 -105.482 1.00 97.69 344 ALA B N 1
ATOM 5248 C CA . ALA B 2 344 ? 1.793 -18.164 -106.602 1.00 98.52 344 ALA B CA 1
ATOM 5249 C C . ALA B 2 344 ? 1.928 -19.642 -106.168 1.00 103.23 344 ALA B C 1
ATOM 5250 O O . ALA B 2 344 ? 1.012 -20.435 -106.396 1.00 103.21 344 ALA B O 1
ATOM 5252 N N . ALA B 2 345 ? 3.050 -19.970 -105.471 1.00 106.33 345 ALA B N 1
ATOM 5253 C CA . ALA B 2 345 ? 3.390 -21.280 -104.919 1.00 106.43 345 ALA B CA 1
ATOM 5254 C C . ALA B 2 345 ? 2.333 -21.798 -103.925 1.00 111.25 345 ALA B C 1
ATOM 5255 O O . ALA B 2 345 ? 1.877 -22.934 -104.080 1.00 111.98 345 ALA B O 1
ATOM 5257 N N . LEU B 2 346 ? 1.954 -20.974 -102.907 1.00 120.33 346 LEU B N 1
ATOM 5258 C CA . LEU B 2 346 ? 0.979 -21.337 -101.868 1.00 120.48 346 LEU B CA 1
ATOM 5259 C C . LEU B 2 346 ? -0.393 -21.651 -102.476 1.00 127.31 346 LEU B C 1
ATOM 5260 O O . LEU B 2 346 ? -1.031 -22.616 -102.050 1.00 128.10 346 LEU B O 1
ATOM 5262 N N . ARG B 2 347 ? -0.810 -20.871 -103.502 1.00 130.13 347 ARG B N 1
ATOM 5263 C CA . ARG B 2 347 ? -2.085 -21.024 -104.218 1.00 131.45 347 ARG B CA 1
ATOM 5264 C C . ARG B 2 347 ? -2.130 -22.312 -105.062 1.00 138.60 347 ARG B C 1
ATOM 5265 O O . ARG B 2 347 ? -3.180 -22.959 -105.123 1.00 139.01 347 ARG B O 1
ATOM 5267 N N . ALA B 2 348 ? -1.003 -22.663 -105.725 1.00 143.67 348 ALA B N 1
ATOM 5268 C CA . ALA B 2 348 ? -0.867 -23.859 -106.568 1.00 145.20 348 ALA B CA 1
ATOM 5269 C C . ALA B 2 348 ? -1.010 -25.150 -105.734 1.00 152.47 348 ALA B C 1
ATOM 5270 O O . ALA B 2 348 ? -1.715 -26.077 -106.155 1.00 153.81 348 ALA B O 1
ATOM 5272 N N . ALA B 2 349 ? -0.382 -25.171 -104.530 1.00 121.43 349 ALA B N 1
ATOM 5273 C CA . ALA B 2 349 ? -0.378 -26.285 -103.575 1.00 123.13 349 ALA B CA 1
ATOM 5274 C C . ALA B 2 349 ? -1.582 -26.247 -102.594 1.00 126.95 349 ALA B C 1
ATOM 5275 O O . ALA B 2 349 ? -1.559 -26.929 -101.563 1.00 128.39 349 ALA B O 1
ATOM 5277 N N . ALA B 2 350 ? -2.642 -25.485 -102.935 1.00 133.49 350 ALA B N 1
ATOM 5278 C CA . ALA B 2 350 ? -3.859 -25.378 -102.124 1.00 133.67 350 ALA B CA 1
ATOM 5279 C C . ALA B 2 350 ? -4.615 -26.717 -102.080 1.00 140.46 350 ALA B C 1
ATOM 5280 O O . ALA B 2 350 ? -5.288 -27.008 -101.090 1.00 141.62 350 ALA B O 1
ATOM 5282 N N . LYS B 2 351 ? -4.474 -27.534 -103.142 1.00 158.26 351 LYS B N 1
ATOM 5283 C CA . LYS B 2 351 ? -5.112 -28.842 -103.278 1.00 160.83 351 LYS B CA 1
ATOM 5284 C C . LYS B 2 351 ? -4.533 -29.884 -102.297 1.00 167.65 351 LYS B C 1
ATOM 5285 O O . LYS B 2 351 ? -5.305 -30.608 -101.661 1.00 170.51 351 LYS B O 1
ATOM 5287 N N . ALA B 2 352 ? -3.190 -29.959 -102.177 1.00 114.60 352 ALA B N 1
ATOM 5288 C CA . ALA B 2 352 ? -2.499 -30.930 -101.324 1.00 117.42 352 ALA B CA 1
ATOM 5289 C C . ALA B 2 352 ? -2.462 -30.537 -99.832 1.00 119.82 352 ALA B C 1
ATOM 5290 O O . ALA B 2 352 ? -2.371 -31.432 -98.986 1.00 123.00 352 ALA B O 1
ATOM 5292 N N . LEU B 2 353 ? -2.533 -29.218 -99.516 1.00 119.45 353 LEU B N 1
ATOM 5293 C CA . LEU B 2 353 ? -2.488 -28.639 -98.162 1.00 118.15 353 LEU B CA 1
ATOM 5294 C C . LEU B 2 353 ? -3.327 -29.420 -97.092 1.00 124.73 353 LEU B C 1
ATOM 5295 O O . LEU B 2 353 ? -2.747 -29.709 -96.045 1.00 126.16 353 LEU B O 1
ATOM 5297 N N . PRO B 2 354 ? -4.622 -29.812 -97.279 1.00 124.59 354 PRO B N 1
ATOM 5298 C CA . PRO B 2 354 ? -5.306 -30.554 -96.203 1.00 130.57 354 PRO B CA 1
ATOM 5299 C C . PRO B 2 354 ? -4.949 -32.039 -96.209 1.00 139.03 354 PRO B C 1
ATOM 5300 O O . PRO B 2 354 ? -3.950 -32.446 -95.617 1.00 91.30 354 PRO B O 1
ATOM 5304 N N . GLY B 2 360 ? 8.350 -36.967 -90.949 1.00 123.60 360 GLY B N 1
ATOM 5305 C CA . GLY B 2 360 ? 9.793 -36.995 -90.715 1.00 122.18 360 GLY B CA 1
ATOM 5306 C C . GLY B 2 360 ? 10.340 -35.833 -89.894 1.00 121.43 360 GLY B C 1
ATOM 5307 O O . GLY B 2 360 ? 9.598 -34.891 -89.605 1.00 118.71 360 GLY B O 1
ATOM 5308 N N . PRO B 2 361 ? 11.644 -35.838 -89.500 1.00 107.85 361 PRO B N 1
ATOM 5309 C CA . PRO B 2 361 ? 12.164 -34.722 -88.676 1.00 103.26 361 PRO B CA 1
ATOM 5310 C C . PRO B 2 361 ? 12.677 -33.537 -89.505 1.00 104.45 361 PRO B C 1
ATOM 5311 O O . PRO B 2 361 ? 13.490 -33.728 -90.410 1.00 105.66 361 PRO B O 1
ATOM 5315 N N . VAL B 2 362 ? 12.215 -32.312 -89.192 1.00 99.87 362 VAL B N 1
ATOM 5316 C CA . VAL B 2 362 ? 12.633 -31.119 -89.945 1.00 97.58 362 VAL B CA 1
ATOM 5317 C C . VAL B 2 362 ? 14.023 -30.582 -89.440 1.00 99.94 362 VAL B C 1
ATOM 5318 O O . VAL B 2 362 ? 14.151 -30.033 -88.335 1.00 97.72 362 VAL B O 1
ATOM 5322 N N . VAL B 2 363 ? 15.055 -30.766 -90.295 1.00 80.32 363 VAL B N 1
ATOM 5323 C CA . VAL B 2 363 ? 16.442 -30.332 -90.096 1.00 77.19 363 VAL B CA 1
ATOM 5324 C C . VAL B 2 363 ? 16.612 -28.918 -90.695 1.00 78.12 363 VAL B C 1
ATOM 5325 O O . VAL B 2 363 ? 16.201 -28.687 -91.836 1.00 77.90 363 VAL B O 1
ATOM 5327 N N . ARG B 2 364 ? 17.169 -27.967 -89.918 1.00 66.50 364 ARG B N 1
ATOM 5328 C CA . ARG B 2 364 ? 17.357 -26.588 -90.386 1.00 65.63 364 ARG B CA 1
ATOM 5329 C C . ARG B 2 364 ? 18.843 -26.249 -90.492 1.00 69.50 364 ARG B C 1
ATOM 5330 O O . ARG B 2 364 ? 19.633 -26.817 -89.758 1.00 68.75 364 ARG B O 1
ATOM 5332 N N . ARG B 2 365 ? 19.223 -25.332 -91.403 1.00 74.05 365 ARG B N 1
ATOM 5333 C CA . ARG B 2 365 ? 20.616 -24.927 -91.610 1.00 74.53 365 ARG B CA 1
ATOM 5334 C C . ARG B 2 365 ? 21.099 -24.283 -90.302 1.00 81.23 365 ARG B C 1
ATOM 5335 O O . ARG B 2 365 ? 20.468 -23.346 -89.790 1.00 81.92 365 ARG B O 1
ATOM 5343 N N . ARG B 2 366 ? 22.229 -24.797 -89.781 1.00 86.41 366 ARG B N 1
ATOM 5344 C CA . ARG B 2 366 ? 22.794 -24.413 -88.502 1.00 85.08 366 ARG B CA 1
ATOM 5345 C C . ARG B 2 366 ? 23.768 -23.173 -88.448 1.00 89.31 366 ARG B C 1
ATOM 5346 O O . ARG B 2 366 ? 24.275 -22.799 -87.384 1.00 86.80 366 ARG B O 1
ATOM 5354 N N . ARG B 2 367 ? 23.992 -22.512 -89.587 1.00 74.06 367 ARG B N 1
ATOM 5355 C CA . ARG B 2 367 ? 24.870 -21.332 -89.478 1.00 72.49 367 ARG B CA 1
ATOM 5356 C C . ARG B 2 367 ? 24.165 -20.168 -90.153 1.00 77.01 367 ARG B C 1
ATOM 5357 O O . ARG B 2 367 ? 24.833 -19.327 -90.763 1.00 78.54 367 ARG B O 1
ATOM 5365 N N . SER B 2 368 ? 22.818 -20.091 -90.012 1.00 74.98 368 SER B N 1
ATOM 5366 C CA . SER B 2 368 ? 22.016 -19.076 -90.697 1.00 74.89 368 SER B CA 1
ATOM 5367 C C . SER B 2 368 ? 21.295 -18.076 -89.728 1.00 78.83 368 SER B C 1
ATOM 5368 O O . SER B 2 368 ? 20.062 -18.064 -89.652 1.00 77.80 368 SER B O 1
ATOM 5371 N N . PRO B 2 369 ? 22.033 -17.168 -89.040 1.00 63.01 369 PRO B N 1
ATOM 5372 C CA . PRO B 2 369 ? 21.359 -16.211 -88.150 1.00 62.69 369 PRO B CA 1
ATOM 5373 C C . PRO B 2 369 ? 20.529 -15.122 -88.875 1.00 67.07 369 PRO B C 1
ATOM 5374 O O . PRO B 2 369 ? 19.623 -14.557 -88.251 1.00 65.49 369 PRO B O 1
ATOM 5378 N N . VAL B 2 370 ? 20.839 -14.846 -90.177 1.00 72.56 370 VAL B N 1
ATOM 5379 C CA . VAL B 2 370 ? 20.188 -13.840 -91.051 1.00 75.96 370 VAL B CA 1
ATOM 5380 C C . VAL B 2 370 ? 18.910 -14.448 -91.640 1.00 81.11 370 VAL B C 1
ATOM 5381 O O . VAL B 2 370 ? 17.822 -14.223 -91.125 1.00 81.02 370 VAL B O 1
ATOM 5385 N N . LEU B 2 371 ? 19.046 -15.205 -92.720 1.00 75.17 371 LEU B N 1
ATOM 5386 C CA . LEU B 2 371 ? 17.939 -15.944 -93.303 1.00 74.81 371 LEU B CA 1
ATOM 5387 C C . LEU B 2 371 ? 17.967 -17.277 -92.568 1.00 77.55 371 LEU B C 1
ATOM 5388 O O . LEU B 2 371 ? 19.066 -17.743 -92.309 1.00 77.98 371 LEU B O 1
ATOM 5393 N N . ARG B 2 372 ? 16.838 -17.843 -92.119 1.00 84.52 372 ARG B N 1
ATOM 5394 C CA . ARG B 2 372 ? 16.942 -19.108 -91.370 1.00 81.95 372 ARG B CA 1
ATOM 5395 C C . ARG B 2 372 ? 16.354 -20.259 -92.202 1.00 86.12 372 ARG B C 1
ATOM 5396 O O . ARG B 2 372 ? 15.172 -20.609 -92.101 1.00 86.43 372 ARG B O 1
ATOM 5404 N N . GLY B 2 373 ? 17.218 -20.802 -93.051 1.00 77.25 373 GLY B N 1
ATOM 5405 C CA . GLY B 2 373 ? 16.883 -21.858 -93.991 1.00 78.30 373 GLY B CA 1
ATOM 5406 C C . GLY B 2 373 ? 16.673 -23.246 -93.428 1.00 83.24 373 GLY B C 1
ATOM 5407 O O . GLY B 2 373 ? 17.197 -23.594 -92.365 1.00 81.81 373 GLY B O 1
ATOM 5408 N N . THR B 2 374 ? 15.888 -24.045 -94.173 1.00 117.31 374 THR B N 1
ATOM 5409 C CA . THR B 2 374 ? 15.596 -25.450 -93.913 1.00 117.60 374 THR B CA 1
ATOM 5410 C C . THR B 2 374 ? 16.377 -26.257 -94.958 1.00 124.24 374 THR B C 1
ATOM 5411 O O . THR B 2 374 ? 16.513 -25.795 -96.094 1.00 125.81 374 THR B O 1
ATOM 5413 N N . ASN B 2 375 ? 16.925 -27.427 -94.574 1.00 84.18 375 ASN B N 1
ATOM 5414 C CA . ASN B 2 375 ? 17.684 -28.290 -95.490 1.00 85.47 375 ASN B CA 1
ATOM 5415 C C . ASN B 2 375 ? 16.886 -29.574 -95.838 1.00 92.47 375 ASN B C 1
ATOM 5416 O O . ASN B 2 375 ? 16.992 -30.068 -96.963 1.00 93.83 375 ASN B O 1
ATOM 5418 N N . ARG B 2 376 ? 16.076 -30.090 -94.885 1.00 85.81 376 ARG B N 1
ATOM 5419 C CA . ARG B 2 376 ? 15.278 -31.310 -95.061 1.00 88.45 376 ARG B CA 1
ATOM 5420 C C . ARG B 2 376 ? 13.843 -31.138 -94.501 1.00 91.36 376 ARG B C 1
ATOM 5421 O O . ARG B 2 376 ? 13.665 -30.896 -93.303 1.00 87.55 376 ARG B O 1
ATOM 5423 N N . CYS B 2 377 ? 12.825 -31.245 -95.381 1.00 125.37 377 CYS B N 1
ATOM 5424 C CA . CYS B 2 377 ? 11.426 -31.084 -94.976 1.00 126.36 377 CYS B CA 1
ATOM 5425 C C . CYS B 2 377 ? 10.581 -32.296 -95.406 1.00 136.91 377 CYS B C 1
ATOM 5426 O O . CYS B 2 377 ? 9.861 -32.227 -96.413 1.00 138.68 377 CYS B O 1
ATOM 5428 N N . PRO B 2 378 ? 10.622 -33.406 -94.631 1.00 118.55 378 PRO B N 1
ATOM 5429 C CA . PRO B 2 378 ? 9.779 -34.565 -94.969 1.00 122.79 378 PRO B CA 1
ATOM 5430 C C . PRO B 2 378 ? 8.394 -34.482 -94.292 1.00 128.10 378 PRO B C 1
ATOM 5431 O O . PRO B 2 378 ? 8.306 -33.958 -93.181 1.00 125.30 378 PRO B O 1
ATOM 5435 N N . VAL B 2 379 ? 7.301 -34.988 -94.906 1.00 136.14 379 VAL B N 1
ATOM 5436 C CA . VAL B 2 379 ? 7.184 -35.629 -96.221 1.00 139.46 379 VAL B CA 1
ATOM 5437 C C . VAL B 2 379 ? 5.803 -35.224 -96.835 1.00 142.57 379 VAL B C 1
ATOM 5438 O O . VAL B 2 379 ? 5.579 -34.025 -97.030 1.00 138.20 379 VAL B O 1
ATOM 5440 N N . GLU B 2 380 ? 4.888 -36.197 -97.098 1.00 95.80 380 GLU B N 1
ATOM 5441 C CA . GLU B 2 380 ? 3.572 -35.952 -97.701 1.00 129.75 380 GLU B CA 1
ATOM 5442 C C . GLU B 2 380 ? 2.462 -35.854 -96.648 1.00 152.23 380 GLU B C 1
ATOM 5443 O O . GLU B 2 380 ? 1.369 -35.359 -96.940 1.00 107.52 380 GLU B O 1
#

Organism: Saccharopolyspora erythraea (strain ATCC 11635 / DSM 40517 / JCM 4748 / NBRC 13426 / NCIMB 8594 / NRRL 2338) (NCBI:txid405948)

Radius of gyration: 30.99 Å; Cα contacts (8 Å, |Δi|>4): 1422; chains: 2; bounding box: 86×61×81 Å

Secondary structure (DSSP, 8-state):
---EEEEE--S-HHHHTTTHHHHHHHHHTT-EEEEEE-GGGHHHHHTTT--EEE-S----HHHHIIIIIHHHHHHHTT---TT--GGGGSHHHHHHHHHHHIIIIITTSS-HHHHHHHHHHHHHH--SEEEE-TT-THHHHHHHHHT--EEEE-SS--HHHHHHHHHHHHGGGS-TTT---HHHHHHHHHHHHTT-PPP-GGGTS-SSEEE-S-GGGS------EEE-------SS----GGGSSPPSS-EEEEE---STTTTHHHHHTSSSEEEE---TTTTSS-SS--SSEEE--S--HHHHGGG-SEEEE---HHHHHHHHHTT--EEE---SHHHHHHHHHHHHHTSEEE--TTT--HHHHHHHHHHHHH-HHHHHHHHHHHHHHHTSPPHHHHHHHHHHHHH-/---HHHHHHHHHHHHHHHHHHHHHHHHT-HHHHHHHT--S--HHHHHHHHHH-EEE-SSS-EEE-SHHHHHHHHH-SSEESS-----HHHHHHT--HHHHTHHHHHHHH----S-----S-HHHHTSTTS---IIIIITHHHHHHHHT---HHHHHHHTTHHHHTTS---HHHHHHHHHH---HHHHHHHHHHHHHHHHHHHHHHHHH-HHHHHHHHH---HHHHHHHHHHS-S-SEEEEEESS-EESSS-EE-TT-EEEEEHHHHTT-TTTSSSTTS--SS-S---------SSHHHHHHHHHHHHHHHTTTT-----EE-TT-SSS--EEE----

CATH classification: 3.40.50.2000 (+1 more: 3.40.50.2000)

B-factor: mean 86.39, std 32.44, range [21.8, 271.02]

Foldseek 3Di:
DEFAEEEEEFLDLLQVQLCLVLQVLQVVVVYHYEYEYAPNNCVSQVLSVHHYDHWFYDACVVVCCVPPQVVVVVVQLVDAPQVPDVVCLDLVNLVVCQVCCLVSPLDSTLDPGSLVRLLVCCCPVVGLEYEYALRNLSRLLSCQLSVHAYAYEYQFAPVVLVSVVSNVVCQVVDDPVPHDGSNQVVSQVSSVVSPGDHDDCCSNHPQAYEYLFFPQLYDDNPGHYAYAQDDGDNGDADADPVLPDQDDWAEEEEEDAPALVLLLQLLVVPPHQYEYQDDCVRCVPPDPSDDSYHHDHHHDLLSPLLRHQAYEEQQRRNNVSSNLLSLHAYEHAYSGNRRSNSQSSLVVLLLAHYAHRVNDDSNCVSVRVNCSNPPCRNSVSSVVRNVSSVPHHHSNVVSVVCVVVSVD/DDDPVVLVVLQLLLCLLLVVLCVQCVVPFPVSVLLQLQDPDCQVSLQVLLVVQWDAGPFLEIEGNPLVLLVVLVVDPQWALDQFDFTPVSVVSVHGCCRQQNVLSVLLRAFQADDACLPLVLLVVLQPQDPCPLQSRLLVLLPSSVVVSHDSQLLVLLQCSNSSNRHRDHSVSSVSNVVSQDRNNNNSSLLSSLLSQLLVQLLVLCLPDPCSQLVCLVDLALLSSLLSCLQANSWQKRKIFGCDWDDRPNDTAHHSRIYIRRQNSSSQDVVQAPNRNDRDSPGPRNSRDHRHDHCSVVNSSSSNSSNSSSCSPVRNPDWAWDRSGSTRTGTDDDDDD

Solvent-accessible surface area: 30547 Å² total; per-residue (Å²): 114,117,13,84,0,0,1,0,0,5,38,28,110,81,50,1,17,14,4,5,27,2,0,101,16,0,62,88,60,50,13,52,1,56,2,0,0,10,48,58,3,37,148,32,2,78,64,10,43,9,61,22,26,69,16,33,92,85,46,98,66,120,33,4,50,86,60,0,0,82,23,10,91,91,9,58,160,78,16,61,17,46,88,77,38,115,72,28,80,60,11,69,53,6,5,1,6,6,4,0,24,0,5,4,70,12,4,20,17,1,18,86,24,4,4,82,12,0,1,47,36,0,127,164,26,185,10,64,0,0,0,0,8,21,25,0,7,0,0,0,0,0,1,16,31,48,64,8,32,6,0,2,4,10,32,18,20,13,23,32,8,68,13,10,70,62,0,50,53,42,44,87,115,33,56,145,94,16,79,17,24,4,3,15,44,1,0,49,8,4,3,84,46,34,66,22,69,90,56,79,69,75,5,13,17,8,66,9,6,0,7,4,1,0,66,54,2,46,17,99,32,86,46,141,67,18,7,11,81,12,56,33,41,78,6,109,50,122,74,35,149,50,13,124,106,146,27,164,116,100,9,0,0,0,10,112,89,125,18,96,61,70,14,4,36,18,0,21,91,12,71,0,23,0,2,0,4,24,39,97,87,80,28,90,74,45,102,97,18,72,137,24,19,98,66,44,12,163,17,6,32,78,25,1,3,69,38,13,34,0,3,0,1,55,6,10,41,10,12,1,0,1,0,2,9,64,15,6,2,2,0,1,15,8,88,29,39,64,14,14,4,5,1,56,62,1,59,127,50,21,1,1,38,12,16,58,25,111,138,20,60,62,73,65,2,27,62,10,0,43,37,0,6,98,64,92,51,23,97,47,0,3,45,118,1,92,91,56,1,68,88,46,27,28,10,73,101,0,5,33,55,0,52,132,48,20,98,95,216,70,90,60,83,96,28,8,33,25,3,56,31,7,18,10,0,8,0,0,10,5,0,5,7,63,71,52,30,34,8,5,26,4,3,2,4,12,45,85,100,8,62,207,47,1,170,52,11,28,146,43,12,23,141,98,19,62,14,56,5,13,9,1,0,42,10,66,20,0,132,92,9,27,96,55,121,18,9,47,25,48,118,35,114,46,11,80,6,15,98,12,15,43,0,48,12,76,50,3,0,34,34,2,38,74,5,1,39,23,47,26,147,33,88,38,42,73,68,34,120,26,22,80,68,15,60,76,61,54,130,132,47,7,34,87,22,0,11,46,12,1,27,58,20,43,77,60,120,93,64,163,44,33,5,86,57,4,40,7,4,6,0,3,1,6,1,2,6,64,8,72,53,2,52,40,0,74,77,20,22,62,107,44,43,54,5,39,15,12,6,3,2,24,0,1,13,11,5,16,37,6,64,60,19,15,86,89,24,130,42,11,18,65,120,18,44,88,70,103,39,121,147,9,5,65,8,0,32,5,10,72,9,24,9,9,0,0,4,7,4,5,85,61,117,31,91,12,60,161,69,102,6,21,127,16,10,32,7,0,0,0,1,0,0,0,0,18,6,80,164,51,2,68,110,19,110,152,52,56,30,92,31,131,39,97,54,41,10,42,54,78,94,34,31,30,51,52,26,14,52,13,18,4,31,7,1,29,26,24,18,6,95,71,33,105,83,119,108,15,28,29,32,25,2,0,0,1,50,1,13,25,35,23,60,102,155

Sequence (745 aa):
SHMRVVFSSMASKSHLFGLVPLAWAFRAAGHEVRVVASPALTEDITAAGLTAVPVGTDVDLVDFMTHAGHDIIDYVRSLDFSERDPATLTWEHLLGMQTVLTPTFYALMSPDTLIEGMVSFCRKWRPDLVIWEPLTFAAPIAAAVTGTPHARLLWGPDITTRARQNFLGLLPDQPEEHREDPLAEWLTWTLEKYGGPAFDEEVVVGQWTIDPAPAAIRLDTGLKTVGMRYVDYNGPSVVPEWLHDEPERRRVCLTLQVSIEELLGAVGDVDAEIIATFDAQQLEGVANIPDNVRTVGFFVPMMHALLPTCAATVHHHGGPGSWHTAAIHGVPQVILPDDGWDTGVRAQRTQEFGAGIALPVPELTPDQLRESVKRVLDDPAHRAGAARMRDDMLAEPSPAEVVGICEELAAGHMTTTDRAGLGRQLQMIRGLHWGYGSNGDPYPMLLCGHDDDPQRRYRSMRESGVRRSRTETWVVADHATARQVLDDPAFTRATGRTPEWMRAAGAPPAEWAQPFRDVHAASWEGEVPDVGELAESFAGLLPGLVGDFAWQVPVQGMTAVVLRGAAWDARVSLDAQLSPQQLAVTEAAVAALPPALRALFAGAEMTANTVVDAVLAVSAEPGLAERIADDPAQRTVAEVLRLHPALHLERRTATAEVRLGEHVIGEGEEVVVVVAAANRDPEVFAEPDRLDVDRPDADRALSHPGRLEELVTALATAALRAAAKALPGPVVRRRRSPVLRGTNRCPVE

Nearest PDB structures (foldseek):
  2yjn-assembly1_A-2  TM=1.002E+00  e=3.470E-81  Saccharopolyspora erythraea NRRL 2338
  7yp3-assembly2_C  TM=9.334E-01  e=1.624E-43  Streptomyces sp. SCSIO 01934
  4ldp-assembly1_B  TM=9.018E-01  e=1.613E-35  Saccharopolyspora spinosa
  8sfy-assembly1_A  TM=6.808E-01  e=1.823E-21  Tetranychus urticae
  7vm0-assembly1_B  TM=6.899E-01  e=1.166E-18  Bacillus subtilis

GO terms:
  GO:0016758 hexosyltransferase activity (F, IDA)
  GO:0017000 antibiotic biosynthetic process (P, IDA)